Protein 7KMQ (pdb70)

Solvent-accessible surface area: 51168 Å² total; per-residue (Å²): 164,83,80,12,42,72,66,132,32,10,21,0,35,2,134,66,11,10,30,44,33,29,36,0,4,0,0,6,5,0,44,4,0,0,0,8,25,2,11,9,19,40,13,24,1,10,1,2,7,2,17,0,0,0,0,0,34,34,90,5,27,3,115,55,0,73,84,12,2,68,94,0,37,63,30,3,56,68,40,126,30,53,78,1,20,149,51,0,61,46,81,1,5,4,107,32,90,100,1,0,0,0,10,7,2,1,9,0,2,3,2,21,26,102,28,62,62,34,60,108,32,80,6,31,0,12,0,18,34,2,15,4,10,8,26,4,102,21,67,58,5,40,27,100,24,25,5,2,3,1,19,109,20,31,0,0,0,0,53,1,12,19,94,150,123,30,24,5,5,0,21,0,0,4,2,2,44,3,76,24,112,30,73,22,117,70,48,14,6,32,0,22,14,132,10,30,74,35,45,78,30,134,21,133,0,77,3,0,0,53,2,41,12,51,39,65,45,42,163,66,52,62,48,51,30,10,0,50,0,56,49,0,65,49,0,12,0,0,0,0,2,6,8,0,29,99,88,28,82,30,20,115,13,81,6,81,54,80,0,40,36,53,15,152,144,5,38,175,93,92,30,60,16,5,49,153,41,7,45,66,9,7,28,110,3,0,38,72,0,10,12,67,2,19,95,44,135,16,30,126,38,4,1,46,54,6,5,113,95,2,84,94,50,93,6,27,12,0,0,10,1,0,1,2,0,0,3,0,0,1,3,1,0,0,25,67,58,10,22,2,0,3,7,8,0,0,0,2,41,22,50,130,6,21,117,20,0,2,1,19,0,2,0,13,2,10,0,3,0,38,6,0,9,21,0,9,1,61,52,1,3,62,1,1,24,42,0,0,66,23,0,20,94,24,0,60,93,8,0,120,37,4,17,88,3,59,12,10,3,0,0,4,6,0,0,1,2,6,15,3,5,1,1,51,4,0,50,105,0,1,0,9,0,0,3,4,4,1,0,27,18,0,48,36,42,21,24,23,14,119,75,132,74,22,0,56,105,1,21,82,6,0,79,9,1,4,70,2,3,56,54,15,14,51,124,10,101,145,65,39,13,30,1,7,6,2,0,0,0,0,33,1,67,0,34,118,61,0,0,1,4,15,2,0,17,0,2,3,1,0,1,24,21,0,0,43,14,4,39,37,0,13,171,71,48,72,94,73,110,20,140,90,15,52,63,26,76,142,77,10,10,77,39,137,74,12,177,37,34,2,3,8,0,7,37,90,51,36,14,90,103,14,96,78,71,88,4,76,4,0,0,2,0,3,0,2,7,34,15,38,40,0,9,73,106,85,33,74,121,34,1,61,3,0,76,107,5,0,70,47,18,25,38,106,15,15,0,10,0,4,0,0,0,0,0,0,1,0,16,8,52,34,10,67,26,0,32,126,0,0,38,51,0,1,12,63,118,57,7,41,42,0,0,0,0,5,39,78,28,7,4,0,2,0,0,0,0,0,0,7,0,0,6,34,0,0,9,5,13,14,50,65,7,5,26,2,14,30,1,33,3,177,39,1,71,119,8,37,2,93,18,2,67,1,53,15,13,0,20,2,50,2,61,0,95,54,37,149,5,88,30,2,100,2,59,0,63,183,22,37,182,17,44,1,11,31,92,71,61,73,38,104,18,134,13,39,69,40,158,72,44,47,0,0,50,83,146,111,141,7,45,71,116,149,100,91,15,42,60,75,106,27,9,26,0,39,10,132,104,14,11,37,45,30,28,36,0,4,0,0,6,5,0,70,6,0,0,0,6,26,1,11,9,20,44,14,23,1,9,1,3,2,3,13,0,0,0,0,0,38,34,88,4,30,2,116,48,0,74,78,12,4,74,99,0,42,61,32,3,34,68,34,139,24,60,96,0,16,155,49,0,63,53,78,1,4,3,98,32,92,94,0,0,0,0,8,6,1,0,8,0,6,3,3,19,46,105,32,53,55,34,65,94,32,80,9,32,0,14,0,21,33,2,16,3,16,6,24,5,113,18,72,63,11,44,31,96,21,25,5,2,3,1,19,113,16,48,0,1,0,0,51,0,13,21,92,130,116,33,29,4,23,0,22,0,0,3,0,3,40,4,76,29,128,24,70,21,110,64,46,16,7,33,0,36,14,151,9,29,68,33,46,76,24,127,23,98,0,76,1,0,1,50,2,44,13,58,43,64,40,42,148,61,44,64,51,52,30,8,0,49,0,48,54,0,63,48,0,12,0,0,0,2,14,2,12,0,30,105,114,20,78,24,28,116,12,87,2,73,53,77,1,38,24,68,14,142,123,4,33,165,88,87,28,66,22,4,51,155,36,5,44,57,24,6,16,167,13,0,47,65,0,19,12,62,2,12,95,32,134,15,18,128,42,2,1,50,62,6,4,114,111,4,80,90,51,91,6,31,10,0,0,11,1,0,1,2,0,0,2,0,0,1,2,1,0,0,30,68,63,14,23,2,0,2,7,7,0,1,1,1,43,25,46,116,6,33,121,18,0,4,1,19,0,2,0,13,2,9,0,2,0,36,3,0,8,22,0,11,1,63,48,0,0,61,1,0,18,46,0,0,72,27,0,22,110,23,0,47,87,7,0,148,34,4,18,105,6,64,12,10,3,1,0,3,7,0,0,1,2,6,15,2,6,1,1,53,6,0,61,104,0,2,0,9,0,0,3,3,3,0,0,24,18,0,48,37,35,15,24,22,32,106,72,168,76,27,1,64,102,1,7,82,5,0,67,9,2,3,53,2,2,76,57,14,13,58,126,6,90,117,43,41,11,29,2,7,6,3,0,0,0,0,28,2,64,0,33,111,62,0,0,0,4,14,2,0,17,0,2,3,1,0,1,27,22,0,0,42,12,4,52,37,0,8,180,98,50,67,81,44,66,154,62,4,119,137,2,36,55,26,74,146,72,9,8,73,43,106,82,11,148,31,28,2,2,12,1,5,23,75,44,34,14,79,90,15,94,84,73,88,6,75,6,0,0,2,0,2,0,2,8,32,13,35,41,0,9,73,108,83,35,70,120,35,0,61,3,0,75,111,5,0,82,48,18,26,42,99,16,16,0,8,0,0,0,0,0,0,0,0,1,0,17,7,49,36,9,70,26,0,26,115,0,0,55,61,0,3,14,64,122,42,7,41,42,0,0,0,0,5,36,78,51,7,4,0,0,0,0,0,0,0,0,8,0,0,5,25,0,1,8,5,12,12,51,64,6,5,26,2,14,33,1,33,3,179,42,2,66,160,8,22,1,134,18,0,65,1,46,16,11,0,18,2,28,0,48,6,108,67,41,134,4,95,72,2,104,2,49,2,70,212,22,34,196,19,38,3,11,28,93,72,50,71,38,116,20,130,12,41,68,57,141,36,59,68,2,11,45,87,148,102,118,1,54,96

B-factor: mean 37.88, std 6.23, range [22.74, 77.62]

Sequence (1507 aa):
LPPVAAAEALQLWYREPANEWVEALPVGNGRLGAMVWGGIAHERLQLNEDTLYAGGPYDSTSPDALAALPQVRALIFAGRYAEAEKLADAKLLSRPLKQMPYQPLGDLLLDFDRADGISDYRRQLDLDTAVATTTFRSGGAVHRREVFVCAQAQCIVVRLSCDRPGGISLRVGIDSPQTGEVTAEPGGLLFSGRNGSFAGIEGRLRFALRVLPQVSGGKLSQVRDRLRIDAADEVVLLLSAATSYQRFDAVDGDPLALTAARLRKAAKLDFPALLRAHLADHQRLFRRVAIDLGSSEAVQLPTDERVQRFAEGNDPALAALYHQYGRYLLICSSRPGTQPANLQGIWNDLMQPPWESKYTININTEMNYWPSEANALHECVEPLEAMLFDLAQTGTHTARAIYDAPGWVVHNNTDLWRQAGPIDGAQWSLWPMGGVWLLQQLWDRWDYGRDRAYLSKVYPLFKGAAEFFVATLMRDPQTGAMVTNPSMSPENQHPFGAAVCAGPSMDAQLLRDLFAQCIAMSKLLGIDLAQQLAALREQLPPNRIGKAGQLQEWQQDWDMQAPEINHRHVSHLYALHPSSQINLRDTPELAAAARRSLEIRGDNATGWGIGWRLNLWARLADGEHAYRILQLLISPERTYPNLFDAHPPFQIDGNFGGTAGITEMLLQSWGGSVFLLPALPKAWPRGSVRGLRVRGGASVDLEWEGGRLQQARLHSDRGGRYQLSYAGQTLDLELGAGRTQQVGLNNNRLVTQLPPVAAAEALQLWYREPANEWVEALPVGNGRLGAMVWGGIAHERLQLNEDTLYAGGPYDSTSPDALAALPQVRALIFAGRYAEAEKLADAKLLSRPLKQMPYQPLGDLLLDFDRADGISDYRRQLDLDTAVATTTFRSGGAVHRREVFVCAQAQCIVVRLSCDRPGGISLRVGIDSPQTGEVTAEPGGLLFSGRNGSFAGIEGRLRFALRVLPQVSGGKLSQVRDRLRIDAADEVVLLLSAATSYQRFDAVDGDPLALTAARLRKAAKLDFPALLRAHLADHQRLFRRVAIDLGSSEAVQLPTDERVQRFAEGNDPALAALYHQYGRYLLICSSRPGTQPANLQGIWNDLMQPPWESKYTININTEMNYWPSEANALHECVEPLEAMLFDLAQTGTHTARAIYDAPGWVVHNNTDLWRQAGPIDGAQWSLWPMGGVWLLQQLWDRWDYGRDRAYLSKVYPLFKGAAEFFVATLMRDPQTGAMVTNPSMSPENQHPFGAAVCAGPSMDAQLLRDLFAQCIAMSKLLGIDAQLAQQLAALREQLPPNRIGKAGQLQEWQQDWDMQAPEINHRHVSHLYALHPSSQINLRDTPELAAAARRSLEIRGDNATGWGIGWRLNLWARLADGEHAYRILQLLISPERTYPNLFDAHPPFQIDGNFGGTAGITEMLLQSWGGSVFLLPALPKAWPRGSVRGLRVRGGASVDLEWEGGRLQQARLHSDRGGRYQLSYAGQTLDLELGAGRT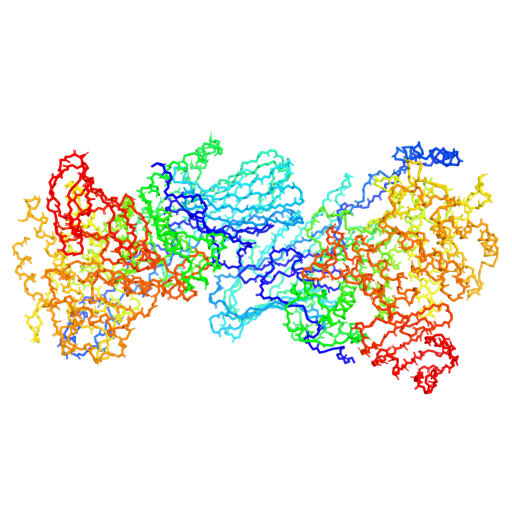QQVGLNNNRLVT

Secondary structure (DSSP, 8-state):
---SS-GGGGEEEESS--SSGGGSEEEESSSEEEEE---SSEEEEEEEETT-BSS-------TTHHHHHHHHHHHHHTT-HHHHHHHIIIIIS-SSSS-PPB---EEEEEEES---SEEEEEEEEETTTTEEEEEEEETTEEEEEEEEEETTTTEEEEEEEESSTT-EEEEEEEE-SS--EEEEETTEEEEEEE---BTTBPP--EEEEEEEEEEEEEEEEEETTEEEEEEEEEEEEEEEEEES--BTTB----HHHHHHHHHHHHHTS-HHHHHHHHHHHHHHHHTT-EEE----GGGGS-HHHHHHHGGGS--THHHHHHHHHHHHHHHHH--TTSPPPBTTBT----SS-GGGG-EETTTHHHHHHGGGTTTT-GGGGHHHHHHHHHHHHHHHHHIIIII--SS----SEE-TT---S--S-HHHH----HHHHHHHHHHHHHHHH--HHHHHHHHHHHHHHHHHHHHH-EE-TTT-SEE-SSEE-TTPPBTTTBSEESS-HHHHHHHHHHHHHHHHHHHHHT---HHHHHHHHHTSPPP-B-TTSPBPSSSSS-GGG-S-TT-S--GGGTTTTT--SS-TTT-HHHHHHHHHHHHHH-S---HHHHHHHHHHHHHTT-HHHHHHHHHHHSSTTTB-TTS-BBSSSB-THHHHHHHHHHHHHHEEEETTEEEESTT--TT--SEEEEEEEETTTEEEEEEEETTEEEEEEEEESS-EEEEEEETTEEEEEEE-TT-EEEEEEETTEEEE-/---SS-SGGGEEEESS--SSGGGSEEEESSSEEEEE---SSEEEEEEEETT-BSS-S-----TTHHHHHHHHHHHHHTT-HHHHHHHIIIIIS-SSSS-PPB---EEEEEEES---SEEEEEEEEETTTTEEEEEEEETTEEEEEEEEEETTTTEEEEEEEESSTT-EEEEEEEE-SS--EEEEETTEEEEEEE---BTTB----EEEEEEEEEEESSEEEEETTEEEEEEESEEEEEEEEEES--BTTB----HHHHHHHHHHHHHTS-HHHHHHHHHHHHHHHHTT-EEE----GGGGS-HHHHHHHGGGS--THHHHHHHHHHHHHHHHH--TTS---BTTBT----SS-GGGGSEETTTHHHHHHTTTTTTT-GGGGHHHHHHHHHHHHHHHHHHHHHS--SS----SEE-TT---S--S-HHHH--TTHHHHHHHHHHHHHHHH--HHHHHHHHHHHHHHHHHHHHH-EE-TTT-SEE-SSEE-TTPPBTTTBSEESS-HHHHHHHHHHHHHHHHHHHHHT--HHHHHHHHHHHHTSPPP-B-TTSPBPSSSSS-GGG-S-TT-S--GGGTTTTT--SS-TTT-HHHHHHHHHHHHHH-S---HHHHHHHHHHHHHTT-HHHHHHHHHHHSSTTTB-TT--BBSSSB-THHHHHHHHHHHHHHEEEETTEEEESTT--TT--SEEEEEEEETTTEEEEEEEETTEEEEEEEEESS-EEEEEEETTEEEEEEE-TTEEEEEEEETTEEE-

Nearest PDB structures (foldseek):
  7kmq-assembly1_A  TM=1.001E+00  e=0.000E+00  Xanthomonas citri pv. citri str. 306
  7kmq-assembly1_B  TM=1.001E+00  e=0.000E+00  Xanthomonas citri pv. citri str. 306
  4ufc-assembly2_B  TM=9.557E-01  e=1.240E-83  Bacteroides ovatus
  7znz-assembly1_A  TM=8.812E-01  e=1.149E-63  Akkermansia muciniphila ATCC BAA-835
  7zo0-assembly1_A  TM=8.814E-01  e=1.915E-63  Akkermansia muciniphila ATCC BAA-835

Structure (mmCIF, N/CA/C/O backbone):
data_7KMQ
#
_entry.id   7KMQ
#
_cell.length_a   103.600
_cell.length_b   103.520
_cell.length_c   173.400
_cell.angle_alpha   90.000
_cell.angle_beta   90.000
_cell.angle_gamma   90.000
#
_symmetry.space_group_name_H-M   'P 21 21 21'
#
loop_
_entity.id
_entity.type
_entity.pdbx_description
1 polymer 'Glyco_hyd_65N_2 domain-containing protein'
2 non-polymer GLYCEROL
3 non-polymer 'CALCIUM ION'
4 water water
#
loop_
_atom_site.group_PDB
_atom_site.id
_atom_site.type_symbol
_atom_site.label_atom_id
_atom_site.label_alt_id
_atom_site.label_comp_id
_atom_site.label_asym_id
_atom_site.label_entity_id
_atom_site.label_seq_id
_atom_site.pdbx_PDB_ins_code
_atom_site.Cartn_x
_atom_site.Cartn_y
_atom_site.Cartn_z
_atom_site.occupancy
_atom_site.B_iso_or_equiv
_atom_site.auth_seq_id
_atom_site.auth_comp_id
_atom_site.auth_asym_id
_atom_site.auth_atom_id
_atom_site.pdbx_PDB_model_num
ATOM 1 N N . LEU A 1 32 ? 51.792 45.413 35.465 1.00 47.09 36 LEU A N 1
ATOM 2 C CA . LEU A 1 32 ? 53.024 45.981 34.919 1.00 45.39 36 LEU A CA 1
ATOM 3 C C . LEU A 1 32 ? 53.083 47.521 34.948 1.00 41.92 36 LEU A C 1
ATOM 4 O O . LEU A 1 32 ? 54.151 48.077 35.203 1.00 42.58 36 LEU A O 1
ATOM 9 N N . PRO A 1 33 ? 51.972 48.222 34.685 1.00 38.93 37 PRO A N 1
ATOM 10 C CA . PRO A 1 33 ? 51.978 49.671 34.877 1.00 39.46 37 PRO A CA 1
ATOM 11 C C . PRO A 1 33 ? 51.990 50.018 36.354 1.00 42.30 37 PRO A C 1
ATOM 12 O O . PRO A 1 33 ? 51.533 49.226 37.197 1.00 39.45 37 PRO A O 1
ATOM 16 N N . PRO A 1 34 ? 52.513 51.190 36.721 1.00 41.77 38 PRO A N 1
ATOM 17 C CA . PRO A 1 34 ? 52.558 51.570 38.138 1.00 35.51 38 PRO A CA 1
ATOM 18 C C . PRO A 1 34 ? 51.164 51.660 38.742 1.00 40.32 38 PRO A C 1
ATOM 19 O O . PRO A 1 34 ? 50.163 51.860 38.051 1.00 38.07 38 PRO A O 1
ATOM 23 N N . VAL A 1 35 ? 51.114 51.509 40.064 1.00 39.20 39 VAL A N 1
ATOM 24 C CA . VAL A 1 35 ? 49.861 51.424 40.801 1.00 38.75 39 VAL A CA 1
ATOM 25 C C . VAL A 1 35 ? 49.592 52.684 41.613 1.00 37.85 39 VAL A C 1
ATOM 26 O O . VAL A 1 35 ? 48.604 52.739 42.354 1.00 38.42 39 VAL A O 1
ATOM 30 N N . ALA A 1 36 ? 50.446 53.698 41.489 1.00 36.82 40 ALA A N 1
ATOM 31 C CA . ALA A 1 36 ? 50.302 54.986 42.161 1.00 31.33 40 ALA A CA 1
ATOM 32 C C . ALA A 1 36 ? 51.457 55.866 41.701 1.00 38.77 40 ALA A C 1
ATOM 33 O O . ALA A 1 36 ? 52.420 55.389 41.092 1.00 38.21 40 ALA A O 1
ATOM 35 N N . ALA A 1 37 ? 51.348 57.159 41.995 1.00 33.54 41 ALA A N 1
ATOM 36 C CA . ALA A 1 37 ? 52.466 58.059 41.762 1.00 40.85 41 ALA A CA 1
ATOM 37 C C . ALA A 1 37 ? 53.644 57.655 42.641 1.00 44.51 41 ALA A C 1
ATOM 38 O O . ALA A 1 37 ? 53.470 57.122 43.741 1.00 40.15 41 ALA A O 1
ATOM 40 N N . ALA A 1 38 ? 54.856 57.911 42.139 1.00 39.37 42 ALA A N 1
ATOM 41 C CA . ALA A 1 38 ? 56.061 57.430 42.811 1.00 38.43 42 ALA A CA 1
ATOM 42 C C . ALA A 1 38 ? 56.138 57.920 44.251 1.00 40.05 42 ALA A C 1
ATOM 43 O O . ALA A 1 38 ? 56.489 57.155 45.157 1.00 41.59 42 ALA A O 1
ATOM 45 N N . GLU A 1 39 ? 55.801 59.188 44.485 1.00 43.09 43 GLU A N 1
ATOM 46 C CA . GLU A 1 39 ? 55.905 59.766 45.818 1.00 45.90 43 GLU A CA 1
ATOM 47 C C . GLU A 1 39 ? 54.808 59.288 46.763 1.00 44.31 43 GLU A C 1
ATOM 48 O O . GLU A 1 39 ? 54.950 59.445 47.981 1.00 39.08 43 GLU A O 1
ATOM 54 N N . ALA A 1 40 ? 53.730 58.704 46.239 1.00 44.30 44 ALA A N 1
ATOM 55 C CA . ALA A 1 40 ? 52.635 58.237 47.082 1.00 42.87 44 ALA A CA 1
ATOM 56 C C . ALA A 1 40 ? 52.909 56.886 47.727 1.00 37.95 44 ALA A C 1
ATOM 57 O O . ALA A 1 40 ? 52.142 56.471 48.602 1.00 34.50 44 ALA A O 1
ATOM 59 N N . LEU A 1 41 ? 53.971 56.190 47.323 1.00 44.90 45 LEU A N 1
ATOM 60 C CA . LEU A 1 41 ? 54.299 54.886 47.886 1.00 40.51 45 LEU A CA 1
ATOM 61 C C . LEU A 1 41 ? 55.727 54.860 48.418 1.00 37.32 45 LEU A C 1
ATOM 62 O O . LEU A 1 41 ? 56.409 53.835 48.337 1.00 33.68 45 LEU A O 1
ATOM 67 N N . GLN A 1 42 ? 56.188 55.981 48.968 1.00 33.90 46 GLN A N 1
ATOM 68 C CA . GLN A 1 42 ? 57.499 56.073 49.589 1.00 37.87 46 GLN A CA 1
ATOM 69 C C . GLN A 1 42 ? 57.358 56.454 51.057 1.00 35.67 46 GLN A C 1
ATOM 70 O O . GLN A 1 42 ? 56.467 57.221 51.438 1.00 39.92 46 GLN A O 1
ATOM 76 N N . LEU A 1 43 ? 58.240 55.893 51.879 1.00 34.88 47 LEU A N 1
ATOM 77 C CA . LEU A 1 43 ? 58.462 56.348 53.245 1.00 29.87 47 LEU A CA 1
ATOM 78 C C . LEU A 1 43 ? 59.713 57.213 53.237 1.00 32.95 47 LEU A C 1
ATOM 79 O O . LEU A 1 43 ? 60.721 56.822 52.645 1.00 32.92 47 LEU A O 1
ATOM 84 N N . TRP A 1 44 ? 59.660 58.379 53.881 1.00 31.83 48 TRP A N 1
ATOM 85 C CA . TRP A 1 44 ? 60.808 59.275 53.819 1.00 30.52 48 TRP A CA 1
ATOM 86 C C . TRP A 1 44 ? 60.888 60.141 55.069 1.00 32.90 48 TRP A C 1
ATOM 87 O O . TRP A 1 44 ? 59.878 60.419 55.721 1.00 31.15 48 TRP A O 1
ATOM 98 N N . TYR A 1 45 ? 62.113 60.557 55.394 1.00 30.82 49 TYR A N 1
ATOM 99 C CA . TYR A 1 45 ? 62.409 61.265 56.632 1.00 31.76 49 TYR A CA 1
ATOM 100 C C . TYR A 1 45 ? 63.534 62.259 56.374 1.00 32.67 49 TYR A C 1
ATOM 101 O O . TYR A 1 45 ? 64.327 62.099 55.442 1.00 32.48 49 TYR A O 1
ATOM 110 N N . ARG A 1 46 ? 63.601 63.290 57.218 1.00 32.17 50 ARG A N 1
ATOM 111 C CA . ARG A 1 46 ? 64.583 64.358 57.064 1.00 35.72 50 ARG A CA 1
ATOM 112 C C . ARG A 1 46 ? 65.905 64.079 57.769 1.00 38.02 50 ARG A C 1
ATOM 113 O O . ARG A 1 46 ? 66.827 64.894 57.660 1.00 35.45 50 ARG A O 1
ATOM 121 N N . GLU A 1 47 ? 66.023 62.972 58.496 1.00 39.74 51 GLU A N 1
ATOM 122 C CA . GLU A 1 47 ? 67.188 62.752 59.340 1.00 34.49 51 GLU A CA 1
ATOM 123 C C . GLU A 1 47 ? 67.468 61.262 59.434 1.00 33.68 51 GLU A C 1
ATOM 124 O O . GLU A 1 47 ? 66.553 60.450 59.252 1.00 29.16 51 GLU A O 1
ATOM 130 N N . PRO A 1 48 ? 68.715 60.872 59.704 1.00 33.92 52 PRO A N 1
ATOM 131 C CA . PRO A 1 48 ? 69.020 59.448 59.881 1.00 34.61 52 PRO A CA 1
ATOM 132 C C . PRO A 1 48 ? 68.285 58.867 61.078 1.00 32.17 52 PRO A C 1
ATOM 133 O O . PRO A 1 48 ? 67.834 59.580 61.977 1.00 36.55 52 PRO A O 1
ATOM 137 N N . ALA A 1 49 ? 68.173 57.543 61.081 1.00 30.70 53 ALA A N 1
ATOM 138 C CA . ALA A 1 49 ? 67.497 56.853 62.169 1.00 33.29 53 ALA A CA 1
ATOM 139 C C . ALA A 1 49 ? 68.335 56.901 63.440 1.00 34.12 53 ALA A C 1
ATOM 140 O O . ALA A 1 49 ? 69.566 56.814 63.397 1.00 30.99 53 ALA A O 1
ATOM 142 N N . ASN A 1 50 ? 67.657 57.061 64.578 1.00 34.22 54 ASN A N 1
ATOM 143 C CA . ASN A 1 50 ? 68.288 56.961 65.887 1.00 35.84 54 ASN A CA 1
ATOM 144 C C . ASN A 1 50 ? 68.053 55.616 66.555 1.00 34.45 54 ASN A C 1
ATOM 145 O O . ASN A 1 50 ? 68.803 55.253 67.467 1.00 30.64 54 ASN A O 1
ATOM 150 N N . GLU A 1 51 ? 67.030 54.879 66.126 1.00 33.78 55 GLU A N 1
ATOM 151 C CA . GLU A 1 51 ? 66.671 53.610 66.734 1.00 35.07 55 GLU A CA 1
ATOM 152 C C . GLU A 1 51 ? 66.347 52.601 65.642 1.00 35.24 55 GLU A C 1
ATOM 153 O O . GLU A 1 51 ? 66.115 52.957 64.484 1.00 29.45 55 GLU A O 1
ATOM 159 N N . TRP A 1 52 ? 66.328 51.327 66.042 1.00 34.71 56 TRP A N 1
ATOM 160 C CA . TRP A 1 52 ? 66.011 50.249 65.112 1.00 32.10 56 TRP A CA 1
ATOM 161 C C . TRP A 1 52 ? 64.623 50.430 64.507 1.00 31.15 56 TRP A C 1
ATOM 162 O O . TRP A 1 52 ? 64.425 50.201 63.308 1.00 31.51 56 TRP A O 1
ATOM 173 N N . VAL A 1 53 ? 63.647 50.853 65.320 1.00 33.22 57 VAL A N 1
ATOM 174 C CA . VAL A 1 53 ? 62.284 51.044 64.830 1.00 32.64 57 VAL A CA 1
ATOM 175 C C . VAL A 1 53 ? 62.137 52.276 63.957 1.00 30.12 57 VAL A C 1
ATOM 176 O O . VAL A 1 53 ? 61.010 52.607 63.569 1.00 29.57 57 VAL A O 1
ATOM 180 N N . GLU A 1 54 ? 63.231 52.981 63.652 1.00 31.46 58 GLU A N 1
ATOM 181 C CA . GLU A 1 54 ? 63.222 54.034 62.647 1.00 28.77 58 GLU A CA 1
ATOM 182 C C . GLU A 1 54 ? 63.947 53.638 61.371 1.00 34.80 58 GLU A C 1
ATOM 183 O O . GLU A 1 54 ? 63.868 54.374 60.383 1.00 32.50 58 GLU A O 1
ATOM 189 N N . ALA A 1 55 ? 64.640 52.504 61.365 1.00 34.01 59 ALA A N 1
ATOM 190 C CA . ALA A 1 55 ? 65.326 52.008 60.185 1.00 32.71 59 ALA A CA 1
ATOM 191 C C . ALA A 1 55 ? 64.331 51.374 59.217 1.00 30.88 59 ALA A C 1
ATOM 192 O O . ALA A 1 55 ? 63.230 50.966 59.593 1.00 29.29 59 ALA A O 1
ATOM 194 N N . LEU A 1 56 ? 64.744 51.279 57.951 1.00 29.10 60 LEU A N 1
ATOM 195 C CA . LEU A 1 56 ? 63.831 50.861 56.900 1.00 32.00 60 LEU A CA 1
ATOM 196 C C . LEU A 1 56 ? 64.161 49.459 56.397 1.00 30.77 60 LEU A C 1
ATOM 197 O O . LEU A 1 56 ? 65.338 49.124 56.215 1.00 30.02 60 LEU A O 1
ATOM 202 N N . PRO A 1 57 ? 63.146 48.628 56.157 1.00 30.12 61 PRO A N 1
ATOM 203 C CA . PRO A 1 57 ? 63.390 47.224 55.807 1.00 29.01 61 PRO A CA 1
ATOM 204 C C . PRO A 1 57 ? 63.425 46.957 54.310 1.00 32.10 61 PRO A C 1
ATOM 205 O O . PRO A 1 57 ? 62.674 47.536 53.522 1.00 36.61 61 PRO A O 1
ATOM 209 N N . VAL A 1 58 ? 64.324 46.052 53.925 1.00 29.79 62 VAL A N 1
ATOM 210 C CA . VAL A 1 58 ? 64.364 45.481 52.586 1.00 30.15 62 VAL A CA 1
ATOM 211 C C . VAL A 1 58 ? 64.589 43.983 52.729 1.00 29.53 62 VAL A C 1
ATOM 212 O O . VAL A 1 58 ? 65.156 43.516 53.722 1.00 26.48 62 VAL A O 1
ATOM 216 N N . GLY A 1 59 ? 64.140 43.229 51.736 1.00 28.87 63 GLY A N 1
ATOM 217 C CA . GLY A 1 59 ? 64.287 41.786 51.786 1.00 31.25 63 GLY A CA 1
ATOM 218 C C . GLY A 1 59 ? 63.766 41.145 50.518 1.00 31.59 63 GLY A C 1
ATOM 219 O O . GLY A 1 59 ? 62.959 41.727 49.785 1.00 32.70 63 GLY A O 1
ATOM 220 N N . ASN A 1 60 ? 64.246 39.924 50.274 1.00 33.91 64 ASN A N 1
ATOM 221 C CA . ASN A 1 60 ? 63.849 39.146 49.106 1.00 33.71 64 ASN A CA 1
ATOM 222 C C . ASN A 1 60 ? 63.091 37.878 49.476 1.00 36.11 64 ASN A C 1
ATOM 223 O O . ASN A 1 60 ? 62.941 36.989 48.630 1.00 37.77 64 ASN A O 1
ATOM 228 N N . GLY A 1 61 ? 62.622 37.766 50.715 1.00 38.81 65 GLY A N 1
ATOM 229 C CA . GLY A 1 61 ? 61.963 36.559 51.167 1.00 38.21 65 GLY A CA 1
ATOM 230 C C . GLY A 1 61 ? 62.730 35.853 52.266 1.00 39.31 65 GLY A C 1
ATOM 231 O O . GLY A 1 61 ? 62.141 35.417 53.259 1.00 38.67 65 GLY A O 1
ATOM 232 N N . ARG A 1 62 ? 64.048 35.735 52.103 1.00 37.03 66 ARG A N 1
ATOM 233 C CA . ARG A 1 62 ? 64.889 35.064 53.086 1.00 35.38 66 ARG A CA 1
ATOM 234 C C . ARG A 1 62 ? 66.089 35.878 53.547 1.00 32.28 66 ARG A C 1
ATOM 235 O O . ARG A 1 62 ? 66.657 35.554 54.597 1.00 33.45 66 ARG A O 1
ATOM 243 N N . LEU A 1 63 ? 66.491 36.914 52.815 1.00 31.90 67 LEU A N 1
ATOM 244 C CA . LEU A 1 63 ? 67.647 37.737 53.151 1.00 33.22 67 LEU A CA 1
ATOM 245 C C . LEU A 1 63 ? 67.167 39.167 53.353 1.00 30.65 67 LEU A C 1
ATOM 246 O O . LEU A 1 63 ? 66.580 39.759 52.442 1.00 32.55 67 LEU A O 1
ATOM 251 N N . GLY A 1 64 ? 67.409 39.720 54.543 1.00 30.79 68 GLY A N 1
ATOM 252 C CA . GLY A 1 64 ? 66.836 40.995 54.908 1.00 28.71 68 GLY A CA 1
ATOM 253 C C . GLY A 1 64 ? 67.878 41.972 55.417 1.00 32.82 68 GLY A C 1
ATOM 254 O O . GLY A 1 64 ? 68.974 41.596 55.835 1.00 34.55 68 GLY A O 1
ATOM 255 N N . ALA A 1 65 ? 67.505 43.251 55.379 1.00 32.68 69 ALA A N 1
ATOM 256 C CA . ALA A 1 65 ? 68.362 44.320 55.867 1.00 33.55 69 ALA A CA 1
ATOM 257 C C . ALA A 1 65 ? 67.503 45.444 56.425 1.00 35.56 69 ALA A C 1
ATOM 258 O O . ALA A 1 65 ? 66.473 45.798 55.845 1.00 33.55 69 ALA A O 1
ATOM 260 N N . MET A 1 66 ? 67.935 45.995 57.557 1.00 29.68 70 MET A N 1
ATOM 261 C CA . MET A 1 66 ? 67.338 47.185 58.148 1.00 31.93 70 MET A CA 1
ATOM 262 C C . MET A 1 66 ? 68.315 48.338 57.963 1.00 32.96 70 MET A C 1
ATOM 263 O O . MET A 1 66 ? 69.454 48.273 58.437 1.00 32.38 70 MET A O 1
ATOM 268 N N . VAL A 1 67 ? 67.866 49.386 57.277 1.00 32.44 71 VAL A N 1
ATOM 269 C CA . VAL A 1 67 ? 68.732 50.458 56.798 1.00 31.67 71 VAL A CA 1
ATOM 270 C C . VAL A 1 67 ? 68.528 51.687 57.676 1.00 35.15 71 VAL A C 1
ATOM 271 O O . VAL A 1 67 ? 67.416 52.224 57.755 1.00 29.21 71 VAL A O 1
ATOM 275 N N . TRP A 1 68 ? 69.609 52.148 58.311 1.00 29.47 72 TRP A N 1
ATOM 276 C CA . TRP A 1 68 ? 69.548 53.276 59.235 1.00 31.58 72 TRP A CA 1
ATOM 277 C C . TRP A 1 68 ? 69.687 54.628 58.550 1.00 33.56 72 TRP A C 1
ATOM 278 O O . TRP A 1 68 ? 69.200 55.634 59.080 1.00 30.14 72 TRP A O 1
ATOM 289 N N . GLY A 1 69 ? 70.351 54.688 57.399 1.00 31.83 73 GLY A N 1
ATOM 290 C CA . GLY A 1 69 ? 70.528 55.955 56.721 1.00 33.59 73 GLY A CA 1
ATOM 291 C C . GLY A 1 69 ? 71.612 56.832 57.305 1.00 32.72 73 GLY A C 1
ATOM 292 O O . GLY A 1 69 ? 71.552 58.057 57.161 1.00 35.48 73 GLY A O 1
ATOM 293 N N . GLY A 1 70 ? 72.602 56.237 57.967 1.00 35.92 74 GLY A N 1
ATOM 294 C CA . GLY A 1 70 ? 73.683 57.025 58.527 1.00 33.47 74 GLY A CA 1
ATOM 295 C C . GLY A 1 70 ? 74.476 57.742 57.452 1.00 32.88 74 GLY A C 1
ATOM 296 O O . GLY A 1 70 ? 74.605 57.272 56.320 1.00 37.92 74 GLY A O 1
ATOM 297 N N . ILE A 1 71 ? 75.017 58.902 57.818 1.00 33.00 75 ILE A N 1
ATOM 298 C CA . ILE A 1 71 ? 75.705 59.764 56.864 1.00 26.90 75 ILE A CA 1
ATOM 299 C C . ILE A 1 71 ? 77.157 59.323 56.722 1.00 28.66 75 ILE A C 1
ATOM 300 O O . ILE A 1 71 ? 77.547 58.760 55.694 1.00 32.06 75 ILE A O 1
ATOM 305 N N . ALA A 1 72 ? 77.968 59.574 57.748 1.00 32.02 76 ALA A N 1
ATOM 306 C CA . ALA A 1 72 ? 79.358 59.138 57.721 1.00 34.16 76 ALA A CA 1
ATOM 307 C C . ALA A 1 72 ? 79.539 57.739 58.288 1.00 33.27 76 ALA A C 1
ATOM 308 O O . ALA A 1 72 ? 80.494 57.045 57.919 1.00 37.92 76 ALA A O 1
ATOM 310 N N . HIS A 1 73 ? 78.639 57.309 59.170 1.00 37.78 77 HIS A N 1
ATOM 311 C CA . HIS A 1 73 ? 78.695 55.989 59.794 1.00 32.37 77 HIS A CA 1
ATOM 312 C C . HIS A 1 73 ? 77.330 55.328 59.619 1.00 38.87 77 HIS A C 1
ATOM 313 O O . HIS A 1 73 ? 76.387 55.630 60.357 1.00 34.55 77 HIS A O 1
ATOM 320 N N . GLU A 1 74 ? 77.228 54.426 58.648 1.00 37.18 78 GLU A N 1
ATOM 321 C CA . GLU A 1 74 ? 75.982 53.740 58.340 1.00 35.37 78 GLU A CA 1
ATOM 322 C C . GLU A 1 74 ? 76.072 52.275 58.746 1.00 33.70 78 GLU A C 1
ATOM 323 O O . GLU A 1 74 ? 77.132 51.651 58.630 1.00 35.01 78 GLU A O 1
ATOM 329 N N . ARG A 1 75 ? 74.955 51.734 59.233 1.00 28.52 79 ARG A N 1
ATOM 330 C CA . ARG A 1 75 ? 74.833 50.323 59.570 1.00 31.76 79 ARG A CA 1
ATOM 331 C C . ARG A 1 75 ? 73.694 49.698 58.778 1.00 32.40 79 ARG A C 1
ATOM 332 O O . ARG A 1 75 ? 72.611 50.281 58.663 1.00 33.91 79 ARG A O 1
ATOM 340 N N . LEU A 1 76 ? 73.944 48.507 58.238 1.00 31.96 80 LEU A N 1
ATOM 341 C CA . LEU A 1 76 ? 72.908 47.661 57.653 1.00 34.28 80 LEU A CA 1
ATOM 342 C C . LEU A 1 76 ? 72.835 46.390 58.490 1.00 28.81 80 LEU A C 1
ATOM 343 O O . LEU A 1 76 ? 73.770 45.583 58.482 1.00 33.19 80 LEU A O 1
ATOM 348 N N . GLN A 1 77 ? 71.735 46.218 59.219 1.00 33.64 81 GLN A N 1
ATOM 349 C CA . GLN A 1 77 ? 71.561 45.074 60.106 1.00 35.90 81 GLN A CA 1
ATOM 350 C C . GLN A 1 77 ? 70.890 43.942 59.335 1.00 33.68 81 GLN A C 1
ATOM 351 O O . GLN A 1 77 ? 69.797 44.119 58.785 1.00 29.64 81 GLN A O 1
ATOM 357 N N . LEU A 1 78 ? 71.541 42.782 59.301 1.00 28.98 82 LEU A N 1
ATOM 358 C CA . LEU A 1 78 ? 71.221 41.730 58.347 1.00 33.71 82 LEU A CA 1
ATOM 359 C C . LEU A 1 78 ? 70.578 40.528 59.028 1.00 30.67 82 LEU A C 1
ATOM 360 O O . LEU A 1 78 ? 70.800 40.264 60.213 1.00 34.93 82 LEU A O 1
ATOM 365 N N . ASN A 1 79 ? 69.789 39.791 58.247 1.00 31.88 83 ASN A N 1
ATOM 366 C CA . ASN A 1 79 ? 69.083 38.608 58.714 1.00 31.43 83 ASN A CA 1
ATOM 367 C C . ASN A 1 79 ? 69.006 37.581 57.595 1.00 34.75 83 ASN A C 1
ATOM 368 O O . ASN A 1 79 ? 68.801 37.934 56.430 1.00 33.84 83 ASN A O 1
ATOM 373 N N . GLU A 1 80 ? 69.167 36.311 57.958 1.00 29.60 84 GLU A N 1
ATOM 374 C CA . GLU A 1 80 ? 68.825 35.186 57.097 1.00 34.98 84 GLU A CA 1
ATOM 375 C C . GLU A 1 80 ? 67.765 34.365 57.818 1.00 32.37 84 GLU A C 1
ATOM 376 O O . GLU A 1 80 ? 67.905 34.083 59.012 1.00 33.37 84 GLU A O 1
ATOM 382 N N . ASP A 1 81 ? 66.708 33.989 57.101 1.00 32.75 85 ASP A N 1
ATOM 383 C CA . ASP A 1 81 ? 65.496 33.501 57.753 1.00 32.96 85 ASP A CA 1
ATOM 384 C C . ASP A 1 81 ? 65.583 32.047 58.214 1.00 32.01 85 ASP A C 1
ATOM 385 O O . ASP A 1 81 ? 64.572 31.505 58.672 1.00 31.26 85 ASP A O 1
ATOM 390 N N . THR A 1 82 ? 66.747 31.405 58.117 1.00 31.25 86 THR A N 1
ATOM 391 C CA . THR A 1 82 ? 66.941 30.072 58.675 1.00 34.86 86 THR A CA 1
ATOM 392 C C . THR A 1 82 ? 67.913 30.071 59.848 1.00 31.11 86 THR A C 1
ATOM 393 O O . THR A 1 82 ? 68.306 28.997 60.314 1.00 32.75 86 THR A O 1
ATOM 397 N N . LEU A 1 83 ? 68.303 31.245 60.342 1.00 30.96 87 LEU A N 1
ATOM 398 C CA . LEU A 1 83 ? 69.279 31.362 61.425 1.00 32.16 87 LEU A CA 1
ATOM 399 C C . LEU A 1 83 ? 68.523 31.488 62.744 1.00 33.28 87 LEU A C 1
ATOM 400 O O . LEU A 1 83 ? 68.127 32.578 63.158 1.00 31.81 87 LEU A O 1
ATOM 405 N N . TYR A 1 84 ? 68.318 30.353 63.404 1.00 35.11 88 TYR A N 1
ATOM 406 C CA . TYR A 1 84 ? 67.752 30.294 64.741 1.00 35.94 88 TYR A CA 1
ATOM 407 C C . TYR A 1 84 ? 68.803 29.739 65.694 1.00 32.33 88 TYR A C 1
ATOM 408 O O . TYR A 1 84 ? 69.864 29.266 65.279 1.00 35.60 88 TYR A O 1
ATOM 417 N N . ALA A 1 85 ? 68.503 29.797 66.985 1.00 35.03 89 ALA A N 1
ATOM 418 C CA . ALA A 1 85 ? 69.371 29.147 67.950 1.00 38.60 89 ALA A CA 1
ATOM 419 C C . ALA A 1 85 ? 69.117 27.641 67.961 1.00 36.43 89 ALA A C 1
ATOM 420 O O . ALA A 1 85 ? 68.102 27.149 67.462 1.00 35.51 89 ALA A O 1
ATOM 422 N N . GLY A 1 86 ? 70.073 26.907 68.525 1.00 37.27 90 GLY A N 1
ATOM 423 C CA . GLY A 1 86 ? 69.868 25.495 68.782 1.00 36.85 90 GLY A CA 1
ATOM 424 C C . GLY A 1 86 ? 70.031 24.614 67.552 1.00 39.82 90 GLY A C 1
ATOM 425 O O . GLY A 1 86 ? 70.751 24.934 66.605 1.00 34.22 90 GLY A O 1
ATOM 426 N N . GLY A 1 87 ? 69.353 23.468 67.595 1.00 41.52 91 GLY A N 1
ATOM 427 C CA . GLY A 1 87 ? 69.397 22.485 66.540 1.00 36.30 91 GLY A CA 1
ATOM 428 C C . GLY A 1 87 ? 68.201 21.559 66.629 1.00 35.04 91 GLY A C 1
ATOM 429 O O . GLY A 1 87 ? 67.261 21.809 67.388 1.00 41.13 91 GLY A O 1
ATOM 430 N N . PRO A 1 88 ? 68.208 20.472 65.857 1.00 39.85 92 PRO A N 1
ATOM 431 C CA . PRO A 1 88 ? 67.084 19.527 65.913 1.00 42.81 92 PRO A CA 1
ATOM 432 C C . PRO A 1 88 ? 66.927 18.936 67.308 1.00 43.32 92 PRO A C 1
ATOM 433 O O . PRO A 1 88 ? 67.907 18.575 67.963 1.00 43.76 92 PRO A O 1
ATOM 437 N N . TYR A 1 89 ? 65.678 18.847 67.763 1.00 36.74 93 TYR A N 1
ATOM 438 C CA . TYR A 1 89 ? 65.401 18.327 69.096 1.00 37.82 93 TYR A CA 1
ATOM 439 C C . TYR A 1 89 ? 63.980 17.782 69.142 1.00 35.88 93 TYR A C 1
ATOM 440 O O . TYR A 1 89 ? 63.195 17.945 68.205 1.00 41.51 93 TYR A O 1
ATOM 449 N N . ASP A 1 90 ? 63.668 17.116 70.254 1.00 37.96 94 ASP A N 1
ATOM 450 C CA . ASP A 1 90 ? 62.352 16.525 70.499 1.00 39.25 94 ASP A CA 1
ATOM 451 C C . ASP A 1 90 ? 61.935 16.904 71.918 1.00 42.52 94 ASP A C 1
ATOM 452 O O . ASP A 1 90 ? 62.405 16.308 72.891 1.00 42.57 94 ASP A O 1
ATOM 457 N N . SER A 1 91 ? 61.049 17.892 72.030 1.00 42.86 95 SER A N 1
ATOM 458 C CA . SER A 1 91 ? 60.645 18.445 73.317 1.00 46.15 95 SER A CA 1
ATOM 459 C C . SER A 1 91 ? 59.548 17.641 74.005 1.00 42.65 95 SER A C 1
ATOM 460 O O . SER A 1 91 ? 59.042 18.085 75.040 1.00 40.74 95 SER A O 1
ATOM 463 N N . THR A 1 92 ? 59.177 16.479 73.469 1.00 47.30 96 THR A N 1
ATOM 464 C CA . THR A 1 92 ? 58.058 15.722 74.018 1.00 46.00 96 THR A CA 1
ATOM 465 C C . THR A 1 92 ? 58.354 15.260 75.440 1.00 46.86 96 THR A C 1
ATOM 466 O O . THR A 1 92 ? 59.430 14.724 75.723 1.00 42.22 96 THR A O 1
ATOM 470 N N . SER A 1 93 ? 57.390 15.466 76.331 1.00 43.37 97 SER A N 1
ATOM 471 C CA . SER A 1 93 ? 57.546 15.071 77.726 1.00 48.99 97 SER A CA 1
ATOM 472 C C . SER A 1 93 ? 57.228 13.589 77.885 1.00 47.68 97 SER A C 1
ATOM 473 O O . SER A 1 93 ? 56.131 13.159 77.512 1.00 43.63 97 SER A O 1
ATOM 476 N N . PRO A 1 94 ? 58.143 12.782 78.431 1.00 47.16 98 PRO A N 1
ATOM 477 C CA . PRO A 1 94 ? 57.865 11.344 78.585 1.00 41.32 98 PRO A CA 1
ATOM 478 C C . PRO A 1 94 ? 56.817 11.023 79.642 1.00 47.97 98 PRO A C 1
ATOM 479 O O . PRO A 1 94 ? 56.326 9.887 79.669 1.00 47.83 98 PRO A O 1
ATOM 483 N N . ASP A 1 95 ? 56.460 11.971 80.505 1.00 46.91 99 ASP A N 1
ATOM 484 C CA . ASP A 1 95 ? 55.449 11.750 81.531 1.00 43.58 99 ASP A CA 1
ATOM 485 C C . ASP A 1 95 ? 54.055 12.181 81.095 1.00 41.12 99 ASP A C 1
ATOM 486 O O . ASP A 1 95 ? 53.124 12.119 81.904 1.00 41.20 99 ASP A O 1
ATOM 491 N N . ALA A 1 96 ? 53.886 12.600 79.840 1.00 43.22 100 ALA A N 1
ATOM 492 C CA . ALA A 1 96 ? 52.653 13.263 79.429 1.00 43.86 100 ALA A CA 1
ATOM 493 C C . ALA A 1 96 ? 51.496 12.281 79.270 1.00 41.00 100 ALA A C 1
ATOM 494 O O . ALA A 1 96 ? 50.399 12.521 79.786 1.00 39.60 100 ALA A O 1
ATOM 496 N N . LEU A 1 97 ? 51.717 11.176 78.553 1.00 40.11 101 LEU A N 1
ATOM 497 C CA . LEU A 1 97 ? 50.620 10.253 78.270 1.00 42.96 101 LEU A CA 1
ATOM 498 C C . LEU A 1 97 ? 50.035 9.672 79.552 1.00 38.52 101 LEU A C 1
ATOM 499 O O . LEU A 1 97 ? 48.816 9.495 79.661 1.00 38.39 101 LEU A O 1
ATOM 504 N N . ALA A 1 98 ? 50.886 9.380 80.538 1.00 43.98 102 ALA A N 1
ATOM 505 C CA . ALA A 1 98 ? 50.406 8.759 81.768 1.00 42.18 102 ALA A CA 1
ATOM 506 C C . ALA A 1 98 ? 49.523 9.700 82.579 1.00 46.76 102 ALA A C 1
ATOM 507 O O . ALA A 1 98 ? 48.603 9.243 83.265 1.00 50.32 102 ALA A O 1
ATOM 509 N N . ALA A 1 99 ? 49.778 11.006 82.514 1.00 44.37 103 ALA A N 1
ATOM 510 C CA . ALA A 1 99 ? 49.021 11.976 83.294 1.00 44.31 103 ALA A CA 1
ATOM 511 C C . ALA A 1 99 ? 47.829 12.555 82.544 1.00 42.88 103 ALA A C 1
ATOM 512 O O . ALA A 1 99 ? 47.000 13.231 83.163 1.00 43.93 103 ALA A O 1
ATOM 514 N N . LEU A 1 100 ? 47.720 12.300 81.241 1.00 40.31 104 LEU A N 1
ATOM 515 C CA . LEU A 1 100 ? 46.656 12.910 80.447 1.00 35.62 104 LEU A CA 1
ATOM 516 C C . LEU A 1 100 ? 45.245 12.540 80.902 1.00 39.70 104 LEU A C 1
ATOM 517 O O . LEU A 1 100 ? 44.395 13.446 80.959 1.00 38.01 104 LEU A O 1
ATOM 522 N N . PRO A 1 101 ? 44.916 11.281 81.222 1.00 40.54 105 PRO A N 1
ATOM 523 C CA . PRO A 1 101 ? 43.533 10.989 81.642 1.00 43.43 105 PRO A CA 1
ATOM 524 C C . PRO A 1 101 ? 43.103 11.732 82.894 1.00 43.66 105 PRO A C 1
ATOM 525 O O . PRO A 1 101 ? 41.922 12.079 83.022 1.00 40.70 105 PRO A O 1
ATOM 529 N N . GLN A 1 102 ? 44.026 11.992 83.821 1.00 40.90 106 GLN A N 1
ATOM 530 C CA . GLN A 1 102 ? 43.670 12.682 85.054 1.00 41.81 106 GLN A CA 1
ATOM 531 C C . GLN A 1 102 ? 43.480 14.173 84.813 1.00 38.27 106 GLN A C 1
ATOM 532 O O . GLN A 1 102 ? 42.621 14.799 85.440 1.00 42.64 106 GLN A O 1
ATOM 538 N N . VAL A 1 103 ? 44.275 14.754 83.912 1.00 42.84 107 VAL A N 1
ATOM 539 C CA . VAL A 1 103 ? 44.037 16.131 83.486 1.00 43.48 107 VAL A CA 1
ATOM 540 C C . VAL A 1 103 ? 42.648 16.258 82.874 1.00 41.16 107 VAL A C 1
ATOM 541 O O . VAL A 1 103 ? 41.921 17.226 83.130 1.00 43.42 107 VAL A O 1
ATOM 545 N N . ARG A 1 104 ? 42.257 15.277 82.057 1.00 44.95 108 ARG A N 1
ATOM 546 C CA . ARG A 1 104 ? 40.947 15.322 81.417 1.00 38.62 108 ARG A CA 1
ATOM 547 C C . ARG A 1 104 ? 39.826 15.190 82.439 1.00 37.96 108 ARG A C 1
ATOM 548 O O . ARG A 1 104 ? 38.839 15.932 82.384 1.00 39.40 108 ARG A O 1
ATOM 556 N N . ALA A 1 105 ? 39.963 14.256 83.384 1.00 38.69 109 ALA A N 1
ATOM 557 C CA . ALA A 1 105 ? 38.923 14.064 84.390 1.00 38.97 109 ALA A CA 1
ATOM 558 C C . ALA A 1 105 ? 38.849 15.235 85.361 1.00 39.34 109 ALA A C 1
ATOM 559 O O . ALA A 1 105 ? 37.766 15.548 85.870 1.00 40.96 109 ALA A O 1
ATOM 561 N N . LEU A 1 106 ? 39.980 15.890 85.634 1.00 40.32 110 LEU A N 1
ATOM 562 C CA . LEU A 1 106 ? 39.961 17.054 86.513 1.00 31.88 110 LEU A CA 1
ATOM 563 C C . LEU A 1 106 ? 39.191 18.207 85.882 1.00 40.89 110 LEU A C 1
ATOM 564 O O . LEU A 1 106 ? 38.486 18.947 86.579 1.00 35.81 110 LEU A O 1
ATOM 569 N N . ILE A 1 107 ? 39.308 18.371 84.563 1.00 44.53 111 ILE A N 1
ATOM 570 C CA . ILE A 1 107 ? 38.583 19.435 83.876 1.00 36.36 111 ILE A CA 1
ATOM 571 C C . ILE A 1 107 ? 37.088 19.141 83.862 1.00 37.23 111 ILE A C 1
ATOM 572 O O . ILE A 1 107 ? 36.263 20.038 84.077 1.00 34.35 111 ILE A O 1
ATOM 577 N N . PHE A 1 108 ? 36.713 17.882 83.620 1.00 33.65 112 PHE A N 1
ATOM 578 C CA . PHE A 1 108 ? 35.299 17.519 83.652 1.00 35.97 112 PHE A CA 1
ATOM 579 C C . PHE A 1 108 ? 34.715 17.665 85.051 1.00 36.26 112 PHE A C 1
ATOM 580 O O . PHE A 1 108 ? 33.502 17.861 85.198 1.00 35.10 112 PHE A O 1
ATOM 588 N N . ALA A 1 109 ? 35.552 17.577 86.084 1.00 35.68 113 ALA A N 1
ATOM 589 C CA . ALA A 1 109 ? 35.111 17.791 87.455 1.00 39.20 113 ALA A CA 1
ATOM 590 C C . ALA A 1 109 ? 35.128 19.259 87.860 1.00 42.20 113 ALA A C 1
ATOM 591 O O . ALA A 1 109 ? 34.818 19.568 89.016 1.00 44.78 113 ALA A O 1
ATOM 593 N N . GLY A 1 110 ? 35.478 20.162 86.947 1.00 40.41 114 GLY A N 1
ATOM 594 C CA . GLY A 1 110 ? 35.510 21.572 87.273 1.00 38.17 114 GLY A CA 1
ATOM 595 C C . GLY A 1 110 ? 36.642 21.981 88.186 1.00 41.65 114 GLY A C 1
ATOM 596 O O . GLY A 1 110 ? 36.541 23.009 88.857 1.00 38.36 114 GLY A O 1
ATOM 597 N N . ARG A 1 111 ? 37.714 21.198 88.237 1.00 42.07 115 ARG A N 1
ATOM 598 C CA . ARG A 1 111 ? 38.893 21.516 89.032 1.00 43.28 115 ARG A CA 1
ATOM 599 C C . ARG A 1 111 ? 39.987 22.033 88.102 1.00 43.32 115 ARG A C 1
ATOM 600 O O . ARG A 1 111 ? 41.036 21.412 87.913 1.00 42.55 115 ARG A O 1
ATOM 608 N N . TYR A 1 112 ? 39.731 23.215 87.533 1.00 43.79 116 TYR A N 1
ATOM 609 C CA . TYR A 1 112 ? 40.534 23.703 86.416 1.00 41.34 116 TYR A CA 1
ATOM 610 C C . TYR A 1 112 ? 41.946 24.076 86.849 1.00 42.62 116 TYR A C 1
ATOM 611 O O . TYR A 1 112 ? 42.911 23.792 86.131 1.00 41.04 116 TYR A O 1
ATOM 620 N N . ALA A 1 113 ? 42.088 24.718 88.013 1.00 40.27 117 ALA A N 1
ATOM 621 C CA . ALA A 1 113 ? 43.408 25.155 88.461 1.00 39.20 117 ALA A CA 1
ATOM 622 C C . ALA A 1 113 ? 44.347 23.972 88.669 1.00 41.57 117 ALA A C 1
ATOM 623 O O . ALA A 1 113 ? 45.537 24.048 88.340 1.00 42.69 117 ALA A O 1
ATOM 625 N N . GLU A 1 114 ? 43.829 22.867 89.210 1.00 40.35 118 GLU A N 1
ATOM 626 C CA . GLU A 1 114 ? 44.671 21.703 89.461 1.00 41.69 118 GLU A CA 1
ATOM 627 C C . GLU A 1 114 ? 45.050 20.990 88.169 1.00 39.16 118 GLU A C 1
ATOM 628 O O . GLU A 1 114 ? 46.146 20.424 88.075 1.00 37.11 118 GLU A O 1
ATOM 634 N N . ALA A 1 115 ? 44.164 20.999 87.170 1.00 38.84 119 ALA A N 1
ATOM 635 C CA . ALA A 1 115 ? 44.507 20.417 85.877 1.00 38.09 119 ALA A CA 1
ATOM 636 C C . ALA A 1 115 ? 45.643 21.187 85.217 1.00 39.51 119 ALA A C 1
ATOM 637 O O . ALA A 1 115 ? 46.556 20.587 84.637 1.00 40.33 119 ALA A O 1
ATOM 639 N N . GLU A 1 116 ? 45.602 22.520 85.297 1.00 39.40 120 GLU A N 1
ATOM 640 C CA . GLU A 1 116 ? 46.681 23.336 84.750 1.00 41.13 120 GLU A CA 1
ATOM 641 C C . GLU A 1 116 ? 48.007 23.028 85.433 1.00 40.15 120 GLU A C 1
ATOM 642 O O . GLU A 1 116 ? 49.045 22.919 84.770 1.00 41.25 120 GLU A O 1
ATOM 648 N N . LYS A 1 117 ? 47.991 22.885 86.761 1.00 43.46 121 LYS A N 1
ATOM 649 C CA . LYS A 1 117 ? 49.225 22.608 87.489 1.00 43.53 121 LYS A CA 1
ATOM 650 C C . LYS A 1 117 ? 49.788 21.241 87.123 1.00 39.15 121 LYS A C 1
ATOM 651 O O . LYS A 1 117 ? 50.999 21.093 86.920 1.00 39.83 121 LYS A O 1
ATOM 657 N N . LEU A 1 118 ? 48.924 20.227 87.037 1.00 39.32 122 LEU A N 1
ATOM 658 C CA . LEU A 1 118 ? 49.385 18.899 86.648 1.00 39.85 122 LEU A CA 1
ATOM 659 C C . LEU A 1 118 ? 49.881 18.889 85.208 1.00 41.55 122 LEU A C 1
ATOM 660 O O . LEU A 1 118 ? 50.851 18.192 84.884 1.00 43.02 122 LEU A O 1
ATOM 665 N N . ALA A 1 119 ? 49.235 19.661 84.331 1.00 39.84 123 ALA A N 1
ATOM 666 C CA . ALA A 1 119 ? 49.678 19.740 82.943 1.00 42.06 123 ALA A CA 1
ATOM 667 C C . ALA A 1 119 ? 51.073 20.346 82.847 1.00 39.88 123 ALA A C 1
ATOM 668 O O . ALA A 1 119 ? 51.943 19.819 82.145 1.00 43.57 123 ALA A O 1
ATOM 670 N N . ASP A 1 120 ? 51.303 21.459 83.550 1.00 42.49 124 ASP A N 1
ATOM 671 C CA . ASP A 1 120 ? 52.637 22.053 83.576 1.00 39.44 124 ASP A CA 1
ATOM 672 C C . ASP A 1 120 ? 53.672 21.055 84.080 1.00 41.47 124 ASP A C 1
ATOM 673 O O . ASP A 1 120 ? 54.800 21.009 83.575 1.00 45.97 124 ASP A O 1
ATOM 678 N N . ALA A 1 121 ? 53.298 20.233 85.062 1.00 42.63 125 ALA A N 1
ATOM 679 C CA . ALA A 1 121 ? 54.272 19.363 85.712 1.00 42.20 125 ALA A CA 1
ATOM 680 C C . ALA A 1 121 ? 54.639 18.169 84.838 1.00 45.76 125 ALA A C 1
ATOM 681 O O . ALA A 1 121 ? 55.789 17.714 84.856 1.00 39.18 125 ALA A O 1
ATOM 683 N N . LYS A 1 122 ? 53.685 17.647 84.067 1.00 43.53 126 LYS A N 1
ATOM 684 C CA . LYS A 1 122 ? 53.908 16.380 83.380 1.00 42.58 126 LYS A CA 1
ATOM 685 C C . LYS A 1 122 ? 53.646 16.456 81.879 1.00 41.65 126 LYS A C 1
ATOM 686 O O . LYS A 1 122 ? 54.231 15.685 81.111 1.00 42.03 126 LYS A O 1
ATOM 692 N N . LEU A 1 123 ? 52.778 17.368 81.445 1.00 43.32 127 LEU A N 1
ATOM 693 C CA . LEU A 1 123 ? 52.347 17.389 80.050 1.00 39.30 127 LEU A CA 1
ATOM 694 C C . LEU A 1 123 ? 53.169 18.321 79.171 1.00 43.00 127 LEU A C 1
ATOM 695 O O . LEU A 1 123 ? 53.376 18.017 77.990 1.00 49.46 127 LEU A O 1
ATOM 700 N N . LEU A 1 124 ? 53.640 19.441 79.713 1.00 47.89 128 LEU A N 1
ATOM 701 C CA . LEU A 1 124 ? 54.277 20.464 78.898 1.00 43.10 128 LEU A CA 1
ATOM 702 C C . LEU A 1 124 ? 55.618 19.984 78.348 1.00 42.57 128 LEU A C 1
ATOM 703 O O . LEU A 1 124 ? 56.232 19.039 78.852 1.00 42.45 128 LEU A O 1
ATOM 708 N N . SER A 1 125 ? 56.075 20.669 77.302 1.00 37.28 129 SER A N 1
ATOM 709 C CA . SER A 1 125 ? 57.300 20.281 76.620 1.00 40.62 129 SER A CA 1
ATOM 710 C C . SER A 1 125 ? 58.521 20.537 77.497 1.00 41.96 129 SER A C 1
ATOM 711 O O . SER A 1 125 ? 58.524 21.418 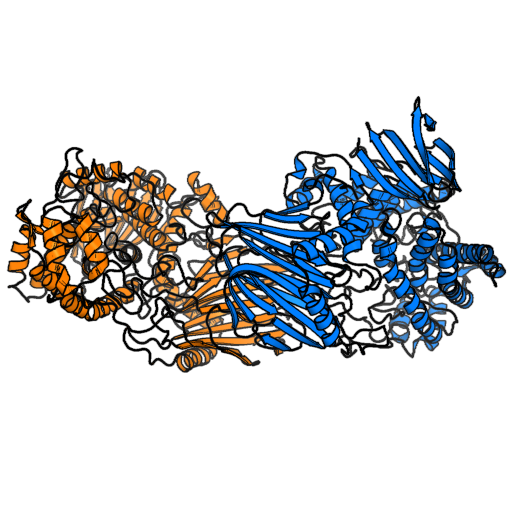78.359 1.00 38.62 129 SER A O 1
ATOM 714 N N . ARG A 1 126 ? 59.562 19.744 77.269 1.00 43.81 130 ARG A N 1
ATOM 715 C CA . ARG A 1 126 ? 60.846 19.902 77.948 1.00 40.85 130 ARG A CA 1
ATOM 716 C C . ARG A 1 126 ? 61.920 20.008 76.874 1.00 39.73 130 ARG A C 1
ATOM 717 O O . ARG A 1 126 ? 62.192 19.008 76.178 1.00 41.98 130 ARG A O 1
ATOM 725 N N . PRO A 1 127 ? 62.558 21.177 76.701 1.00 35.66 131 PRO A N 1
ATOM 726 C CA . PRO A 1 127 ? 62.432 22.380 77.533 1.00 35.47 131 PRO A CA 1
ATOM 727 C C . PRO A 1 127 ? 61.117 23.144 77.369 1.00 36.73 131 PRO A C 1
ATOM 728 O O . PRO A 1 127 ? 60.360 22.900 76.428 1.00 35.84 131 PRO A O 1
ATOM 732 N N . LEU A 1 128 ? 60.864 24.071 78.297 1.00 36.44 132 LEU A N 1
ATOM 733 C CA . LEU A 1 128 ? 59.622 24.835 78.296 1.00 38.93 132 LEU A CA 1
ATOM 734 C C . LEU A 1 128 ? 59.544 25.832 77.149 1.00 37.06 132 LEU A C 1
ATOM 735 O O . LEU A 1 128 ? 58.441 26.262 76.796 1.00 35.87 132 LEU A O 1
ATOM 740 N N . LYS A 1 129 ? 60.676 26.217 76.567 1.00 35.71 133 LYS A N 1
ATOM 741 C CA . LYS A 1 129 ? 60.709 27.232 75.528 1.00 38.68 133 LYS A CA 1
ATOM 742 C C . LYS A 1 129 ? 61.193 26.633 74.215 1.00 34.71 133 LYS A C 1
ATOM 743 O O . LYS A 1 129 ? 61.871 25.602 74.187 1.00 41.51 133 LYS A O 1
ATOM 749 N N . GLN A 1 130 ? 60.836 27.300 73.122 1.00 34.12 134 GLN A N 1
ATOM 750 C CA . GLN A 1 130 ? 61.309 26.943 71.796 1.00 32.40 134 GLN A CA 1
ATOM 751 C C . GLN A 1 130 ? 62.454 27.875 71.399 1.00 32.34 134 GLN A C 1
ATOM 752 O O . GLN A 1 130 ? 62.847 28.774 72.147 1.00 33.37 134 GLN A O 1
ATOM 758 N N . MET A 1 131 ? 62.993 27.659 70.201 1.00 27.88 135 MET A N 1
ATOM 759 C CA . MET A 1 131 ? 64.246 28.323 69.853 1.00 32.29 135 MET A CA 1
ATOM 760 C C . MET A 1 131 ? 63.992 29.696 69.232 1.00 35.88 135 MET A C 1
ATOM 761 O O . MET A 1 131 ? 63.028 29.871 68.480 1.00 35.13 135 MET A O 1
ATOM 766 N N . PRO A 1 132 ? 64.847 30.671 69.534 1.00 33.98 136 PRO A N 1
ATOM 767 C CA . PRO A 1 132 ? 64.661 32.026 69.009 1.00 32.90 136 PRO A CA 1
ATOM 768 C C . PRO A 1 132 ? 65.314 32.264 67.656 1.00 37.21 136 PRO A C 1
ATOM 769 O O . PRO A 1 132 ? 66.355 31.698 67.315 1.00 33.19 136 PRO A O 1
ATOM 773 N N . TYR A 1 133 ? 64.661 33.125 66.879 1.00 35.40 137 TYR A N 1
ATOM 774 C CA . TYR A 1 133 ? 65.212 33.641 65.633 1.00 34.44 137 TYR A CA 1
ATOM 775 C C . TYR A 1 133 ? 66.251 34.712 65.9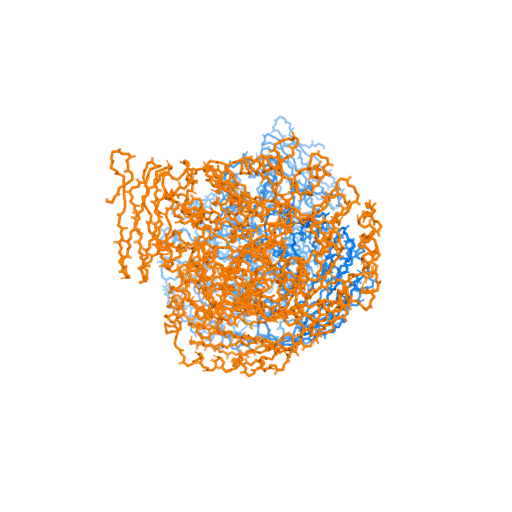46 1.00 34.05 137 TYR A C 1
ATOM 776 O O . TYR A 1 133 ? 66.039 35.557 66.821 1.00 31.31 137 TYR A O 1
ATOM 785 N N . GLN A 1 134 ? 67.382 34.671 65.245 1.00 31.73 138 GLN A N 1
ATOM 786 C CA . GLN A 1 134 ? 68.526 35.464 65.674 1.00 33.95 138 GLN A CA 1
ATOM 787 C C . GLN A 1 134 ? 69.158 36.226 64.518 1.00 34.95 138 GLN A C 1
ATOM 788 O O . GLN A 1 134 ? 69.150 35.756 63.376 1.00 32.31 138 GLN A O 1
ATOM 794 N N . PRO A 1 135 ? 69.725 37.401 64.794 1.00 38.59 139 PRO A N 1
ATOM 795 C CA . PRO A 1 135 ? 70.307 38.213 63.721 1.00 34.01 139 PRO A CA 1
ATOM 796 C C . PRO A 1 135 ? 71.609 37.628 63.198 1.00 34.69 139 PRO A C 1
ATOM 797 O O . PRO A 1 135 ? 72.322 36.903 63.895 1.00 33.33 139 PRO A O 1
ATOM 801 N N . LEU A 1 136 ? 71.918 37.971 61.948 1.00 31.32 140 LEU A N 1
ATOM 802 C CA . LEU A 1 136 ? 73.150 37.503 61.325 1.00 34.56 140 LEU A CA 1
ATOM 803 C C . LEU A 1 136 ? 74.320 38.422 61.659 1.00 31.77 140 LEU A C 1
ATOM 804 O O . LEU A 1 136 ? 75.399 37.955 62.045 1.00 36.53 140 LEU A O 1
ATOM 809 N N . GLY A 1 137 ? 74.125 39.723 61.519 1.00 34.09 141 GLY A N 1
ATOM 810 C CA . GLY A 1 137 ? 75.181 40.674 61.796 1.00 33.13 141 GLY A CA 1
ATOM 811 C C . GLY A 1 137 ? 74.906 41.993 61.110 1.00 33.88 141 GLY A C 1
ATOM 812 O O . GLY A 1 137 ? 73.898 42.172 60.425 1.00 35.50 141 GLY A O 1
ATOM 813 N N . ASP A 1 138 ? 75.839 42.920 61.310 1.00 32.18 142 ASP A N 1
ATOM 814 C CA . ASP A 1 138 ? 75.732 44.275 60.789 1.00 31.50 142 ASP A CA 1
ATOM 815 C C . ASP A 1 138 ? 76.873 44.553 59.822 1.00 32.07 142 ASP A C 1
ATOM 816 O O . ASP A 1 138 ? 78.032 44.243 60.115 1.00 33.95 142 ASP A O 1
ATOM 821 N N . LEU A 1 139 ? 76.538 45.137 58.676 1.00 31.84 143 LEU A N 1
ATOM 822 C CA . LEU A 1 139 ? 77.529 45.705 57.777 1.00 31.47 143 LEU A CA 1
ATOM 823 C C . LEU A 1 139 ? 77.797 47.142 58.200 1.00 30.58 143 LEU A C 1
ATOM 824 O O . LEU A 1 139 ? 76.859 47.924 58.384 1.00 32.34 143 LEU A O 1
ATOM 829 N N . LEU A 1 140 ? 79.070 47.483 58.366 1.00 30.88 144 LEU A N 1
ATOM 830 C CA . LEU A 1 140 ? 79.478 48.808 58.814 1.00 31.70 144 LEU A CA 1
ATOM 831 C C . LEU A 1 140 ? 80.132 49.544 57.654 1.00 37.09 144 LEU A C 1
ATOM 832 O O . LEU A 1 140 ? 81.147 49.087 57.119 1.00 37.20 144 LEU A O 1
ATOM 837 N N . LEU A 1 141 ? 79.549 50.678 57.269 1.00 34.91 145 LEU A N 1
ATOM 838 C CA . LEU A 1 141 ? 80.071 51.525 56.202 1.00 33.98 145 LEU A CA 1
ATOM 839 C C . LEU A 1 141 ? 80.447 52.865 56.818 1.00 34.83 145 LEU A C 1
ATOM 840 O O . LEU A 1 141 ? 79.570 53.666 57.158 1.00 33.25 145 LEU A O 1
ATOM 845 N N . ASP A 1 142 ? 81.747 53.105 56.966 1.00 35.05 146 ASP A N 1
ATOM 846 C CA . ASP A 1 142 ? 82.260 54.279 57.665 1.00 33.69 146 ASP A CA 1
ATOM 847 C C . ASP A 1 142 ? 83.060 55.121 56.681 1.00 37.59 146 ASP A C 1
ATOM 848 O O . ASP A 1 142 ? 84.163 54.738 56.279 1.00 36.40 146 ASP A O 1
ATOM 853 N N . PHE A 1 143 ? 82.507 56.267 56.303 1.00 38.80 147 PHE A N 1
ATOM 854 C CA . PHE A 1 143 ? 83.045 57.086 55.228 1.00 36.58 147 PHE A CA 1
ATOM 855 C C . PHE A 1 143 ? 84.068 58.080 55.765 1.00 43.98 147 PHE A C 1
ATOM 856 O O . PHE A 1 143 ? 84.050 58.451 56.938 1.00 46.29 147 PHE A O 1
ATOM 864 N N . ASP A 1 144 ? 84.944 58.545 54.881 1.00 43.42 148 ASP A N 1
ATOM 865 C CA . ASP A 1 144 ? 86.049 59.392 55.307 1.00 53.03 148 ASP A CA 1
ATOM 866 C C . ASP A 1 144 ? 85.706 60.879 55.372 1.00 54.79 148 ASP A C 1
ATOM 867 O O . ASP A 1 144 ? 86.475 61.647 55.963 1.00 62.50 148 ASP A O 1
ATOM 872 N N . ARG A 1 145 ? 84.579 61.306 54.799 1.00 49.93 149 ARG A N 1
ATOM 873 C CA . ARG A 1 145 ? 84.193 62.718 54.815 1.00 55.82 149 ARG A CA 1
ATOM 874 C C . ARG A 1 145 ? 82.679 62.877 54.757 1.00 53.04 149 ARG A C 1
ATOM 875 O O . ARG A 1 145 ? 81.989 62.101 54.090 1.00 57.64 149 ARG A O 1
ATOM 883 N N . ALA A 1 146 ? 82.172 63.869 55.492 1.00 46.34 150 ALA A N 1
ATOM 884 C CA . ALA A 1 146 ? 80.774 64.293 55.461 1.00 52.31 150 ALA A CA 1
ATOM 885 C C . ALA A 1 146 ? 80.718 65.786 55.757 1.00 48.86 150 ALA A C 1
ATOM 886 O O . ALA A 1 146 ? 80.190 66.208 56.790 1.00 50.94 150 ALA A O 1
ATOM 888 N N . ASP A 1 147 ? 81.238 66.590 54.837 1.00 48.32 151 ASP A N 1
ATOM 889 C CA . ASP A 1 147 ? 81.498 68.003 55.077 1.00 51.04 151 ASP A CA 1
ATOM 890 C C . ASP A 1 147 ? 80.356 68.853 54.536 1.00 45.91 151 ASP A C 1
ATOM 891 O O . ASP A 1 147 ? 79.947 68.689 53.381 1.00 46.79 151 ASP A O 1
ATOM 896 N N . GLY A 1 148 ? 79.858 69.766 55.370 1.00 48.08 152 GLY A N 1
ATOM 897 C CA . GLY A 1 148 ? 78.801 70.681 54.984 1.00 43.61 152 GLY A CA 1
ATOM 898 C C . GLY A 1 148 ? 77.597 69.995 54.372 1.00 43.29 152 GLY A C 1
ATOM 899 O O . GLY A 1 148 ? 77.323 70.153 53.178 1.00 41.43 152 GLY A O 1
ATOM 900 N N . ILE A 1 149 ? 76.873 69.229 55.180 1.00 42.03 153 ILE A N 1
ATOM 901 C CA . ILE A 1 149 ? 75.799 68.374 54.690 1.00 38.28 153 ILE A CA 1
ATOM 902 C C . ILE A 1 149 ? 74.517 69.186 54.577 1.00 37.85 153 ILE A C 1
ATOM 903 O O . ILE A 1 149 ? 74.162 69.940 55.491 1.00 44.11 153 ILE A O 1
ATOM 908 N N . SER A 1 150 ? 73.819 69.026 53.455 1.00 40.06 154 SER A N 1
ATOM 909 C CA . SER A 1 150 ? 72.552 69.703 53.231 1.00 40.90 154 SER A CA 1
ATOM 910 C C . SER A 1 150 ? 71.654 68.802 52.394 1.00 36.06 154 SER A C 1
ATOM 911 O O . SER A 1 150 ? 72.109 67.822 51.798 1.00 33.64 154 SER A O 1
ATOM 914 N N . ASP A 1 151 ? 70.364 69.142 52.373 1.00 32.98 155 ASP A N 1
ATOM 915 C CA . ASP A 1 151 ? 69.398 68.517 51.468 1.00 41.45 155 ASP A CA 1
ATOM 916 C C . ASP A 1 151 ? 69.265 67.018 51.730 1.00 34.37 155 ASP A C 1
ATOM 917 O O . ASP A 1 151 ? 69.135 66.219 50.801 1.00 39.33 155 ASP A O 1
ATOM 922 N N . TYR A 1 152 ? 69.287 66.632 53.003 1.00 34.85 156 TYR A N 1
ATOM 923 C CA . TYR A 1 152 ? 69.253 65.218 53.352 1.00 32.51 156 TYR A CA 1
ATOM 924 C C . TYR A 1 152 ? 67.863 64.632 53.134 1.00 35.21 156 TYR A C 1
ATOM 925 O O . TYR A 1 152 ? 66.846 65.271 53.417 1.00 36.83 156 TYR A O 1
ATOM 934 N N . ARG A 1 153 ? 67.831 63.396 52.638 1.00 32.48 157 ARG A N 1
ATOM 935 C CA . ARG A 1 153 ? 66.590 62.648 52.495 1.00 28.45 157 ARG A CA 1
ATOM 936 C C . ARG A 1 153 ? 66.926 61.165 52.482 1.00 33.16 157 ARG A C 1
ATOM 937 O O . ARG A 1 153 ? 67.788 60.732 51.711 1.00 36.84 157 ARG A O 1
ATOM 945 N N . ARG A 1 154 ? 66.268 60.399 53.345 1.00 28.92 158 ARG A N 1
ATOM 946 C CA . ARG A 1 154 ? 66.330 58.946 53.303 1.00 31.81 158 ARG A CA 1
ATOM 947 C C . ARG A 1 154 ? 64.931 58.411 53.041 1.00 32.18 158 ARG A C 1
ATOM 948 O O . ARG A 1 154 ? 63.946 58.949 53.557 1.00 30.43 158 ARG A O 1
ATOM 956 N N . GLN A 1 155 ? 64.840 57.369 52.219 1.00 30.38 159 GLN A N 1
ATOM 957 C CA . GLN A 1 155 ? 63.537 56.929 51.749 1.00 33.26 159 GLN A CA 1
ATOM 958 C C . GLN A 1 155 ? 63.536 55.430 51.495 1.00 29.89 159 GLN A C 1
ATOM 959 O O . GLN A 1 155 ? 64.585 54.796 51.363 1.00 33.41 159 GLN A O 1
ATOM 965 N N . LEU A 1 156 ? 62.326 54.874 51.438 1.00 31.14 160 LEU A N 1
ATOM 966 C CA . LEU A 1 156 ? 62.090 53.511 50.979 1.00 33.31 160 LEU A CA 1
ATOM 967 C C . LEU A 1 156 ? 60.919 53.540 50.010 1.00 32.66 160 LEU A C 1
ATOM 968 O O . LEU A 1 156 ? 59.823 53.978 50.374 1.00 31.71 160 LEU A O 1
ATOM 973 N N . ASP A 1 157 ? 61.151 53.083 48.783 1.00 32.85 161 ASP A N 1
ATOM 974 C CA . ASP A 1 157 ? 60.126 53.053 47.747 1.00 30.75 161 ASP A CA 1
ATOM 975 C C . ASP A 1 157 ? 59.547 51.645 47.670 1.00 32.05 161 ASP A C 1
ATOM 976 O O . ASP A 1 157 ? 60.267 50.690 47.360 1.00 31.02 161 ASP A O 1
ATOM 981 N N . LEU A 1 158 ? 58.249 51.521 47.957 1.00 30.70 162 LEU A N 1
ATOM 982 C CA . LEU A 1 158 ? 57.610 50.210 47.934 1.00 31.70 162 LEU A CA 1
ATOM 983 C C . LEU A 1 158 ? 57.539 49.640 46.523 1.00 32.23 162 LEU A C 1
ATOM 984 O O . LEU A 1 158 ? 57.576 48.416 46.348 1.00 33.44 162 LEU A O 1
ATOM 989 N N . ASP A 1 159 ? 57.444 50.501 45.507 1.00 34.50 163 ASP A N 1
ATOM 990 C CA . ASP A 1 159 ? 57.369 50.024 44.131 1.00 33.51 163 ASP A CA 1
ATOM 991 C C . ASP A 1 159 ? 58.706 49.497 43.624 1.00 35.75 163 ASP A C 1
ATOM 992 O O . ASP A 1 159 ? 58.727 48.726 42.659 1.00 35.93 163 ASP A O 1
ATOM 997 N N . THR A 1 160 ? 59.821 49.884 44.247 1.00 32.48 164 THR A N 1
ATOM 998 C CA . THR A 1 160 ? 61.134 49.424 43.819 1.00 34.89 164 THR A CA 1
ATOM 999 C C . THR A 1 160 ? 61.856 48.568 44.850 1.00 33.80 164 THR A C 1
ATOM 1000 O O . THR A 1 160 ? 62.831 47.898 44.489 1.00 33.21 164 THR A O 1
ATOM 1004 N N . ALA A 1 161 ? 61.411 48.568 46.109 1.00 35.64 165 ALA A N 1
ATOM 1005 C CA . ALA A 1 161 ? 62.067 47.825 47.188 1.00 33.73 165 ALA A CA 1
ATOM 1006 C C . ALA A 1 161 ? 63.525 48.252 47.348 1.00 35.87 165 ALA A C 1
ATOM 1007 O O . ALA A 1 161 ? 64.406 47.434 47.617 1.00 32.28 165 ALA A O 1
ATOM 1009 N N . VAL A 1 162 ? 63.780 49.547 47.180 1.00 34.31 166 VAL A N 1
ATOM 1010 C CA . VAL A 1 162 ? 65.108 50.123 47.350 1.00 32.11 166 VAL A CA 1
ATOM 1011 C C . VAL A 1 162 ? 65.061 51.121 48.497 1.00 31.17 166 VAL A C 1
ATOM 1012 O O . VAL A 1 162 ? 64.127 51.924 48.596 1.00 33.52 166 VAL A O 1
ATOM 1016 N N . ALA A 1 163 ? 66.064 51.058 49.367 1.00 33.71 167 ALA A N 1
ATOM 1017 C CA . ALA A 1 163 ? 66.266 52.049 50.415 1.00 32.44 167 ALA A CA 1
ATOM 1018 C C . ALA A 1 163 ? 67.349 53.017 49.954 1.00 32.66 167 ALA A C 1
ATOM 1019 O O . ALA A 1 163 ? 68.505 52.620 49.777 1.00 35.60 167 ALA A O 1
ATOM 1021 N N . THR A 1 164 ? 66.974 54.277 49.750 1.00 37.53 168 THR A N 1
ATOM 1022 C CA . THR A 1 164 ? 67.865 55.281 49.185 1.00 32.47 168 THR A CA 1
ATOM 1023 C C . THR A 1 164 ? 68.068 56.413 50.181 1.00 31.89 168 THR A C 1
ATOM 1024 O O . THR A 1 164 ? 67.097 56.959 50.713 1.00 32.15 168 THR A O 1
ATOM 1028 N N . THR A 1 165 ? 69.328 56.760 50.429 1.00 32.28 169 THR A N 1
ATOM 1029 C CA . THR A 1 165 ? 69.689 57.927 51.222 1.00 31.19 169 THR A CA 1
ATOM 1030 C C . THR A 1 165 ? 70.530 58.855 50.362 1.00 32.96 169 THR A C 1
ATOM 1031 O O . THR A 1 165 ? 71.525 58.427 49.768 1.00 36.09 169 THR A O 1
ATOM 1035 N N . THR A 1 166 ? 70.127 60.120 50.298 1.00 31.79 170 THR A N 1
ATOM 1036 C CA . THR A 1 166 ? 70.773 61.110 49.455 1.00 37.66 170 THR A CA 1
ATOM 1037 C C . THR A 1 166 ? 71.021 62.375 50.263 1.00 35.45 170 THR A C 1
ATOM 1038 O O . THR A 1 166 ? 70.244 62.718 51.159 1.00 35.02 170 THR A O 1
ATOM 1042 N N . PHE A 1 167 ? 72.124 63.052 49.953 1.00 32.29 171 PHE A N 1
ATOM 1043 C CA . PHE A 1 167 ? 72.420 64.351 50.543 1.00 37.98 171 PHE A CA 1
ATOM 1044 C C . PHE A 1 167 ? 73.467 65.046 49.685 1.00 36.91 171 PHE A C 1
ATOM 1045 O O . PHE A 1 167 ? 74.112 64.431 48.832 1.00 33.64 171 PHE A O 1
ATOM 1053 N N . ARG A 1 168 ? 73.633 66.342 49.931 1.00 41.13 172 ARG A N 1
ATOM 1054 C CA . ARG A 1 168 ? 74.602 67.162 49.221 1.00 39.47 172 ARG A CA 1
ATOM 1055 C C . ARG A 1 168 ? 75.730 67.550 50.167 1.00 40.31 172 ARG A C 1
ATOM 1056 O O . ARG A 1 168 ? 75.481 68.086 51.252 1.00 41.82 172 ARG A O 1
ATOM 1064 N N . SER A 1 169 ? 76.964 67.260 49.761 1.00 42.18 173 SER A N 1
ATOM 1065 C CA . SER A 1 169 ? 78.159 67.698 50.467 1.00 45.14 173 SER A CA 1
ATOM 1066 C C . SER A 1 169 ? 78.883 68.697 49.579 1.00 50.61 173 SER A C 1
ATOM 1067 O O . SER A 1 169 ? 79.341 68.343 48.487 1.00 48.22 173 SER A O 1
ATOM 1070 N N . GLY A 1 170 ? 78.988 69.937 50.051 1.00 55.32 174 GLY A N 1
ATOM 1071 C CA . GLY A 1 170 ? 79.553 70.990 49.219 1.00 54.16 174 GLY A CA 1
ATOM 1072 C C . GLY A 1 170 ? 78.679 71.164 47.989 1.00 57.33 174 GLY A C 1
ATOM 1073 O O . GLY A 1 170 ? 77.499 71.532 48.073 1.00 61.26 174 GLY A O 1
ATOM 1074 N N . GLY A 1 171 ? 79.255 70.887 46.821 1.00 50.13 175 GLY A N 1
ATOM 1075 C CA . GLY A 1 171 ? 78.526 70.909 45.570 1.00 50.87 175 GLY A CA 1
ATOM 1076 C C . GLY A 1 171 ? 78.296 69.553 44.941 1.00 52.16 175 GLY A C 1
ATOM 1077 O O . GLY A 1 171 ? 77.854 69.490 43.785 1.00 54.34 175 GLY A O 1
ATOM 1078 N N . ALA A 1 172 ? 78.577 68.463 45.648 1.00 52.75 176 ALA A N 1
ATOM 1079 C CA . ALA A 1 172 ? 78.424 67.117 45.121 1.00 46.10 176 ALA A CA 1
ATOM 1080 C C . ALA A 1 172 ? 77.239 66.422 45.777 1.00 46.59 176 ALA A C 1
ATOM 1081 O O . ALA A 1 172 ? 76.915 66.671 46.942 1.00 44.49 176 ALA A O 1
ATOM 1083 N N . VAL A 1 173 ? 76.596 65.542 45.015 1.00 41.75 177 VAL A N 1
ATOM 1084 C CA . VAL A 1 173 ? 75.461 64.761 45.492 1.00 39.24 177 VAL A CA 1
ATOM 1085 C C . VAL A 1 173 ? 75.949 63.355 45.806 1.00 41.99 177 VAL A C 1
ATOM 1086 O O . VAL A 1 173 ? 76.536 62.686 44.946 1.00 42.67 177 VAL A O 1
ATOM 1090 N N . HIS A 1 174 ? 75.713 62.906 47.034 1.00 38.74 178 HIS A N 1
ATOM 1091 C CA . HIS A 1 174 ? 76.037 61.551 47.454 1.00 35.22 178 HIS A CA 1
ATOM 1092 C C . HIS A 1 174 ? 74.753 60.747 47.601 1.00 35.31 178 HIS A C 1
ATOM 1093 O O . HIS A 1 174 ? 73.742 61.258 48.093 1.00 34.64 178 HIS A O 1
ATOM 1100 N N . ARG A 1 175 ? 74.794 59.491 47.164 1.00 33.21 179 ARG A N 1
ATOM 1101 C CA . ARG A 1 175 ? 73.630 58.621 47.218 1.00 34.30 179 ARG A CA 1
ATOM 1102 C C . ARG A 1 175 ? 74.067 57.214 47.593 1.00 34.52 179 ARG A C 1
ATOM 1103 O O . ARG A 1 175 ? 75.116 56.740 47.149 1.00 33.88 179 ARG A O 1
ATOM 1111 N N . ARG A 1 176 ? 73.260 56.557 48.422 1.00 31.66 180 ARG A N 1
ATOM 1112 C CA . ARG A 1 176 ? 73.482 55.172 48.807 1.00 32.23 180 ARG A CA 1
ATOM 1113 C C . ARG A 1 176 ? 72.171 54.416 48.657 1.00 38.22 180 ARG A C 1
ATOM 1114 O O . ARG A 1 176 ? 71.138 54.854 49.172 1.00 38.71 180 ARG A O 1
ATOM 1122 N N . GLU A 1 177 ? 72.212 53.291 47.946 1.00 36.00 181 GLU A N 1
ATOM 1123 C CA . GLU A 1 177 ? 71.024 52.500 47.657 1.00 37.06 181 GLU A CA 1
ATOM 1124 C C . GLU A 1 177 ? 71.243 51.063 48.102 1.00 34.08 181 GLU A C 1
ATOM 1125 O O . GLU A 1 177 ? 72.327 50.505 47.910 1.00 35.32 181 GLU A O 1
ATOM 1131 N N . VAL A 1 178 ? 70.211 50.470 48.702 1.00 33.19 182 VAL A N 1
ATOM 1132 C CA . VAL A 1 178 ? 70.268 49.100 49.202 1.00 31.87 182 VAL A CA 1
ATOM 1133 C C . VAL A 1 178 ? 68.994 48.374 48.792 1.00 30.95 182 VAL A C 1
ATOM 1134 O O . VAL A 1 178 ? 67.888 48.873 49.022 1.00 34.96 182 VAL A O 1
ATOM 1138 N N . PHE A 1 179 ? 69.149 47.196 48.191 1.00 33.21 183 PHE A N 1
ATOM 1139 C CA . PHE A 1 179 ? 68.018 46.325 47.909 1.00 34.12 183 PHE A CA 1
ATOM 1140 C C . PHE A 1 179 ? 68.499 44.882 47.917 1.00 30.46 183 PHE A C 1
ATOM 1141 O O . PHE A 1 179 ? 69.700 44.606 47.851 1.00 33.69 183 PHE A O 1
ATOM 1149 N N . VAL A 1 180 ? 67.543 43.960 48.010 1.00 29.22 184 VAL A N 1
ATOM 1150 C CA . VAL A 1 180 ? 67.822 42.528 48.079 1.00 29.71 184 VAL A CA 1
ATOM 1151 C C . VAL A 1 180 ? 67.093 41.860 46.923 1.00 36.04 184 VAL A C 1
ATOM 1152 O O . VAL A 1 180 ? 65.856 41.853 46.881 1.00 34.63 184 VAL A O 1
ATOM 1156 N N . CYS A 1 181 ? 67.854 41.291 45.992 1.00 33.37 185 CYS A N 1
ATOM 1157 C CA . CYS A 1 181 ? 67.290 40.692 44.791 1.00 38.00 185 CYS A CA 1
ATOM 1158 C C . CYS A 1 181 ? 66.954 39.226 45.028 1.00 36.09 185 CYS A C 1
ATOM 1159 O O . CYS A 1 181 ? 67.746 38.479 45.610 1.00 38.19 185 CYS A O 1
ATOM 1162 N N . ALA A 1 182 ? 65.769 38.821 44.572 1.00 33.89 186 ALA A N 1
ATOM 1163 C CA . ALA A 1 182 ? 65.343 37.433 44.693 1.00 36.67 186 ALA A CA 1
ATOM 1164 C C . ALA A 1 182 ? 65.896 36.549 43.582 1.00 39.03 186 ALA A C 1
ATOM 1165 O O . ALA A 1 182 ? 65.922 35.323 43.739 1.00 35.51 186 ALA A O 1
ATOM 1167 N N . GLN A 1 183 ? 66.339 37.139 42.471 1.00 40.35 187 GLN A N 1
ATOM 1168 C CA . GLN A 1 183 ? 66.882 36.354 41.367 1.00 38.74 187 GLN A CA 1
ATOM 1169 C C . GLN A 1 183 ? 68.355 36.031 41.593 1.00 37.44 187 GLN A C 1
ATOM 1170 O O . GLN A 1 183 ? 68.752 34.860 41.600 1.00 42.13 187 GLN A O 1
ATOM 1176 N N . ALA A 1 184 ? 69.181 37.061 41.774 1.00 37.44 188 ALA A N 1
ATOM 1177 C CA . ALA A 1 184 ? 70.591 36.860 42.085 1.00 39.45 188 ALA A CA 1
ATOM 1178 C C . ALA A 1 184 ? 70.820 36.391 43.515 1.00 37.08 188 ALA A C 1
ATOM 1179 O O . ALA A 1 184 ? 71.920 35.918 43.822 1.00 37.34 188 ALA A O 1
ATOM 1181 N N . GLN A 1 185 ? 69.814 36.509 44.386 1.00 43.75 189 GLN A N 1
ATOM 1182 C CA . GLN A 1 185 ? 69.913 36.090 45.785 1.00 37.36 189 GLN A CA 1
ATOM 1183 C C . GLN A 1 185 ? 71.055 36.815 46.498 1.00 39.51 189 GLN A C 1
ATOM 1184 O O . GLN A 1 185 ? 71.872 36.210 47.196 1.00 35.79 189 GLN A O 1
ATOM 1190 N N . CYS A 1 186 ? 71.094 38.134 46.329 1.00 32.23 190 CYS A N 1
ATOM 1191 C CA . CYS A 1 186 ? 72.153 38.953 46.897 1.00 39.99 190 CYS A CA 1
ATOM 1192 C C . CYS A 1 186 ? 71.575 40.253 47.430 1.00 36.10 190 CYS A C 1
ATOM 1193 O O . CYS A 1 186 ? 70.576 40.765 46.918 1.00 36.34 190 CYS A O 1
ATOM 1196 N N . ILE A 1 187 ? 72.211 40.775 48.473 1.00 33.18 191 ILE A N 1
ATOM 1197 C CA . ILE A 1 187 ? 72.035 42.173 48.846 1.00 32.42 191 ILE A CA 1
ATOM 1198 C C . ILE A 1 187 ? 72.937 43.012 47.955 1.00 36.05 191 ILE A C 1
ATOM 1199 O O . ILE A 1 187 ? 74.132 42.722 47.815 1.00 33.66 191 ILE A O 1
ATOM 1204 N N . VAL A 1 188 ? 72.370 44.042 47.336 1.00 34.79 192 VAL A N 1
ATOM 1205 C CA . VAL A 1 188 ? 73.119 44.959 46.486 1.00 33.63 192 VAL A CA 1
ATOM 1206 C C . VAL A 1 188 ? 73.166 46.316 47.171 1.00 31.79 192 VAL A C 1
ATOM 1207 O O . VAL A 1 188 ? 72.123 46.872 47.536 1.00 34.01 192 VAL A O 1
ATOM 1211 N N . VAL A 1 189 ? 74.374 46.840 47.354 1.00 33.61 193 VAL A N 1
ATOM 1212 C CA . VAL A 1 189 ? 74.597 48.152 47.950 1.00 33.84 193 VAL A CA 1
ATOM 1213 C C . VAL A 1 189 ? 75.367 48.987 46.940 1.00 38.22 193 VAL A C 1
ATOM 1214 O O . VAL A 1 189 ? 76.453 48.588 46.501 1.00 38.23 193 VAL A O 1
ATOM 1218 N N . ARG A 1 190 ? 74.813 50.137 46.566 1.00 36.24 194 ARG A N 1
ATOM 1219 C CA . ARG A 1 190 ? 75.453 51.032 45.611 1.00 39.69 194 ARG A CA 1
ATOM 1220 C C . ARG A 1 190 ? 75.783 52.348 46.296 1.00 39.48 194 ARG A C 1
ATOM 1221 O O . ARG A 1 190 ? 74.890 53.015 46.830 1.00 39.01 194 ARG A O 1
ATOM 1229 N N . LEU A 1 191 ? 77.059 52.719 46.271 1.00 35.42 195 LEU A N 1
ATOM 1230 C CA . LEU A 1 191 ? 77.537 53.994 46.795 1.00 34.33 195 LEU A CA 1
ATOM 1231 C C . LEU A 1 191 ? 77.973 54.844 45.608 1.00 34.94 195 LEU A C 1
ATOM 1232 O O . LEU A 1 191 ? 78.939 54.504 44.917 1.00 34.71 195 LEU A O 1
ATOM 1237 N N . SER A 1 192 ? 77.262 55.943 45.371 1.00 36.32 196 SER A N 1
ATOM 1238 C CA . SER A 1 192 ? 77.475 56.765 44.191 1.00 39.18 196 SER A CA 1
ATOM 1239 C C . SER A 1 192 ? 77.681 58.220 44.590 1.00 36.25 196 SER A C 1
ATOM 1240 O O . SER A 1 192 ? 77.319 58.646 45.689 1.00 36.87 196 SER A O 1
ATOM 1243 N N . CYS A 1 193 ? 78.270 58.980 43.669 1.00 42.36 197 CYS A N 1
ATOM 1244 C CA . CYS A 1 193 ? 78.489 60.407 43.853 1.00 38.35 197 CYS A CA 1
ATOM 1245 C C . CYS A 1 193 ? 78.656 61.047 42.483 1.00 38.98 197 CYS A C 1
ATOM 1246 O O . CYS A 1 193 ? 79.317 60.481 41.609 1.00 41.02 197 CYS A O 1
ATOM 1249 N N . ASP A 1 194 ? 78.064 62.229 42.307 1.00 37.33 198 ASP A N 1
ATOM 1250 C CA . ASP A 1 194 ? 78.018 62.867 40.997 1.00 43.49 198 ASP A CA 1
ATOM 1251 C C . ASP A 1 194 ? 79.312 63.584 40.626 1.00 41.97 198 ASP A C 1
ATOM 1252 O O . ASP A 1 194 ? 79.358 64.235 39.576 1.00 43.33 198 ASP A O 1
ATOM 1257 N N . ARG A 1 195 ? 80.351 63.489 41.455 1.00 47.07 199 ARG A N 1
ATOM 1258 C CA . ARG A 1 195 ? 81.682 63.978 41.137 1.00 45.80 199 ARG A CA 1
ATOM 1259 C C . ARG A 1 195 ? 82.668 62.815 41.135 1.00 45.03 199 ARG A C 1
ATOM 1260 O O . ARG A 1 195 ? 82.475 61.835 41.861 1.00 50.67 199 ARG A O 1
ATOM 1268 N N . PRO A 1 196 ? 83.722 62.883 40.324 1.00 42.43 200 PRO A N 1
ATOM 1269 C CA . PRO A 1 196 ? 84.676 61.769 40.273 1.00 42.25 200 PRO A CA 1
ATOM 1270 C C . PRO A 1 196 ? 85.444 61.616 41.576 1.00 42.33 200 PRO A C 1
ATOM 1271 O O . PRO A 1 196 ? 85.735 62.590 42.275 1.00 46.69 200 PRO A O 1
ATOM 1275 N N . GLY A 1 197 ? 85.767 60.366 41.897 1.00 36.78 201 GLY A N 1
ATOM 1276 C CA . GLY A 1 197 ? 86.623 60.058 43.035 1.00 41.31 201 GLY A CA 1
ATOM 1277 C C . GLY A 1 197 ? 86.095 60.509 44.380 1.00 38.43 201 GLY A C 1
ATOM 1278 O O . GLY A 1 197 ? 86.867 60.997 45.213 1.00 39.42 201 GLY A O 1
ATOM 1279 N N . GLY A 1 198 ? 84.795 60.341 44.621 1.00 41.70 202 GLY A N 1
ATOM 1280 C CA . GLY A 1 198 ? 84.179 60.809 45.846 1.00 37.81 202 GLY A CA 1
ATOM 1281 C C . GLY A 1 198 ? 83.771 59.753 46.847 1.00 34.93 202 GLY A C 1
ATOM 1282 O O . GLY A 1 198 ? 83.094 60.087 47.829 1.00 37.46 202 GLY A O 1
ATOM 1283 N N . ILE A 1 199 ? 84.158 58.496 46.655 1.00 38.76 203 ILE A N 1
ATOM 1284 C CA . ILE A 1 199 ? 83.730 57.396 47.513 1.00 35.52 203 ILE A CA 1
ATOM 1285 C C . ILE A 1 199 ? 84.965 56.872 48.238 1.00 38.53 203 ILE A C 1
ATOM 1286 O O . ILE A 1 199 ? 85.798 56.172 47.650 1.00 37.64 203 ILE A O 1
ATOM 1291 N N . SER A 1 200 ? 85.085 57.206 49.523 1.00 36.72 204 SER A N 1
ATOM 1292 C CA . SER A 1 200 ? 86.184 56.736 50.361 1.00 40.13 204 SER A CA 1
ATOM 1293 C C . SER A 1 200 ? 85.616 56.303 51.703 1.00 38.51 204 SER A C 1
ATOM 1294 O O . SER A 1 200 ? 84.995 57.109 52.401 1.00 45.19 204 SER A O 1
ATOM 1297 N N . LEU A 1 201 ? 85.834 55.042 52.067 1.00 36.37 205 LEU A N 1
ATOM 1298 C CA . LEU A 1 201 ? 85.243 54.483 53.277 1.00 36.79 205 LEU A CA 1
ATOM 1299 C C . LEU A 1 201 ? 85.961 53.186 53.625 1.00 34.86 205 LEU A C 1
ATOM 1300 O O . LEU A 1 201 ? 86.862 52.738 52.911 1.00 36.17 205 LEU A O 1
ATOM 1305 N N . ARG A 1 202 ? 85.551 52.585 54.740 1.00 36.78 206 ARG A N 1
ATOM 1306 C CA . ARG A 1 202 ? 85.949 51.232 55.088 1.00 38.26 206 ARG A CA 1
ATOM 1307 C C . ARG A 1 202 ? 84.705 50.406 55.384 1.00 36.04 206 ARG A C 1
ATOM 1308 O O . ARG A 1 202 ? 83.694 50.925 55.866 1.00 32.51 206 ARG A O 1
ATOM 1316 N N . VAL A 1 203 ? 84.789 49.113 55.081 1.00 34.65 207 VAL A N 1
ATOM 1317 C CA . VAL A 1 203 ? 83.654 48.199 55.146 1.00 35.00 207 VAL A CA 1
ATOM 1318 C C . VAL A 1 203 ? 83.988 47.098 56.142 1.00 35.26 207 VAL A C 1
ATOM 1319 O O . VAL A 1 203 ? 84.963 46.360 55.955 1.00 35.61 207 VAL A O 1
ATOM 1323 N N . GLY A 1 204 ? 83.175 46.980 57.198 1.00 35.91 208 GLY A N 1
ATOM 1324 C CA . GLY A 1 204 ? 83.428 46.021 58.249 1.00 29.35 208 GLY A CA 1
ATOM 1325 C C . GLY A 1 204 ? 82.203 45.173 58.542 1.00 34.69 208 GLY A C 1
ATOM 1326 O O . GLY A 1 204 ? 81.101 45.433 58.051 1.00 31.64 208 GLY A O 1
ATOM 1327 N N . ILE A 1 205 ? 82.422 44.145 59.360 1.00 33.58 209 ILE A N 1
ATOM 1328 C CA . ILE A 1 205 ? 81.376 43.222 59.782 1.00 33.91 209 ILE A CA 1
ATOM 1329 C C . ILE A 1 205 ? 81.424 43.104 61.299 1.00 35.41 209 ILE A C 1
ATOM 1330 O O . ILE A 1 205 ? 82.496 42.890 61.877 1.00 31.70 209 ILE A O 1
ATOM 1335 N N . ASP A 1 206 ? 80.266 43.253 61.938 1.00 28.15 210 ASP A N 1
ATOM 1336 C CA . ASP A 1 206 ? 80.128 43.162 63.385 1.00 27.99 210 ASP A CA 1
ATOM 1337 C C . ASP A 1 206 ? 78.888 42.337 63.689 1.00 31.73 210 ASP A C 1
ATOM 1338 O O . ASP A 1 206 ? 77.840 42.549 63.071 1.00 33.37 210 ASP A O 1
ATOM 1343 N N . SER A 1 207 ? 78.999 41.397 64.624 1.00 35.77 211 SER A N 1
ATOM 1344 C CA . SER A 1 207 ? 77.894 40.483 64.876 1.00 36.00 211 SER A CA 1
ATOM 1345 C C . SER A 1 207 ? 77.931 39.997 66.314 1.00 35.16 211 SER A C 1
ATOM 1346 O O . SER A 1 207 ? 79.016 39.847 66.891 1.00 31.27 211 SER A O 1
ATOM 1349 N N . PRO A 1 208 ? 76.768 39.746 66.921 1.00 36.01 212 PRO A N 1
ATOM 1350 C CA . PRO A 1 208 ? 76.728 39.039 68.205 1.00 36.94 212 PRO A CA 1
ATOM 1351 C C . PRO A 1 208 ? 76.825 37.528 68.071 1.00 38.24 212 PRO A C 1
ATOM 1352 O O . PRO A 1 208 ? 76.829 36.831 69.092 1.00 36.28 212 PRO A O 1
ATOM 1356 N N . GLN A 1 209 ? 76.891 37.010 66.848 1.00 34.91 213 GLN A N 1
ATOM 1357 C CA . GLN A 1 209 ? 77.103 35.588 66.632 1.00 34.06 213 GLN A CA 1
ATOM 1358 C C . GLN A 1 209 ? 78.590 35.262 66.679 1.00 34.24 213 GLN A C 1
ATOM 1359 O O . GLN A 1 209 ? 79.440 36.088 66.336 1.00 37.30 213 GLN A O 1
ATOM 1365 N N . THR A 1 210 ? 78.899 34.042 67.108 1.00 39.61 214 THR A N 1
ATOM 1366 C CA . THR A 1 210 ? 80.282 33.597 67.153 1.00 42.39 214 THR A CA 1
ATOM 1367 C C . THR A 1 210 ? 80.791 33.295 65.745 1.00 39.45 214 THR A C 1
ATOM 1368 O O . THR A 1 210 ? 80.026 33.194 64.782 1.00 42.74 214 THR A O 1
ATOM 1372 N N . GLY A 1 211 ? 82.104 33.147 65.634 1.00 35.82 215 GLY A N 1
ATOM 1373 C CA . GLY A 1 211 ? 82.751 32.839 64.380 1.00 36.98 215 GLY A CA 1
ATOM 1374 C C . GLY A 1 211 ? 83.998 33.676 64.206 1.00 43.82 215 GLY A C 1
ATOM 1375 O O . GLY A 1 211 ? 84.486 34.305 65.143 1.00 44.86 215 GLY A O 1
ATOM 1376 N N . GLU A 1 212 ? 84.524 33.679 62.982 1.00 42.03 216 GLU A N 1
ATOM 1377 C CA . GLU A 1 212 ? 85.707 34.463 62.661 1.00 41.67 216 GLU A CA 1
ATOM 1378 C C . GLU A 1 212 ? 85.540 35.108 61.293 1.00 38.08 216 GLU A C 1
ATOM 1379 O O . GLU A 1 212 ? 84.976 34.508 60.374 1.00 38.12 216 GLU A O 1
ATOM 1385 N N . VAL A 1 213 ? 86.030 36.338 61.174 1.00 40.29 217 VAL A N 1
ATOM 1386 C CA . VAL A 1 213 ? 85.977 37.101 59.933 1.00 38.08 217 VAL A CA 1
ATOM 1387 C C . VAL A 1 213 ? 87.363 37.091 59.308 1.00 34.69 217 VAL A C 1
ATOM 1388 O O . VAL A 1 213 ? 88.358 37.376 59.986 1.00 37.63 217 VAL A O 1
ATOM 1392 N N . THR A 1 214 ? 87.436 36.755 58.025 1.00 34.83 218 THR A N 1
ATOM 1393 C CA . THR A 1 214 ? 88.676 36.836 57.270 1.00 35.77 218 THR A CA 1
ATOM 1394 C C . THR A 1 214 ? 88.546 37.914 56.201 1.00 37.25 218 THR A C 1
ATOM 1395 O O . THR A 1 214 ? 87.461 38.150 55.661 1.00 34.97 218 THR A O 1
ATOM 1399 N N . ALA A 1 215 ? 89.663 38.582 55.910 1.00 35.38 219 ALA A N 1
ATOM 1400 C CA . ALA A 1 215 ? 89.633 39.775 55.074 1.00 37.23 219 ALA A CA 1
ATOM 1401 C C . ALA A 1 215 ? 90.738 39.733 54.030 1.00 37.03 219 ALA A C 1
ATOM 1402 O O . ALA A 1 215 ? 91.894 39.441 54.351 1.00 41.34 219 ALA A O 1
ATOM 1404 N N . GLU A 1 216 ? 90.373 40.031 52.792 1.00 38.29 220 GLU A N 1
ATOM 1405 C CA . GLU A 1 216 ? 91.277 40.166 51.659 1.00 43.11 220 GLU A CA 1
ATOM 1406 C C . GLU A 1 216 ? 90.917 41.436 50.915 1.00 39.21 220 GLU A C 1
ATOM 1407 O O . GLU A 1 216 ? 89.844 42.008 51.127 1.00 39.44 220 GLU A O 1
ATOM 1413 N N . PRO A 1 217 ? 91.792 41.912 50.026 1.00 40.35 221 PRO A N 1
ATOM 1414 C CA . PRO A 1 217 ? 91.340 42.926 49.061 1.00 38.51 221 PRO A CA 1
ATOM 1415 C C . PRO A 1 217 ? 90.178 42.443 48.213 1.00 37.45 221 PRO A C 1
ATOM 1416 O O . PRO A 1 217 ? 89.368 43.259 47.756 1.00 39.05 221 PRO A O 1
ATOM 1420 N N . GLY A 1 218 ? 90.063 41.129 48.008 1.00 35.56 222 GLY A N 1
ATOM 1421 C CA . GLY A 1 218 ? 89.008 40.550 47.200 1.00 36.52 222 GLY A CA 1
ATOM 1422 C C . GLY A 1 218 ? 87.658 40.421 47.872 1.00 35.02 222 GLY A C 1
ATOM 1423 O O . GLY A 1 218 ? 86.669 40.167 47.178 1.00 32.77 222 GLY A O 1
ATOM 1424 N N . GLY A 1 219 ? 87.581 40.575 49.182 1.00 34.67 223 GLY A N 1
ATOM 1425 C CA . GLY A 1 219 ? 86.298 40.539 49.855 1.00 30.37 223 GLY A CA 1
ATOM 1426 C C . GLY A 1 219 ? 86.429 40.063 51.287 1.00 33.83 223 GLY A C 1
ATOM 1427 O O . GLY A 1 219 ? 87.519 39.809 51.793 1.00 32.22 223 GLY A O 1
ATOM 1428 N N . LEU A 1 220 ? 85.270 39.947 51.933 1.00 32.18 224 LEU A N 1
ATOM 1429 C CA . LEU A 1 220 ? 85.163 39.531 53.322 1.00 37.96 224 LEU A CA 1
ATOM 1430 C C . LEU A 1 220 ? 84.372 38.234 53.424 1.00 36.30 224 LEU A C 1
ATOM 1431 O O . LEU A 1 220 ? 83.489 37.960 52.606 1.00 36.03 224 LEU A O 1
ATOM 1436 N N . LEU A 1 221 ? 84.693 37.443 54.445 1.00 36.98 225 LEU A N 1
ATOM 1437 C CA . LEU A 1 221 ? 83.936 36.242 54.770 1.00 33.86 225 LEU A CA 1
ATOM 1438 C C . LEU A 1 221 ? 83.755 36.167 56.278 1.00 36.24 225 LEU A C 1
ATOM 1439 O O . LEU A 1 221 ? 84.720 36.331 57.031 1.00 32.49 225 LEU A O 1
ATOM 1444 N N . PHE A 1 222 ? 82.518 35.927 56.709 1.00 37.82 226 PHE A N 1
ATOM 1445 C CA . PHE A 1 222 ? 82.178 35.720 58.113 1.00 35.58 226 PHE A CA 1
ATOM 1446 C C . PHE A 1 222 ? 81.543 34.341 58.230 1.00 31.91 226 PHE A C 1
ATOM 1447 O O . PHE A 1 222 ? 80.416 34.131 57.768 1.00 32.77 226 PHE A O 1
ATOM 1455 N N . SER A 1 223 ? 82.268 33.404 58.834 1.00 34.06 227 SER A N 1
ATOM 1456 C CA . SER A 1 223 ? 81.813 32.029 58.987 1.00 34.45 227 SER A CA 1
ATOM 1457 C C . SER A 1 223 ? 81.819 31.660 60.462 1.00 37.34 227 SER A C 1
ATOM 1458 O O . SER A 1 223 ? 82.784 31.953 61.177 1.00 41.04 227 SER A O 1
ATOM 1461 N N . GLY A 1 224 ? 80.747 31.022 60.911 1.00 37.26 228 GLY A N 1
ATOM 1462 C CA . GLY A 1 224 ? 80.665 30.623 62.299 1.00 32.40 228 GLY A CA 1
ATOM 1463 C C . GLY A 1 224 ? 79.525 29.658 62.528 1.00 32.62 228 GLY A C 1
ATOM 1464 O O . GLY A 1 224 ? 78.887 29.180 61.588 1.00 35.12 228 GLY A O 1
ATOM 1465 N N . ARG A 1 225 ? 79.284 29.374 63.805 1.00 37.30 229 ARG A N 1
ATOM 1466 C CA . ARG A 1 225 ? 78.209 28.493 64.232 1.00 39.12 229 ARG A CA 1
ATOM 1467 C C . ARG A 1 225 ? 77.259 29.252 65.146 1.00 36.61 229 ARG A C 1
ATOM 1468 O O . ARG A 1 225 ? 77.648 30.220 65.807 1.00 34.10 229 ARG A O 1
ATOM 1476 N N . ASN A 1 226 ? 76.006 28.806 65.180 1.00 31.68 230 ASN A N 1
ATOM 1477 C CA . ASN A 1 226 ? 75.035 29.401 66.084 1.00 36.40 230 ASN A CA 1
ATOM 1478 C C . ASN A 1 226 ? 75.307 28.941 67.516 1.00 34.73 230 ASN A C 1
ATOM 1479 O O . ASN A 1 226 ? 76.216 28.150 67.787 1.00 43.39 230 ASN A O 1
ATOM 1484 N N . GLY A 1 227 ? 74.503 29.448 68.449 1.00 34.93 231 GLY A N 1
ATOM 1485 C CA . GLY A 1 227 ? 74.628 29.120 69.848 1.00 34.51 231 GLY A CA 1
ATOM 1486 C C . GLY A 1 227 ? 73.466 28.280 70.356 1.00 38.71 231 GLY A C 1
ATOM 1487 O O . GLY A 1 227 ? 72.523 27.954 69.639 1.00 35.71 231 GLY A O 1
ATOM 1488 N N . SER A 1 228 ? 73.558 27.937 71.636 1.00 35.70 232 SER A N 1
ATOM 1489 C CA . SER A 1 228 ? 72.563 27.100 72.284 1.00 43.04 232 SER A CA 1
ATOM 1490 C C . SER A 1 228 ? 71.504 27.951 72.978 1.00 38.58 232 SER A C 1
ATOM 1491 O O . SER A 1 228 ? 71.707 29.132 73.268 1.00 43.76 232 SER A O 1
ATOM 1494 N N . PHE A 1 229 ? 70.357 27.327 73.238 1.00 37.53 233 PHE A N 1
ATOM 1495 C CA . PHE A 1 229 ? 69.271 27.974 73.962 1.00 38.58 233 PHE A CA 1
ATOM 1496 C C . PHE A 1 229 ? 68.444 26.910 74.664 1.00 36.38 233 PHE A C 1
ATOM 1497 O O . PHE A 1 229 ? 68.051 25.918 74.041 1.00 43.12 233 PHE A O 1
ATOM 1505 N N . ALA A 1 230 ? 68.188 27.125 75.955 1.00 39.70 234 ALA A N 1
ATOM 1506 C CA . ALA A 1 230 ? 67.350 26.237 76.763 1.00 38.83 234 ALA A CA 1
ATOM 1507 C C . ALA A 1 230 ? 67.843 24.793 76.702 1.00 37.23 234 ALA A C 1
ATOM 1508 O O . ALA A 1 230 ? 67.061 23.849 76.568 1.00 35.87 234 ALA A O 1
ATOM 1510 N N . GLY A 1 231 ? 69.159 24.622 76.798 1.00 42.59 235 GLY A N 1
ATOM 1511 C CA . GLY A 1 231 ? 69.762 23.307 76.826 1.00 40.67 235 GLY A CA 1
ATOM 1512 C C . GLY A 1 231 ? 69.913 22.624 75.485 1.00 40.28 235 GLY A C 1
ATOM 1513 O O . GLY A 1 231 ? 70.476 21.523 75.433 1.00 41.86 235 GLY A O 1
ATOM 1514 N N . ILE A 1 232 ? 69.433 23.228 74.402 1.00 40.40 236 ILE A N 1
ATOM 1515 C CA . ILE A 1 232 ? 69.538 22.653 73.065 1.00 36.16 236 ILE A CA 1
ATOM 1516 C C . ILE A 1 232 ? 70.761 23.248 72.381 1.00 37.66 236 ILE A C 1
ATOM 1517 O O . ILE A 1 232 ? 70.811 24.457 72.128 1.00 38.84 236 ILE A O 1
ATOM 1522 N N . GLU A 1 233 ? 71.737 22.398 72.071 1.00 39.73 237 GLU A N 1
ATOM 1523 C CA . GLU A 1 233 ? 72.992 22.847 71.483 1.00 42.02 237 GLU A CA 1
ATOM 1524 C C . GLU A 1 233 ? 72.776 23.451 70.100 1.00 36.60 237 GLU A C 1
ATOM 1525 O O . GLU A 1 233 ? 71.848 23.085 69.374 1.00 40.88 237 GLU A O 1
ATOM 1531 N N . GLY A 1 234 ? 73.660 24.378 69.734 1.00 37.03 238 GLY A N 1
ATOM 1532 C CA . GLY A 1 234 ? 73.629 24.981 68.416 1.00 36.98 238 GLY A CA 1
ATOM 1533 C C . GLY A 1 234 ? 74.339 24.139 67.376 1.00 41.10 238 GLY A C 1
ATOM 1534 O O . GLY A 1 234 ? 75.554 23.930 67.461 1.00 37.85 238 GLY A O 1
ATOM 1535 N N . ARG A 1 235 ? 73.592 23.652 66.384 1.00 39.23 239 ARG A N 1
ATOM 1536 C CA . ARG A 1 235 ? 74.131 22.747 65.377 1.00 38.15 239 ARG A CA 1
ATOM 1537 C C . ARG A 1 235 ? 74.105 23.337 63.973 1.00 40.95 239 ARG A C 1
ATOM 1538 O O . ARG A 1 235 ? 74.315 22.602 63.000 1.00 35.48 239 ARG A O 1
ATOM 1546 N N . LEU A 1 236 ? 73.854 24.634 63.837 1.00 40.97 240 LEU A N 1
ATOM 1547 C CA . LEU A 1 236 ? 73.852 25.292 62.540 1.00 38.62 240 LEU A CA 1
ATOM 1548 C C . LEU A 1 236 ? 75.186 25.985 62.295 1.00 38.75 240 LEU A C 1
ATOM 1549 O O . LEU A 1 236 ? 75.854 26.443 63.226 1.00 39.99 240 LEU A O 1
ATOM 1554 N N . ARG A 1 237 ? 75.574 26.041 61.025 1.00 38.79 241 ARG A N 1
ATOM 1555 C CA . ARG A 1 237 ? 76.697 26.844 60.568 1.00 37.45 241 ARG A CA 1
ATOM 1556 C C . ARG A 1 237 ? 76.177 27.890 59.593 1.00 36.02 241 ARG A C 1
ATOM 1557 O O . ARG A 1 237 ? 75.232 27.638 58.842 1.00 40.02 241 ARG A O 1
ATOM 1565 N N . PHE A 1 238 ? 76.790 29.072 59.609 1.00 39.50 242 PHE A N 1
ATOM 1566 C CA . PHE A 1 238 ? 76.368 30.160 58.740 1.00 37.94 242 PHE A CA 1
ATOM 1567 C C . PHE A 1 238 ? 77.575 30.779 58.049 1.00 38.40 242 PHE A C 1
ATOM 1568 O O . PHE A 1 238 ? 78.718 30.633 58.489 1.00 38.23 242 PHE A O 1
ATOM 1576 N N . ALA A 1 239 ? 77.299 31.490 56.958 1.00 39.24 243 ALA A N 1
ATOM 1577 C CA . ALA A 1 239 ? 78.329 32.165 56.184 1.00 37.30 243 ALA A CA 1
ATOM 1578 C C . ALA A 1 239 ? 77.784 33.483 55.658 1.00 35.62 243 ALA A C 1
ATOM 1579 O O . ALA A 1 239 ? 76.641 33.552 55.198 1.00 33.09 243 ALA A O 1
ATOM 1581 N N . LEU A 1 240 ? 78.606 34.527 55.735 1.00 34.02 244 LEU A N 1
ATOM 1582 C CA . LEU A 1 240 ? 78.277 35.840 55.193 1.00 36.45 244 LEU A CA 1
ATOM 1583 C C . LEU A 1 240 ? 79.467 36.332 54.385 1.00 39.08 244 LEU A C 1
ATOM 1584 O O . LEU A 1 240 ? 80.568 36.481 54.926 1.00 33.97 244 LEU A O 1
ATOM 1589 N N . ARG A 1 241 ? 79.249 36.574 53.095 1.00 39.83 245 ARG A N 1
ATOM 1590 C CA . ARG A 1 241 ? 80.306 36.978 52.178 1.00 36.11 245 ARG A CA 1
ATOM 1591 C C . ARG A 1 241 ? 80.023 38.372 51.635 1.00 34.28 245 ARG A C 1
ATOM 1592 O O . ARG A 1 241 ? 78.870 38.721 51.364 1.00 36.75 245 ARG A O 1
ATOM 1600 N N . VAL A 1 242 ? 81.081 39.163 51.475 1.00 29.72 246 VAL A N 1
ATOM 1601 C CA . VAL A 1 242 ? 80.986 40.518 50.944 1.00 33.41 246 VAL A CA 1
ATOM 1602 C C . VAL A 1 242 ? 81.965 40.639 49.784 1.00 30.99 246 VAL A C 1
ATOM 1603 O O . VAL A 1 242 ? 83.176 40.472 49.970 1.00 34.89 246 VAL A O 1
ATOM 1607 N N . LEU A 1 243 ? 81.443 40.932 48.595 1.00 31.93 247 LEU A N 1
ATOM 1608 C CA . LEU A 1 243 ? 82.258 41.062 47.392 1.00 31.54 247 LEU A CA 1
ATOM 1609 C C . LEU A 1 243 ? 82.241 42.512 46.927 1.00 35.91 247 LEU A C 1
ATOM 1610 O O . LEU A 1 243 ? 81.172 43.021 46.547 1.00 34.21 247 LEU A O 1
ATOM 1615 N N . PRO A 1 244 ? 83.369 43.218 46.942 1.00 32.40 248 PRO A N 1
ATOM 1616 C CA . PRO A 1 244 ? 83.393 44.598 46.452 1.00 33.45 248 PRO A CA 1
ATOM 1617 C C . PRO A 1 244 ? 83.619 44.689 44.950 1.00 34.99 248 PRO A C 1
ATOM 1618 O O . PRO A 1 244 ? 84.347 43.899 44.345 1.00 34.00 248 PRO A O 1
ATOM 1622 N N . GLN A 1 245 ? 82.967 45.683 44.350 1.00 34.64 249 GLN A N 1
ATOM 1623 C CA . GLN A 1 245 ? 83.125 46.009 42.932 1.00 35.19 249 GLN A CA 1
ATOM 1624 C C . GLN A 1 245 ? 83.393 47.508 42.847 1.00 38.17 249 GLN A C 1
ATOM 1625 O O . GLN A 1 245 ? 82.470 48.318 42.972 1.00 35.84 249 GLN A O 1
ATOM 1631 N N . VAL A 1 246 ? 84.654 47.875 42.633 1.00 35.14 250 VAL A N 1
ATOM 1632 C CA . VAL A 1 246 ? 85.113 49.252 42.774 1.00 35.38 250 VAL A CA 1
ATOM 1633 C C . VAL A 1 246 ? 85.476 49.795 41.399 1.00 43.91 250 VAL A C 1
ATOM 1634 O O . VAL A 1 246 ? 86.325 49.227 40.701 1.00 42.11 250 VAL A O 1
ATOM 1638 N N . SER A 1 247 ? 84.839 50.901 41.016 1.00 38.38 251 SER A N 1
ATOM 1639 C CA . SER A 1 247 ? 85.172 51.626 39.795 1.00 38.77 251 SER A CA 1
ATOM 1640 C C . SER A 1 247 ? 86.069 52.800 40.172 1.00 39.06 251 SER A C 1
ATOM 1641 O O . SER A 1 247 ? 85.630 53.730 40.856 1.00 44.52 251 SER A O 1
ATOM 1644 N N . GLY A 1 248 ? 87.320 52.756 39.727 1.00 40.90 252 GLY A N 1
ATOM 1645 C CA . GLY A 1 248 ? 88.276 53.782 40.079 1.00 39.95 252 GLY A CA 1
ATOM 1646 C C . GLY A 1 248 ? 88.816 53.600 41.486 1.00 43.20 252 GLY A C 1
ATOM 1647 O O . GLY A 1 248 ? 88.589 52.589 42.155 1.00 44.66 252 GLY A O 1
ATOM 1648 N N . GLY A 1 249 ? 89.554 54.613 41.933 1.00 42.03 253 GLY A N 1
ATOM 1649 C CA . GLY A 1 249 ? 90.092 54.609 43.278 1.00 42.14 253 GLY A CA 1
ATOM 1650 C C . GLY A 1 249 ? 91.090 53.485 43.524 1.00 46.68 253 GLY A C 1
ATOM 1651 O O . GLY A 1 249 ? 91.656 52.889 42.605 1.00 46.64 253 GLY A O 1
ATOM 1652 N N . LYS A 1 250 ? 91.301 53.204 44.810 1.00 42.96 254 LYS A N 1
ATOM 1653 C CA . LYS A 1 250 ? 92.208 52.152 45.251 1.00 41.13 254 LYS A CA 1
ATOM 1654 C C . LYS A 1 250 ? 91.487 51.264 46.254 1.00 42.01 254 LYS A C 1
ATOM 1655 O O . LYS A 1 250 ? 90.824 51.764 47.168 1.00 40.49 254 LYS A O 1
ATOM 1661 N N . LEU A 1 251 ? 91.620 49.950 46.081 1.00 40.23 255 LEU A N 1
ATOM 1662 C CA . LEU A 1 251 ? 90.920 48.963 46.894 1.00 38.78 255 LEU A CA 1
ATOM 1663 C C . LEU A 1 251 ? 91.943 48.163 47.689 1.00 41.66 255 LEU A C 1
ATOM 1664 O O . LEU A 1 251 ? 92.788 47.477 47.104 1.00 45.50 255 LEU A O 1
ATOM 1669 N N . SER A 1 252 ? 91.861 48.246 49.017 1.00 35.58 256 SER A N 1
ATOM 1670 C CA . SER A 1 252 ? 92.843 47.632 49.900 1.00 41.73 256 SER A CA 1
ATOM 1671 C C . SER A 1 252 ? 92.123 46.936 51.049 1.00 43.00 256 SER A C 1
ATOM 1672 O O . SER A 1 252 ? 90.893 46.975 51.158 1.00 35.97 256 SER A O 1
ATOM 1675 N N . GLN A 1 253 ? 92.906 46.290 51.914 1.00 38.67 257 GLN A N 1
ATOM 1676 C CA . GLN A 1 253 ? 92.391 45.615 53.098 1.00 41.36 257 GLN A CA 1
ATOM 1677 C C . GLN A 1 253 ? 93.239 45.999 54.300 1.00 36.99 257 GLN A C 1
ATOM 1678 O O . GLN A 1 253 ? 94.465 45.852 54.271 1.00 37.18 257 GLN A O 1
ATOM 1684 N N . VAL A 1 254 ? 92.585 46.487 55.353 1.00 36.49 258 VAL A N 1
ATOM 1685 C CA . VAL A 1 254 ? 93.244 46.831 56.608 1.00 36.60 258 VAL A CA 1
ATOM 1686 C C . VAL A 1 254 ? 92.482 46.151 57.736 1.00 34.63 258 VAL A C 1
ATOM 1687 O O . VAL A 1 254 ? 91.272 46.363 57.884 1.00 41.36 258 VAL A O 1
ATOM 1691 N N . ARG A 1 255 ? 93.185 45.341 58.524 1.00 36.08 259 ARG A N 1
ATOM 1692 C CA . ARG A 1 255 ? 92.609 44.613 59.664 1.00 33.58 259 ARG A CA 1
ATOM 1693 C C . ARG A 1 255 ? 91.476 43.740 59.126 1.00 36.06 259 ARG A C 1
ATOM 1694 O O . ARG A 1 255 ? 91.677 43.037 58.124 1.00 31.89 259 ARG A O 1
ATOM 1702 N N . ASP A 1 256 ? 90.290 43.753 59.734 1.00 34.74 260 ASP A N 1
ATOM 1703 C CA . ASP A 1 256 ? 89.168 42.939 59.289 1.00 37.59 260 ASP A CA 1
ATOM 1704 C C . ASP A 1 256 ? 88.264 43.667 58.301 1.00 37.30 260 ASP A C 1
ATOM 1705 O O . ASP A 1 256 ? 87.125 43.239 58.088 1.00 35.29 260 ASP A O 1
ATOM 1710 N N . ARG A 1 257 ? 88.745 44.745 57.685 1.00 38.61 261 ARG A N 1
ATOM 1711 C CA . ARG A 1 257 ? 87.896 45.618 56.891 1.00 33.74 261 ARG A CA 1
ATOM 1712 C C . ARG A 1 257 ? 88.491 45.855 55.511 1.00 39.01 261 ARG A C 1
ATOM 1713 O O . ARG A 1 257 ? 89.708 45.786 55.315 1.00 32.99 261 ARG A O 1
ATOM 1721 N N . LEU A 1 258 ? 87.609 46.137 54.556 1.00 37.04 262 LEU A N 1
ATOM 1722 C CA . LEU A 1 258 ? 88.021 46.647 53.258 1.00 37.43 262 LEU A CA 1
ATOM 1723 C C . LEU A 1 258 ? 88.229 48.152 53.344 1.00 37.61 262 LEU A C 1
ATOM 1724 O O . LEU A 1 258 ? 87.572 48.841 54.126 1.00 32.68 262 LEU A O 1
ATOM 1729 N N . ARG A 1 259 ? 89.146 48.662 52.526 1.00 33.43 263 ARG A N 1
ATOM 1730 C CA . ARG A 1 259 ? 89.428 50.091 52.463 1.00 35.87 263 ARG A CA 1
ATOM 1731 C C . ARG A 1 259 ? 89.363 50.535 51.011 1.00 38.73 263 ARG A C 1
ATOM 1732 O O . ARG A 1 259 ? 90.058 49.976 50.157 1.00 38.12 263 ARG A O 1
ATOM 1740 N N . ILE A 1 260 ? 88.529 51.532 50.734 1.00 35.76 264 ILE A N 1
ATOM 1741 C CA . ILE A 1 260 ? 88.362 52.088 49.397 1.00 40.25 264 ILE A CA 1
ATOM 1742 C C . ILE A 1 260 ? 88.678 53.573 49.463 1.00 39.96 264 ILE A C 1
ATOM 1743 O O . ILE A 1 260 ? 88.104 54.296 50.284 1.00 42.70 264 ILE A O 1
ATOM 1748 N N . ASP A 1 261 ? 89.590 54.024 48.605 1.00 43.01 265 ASP A N 1
ATOM 1749 C CA . ASP A 1 261 ? 90.064 55.402 48.611 1.00 41.00 265 ASP A CA 1
ATOM 1750 C C . ASP A 1 261 ? 89.788 56.043 47.259 1.00 41.85 265 ASP A C 1
ATOM 1751 O O . ASP A 1 261 ? 90.325 55.600 46.238 1.00 37.53 265 ASP A O 1
ATOM 1756 N N . ALA A 1 262 ? 88.940 57.075 47.258 1.00 40.21 266 ALA A N 1
ATOM 1757 C CA . ALA A 1 262 ? 88.763 57.976 46.116 1.00 37.08 266 ALA A CA 1
ATOM 1758 C C . ALA A 1 262 ? 88.236 57.248 44.879 1.00 36.67 266 ALA A C 1
ATOM 1759 O O . ALA A 1 262 ? 88.730 57.432 43.765 1.00 39.28 266 ALA A O 1
ATOM 1761 N N . ALA A 1 263 ? 87.209 56.431 45.078 1.00 32.11 267 ALA A N 1
ATOM 1762 C CA . ALA A 1 263 ? 86.592 55.710 43.976 1.00 37.06 267 ALA A CA 1
ATOM 1763 C C . ALA A 1 263 ? 85.494 56.548 43.328 1.00 37.41 267 ALA A C 1
ATOM 1764 O O . ALA A 1 263 ? 84.943 57.472 43.930 1.00 42.33 267 ALA A O 1
ATOM 1766 N N . ASP A 1 264 ? 85.187 56.216 42.071 1.00 34.87 268 ASP A N 1
ATOM 1767 C CA . ASP A 1 264 ? 84.062 56.851 41.391 1.00 35.62 268 ASP A CA 1
ATOM 1768 C C . ASP A 1 264 ? 82.735 56.260 41.846 1.00 35.36 268 ASP A C 1
ATOM 1769 O O . ASP A 1 264 ? 81.746 56.986 42.000 1.00 38.80 268 ASP A O 1
ATOM 1774 N N . GLU A 1 265 ? 82.698 54.947 42.064 1.00 37.94 269 GLU A N 1
ATOM 1775 C CA . GLU A 1 265 ? 81.471 54.248 42.414 1.00 39.45 269 GLU A CA 1
ATOM 1776 C C . GLU A 1 265 ? 81.841 52.917 43.052 1.00 40.30 269 GLU A C 1
ATOM 1777 O O . GLU A 1 265 ? 82.848 52.302 42.691 1.00 43.24 269 GLU A O 1
ATOM 1783 N N . VAL A 1 266 ? 81.023 52.485 44.009 1.00 39.28 270 VAL A N 1
ATOM 1784 C CA . VAL A 1 266 ? 81.237 51.233 44.722 1.00 35.50 270 VAL A CA 1
ATOM 1785 C C . VAL A 1 266 ? 79.930 50.455 44.743 1.00 36.48 270 VAL A C 1
ATOM 1786 O O . VAL A 1 266 ? 78.876 51.011 45.068 1.00 37.13 270 VAL A O 1
ATOM 1790 N N . VAL A 1 267 ? 80.000 49.174 44.388 1.00 35.50 271 VAL A N 1
ATOM 1791 C CA . VAL A 1 267 ? 78.889 48.244 44.546 1.00 36.75 271 VAL A CA 1
ATOM 1792 C C . VAL A 1 267 ? 79.369 47.095 45.420 1.00 37.71 271 VAL A C 1
ATOM 1793 O O . VAL A 1 267 ? 80.366 46.436 45.097 1.00 34.33 271 VAL A O 1
ATOM 1797 N N . LEU A 1 268 ? 78.672 46.864 46.529 1.00 32.88 272 LEU A N 1
ATOM 1798 C CA . LEU A 1 268 ? 78.938 45.730 47.402 1.00 32.41 272 LEU A CA 1
ATOM 1799 C C . LEU A 1 268 ? 77.876 44.663 47.175 1.00 37.82 272 LEU A C 1
ATOM 1800 O O . LEU A 1 268 ? 76.677 44.959 47.204 1.00 36.85 272 LEU A O 1
ATOM 1805 N N . LEU A 1 269 ? 78.317 43.430 46.944 1.00 34.07 273 LEU A N 1
ATOM 1806 C CA . LEU A 1 269 ? 77.426 42.284 46.827 1.00 33.38 273 LEU A CA 1
ATOM 1807 C C . LEU A 1 269 ? 77.563 41.426 48.077 1.00 33.34 273 LEU A C 1
ATOM 1808 O O . LEU A 1 269 ? 78.681 41.137 48.517 1.00 32.49 273 LEU A O 1
ATOM 1813 N N . LEU A 1 270 ? 76.428 41.029 48.647 1.00 31.69 274 LEU A N 1
ATOM 1814 C CA . LEU A 1 270 ? 76.402 40.272 49.891 1.00 34.38 274 LEU A CA 1
ATOM 1815 C C . LEU A 1 270 ? 75.513 39.051 49.727 1.00 32.08 274 LEU A C 1
ATOM 1816 O O . LEU A 1 270 ? 74.382 39.160 49.243 1.00 34.87 274 LEU A O 1
ATOM 1821 N N . SER A 1 271 ? 76.025 37.893 50.136 1.00 37.36 275 SER A N 1
ATOM 1822 C CA . SER A 1 271 ? 75.262 36.654 50.154 1.00 35.23 275 SER A CA 1
ATOM 1823 C C . SER A 1 271 ? 75.407 36.000 51.520 1.00 33.22 275 SER A C 1
ATOM 1824 O O . SER A 1 271 ? 76.395 36.217 52.227 1.00 35.17 275 SER A O 1
ATOM 1827 N N . ALA A 1 272 ? 74.409 35.201 51.889 1.00 33.76 276 ALA A N 1
ATOM 1828 C CA . ALA A 1 272 ? 74.396 34.566 53.199 1.00 35.63 276 ALA A CA 1
ATOM 1829 C C . ALA A 1 272 ? 73.514 33.327 53.149 1.00 33.55 276 ALA A C 1
ATOM 1830 O O . ALA A 1 272 ? 72.562 33.260 52.368 1.00 37.95 276 ALA A O 1
ATOM 1832 N N . ALA A 1 273 ? 73.841 32.354 53.997 1.00 30.39 277 ALA A N 1
ATOM 1833 C CA . ALA A 1 273 ? 73.074 31.117 54.095 1.00 33.89 277 ALA A CA 1
ATOM 1834 C C . ALA A 1 273 ? 73.501 30.375 55.354 1.00 31.80 277 ALA A C 1
ATOM 1835 O O . ALA A 1 273 ? 74.475 30.741 56.019 1.00 34.71 277 ALA A O 1
ATOM 1837 N N . THR A 1 274 ? 72.753 29.325 55.673 1.00 34.57 278 THR A N 1
ATOM 1838 C CA . THR A 1 274 ? 73.059 28.414 56.767 1.00 32.97 278 THR A CA 1
ATOM 1839 C C . THR A 1 274 ? 73.161 26.989 56.229 1.00 34.95 278 THR A C 1
ATOM 1840 O O . THR A 1 274 ? 72.924 26.727 55.047 1.00 37.75 278 THR A O 1
ATOM 1844 N N . SER A 1 275 ? 73.519 26.063 57.117 1.00 35.73 279 SER A N 1
ATOM 1845 C CA . SER A 1 275 ? 73.545 24.643 56.791 1.00 39.27 279 SER A CA 1
ATOM 1846 C C . SER A 1 275 ? 72.183 23.980 56.952 1.00 40.73 279 SER A C 1
ATOM 1847 O O . SER A 1 275 ? 72.080 22.761 56.772 1.00 41.71 279 SER A O 1
ATOM 1850 N N . TYR A 1 276 ? 71.149 24.750 57.280 1.00 35.53 280 TYR A N 1
ATOM 1851 C CA . TYR A 1 276 ? 69.822 24.198 57.515 1.00 38.50 280 TYR A CA 1
ATOM 1852 C C . TYR A 1 276 ? 69.245 23.616 56.230 1.00 33.26 280 TYR A C 1
ATOM 1853 O O . TYR A 1 276 ? 69.288 24.251 55.172 1.00 40.96 280 TYR A O 1
ATOM 1862 N N . GLN A 1 277 ? 68.706 22.402 56.324 1.00 38.69 281 GLN A N 1
ATOM 1863 C CA . GLN A 1 277 ? 68.061 21.733 55.201 1.00 37.81 281 GLN A CA 1
ATOM 1864 C C . GLN A 1 277 ? 66.599 21.427 55.481 1.00 34.85 281 GLN A C 1
ATOM 1865 O O . GLN A 1 277 ? 65.742 21.680 54.625 1.00 36.84 281 GLN A O 1
ATOM 1871 N N . ARG A 1 278 ? 66.295 20.878 56.652 1.00 38.30 282 ARG A N 1
ATOM 1872 C CA . ARG A 1 278 ? 64.931 20.752 57.154 1.00 35.66 282 ARG A CA 1
ATOM 1873 C C . ARG A 1 278 ? 65.019 20.577 58.667 1.00 36.59 282 ARG A C 1
ATOM 1874 O O . ARG A 1 278 ? 66.101 20.684 59.256 1.00 37.05 282 ARG A O 1
ATOM 1882 N N . PHE A 1 279 ? 63.877 20.310 59.305 1.00 39.24 283 PHE A N 1
ATOM 1883 C CA . PHE A 1 279 ? 63.845 20.269 60.764 1.00 39.11 283 PHE A CA 1
ATOM 1884 C C . PHE A 1 279 ? 64.734 19.173 61.339 1.00 41.41 283 PHE A C 1
ATOM 1885 O O . PHE A 1 279 ? 65.141 19.271 62.502 1.00 37.31 283 PHE A O 1
ATOM 1893 N N . ASP A 1 280 ? 65.054 18.142 60.555 1.00 40.77 284 ASP A N 1
ATOM 1894 C CA . ASP A 1 280 ? 65.891 17.046 61.028 1.00 43.15 284 ASP A CA 1
ATOM 1895 C C . ASP A 1 280 ? 67.186 16.896 60.238 1.00 44.83 284 ASP A C 1
ATOM 1896 O O . ASP A 1 280 ? 67.840 15.852 60.342 1.00 46.79 284 ASP A O 1
ATOM 1901 N N . ALA A 1 281 ? 67.580 17.903 59.459 1.00 43.32 285 ALA A N 1
ATOM 1902 C CA . ALA A 1 281 ? 68.785 17.820 58.640 1.00 42.11 285 ALA A CA 1
ATOM 1903 C C . ALA A 1 281 ? 69.482 19.172 58.634 1.00 41.89 285 ALA A C 1
ATOM 1904 O O . ALA A 1 281 ? 68.884 20.179 58.242 1.00 43.15 285 ALA A O 1
ATOM 1906 N N . VAL A 1 282 ? 70.747 19.191 59.056 1.00 45.25 286 VAL A N 1
ATOM 1907 C CA . VAL A 1 282 ? 71.516 20.428 59.145 1.00 43.63 286 VAL A CA 1
ATOM 1908 C C . VAL A 1 282 ? 72.876 20.232 58.487 1.00 41.93 286 VAL A C 1
ATOM 1909 O O . VAL A 1 282 ? 73.912 20.605 59.049 1.00 38.55 286 VAL A O 1
ATOM 1913 N N . ASP A 1 283 ? 72.884 19.665 57.280 1.00 39.95 287 ASP A N 1
ATOM 1914 C CA . ASP A 1 283 ? 74.120 19.305 56.595 1.00 45.76 287 ASP A CA 1
ATOM 1915 C C . ASP A 1 283 ? 74.335 20.116 55.319 1.00 38.70 287 ASP A C 1
ATOM 1916 O O . ASP A 1 283 ? 74.981 19.644 54.382 1.00 46.37 287 ASP A O 1
ATOM 1921 N N . GLY A 1 284 ? 73.809 21.336 55.267 1.00 41.22 288 GLY A N 1
ATOM 1922 C CA . GLY A 1 284 ? 74.015 22.184 54.111 1.00 37.36 288 GLY A CA 1
ATOM 1923 C C . GLY A 1 284 ? 75.438 22.707 54.023 1.00 38.43 288 GLY A C 1
ATOM 1924 O O . GLY A 1 284 ? 76.270 22.514 54.911 1.00 33.04 288 GLY A O 1
ATOM 1925 N N . ASP A 1 285 ? 75.715 23.396 52.913 1.00 38.27 289 ASP A N 1
ATOM 1926 C CA . ASP A 1 285 ? 77.033 23.956 52.622 1.00 34.26 289 ASP A CA 1
ATOM 1927 C C . ASP A 1 285 ? 76.884 25.454 52.373 1.00 38.20 289 ASP A C 1
ATOM 1928 O O . ASP A 1 285 ? 76.918 25.909 51.219 1.00 38.54 289 ASP A O 1
ATOM 1933 N N . PRO A 1 286 ? 76.730 26.256 53.432 1.00 38.86 290 PRO A N 1
ATOM 1934 C CA . PRO A 1 286 ? 76.589 27.707 53.227 1.00 39.51 290 PRO A CA 1
ATOM 1935 C C . PRO A 1 286 ? 77.838 28.361 52.663 1.00 34.63 290 PRO A C 1
ATOM 1936 O O . PRO A 1 286 ? 77.725 29.378 51.969 1.00 34.01 290 PRO A O 1
ATOM 1940 N N . LEU A 1 287 ? 79.024 27.816 52.943 1.00 35.05 291 LEU A N 1
ATOM 1941 C CA . LEU A 1 287 ? 80.247 28.384 52.383 1.00 37.92 291 LEU A CA 1
ATOM 1942 C C . LEU A 1 287 ? 80.229 28.333 50.860 1.00 34.21 291 LEU A C 1
ATOM 1943 O O . LEU A 1 287 ? 80.588 29.311 50.193 1.00 38.62 291 LEU A O 1
ATOM 1948 N N . ALA A 1 288 ? 79.806 27.202 50.293 1.00 37.83 292 ALA A N 1
ATOM 1949 C CA . ALA A 1 288 ? 79.762 27.064 48.842 1.00 39.19 292 ALA A CA 1
ATOM 1950 C C . ALA A 1 288 ? 78.562 27.776 48.232 1.00 38.85 292 ALA A C 1
ATOM 1951 O O . ALA A 1 288 ? 78.659 28.291 47.112 1.00 41.51 292 ALA A O 1
ATOM 1953 N N . LEU A 1 289 ? 77.431 27.814 48.942 1.00 38.15 293 LEU A N 1
ATOM 1954 C CA . LEU A 1 289 ? 76.237 28.467 48.411 1.00 36.02 293 LEU A CA 1
ATOM 1955 C C . LEU A 1 289 ? 76.466 29.961 48.225 1.00 35.48 293 LEU A C 1
ATOM 1956 O O . LEU A 1 289 ? 76.109 30.534 47.189 1.00 38.51 293 LEU A O 1
ATOM 1961 N N . THR A 1 290 ? 77.060 30.610 49.228 1.00 37.91 294 THR A N 1
ATOM 1962 C CA . THR A 1 290 ? 77.306 32.046 49.146 1.00 37.05 294 THR A CA 1
ATOM 1963 C C . THR A 1 290 ? 78.347 32.370 48.082 1.00 38.83 294 THR A C 1
ATOM 1964 O O . THR A 1 290 ? 78.252 33.402 47.405 1.00 38.15 294 THR A O 1
ATOM 1968 N N . ALA A 1 291 ? 79.351 31.505 47.923 1.00 36.98 295 ALA A N 1
ATOM 1969 C CA . ALA A 1 291 ? 80.376 31.743 46.912 1.00 40.09 295 ALA A CA 1
ATOM 1970 C C . ALA A 1 291 ? 79.814 31.576 45.506 1.00 37.27 295 ALA A C 1
ATOM 1971 O O . ALA A 1 291 ? 80.156 32.345 44.600 1.00 41.53 295 ALA A O 1
ATOM 1973 N N . ALA A 1 292 ? 78.948 30.580 45.306 1.00 36.47 296 ALA A N 1
ATOM 1974 C CA . ALA A 1 292 ? 78.365 30.362 43.987 1.00 38.61 296 ALA A CA 1
ATOM 1975 C C . ALA A 1 292 ? 77.403 31.483 43.614 1.00 38.43 296 ALA A C 1
ATOM 1976 O O . ALA A 1 292 ? 77.325 31.877 42.444 1.00 38.93 296 ALA A O 1
ATOM 1978 N N . ARG A 1 293 ? 76.662 32.009 44.592 1.00 33.69 297 ARG A N 1
ATOM 1979 C CA . ARG A 1 293 ? 75.760 33.122 44.311 1.00 38.05 297 ARG A CA 1
ATOM 1980 C C . ARG A 1 293 ? 76.535 34.386 43.960 1.00 37.36 297 ARG A C 1
ATOM 1981 O O . ARG A 1 293 ? 76.116 35.156 43.087 1.00 35.86 297 ARG A O 1
ATOM 1989 N N . LEU A 1 294 ? 77.670 34.613 44.624 1.00 33.48 298 LEU A N 1
ATOM 1990 C CA . LEU A 1 294 ? 78.435 35.834 44.391 1.00 39.04 298 LEU A CA 1
ATOM 1991 C C . LEU A 1 294 ? 79.080 35.830 43.010 1.00 38.74 298 LEU A C 1
ATOM 1992 O O . LEU A 1 294 ? 78.972 36.809 42.262 1.00 39.41 298 LEU A O 1
ATOM 1997 N N . ARG A 1 295 ? 79.762 34.737 42.654 1.00 38.14 299 ARG A N 1
ATOM 1998 C CA . ARG A 1 295 ? 80.445 34.691 41.364 1.00 37.70 299 ARG A CA 1
ATOM 1999 C C . ARG A 1 295 ? 79.458 34.698 40.203 1.00 39.34 299 ARG A C 1
ATOM 2000 O O . ARG A 1 295 ? 79.786 35.185 39.115 1.00 44.66 299 ARG A O 1
ATOM 2008 N N . LYS A 1 296 ? 78.250 34.171 40.411 1.00 39.74 300 LYS A N 1
ATOM 2009 C CA . LYS A 1 296 ? 77.222 34.254 39.380 1.00 38.20 300 LYS A CA 1
ATOM 2010 C C . LYS A 1 296 ? 76.749 35.692 39.203 1.00 39.18 300 LYS A C 1
ATOM 2011 O O . LYS A 1 296 ? 76.623 36.182 38.074 1.00 37.81 300 LYS A O 1
ATOM 2017 N N . ALA A 1 297 ? 76.498 36.389 40.314 1.00 34.11 301 ALA A N 1
ATOM 2018 C CA . ALA A 1 297 ? 76.003 37.759 40.235 1.00 35.90 301 ALA A CA 1
ATOM 2019 C C . ALA A 1 297 ? 77.082 38.729 39.772 1.00 37.67 301 ALA A C 1
ATOM 2020 O O . ALA A 1 297 ? 76.767 39.751 39.152 1.00 34.42 301 ALA A O 1
ATOM 2022 N N . ALA A 1 298 ? 78.353 38.431 40.057 1.00 36.94 302 ALA A N 1
ATOM 2023 C CA . ALA A 1 298 ? 79.433 39.336 39.683 1.00 40.02 302 ALA A CA 1
ATOM 2024 C C . ALA A 1 298 ? 79.631 39.421 38.176 1.00 39.00 302 ALA A C 1
ATOM 2025 O O . ALA A 1 298 ? 80.262 40.370 37.700 1.00 41.71 302 ALA A O 1
ATOM 2027 N N . LYS A 1 299 ? 79.108 38.457 37.414 1.00 37.74 303 LYS A N 1
ATOM 2028 C CA . LYS A 1 299 ? 79.238 38.497 35.963 1.00 42.66 303 LYS A CA 1
ATOM 2029 C C . LYS A 1 299 ? 78.346 39.546 35.316 1.00 48.87 303 LYS A C 1
ATOM 2030 O O . LYS A 1 299 ? 78.473 39.779 34.108 1.00 49.86 303 LYS A O 1
ATOM 2036 N N . LEU A 1 300 ? 77.463 40.188 36.075 1.00 48.20 304 LEU A N 1
ATOM 2037 C CA . LEU A 1 300 ? 76.497 41.126 35.524 1.00 47.38 304 LEU A CA 1
ATOM 2038 C C . LEU A 1 300 ? 76.831 42.560 35.921 1.00 49.56 304 LEU A C 1
ATOM 2039 O O . LEU A 1 300 ? 77.619 42.816 36.835 1.00 50.88 304 LEU A O 1
ATOM 2044 N N . ASP A 1 301 ? 76.213 43.492 35.204 1.00 48.30 305 ASP A N 1
ATOM 2045 C CA . ASP A 1 301 ? 76.331 44.921 35.445 1.00 46.27 305 ASP A CA 1
ATOM 2046 C C . ASP A 1 301 ? 75.275 45.370 36.449 1.00 45.43 305 ASP A C 1
ATOM 2047 O O . ASP A 1 301 ? 74.265 44.695 36.662 1.00 44.27 305 ASP A O 1
ATOM 2052 N N . PHE A 1 302 ? 75.513 46.526 37.072 1.00 38.73 306 PHE A N 1
ATOM 2053 C CA . PHE A 1 302 ? 74.519 47.041 38.009 1.00 44.39 306 PHE A CA 1
ATOM 2054 C C . PHE A 1 302 ? 73.187 47.371 37.345 1.00 43.31 306 PHE A C 1
ATOM 2055 O O . PHE A 1 302 ? 72.144 47.050 37.941 1.00 45.81 306 PHE A O 1
ATOM 2063 N N . PRO A 1 303 ? 73.130 48.018 36.174 1.00 43.79 307 PRO A N 1
ATOM 2064 C CA . PRO A 1 303 ? 71.824 48.168 35.511 1.00 40.67 307 PRO A CA 1
ATOM 2065 C C . PRO A 1 303 ? 71.162 46.838 35.209 1.00 39.27 307 PRO A C 1
ATOM 2066 O O . PRO A 1 303 ? 69.932 46.736 35.285 1.00 42.04 307 PRO A O 1
ATOM 2070 N N . ALA A 1 304 ? 71.945 45.808 34.878 1.00 41.50 308 ALA A N 1
ATOM 2071 C CA . ALA A 1 304 ? 71.368 44.489 34.645 1.00 39.87 308 ALA A CA 1
ATOM 2072 C C . ALA A 1 304 ? 70.866 43.871 35.944 1.00 35.69 308 ALA A C 1
ATOM 2073 O O . ALA A 1 304 ? 69.799 43.246 35.966 1.00 35.11 308 ALA A O 1
ATOM 2075 N N . LEU A 1 305 ? 71.622 44.031 37.034 1.00 39.92 309 LEU A N 1
ATOM 2076 C CA . LEU A 1 305 ? 71.149 43.584 38.341 1.00 40.29 309 LEU A CA 1
ATOM 2077 C C . LEU A 1 305 ? 69.853 44.291 38.717 1.00 37.12 309 LEU A C 1
ATOM 2078 O O . LEU A 1 305 ? 68.881 43.654 39.139 1.00 39.12 309 LEU A O 1
ATOM 2083 N N . LEU A 1 306 ? 69.825 45.617 38.562 1.00 36.44 310 LEU A N 1
ATOM 2084 C CA . LEU A 1 306 ? 68.651 46.393 38.947 1.00 37.98 310 LEU A CA 1
ATOM 2085 C C . LEU A 1 306 ? 67.447 46.048 38.079 1.00 37.11 310 LEU A C 1
ATOM 2086 O O . LEU A 1 306 ? 66.327 45.923 38.588 1.00 34.16 310 LEU A O 1
ATOM 2091 N N . ARG A 1 307 ? 67.658 45.894 36.769 1.00 39.67 311 ARG A N 1
ATOM 2092 C CA . ARG A 1 307 ? 66.560 45.543 35.872 1.00 39.47 311 ARG A CA 1
ATOM 2093 C C . ARG A 1 307 ? 65.931 44.214 36.272 1.00 37.21 311 ARG A C 1
ATOM 2094 O O . ARG A 1 307 ? 64.702 44.082 36.314 1.00 39.52 311 ARG A O 1
ATOM 2102 N N . ALA A 1 308 ? 66.765 43.216 36.572 1.00 32.92 312 ALA A N 1
ATOM 2103 C CA . ALA A 1 308 ? 66.247 41.908 36.959 1.00 35.78 312 ALA A CA 1
ATOM 2104 C C . ALA A 1 308 ? 65.495 41.978 38.283 1.00 38.48 312 ALA A C 1
ATOM 2105 O O . ALA A 1 308 ? 64.430 41.366 38.429 1.00 36.97 312 ALA A O 1
ATOM 2107 N N . HIS A 1 309 ? 66.028 42.719 39.257 1.00 35.72 313 HIS A N 1
ATOM 2108 C CA . HIS A 1 309 ? 65.353 42.841 40.545 1.00 32.01 313 HIS A CA 1
ATOM 2109 C C . HIS A 1 309 ? 64.027 43.577 40.402 1.00 34.20 313 HIS A C 1
ATOM 2110 O O . HIS A 1 309 ? 63.006 43.153 40.955 1.00 34.05 313 HIS A O 1
ATOM 2117 N N . LEU A 1 310 ? 64.028 44.690 39.664 1.00 35.19 314 LEU A N 1
ATOM 2118 C CA . LEU A 1 310 ? 62.803 45.464 39.490 1.00 35.32 314 LEU A CA 1
ATOM 2119 C C . LEU A 1 310 ? 61.721 44.640 38.804 1.00 34.70 314 LEU A C 1
ATOM 2120 O O . LEU A 1 310 ? 60.543 44.720 39.170 1.00 34.82 314 LEU A O 1
ATOM 2125 N N . ALA A 1 311 ? 62.104 43.835 37.810 1.00 38.30 315 ALA A N 1
ATOM 2126 C CA . ALA A 1 311 ? 61.129 43.011 37.104 1.00 41.35 315 ALA A CA 1
ATOM 2127 C C . ALA A 1 311 ? 60.488 41.994 38.041 1.00 39.67 315 ALA A C 1
ATOM 2128 O O . ALA A 1 311 ? 59.265 41.813 38.039 1.00 39.42 315 ALA A O 1
ATOM 2130 N N . ASP A 1 312 ? 61.304 41.325 38.859 1.00 33.01 316 ASP A N 1
ATOM 2131 C CA . ASP A 1 312 ? 60.785 40.285 39.742 1.00 34.33 316 ASP A CA 1
ATOM 2132 C C . ASP A 1 312 ? 59.904 40.873 40.839 1.00 38.34 316 ASP A C 1
ATOM 2133 O O . ASP A 1 312 ? 58.831 40.335 41.134 1.00 36.90 316 ASP A O 1
ATOM 2138 N N . HIS A 1 313 ? 60.336 41.976 41.455 1.00 36.09 317 HIS A N 1
ATOM 2139 C CA . HIS A 1 313 ? 59.568 42.549 42.556 1.00 33.58 317 HIS A CA 1
ATOM 2140 C C . HIS A 1 313 ? 58.260 43.156 42.063 1.00 31.97 317 HIS A C 1
ATOM 2141 O O . HIS A 1 313 ? 57.202 42.952 42.670 1.00 31.37 317 HIS A O 1
ATOM 2148 N N . GLN A 1 314 ? 58.313 43.918 40.969 1.00 33.97 318 GLN A N 1
ATOM 2149 C CA . GLN A 1 314 ? 57.111 44.579 40.473 1.00 34.81 318 GLN A CA 1
ATOM 2150 C C . GLN A 1 314 ? 56.146 43.605 39.812 1.00 33.69 318 GLN A C 1
ATOM 2151 O O . GLN A 1 314 ? 54.972 43.943 39.633 1.00 36.28 318 GLN A O 1
ATOM 2157 N N . ARG A 1 315 ? 56.614 42.408 39.449 1.00 34.19 319 ARG A N 1
ATOM 2158 C CA . ARG A 1 315 ? 55.711 41.370 38.965 1.00 33.22 319 ARG A CA 1
ATOM 2159 C C . ARG A 1 315 ? 54.705 40.970 40.038 1.00 35.38 319 ARG A C 1
ATOM 2160 O O . ARG A 1 315 ? 53.575 40.584 39.720 1.00 31.48 319 ARG A O 1
ATOM 2168 N N . LEU A 1 316 ? 55.091 41.070 41.309 1.00 38.05 320 LEU A N 1
ATOM 2169 C CA . LEU A 1 316 ? 54.192 40.767 42.414 1.00 30.42 320 LEU A CA 1
ATOM 2170 C C . LEU A 1 316 ? 53.543 42.020 42.988 1.00 32.86 320 LEU A C 1
ATOM 2171 O O . LEU A 1 316 ? 52.340 42.020 43.275 1.00 35.03 320 LEU A O 1
ATOM 2176 N N . PHE A 1 317 ? 54.317 43.097 43.152 1.00 32.45 321 PHE A N 1
ATOM 2177 C CA . PHE A 1 317 ? 53.819 44.264 43.875 1.00 34.59 321 PHE A CA 1
ATOM 2178 C C . PHE A 1 317 ? 52.771 45.028 43.072 1.00 33.21 321 PHE A C 1
ATOM 2179 O O . PHE A 1 317 ? 51.807 45.549 43.645 1.00 32.31 321 PHE A O 1
ATOM 2187 N N . ARG A 1 318 ? 52.940 45.114 41.753 1.00 34.75 322 ARG A N 1
ATOM 2188 C CA . ARG A 1 318 ? 52.075 45.947 40.924 1.00 36.90 322 ARG A CA 1
ATOM 2189 C C . ARG A 1 318 ? 50.774 45.257 40.523 1.00 38.40 322 ARG A C 1
ATOM 2190 O O . ARG A 1 318 ? 50.044 45.792 39.681 1.00 35.21 322 ARG A O 1
ATOM 2198 N N . ARG A 1 319 ? 50.458 44.098 41.105 1.00 34.56 323 ARG A N 1
ATOM 2199 C CA . ARG A 1 319 ? 49.203 43.429 40.774 1.00 35.32 323 ARG A CA 1
ATOM 2200 C C . ARG A 1 319 ? 47.998 44.168 41.343 1.00 39.48 323 ARG A C 1
ATOM 2201 O O . ARG A 1 319 ? 46.889 44.045 40.809 1.00 36.80 323 ARG A O 1
ATOM 2209 N N . VAL A 1 320 ? 48.189 44.933 42.417 1.00 34.40 324 VAL A N 1
ATOM 2210 C CA . VAL A 1 320 ? 47.098 45.589 43.127 1.00 36.59 324 VAL A CA 1
ATOM 2211 C C . VAL A 1 320 ? 47.386 47.081 43.219 1.00 36.23 324 VAL A C 1
ATOM 2212 O O . VAL A 1 320 ? 48.508 47.490 43.539 1.00 34.40 324 VAL A O 1
ATOM 2216 N N . ALA A 1 321 ? 46.369 47.894 42.935 1.00 35.16 325 ALA A N 1
ATOM 2217 C CA . ALA A 1 321 ? 46.428 49.338 43.106 1.00 36.78 325 ALA A CA 1
ATOM 2218 C C . ALA A 1 321 ? 45.277 49.778 43.995 1.00 34.53 325 ALA A C 1
ATOM 2219 O O . ALA A 1 321 ? 44.154 49.286 43.854 1.00 40.16 325 ALA A O 1
ATOM 2221 N N . ILE A 1 322 ? 45.556 50.704 44.909 1.00 34.54 326 ILE A N 1
ATOM 2222 C CA . ILE A 1 322 ? 44.544 51.222 45.823 1.00 31.23 326 ILE A CA 1
ATOM 2223 C C . ILE A 1 322 ? 44.692 52.735 45.910 1.00 33.43 326 ILE A C 1
ATOM 2224 O O . ILE A 1 322 ? 45.807 53.264 45.974 1.00 35.85 326 ILE A O 1
ATOM 2229 N N . ASP A 1 323 ? 43.557 53.431 45.893 1.00 30.59 327 ASP A N 1
ATOM 2230 C CA . ASP A 1 323 ? 43.515 54.891 45.907 1.00 33.77 327 ASP A CA 1
ATOM 2231 C C . ASP A 1 323 ? 42.386 55.300 46.843 1.00 35.43 327 ASP A C 1
ATOM 2232 O O . ASP A 1 323 ? 41.215 55.044 46.552 1.00 33.11 327 ASP A O 1
ATOM 2237 N N . LEU A 1 324 ? 42.736 55.930 47.963 1.00 34.40 328 LEU A N 1
ATOM 2238 C CA . LEU A 1 324 ? 41.764 56.330 48.973 1.00 36.46 328 LEU A CA 1
ATOM 2239 C C . LEU A 1 324 ? 41.620 57.842 49.083 1.00 39.19 328 LEU A C 1
ATOM 2240 O O . LEU A 1 324 ? 40.921 58.325 49.980 1.00 40.07 328 LEU A O 1
ATOM 2245 N N . GLY A 1 325 ? 42.250 58.594 48.193 1.00 43.70 329 GLY A N 1
ATOM 2246 C CA . GLY A 1 325 ? 42.273 60.041 48.264 1.00 39.43 329 GLY A CA 1
ATOM 2247 C C . GLY A 1 325 ? 43.681 60.572 48.468 1.00 44.66 329 GLY A C 1
ATOM 2248 O O . GLY A 1 325 ? 44.620 59.843 48.781 1.00 43.50 329 GLY A O 1
ATOM 2249 N N . SER A 1 326 ? 43.803 61.885 48.280 1.00 43.31 330 SER A N 1
ATOM 2250 C CA . SER A 1 326 ? 45.086 62.561 48.387 1.00 46.08 330 SER A CA 1
ATOM 2251 C C . SER A 1 326 ? 44.898 63.899 49.089 1.00 41.04 330 SER A C 1
ATOM 2252 O O . SER A 1 326 ? 43.779 64.398 49.244 1.00 37.73 330 SER A O 1
ATOM 2255 N N . SER A 1 327 ? 46.017 64.475 49.514 1.00 38.84 331 SER A N 1
ATOM 2256 C CA . SER A 1 327 ? 46.053 65.777 50.170 1.00 43.94 331 SER A CA 1
ATOM 2257 C C . SER A 1 327 ? 47.503 66.246 50.176 1.00 43.05 331 SER A C 1
ATOM 2258 O O . SER A 1 327 ? 48.411 65.524 49.754 1.00 45.62 331 SER A O 1
ATOM 2261 N N . GLU A 1 328 ? 47.714 67.469 50.670 1.00 47.03 332 GLU A N 1
ATOM 2262 C CA . GLU A 1 328 ? 49.066 68.003 50.796 1.00 47.04 332 GLU A CA 1
ATOM 2263 C C . GLU A 1 328 ? 49.905 67.209 51.791 1.00 48.66 332 GLU A C 1
ATOM 2264 O O . GLU A 1 328 ? 51.138 67.291 51.753 1.00 46.51 332 GLU A O 1
ATOM 2270 N N . ALA A 1 329 ? 49.265 66.425 52.663 1.00 45.65 333 ALA A N 1
ATOM 2271 C CA . ALA A 1 329 ? 49.987 65.692 53.697 1.00 44.78 333 ALA A CA 1
ATOM 2272 C C . ALA A 1 329 ? 50.938 64.648 53.125 1.00 40.10 333 ALA A C 1
ATOM 2273 O O . ALA A 1 329 ? 51.824 64.177 53.847 1.00 42.61 333 ALA A O 1
ATOM 2275 N N . VAL A 1 330 ? 50.779 64.273 51.853 1.00 45.93 334 VAL A N 1
ATOM 2276 C CA . VAL A 1 330 ? 51.717 63.351 51.221 1.00 44.73 334 VAL A CA 1
ATOM 2277 C C . VAL A 1 330 ? 53.114 63.957 51.144 1.00 46.16 334 VAL A C 1
ATOM 2278 O O . VAL A 1 330 ? 54.104 63.225 51.031 1.00 38.63 334 VAL A O 1
ATOM 2282 N N . GLN A 1 331 ? 53.221 65.285 51.223 1.00 43.02 335 GLN A N 1
ATOM 2283 C CA . GLN A 1 331 ? 54.519 65.949 51.215 1.00 46.06 335 GLN A CA 1
ATOM 2284 C C . GLN A 1 331 ? 55.256 65.830 52.543 1.00 46.27 335 GLN A C 1
ATOM 2285 O O . GLN A 1 331 ? 56.463 66.090 52.589 1.00 45.60 335 GLN A O 1
ATOM 2291 N N . LEU A 1 332 ? 54.564 65.448 53.617 1.00 42.12 336 LEU A N 1
ATOM 2292 C CA . LEU A 1 332 ? 55.176 65.397 54.936 1.00 40.95 336 LEU A CA 1
ATOM 2293 C C . LEU A 1 332 ? 56.020 64.135 55.100 1.00 36.37 336 LEU A C 1
ATOM 2294 O O . LEU A 1 332 ? 55.755 63.113 54.461 1.00 38.56 336 LEU A O 1
ATOM 2299 N N . PRO A 1 333 ? 57.048 64.183 55.949 1.00 39.23 337 PRO A N 1
ATOM 2300 C CA . PRO A 1 333 ? 57.783 62.957 56.277 1.00 37.81 337 PRO A CA 1
ATOM 2301 C C . PRO A 1 333 ? 56.875 61.953 56.970 1.00 37.96 337 PRO A C 1
ATOM 2302 O O . PRO A 1 333 ? 55.906 62.317 57.641 1.00 35.98 337 PRO A O 1
ATOM 2306 N N . THR A 1 334 ? 57.205 60.670 56.800 1.00 35.95 338 THR A N 1
ATOM 2307 C CA . THR A 1 334 ? 56.304 59.604 57.231 1.00 32.94 338 THR A CA 1
ATOM 2308 C C . THR A 1 334 ? 56.109 59.606 58.743 1.00 35.70 338 THR A C 1
ATOM 2309 O O . THR A 1 334 ? 55.015 59.301 59.234 1.00 29.90 338 THR A O 1
ATOM 2313 N N . ASP A 1 335 ? 57.155 59.948 59.500 1.00 34.14 339 ASP A N 1
ATOM 2314 C CA . ASP A 1 335 ? 57.025 59.978 60.954 1.00 33.15 339 ASP A CA 1
ATOM 2315 C C . ASP A 1 335 ? 56.004 61.020 61.393 1.00 35.09 339 ASP A C 1
ATOM 2316 O O . ASP A 1 335 ? 55.197 60.767 62.296 1.00 37.71 339 ASP A O 1
ATOM 2321 N N . GLU A 1 336 ? 56.014 62.194 60.757 1.00 39.35 340 GLU A N 1
ATOM 2322 C CA . GLU A 1 336 ? 55.046 63.230 61.103 1.00 33.93 340 GLU A CA 1
ATOM 2323 C C . GLU A 1 336 ? 53.636 62.845 60.676 1.00 35.96 340 GLU A C 1
ATOM 2324 O O . GLU A 1 336 ? 52.666 63.202 61.355 1.00 35.95 340 GLU A O 1
ATOM 2330 N N . ARG A 1 337 ? 53.502 62.123 59.560 1.00 33.81 341 ARG A N 1
ATOM 2331 C CA . ARG A 1 337 ? 52.180 61.707 59.101 1.00 35.16 341 ARG A CA 1
ATOM 2332 C C . ARG A 1 337 ? 51.509 60.787 60.114 1.00 34.63 341 ARG A C 1
ATOM 2333 O O . ARG A 1 337 ? 50.298 60.885 60.346 1.00 35.05 341 ARG A O 1
ATOM 2341 N N . VAL A 1 338 ? 52.282 59.889 60.731 1.00 31.61 342 VAL A N 1
ATOM 2342 C CA . VAL A 1 338 ? 51.727 59.004 61.752 1.00 34.10 342 VAL A CA 1
ATOM 2343 C C . VAL A 1 338 ? 51.233 59.813 62.945 1.00 34.15 342 VAL A C 1
ATOM 2344 O O . VAL A 1 338 ? 50.170 59.529 63.512 1.00 32.87 342 VAL A O 1
ATOM 2348 N N . GLN A 1 339 ? 51.987 60.844 63.333 1.00 32.94 343 GLN A N 1
ATOM 2349 C CA . GLN A 1 339 ? 51.587 61.675 64.463 1.00 34.43 343 GLN A CA 1
ATOM 2350 C C . GLN A 1 339 ? 50.357 62.516 64.145 1.00 33.54 343 GLN A C 1
ATOM 2351 O O . GLN A 1 339 ? 49.594 62.860 65.054 1.00 32.43 343 GLN A O 1
ATOM 2357 N N . ARG A 1 340 ? 50.148 62.857 62.874 1.00 37.08 344 ARG A N 1
ATOM 2358 C CA . ARG A 1 340 ? 49.093 63.781 62.477 1.00 36.41 344 ARG A CA 1
ATOM 2359 C C . ARG A 1 340 ? 47.935 63.096 61.762 1.00 39.86 344 ARG A C 1
ATOM 2360 O O . ARG A 1 340 ? 47.046 63.784 61.249 1.00 36.57 344 ARG A O 1
ATOM 2368 N N . PHE A 1 341 ? 47.918 61.762 61.721 1.00 35.58 345 PHE A N 1
ATOM 2369 C CA . PHE A 1 341 ? 46.866 61.054 60.998 1.00 36.54 345 PHE A CA 1
ATOM 2370 C C . PHE A 1 341 ? 45.498 61.265 61.635 1.00 38.82 345 PHE A C 1
ATOM 2371 O O . PHE A 1 341 ? 44.478 61.218 60.938 1.00 33.99 345 PHE A O 1
ATOM 2379 N N . ALA A 1 342 ? 45.453 61.507 62.948 1.00 35.71 346 ALA A N 1
ATOM 2380 C CA . ALA A 1 342 ? 44.179 61.732 63.621 1.00 41.83 346 ALA A CA 1
ATOM 2381 C C . ALA A 1 342 ? 43.518 63.038 63.200 1.00 42.84 346 ALA A C 1
ATOM 2382 O O . ALA A 1 342 ? 42.326 63.226 63.463 1.00 47.14 346 ALA A O 1
ATOM 2384 N N . GLU A 1 343 ? 44.259 63.940 62.550 1.00 40.72 347 GLU A N 1
ATOM 2385 C CA . GLU A 1 343 ? 43.679 65.199 62.100 1.00 36.81 347 GLU A CA 1
ATOM 2386 C C . GLU A 1 343 ? 42.664 65.005 60.980 1.00 45.39 347 GLU A C 1
ATOM 2387 O O . GLU A 1 343 ? 41.874 65.916 60.714 1.00 46.54 347 GLU A O 1
ATOM 2393 N N . GLY A 1 344 ? 42.672 63.849 60.318 1.00 40.51 348 GLY A N 1
ATOM 2394 C CA . GLY A 1 344 ? 41.699 63.568 59.282 1.00 38.95 348 GLY A CA 1
ATOM 2395 C C . GLY A 1 344 ? 41.975 64.214 57.945 1.00 41.18 348 GLY A C 1
ATOM 2396 O O . GLY A 1 344 ? 41.060 64.320 57.122 1.00 39.84 348 GLY A O 1
ATOM 2397 N N . ASN A 1 345 ? 43.213 64.646 57.694 1.00 37.50 349 ASN A N 1
ATOM 2398 C CA . ASN A 1 345 ? 43.568 65.318 56.450 1.00 41.36 349 ASN A CA 1
ATOM 2399 C C . ASN A 1 345 ? 44.577 64.521 55.631 1.00 37.16 349 ASN A C 1
ATOM 2400 O O . ASN A 1 345 ? 45.204 65.073 54.722 1.00 39.49 349 ASN A O 1
ATOM 2405 N N . ASP A 1 346 ? 44.748 63.235 55.929 1.00 36.00 350 ASP A N 1
ATOM 2406 C CA . ASP A 1 346 ? 45.734 62.391 55.250 1.00 37.44 350 ASP A CA 1
ATOM 2407 C C . ASP A 1 346 ? 45.127 61.022 54.985 1.00 34.72 350 ASP A C 1
ATOM 2408 O O . ASP A 1 346 ? 45.483 60.028 55.630 1.00 34.53 350 ASP A O 1
ATOM 2413 N N . PRO A 1 347 ? 44.202 60.929 54.024 1.00 37.64 351 PRO A N 1
ATOM 2414 C CA . PRO A 1 347 ? 43.609 59.618 53.723 1.00 38.46 351 PRO A CA 1
ATOM 2415 C C . PRO A 1 347 ? 44.564 58.685 53.004 1.00 37.18 351 PRO A C 1
ATOM 2416 O O . PRO A 1 347 ? 44.396 57.462 53.089 1.00 34.65 351 PRO A O 1
ATOM 2420 N N . ALA A 1 348 ? 45.564 59.222 52.303 1.00 34.80 352 ALA A N 1
ATOM 2421 C CA . ALA A 1 348 ? 46.485 58.379 51.550 1.00 32.29 352 ALA A CA 1
ATOM 2422 C C . ALA A 1 348 ? 47.398 57.560 52.453 1.00 33.15 352 ALA A C 1
ATOM 2423 O O . ALA A 1 348 ? 47.987 56.579 51.987 1.00 33.70 352 ALA A O 1
ATOM 2425 N N . LEU A 1 349 ? 47.527 57.936 53.729 1.00 33.23 353 LEU A N 1
ATOM 2426 C CA . LEU A 1 349 ? 48.358 57.158 54.643 1.00 32.48 353 LEU A CA 1
ATOM 2427 C C . LEU A 1 349 ? 47.805 55.750 54.822 1.00 34.12 353 LEU A C 1
ATOM 2428 O O . LEU A 1 349 ? 48.570 54.789 54.962 1.00 31.22 353 LEU A O 1
ATOM 2433 N N . ALA A 1 350 ? 46.477 55.608 54.816 1.00 31.31 354 ALA A N 1
ATOM 2434 C CA . ALA A 1 350 ? 45.878 54.282 54.920 1.00 31.54 354 ALA A CA 1
ATOM 2435 C C . ALA A 1 350 ? 46.240 53.420 53.718 1.00 32.51 354 ALA A C 1
ATOM 2436 O O . ALA A 1 350 ? 46.531 52.227 53.866 1.00 34.05 354 ALA A O 1
ATOM 2438 N N . ALA A 1 351 ? 46.231 54.007 52.519 1.00 31.47 355 ALA A N 1
ATOM 2439 C CA . ALA A 1 351 ? 46.622 53.260 51.327 1.00 33.16 355 ALA A CA 1
ATOM 2440 C C . ALA A 1 351 ? 48.102 52.904 51.360 1.00 33.36 355 ALA A C 1
ATOM 2441 O O . ALA A 1 351 ? 48.493 51.810 50.935 1.00 28.66 355 ALA A O 1
ATOM 2443 N N . LEU A 1 352 ? 48.942 53.817 51.854 1.00 30.74 356 LEU A N 1
ATOM 2444 C CA . LEU A 1 352 ? 50.357 53.503 52.024 1.00 31.39 356 LEU A CA 1
ATOM 2445 C C . LEU A 1 352 ? 50.546 52.377 53.032 1.00 33.83 356 LEU A C 1
ATOM 2446 O O . LEU A 1 352 ? 51.358 51.469 52.817 1.00 36.33 356 LEU A O 1
ATOM 2451 N N . TYR A 1 353 ? 49.801 52.425 54.139 1.00 31.34 357 TYR A N 1
ATOM 2452 C CA . TYR A 1 353 ? 49.861 51.355 55.130 1.00 31.39 357 TYR A CA 1
ATOM 2453 C C . TYR A 1 353 ? 49.419 50.026 54.532 1.00 32.88 357 TYR A C 1
ATOM 2454 O O . TYR A 1 353 ? 50.041 48.986 54.781 1.00 33.96 357 TYR A O 1
ATOM 2463 N N . HIS A 1 354 ? 48.344 50.042 53.739 1.00 32.13 358 HIS A N 1
ATOM 2464 C CA . HIS A 1 354 ? 47.866 48.821 53.098 1.00 35.15 358 HIS A CA 1
ATOM 2465 C C . HIS A 1 354 ? 48.941 48.210 52.208 1.00 30.18 358 HIS A C 1
ATOM 2466 O O . HIS A 1 354 ? 49.218 47.007 52.283 1.00 31.31 358 HIS A O 1
ATOM 2473 N N . GLN A 1 355 ? 49.564 49.029 51.357 1.00 32.19 359 GLN A N 1
ATOM 2474 C CA . GLN A 1 355 ? 50.581 48.511 50.449 1.00 29.95 359 GLN A CA 1
ATOM 2475 C C . GLN A 1 355 ? 51.857 48.131 51.189 1.00 30.30 359 GLN A C 1
ATOM 2476 O O . GLN A 1 355 ? 52.620 47.282 50.710 1.00 31.11 359 GLN A O 1
ATOM 2482 N N . TYR A 1 356 ? 52.110 48.748 52.346 1.00 34.12 360 TYR A N 1
ATOM 2483 C CA . TYR A 1 356 ? 53.243 48.336 53.169 1.00 30.50 360 TYR A CA 1
ATOM 2484 C C . TYR A 1 356 ? 53.108 46.877 53.584 1.00 30.42 360 TYR A C 1
ATOM 2485 O O . TYR A 1 356 ? 54.095 46.133 53.599 1.00 28.26 360 TYR A O 1
ATOM 2494 N N . GLY A 1 357 ? 51.887 46.444 53.904 1.00 30.89 361 GLY A N 1
ATOM 2495 C CA . GLY A 1 357 ? 51.678 45.049 54.254 1.00 29.09 361 GLY A CA 1
ATOM 2496 C C . GLY A 1 357 ? 51.931 44.108 53.092 1.00 29.37 361 GLY A C 1
ATOM 2497 O O . GLY A 1 357 ? 52.512 43.034 53.268 1.00 30.74 361 GLY A O 1
ATOM 2498 N N . ARG A 1 358 ? 51.492 44.491 51.890 1.00 27.69 362 ARG A N 1
ATOM 2499 C CA . ARG A 1 358 ? 51.807 43.694 50.708 1.00 29.48 362 ARG A CA 1
ATOM 2500 C C . ARG A 1 358 ? 53.309 43.665 50.457 1.00 27.88 362 ARG A C 1
ATOM 2501 O O . ARG A 1 358 ? 53.870 42.617 50.115 1.00 26.76 362 ARG A O 1
ATOM 2509 N N . TYR A 1 359 ? 53.976 44.809 50.631 1.00 32.47 363 TYR A N 1
ATOM 2510 C CA . TYR A 1 359 ? 55.429 44.861 50.497 1.00 29.31 363 TYR A CA 1
ATOM 2511 C C . TYR A 1 359 ? 56.112 43.929 51.491 1.00 27.68 363 TYR A C 1
ATOM 2512 O O . TYR A 1 359 ? 57.052 43.211 51.132 1.00 33.69 363 TYR A O 1
ATOM 2521 N N . LEU A 1 360 ? 55.647 43.921 52.743 1.00 29.37 364 LEU A N 1
ATOM 2522 C CA . LEU A 1 360 ? 56.316 43.139 53.778 1.00 30.07 364 LEU A CA 1
ATOM 2523 C C . LEU A 1 360 ? 56.154 41.643 53.542 1.00 33.13 364 LEU A C 1
ATOM 2524 O O . LEU A 1 360 ? 57.067 40.863 53.836 1.00 28.84 364 LEU A O 1
ATOM 2529 N N . LEU A 1 361 ? 54.996 41.220 53.028 1.00 30.34 365 LEU A N 1
ATOM 2530 C CA . LEU A 1 361 ? 54.806 39.807 52.719 1.00 24.73 365 LEU A CA 1
ATOM 2531 C C . LEU A 1 361 ? 55.696 39.375 51.562 1.00 33.65 365 LEU A C 1
ATOM 2532 O O . LEU A 1 361 ? 56.309 38.302 51.607 1.00 31.65 365 LEU A O 1
ATOM 2537 N N . ILE A 1 362 ? 55.776 40.201 50.516 1.00 29.82 366 ILE A N 1
ATOM 2538 C CA . ILE A 1 362 ? 56.652 39.903 49.388 1.00 26.30 366 ILE A CA 1
ATOM 2539 C C . ILE A 1 362 ? 58.097 39.782 49.852 1.00 28.03 366 ILE A C 1
ATOM 2540 O O . ILE A 1 362 ? 58.833 38.886 49.420 1.00 29.33 366 ILE A O 1
ATOM 2545 N N . CYS A 1 363 ? 58.519 40.662 50.755 1.00 32.58 367 CYS A N 1
ATOM 2546 C CA . CYS A 1 363 ? 59.909 40.731 51.182 1.00 35.49 367 CYS A CA 1
ATOM 2547 C C . CYS A 1 363 ? 60.245 39.778 52.322 1.00 33.32 367 CYS A C 1
ATOM 2548 O O . CYS A 1 363 ? 61.409 39.715 52.727 1.00 32.08 367 CYS A O 1
ATOM 2551 N N . SER A 1 364 ? 59.270 39.036 52.850 1.00 33.40 368 SER A N 1
ATOM 2552 C CA . SER A 1 364 ? 59.534 38.113 53.944 1.00 34.04 368 SER A CA 1
ATOM 2553 C C . SER A 1 364 ? 59.025 36.700 53.696 1.00 35.69 368 SER A C 1
ATOM 2554 O O . SER A 1 364 ? 59.233 35.831 54.550 1.00 32.29 368 SER A O 1
ATOM 2557 N N . SER A 1 365 ? 58.374 36.439 52.563 1.00 30.92 369 SER A N 1
ATOM 2558 C CA . SER A 1 365 ? 57.818 35.115 52.315 1.00 34.56 369 SER A CA 1
ATOM 2559 C C . SER A 1 365 ? 57.683 34.831 50.824 1.00 33.90 369 SER A C 1
ATOM 2560 O O . SER A 1 365 ? 56.610 35.023 50.243 1.00 36.87 369 SER A O 1
ATOM 2563 N N . ARG A 1 366 ? 58.761 34.379 50.201 1.00 32.58 370 ARG A N 1
ATOM 2564 C CA . ARG A 1 366 ? 58.760 33.919 48.824 1.00 38.08 370 ARG A CA 1
ATOM 2565 C C . ARG A 1 366 ? 58.820 32.400 48.783 1.00 34.45 370 ARG A C 1
ATOM 2566 O O . ARG A 1 366 ? 59.240 31.762 49.753 1.00 34.55 370 ARG A O 1
ATOM 2574 N N . PRO A 1 367 ? 58.391 31.780 47.682 1.00 32.89 371 PRO A N 1
ATOM 2575 C CA . PRO A 1 367 ? 58.491 30.318 47.576 1.00 35.23 371 PRO A CA 1
ATOM 2576 C C . PRO A 1 367 ? 59.924 29.846 47.779 1.00 34.66 371 PRO A C 1
ATOM 2577 O O . PRO A 1 367 ? 60.868 30.409 47.221 1.00 39.19 371 PRO A O 1
ATOM 2581 N N . GLY A 1 368 ? 60.079 28.806 48.597 1.00 38.62 372 GLY A N 1
ATOM 2582 C CA . GLY A 1 368 ? 61.382 28.281 48.933 1.00 37.75 372 GLY A CA 1
ATOM 2583 C C . GLY A 1 368 ? 62.010 28.869 50.177 1.00 35.77 372 GLY A C 1
ATOM 2584 O O . GLY A 1 368 ? 63.026 28.339 50.646 1.00 39.71 372 GLY A O 1
ATOM 2585 N N . THR A 1 369 ? 61.449 29.943 50.723 1.00 38.35 373 THR A N 1
ATOM 2586 C CA . THR A 1 369 ? 61.954 30.563 51.936 1.00 38.41 373 THR A CA 1
ATOM 2587 C C . THR A 1 369 ? 61.127 30.108 53.136 1.00 37.83 373 THR A C 1
ATOM 2588 O O . THR A 1 369 ? 60.132 29.391 53.007 1.00 36.14 373 THR A O 1
ATOM 2592 N N . GLN A 1 370 ? 61.550 30.535 54.321 1.00 37.16 374 GLN A N 1
ATOM 2593 C CA . GLN A 1 370 ? 60.791 30.237 55.525 1.00 37.00 374 GLN A CA 1
ATOM 2594 C C . GLN A 1 370 ? 59.577 31.160 55.628 1.00 35.49 374 GLN A C 1
ATOM 2595 O O . GLN A 1 370 ? 59.572 32.254 55.059 1.00 35.96 374 GLN A O 1
ATOM 2601 N N . PRO A 1 371 ? 58.528 30.738 56.329 1.00 34.25 375 PRO A N 1
ATOM 2602 C CA . PRO A 1 371 ? 57.364 31.613 56.504 1.00 35.49 375 PRO A CA 1
ATOM 2603 C C . PRO A 1 371 ? 57.708 32.840 57.335 1.00 31.94 375 PRO A C 1
ATOM 2604 O O . PRO A 1 371 ? 58.687 32.871 58.083 1.00 33.46 375 PRO A O 1
ATOM 2608 N N . ALA A 1 372 ? 56.878 33.869 57.189 1.00 34.37 376 ALA A N 1
ATOM 2609 C CA . ALA A 1 372 ? 57.048 35.091 57.966 1.00 33.77 376 ALA A CA 1
ATOM 2610 C C . ALA A 1 372 ? 56.815 34.800 59.444 1.00 31.32 376 ALA A C 1
ATOM 2611 O O . ALA A 1 372 ? 55.717 34.387 59.835 1.00 31.58 376 ALA A O 1
ATOM 2613 N N . ASN A 1 373 ? 57.848 35.000 60.266 1.00 32.76 377 ASN A N 1
ATOM 2614 C CA . ASN A 1 373 ? 57.703 34.780 61.702 1.00 30.65 377 ASN A CA 1
ATOM 2615 C C . ASN A 1 373 ? 57.096 36.001 62.380 1.00 32.68 377 ASN A C 1
ATOM 2616 O O . ASN A 1 373 ? 56.525 36.860 61.705 1.00 34.20 377 ASN A O 1
ATOM 2621 N N . LEU A 1 374 ? 57.204 36.080 63.712 1.00 35.70 378 LEU A N 1
ATOM 2622 C CA . LEU A 1 374 ? 56.598 37.188 64.441 1.00 30.43 378 LEU A CA 1
ATOM 2623 C C . LEU A 1 374 ? 57.107 38.546 63.980 1.00 32.84 378 LEU A C 1
ATOM 2624 O O . LEU A 1 374 ? 56.396 39.542 64.143 1.00 33.99 378 LEU A O 1
ATOM 2629 N N . GLN A 1 375 ? 58.310 38.610 63.408 1.00 29.55 379 GLN A N 1
ATOM 2630 C CA . GLN A 1 375 ? 58.897 39.866 62.958 1.00 34.32 379 GLN A CA 1
ATOM 2631 C C . GLN A 1 375 ? 59.224 39.846 61.469 1.00 31.00 379 GLN A C 1
ATOM 2632 O O . GLN A 1 375 ? 60.087 40.607 61.019 1.00 26.25 379 GLN A O 1
ATOM 2638 N N . GLY A 1 376 ? 58.540 39.006 60.693 1.00 32.05 380 GLY A N 1
ATOM 2639 C CA . GLY A 1 376 ? 58.820 38.876 59.277 1.00 32.16 380 GLY A CA 1
ATOM 2640 C C . GLY A 1 376 ? 60.115 38.133 59.029 1.00 30.89 380 GLY A C 1
ATOM 2641 O O . GLY A 1 376 ? 60.159 36.902 59.114 1.00 31.00 380 GLY A O 1
ATOM 2642 N N . ILE A 1 377 ? 61.178 38.872 58.713 1.00 32.75 381 ILE A N 1
ATOM 2643 C CA . ILE A 1 377 ? 62.522 38.309 58.661 1.00 32.88 381 ILE A CA 1
ATOM 2644 C C . ILE A 1 377 ? 63.481 39.270 59.350 1.00 30.44 381 ILE A C 1
ATOM 2645 O O . ILE A 1 377 ? 64.694 39.048 59.357 1.00 31.09 381 ILE A O 1
ATOM 2650 N N . TRP A 1 378 ? 62.947 40.335 59.941 1.00 33.74 382 TRP A N 1
ATOM 2651 C CA . TRP A 1 378 ? 63.755 41.434 60.458 1.00 34.53 382 TRP A CA 1
ATOM 2652 C C . TRP A 1 378 ? 63.838 41.349 61.978 1.00 33.69 382 TRP A C 1
ATOM 2653 O O . TRP A 1 378 ? 62.822 41.484 62.668 1.00 31.09 382 TRP A O 1
ATOM 2664 N N . ASN A 1 379 ? 65.050 41.139 62.496 1.00 28.90 383 ASN A N 1
ATOM 2665 C CA . ASN A 1 379 ? 65.253 40.999 63.934 1.00 30.83 383 ASN A CA 1
ATOM 2666 C C . ASN A 1 379 ? 66.727 41.196 64.255 1.00 31.75 383 ASN A C 1
ATOM 2667 O O . ASN A 1 379 ? 67.587 40.582 63.617 1.00 35.30 383 ASN A O 1
ATOM 2672 N N . ASP A 1 380 ? 67.011 42.033 65.254 1.00 33.14 384 ASP A N 1
ATOM 2673 C CA . ASP A 1 380 ? 68.377 42.348 65.654 1.00 35.36 384 ASP A CA 1
ATOM 2674 C C . ASP A 1 380 ? 68.721 41.835 67.049 1.00 38.42 384 ASP A C 1
ATOM 2675 O O . ASP A 1 380 ? 69.788 42.169 67.573 1.00 36.13 384 ASP A O 1
ATOM 2680 N N . LEU A 1 381 ? 67.856 41.027 67.658 1.00 34.52 385 LEU A N 1
ATOM 2681 C CA . LEU A 1 381 ? 68.027 40.584 69.035 1.00 35.11 385 LEU A CA 1
ATOM 2682 C C . LEU A 1 381 ? 68.331 39.093 69.078 1.00 31.69 385 LEU A C 1
ATOM 2683 O O . LEU A 1 381 ? 67.672 38.301 68.398 1.00 36.96 385 LEU A O 1
ATOM 2688 N N . MET A 1 382 ? 69.320 38.714 69.894 1.00 30.11 386 MET A N 1
ATOM 2689 C CA . MET A 1 382 ? 69.607 37.297 70.099 1.00 29.59 386 MET A CA 1
ATOM 2690 C C . MET A 1 382 ? 68.482 36.619 70.873 1.00 33.51 386 MET A C 1
ATOM 2691 O O . MET A 1 382 ? 68.174 35.445 70.633 1.00 37.94 386 MET A O 1
ATOM 2696 N N . GLN A 1 383 ? 67.861 37.341 71.811 1.00 30.72 387 GLN A N 1
ATOM 2697 C CA . GLN A 1 383 ? 66.727 36.856 72.596 1.00 34.20 387 GLN A CA 1
ATOM 2698 C C . GLN A 1 383 ? 65.540 37.778 72.338 1.00 30.93 387 GLN A C 1
ATOM 2699 O O . GLN A 1 383 ? 65.215 38.638 73.171 1.00 32.12 387 GLN A O 1
ATOM 2705 N N . PRO A 1 384 ? 64.871 37.630 71.198 1.00 29.50 388 PRO A N 1
ATOM 2706 C CA . PRO A 1 384 ? 63.774 38.537 70.853 1.00 28.17 388 PRO A CA 1
ATOM 2707 C C . PRO A 1 384 ? 62.522 38.203 71.643 1.00 28.11 388 PRO A C 1
ATOM 2708 O O . PRO A 1 384 ? 62.429 37.124 72.248 1.00 33.11 388 PRO A O 1
ATOM 2712 N N . PRO A 1 385 ? 61.548 39.114 71.684 1.00 29.47 389 PRO A N 1
ATOM 2713 C CA . PRO A 1 385 ? 60.289 38.825 72.385 1.00 30.66 389 PRO A CA 1
ATOM 2714 C C . PRO A 1 385 ? 59.614 37.574 71.844 1.00 34.95 389 PRO A C 1
ATOM 2715 O O . PRO A 1 385 ? 59.403 37.433 70.636 1.00 34.49 389 PRO A O 1
ATOM 2719 N N . TRP A 1 386 ? 59.277 36.662 72.761 1.00 30.95 390 TRP A N 1
ATOM 2720 C CA . TRP A 1 386 ? 58.623 35.390 72.438 1.00 32.22 390 TRP A CA 1
ATOM 2721 C C . TRP A 1 386 ? 59.349 34.643 71.324 1.00 34.66 390 TRP A C 1
ATOM 2722 O O . TRP A 1 386 ? 58.727 33.957 70.508 1.00 31.48 390 TRP A O 1
ATOM 2733 N N . GLU A 1 387 ? 60.673 34.788 71.280 1.00 33.47 391 GLU A N 1
ATOM 2734 C CA . GLU A 1 387 ? 61.586 34.057 70.406 1.00 35.00 391 GLU A CA 1
ATOM 2735 C C . GLU A 1 387 ? 61.415 34.403 68.930 1.00 32.17 391 GLU A C 1
ATOM 2736 O O . GLU A 1 387 ? 62.094 33.797 68.090 1.00 32.77 391 GLU A O 1
ATOM 2742 N N . SER A 1 388 ? 60.545 35.356 68.586 1.00 32.39 392 SER A N 1
ATOM 2743 C CA . SER A 1 388 ? 60.304 35.752 67.194 1.00 36.96 392 SER A CA 1
ATOM 2744 C C . SER A 1 388 ? 60.033 34.536 66.313 1.00 34.80 392 SER A C 1
ATOM 2745 O O . SER A 1 388 ? 60.497 34.448 65.175 1.00 35.67 392 SER A O 1
ATOM 2748 N N . LYS A 1 389 ? 59.280 33.580 66.855 1.00 32.71 393 LYS A N 1
ATOM 2749 C CA . LYS A 1 389 ? 58.986 32.342 66.144 1.00 31.95 393 LYS A CA 1
ATOM 2750 C C . LYS A 1 389 ? 57.614 32.408 65.485 1.00 32.80 393 LYS A C 1
ATOM 2751 O O . LYS A 1 389 ? 57.251 33.428 64.891 1.00 36.92 393 LYS A O 1
ATOM 2757 N N . TYR A 1 390 ? 56.845 31.327 65.582 1.00 34.32 394 TYR A N 1
ATOM 2758 C CA . TYR A 1 390 ? 55.537 31.225 64.940 1.00 31.72 394 TYR A CA 1
ATOM 2759 C C . TYR A 1 390 ? 54.499 30.877 66.002 1.00 35.26 394 TYR A C 1
ATOM 2760 O O . TYR A 1 390 ? 54.358 29.711 66.385 1.00 35.67 394 TYR A O 1
ATOM 2769 N N . THR A 1 391 ? 53.774 31.887 66.475 1.00 36.64 395 THR A N 1
ATOM 2770 C CA . THR A 1 391 ? 52.669 31.684 67.403 1.00 36.49 395 THR A CA 1
ATOM 2771 C C . THR A 1 391 ? 51.384 31.528 66.600 1.00 34.19 395 THR A C 1
ATOM 2772 O O . THR A 1 391 ? 50.951 32.466 65.922 1.00 33.12 395 THR A O 1
ATOM 2776 N N . ILE A 1 392 ? 50.775 30.346 66.678 1.00 34.75 396 ILE A N 1
ATOM 2777 C CA . ILE A 1 392 ? 49.703 29.992 65.756 1.00 32.25 396 ILE A CA 1
ATOM 2778 C C . ILE A 1 392 ? 48.355 29.916 66.462 1.00 34.76 396 ILE A C 1
ATOM 2779 O O . ILE A 1 392 ? 47.475 29.152 66.053 1.00 33.72 396 ILE A O 1
ATOM 2784 N N . ASN A 1 393 ? 48.172 30.704 67.519 1.00 30.27 397 ASN A N 1
ATOM 2785 C CA . ASN A 1 393 ? 46.843 30.886 68.084 1.00 36.95 397 ASN A CA 1
ATOM 2786 C C . ASN A 1 393 ? 46.240 32.236 67.709 1.00 34.33 397 ASN A C 1
ATOM 2787 O O . ASN A 1 393 ? 45.238 32.639 68.309 1.00 38.67 397 ASN A O 1
ATOM 2792 N N . ILE A 1 394 ? 46.846 32.937 66.740 1.00 34.97 398 ILE A N 1
ATOM 2793 C CA . ILE A 1 394 ? 46.272 34.077 66.021 1.00 32.08 398 ILE A CA 1
ATOM 2794 C C . ILE A 1 394 ? 47.316 34.659 65.072 1.00 33.92 398 ILE A C 1
ATOM 2795 O O . ILE A 1 394 ? 47.006 35.005 63.926 1.00 31.37 398 ILE A O 1
ATOM 2800 N N . ASN A 1 395 ? 48.566 34.737 65.533 1.00 32.44 399 ASN A N 1
ATOM 2801 C CA . ASN A 1 395 ? 49.529 35.664 64.941 1.00 30.93 399 ASN A CA 1
ATOM 2802 C C . ASN A 1 395 ? 49.967 35.228 63.546 1.00 34.25 399 ASN A C 1
ATOM 2803 O O . ASN A 1 395 ? 49.905 36.017 62.595 1.00 34.08 399 ASN A O 1
ATOM 2808 N N . THR A 1 396 ? 50.430 33.984 63.399 1.00 35.12 400 THR A N 1
ATOM 2809 C CA . THR A 1 396 ? 50.872 33.539 62.081 1.00 35.95 400 THR A CA 1
ATOM 2810 C C . THR A 1 396 ? 49.710 33.478 61.096 1.00 31.47 400 THR A C 1
ATOM 2811 O O . THR A 1 396 ? 49.896 33.740 59.902 1.00 30.38 400 THR A O 1
ATOM 2815 N N . GLU A 1 397 ? 48.507 33.153 61.577 1.00 33.30 401 GLU A N 1
ATOM 2816 C CA . GLU A 1 397 ? 47.324 33.230 60.725 1.00 30.99 401 GLU A CA 1
ATOM 2817 C C . GLU A 1 397 ? 47.125 34.646 60.200 1.00 34.93 401 GLU A C 1
ATOM 2818 O O . GLU A 1 397 ? 46.893 34.850 59.002 1.00 31.66 401 GLU A O 1
ATOM 2824 N N . MET A 1 398 ? 47.222 35.641 61.087 1.00 33.48 402 MET A N 1
ATOM 2825 C CA . MET A 1 398 ? 47.040 37.028 60.673 1.00 31.68 402 MET A CA 1
ATOM 2826 C C . MET A 1 398 ? 48.089 37.450 59.654 1.00 30.09 402 MET A C 1
ATOM 2827 O O . MET A 1 398 ? 47.794 38.247 58.755 1.00 31.04 402 MET A O 1
ATOM 2832 N N . ASN A 1 399 ? 49.311 36.921 59.772 1.00 31.86 403 ASN A N 1
ATOM 2833 C CA . ASN A 1 399 ? 50.359 37.232 58.805 1.00 32.88 403 ASN A CA 1
ATOM 2834 C C . ASN A 1 399 ? 49.909 36.942 57.379 1.00 34.35 403 ASN A C 1
ATOM 2835 O O . ASN A 1 399 ? 50.204 37.710 56.456 1.00 32.46 403 ASN A O 1
ATOM 2840 N N . TYR A 1 400 ? 49.183 35.844 57.180 1.00 28.84 404 TYR A N 1
ATOM 2841 C CA . TYR A 1 400 ? 48.836 35.382 55.845 1.00 34.94 404 TYR A CA 1
ATOM 2842 C C . TYR A 1 400 ? 47.386 35.652 55.465 1.00 35.63 404 TYR A C 1
ATOM 2843 O O . TYR A 1 400 ? 46.980 35.300 54.353 1.00 37.78 404 TYR A O 1
ATOM 2852 N N . TRP A 1 401 ? 46.604 36.267 56.354 1.00 31.62 405 TRP A N 1
ATOM 2853 C CA . TRP A 1 401 ? 45.253 36.710 56.009 1.00 34.05 405 TRP A CA 1
ATOM 2854 C C . TRP A 1 401 ? 45.180 37.486 54.699 1.00 33.04 405 TRP A C 1
ATOM 2855 O O . TRP A 1 401 ? 44.374 37.110 53.833 1.00 35.24 405 TRP A O 1
ATOM 2866 N N . PRO A 1 402 ? 45.968 38.546 54.475 1.00 31.86 406 PRO A N 1
ATOM 2867 C CA . PRO A 1 402 ? 45.762 39.370 53.274 1.00 37.17 406 PRO A CA 1
ATOM 2868 C C . PRO A 1 402 ? 46.213 38.721 51.976 1.00 32.06 406 PRO A C 1
ATOM 2869 O O . PRO A 1 402 ? 46.088 39.356 50.923 1.00 35.41 406 PRO A O 1
ATOM 2873 N N . SER A 1 403 ? 46.705 37.480 52.009 1.00 37.05 407 SER A N 1
ATOM 2874 C CA . SER A 1 403 ? 47.450 36.934 50.876 1.00 33.90 407 SER A CA 1
ATOM 2875 C C . SER A 1 403 ? 46.590 36.829 49.619 1.00 37.07 407 SER A C 1
ATOM 2876 O O . SER A 1 403 ? 46.990 37.290 48.544 1.00 33.51 407 SER A O 1
ATOM 2879 N N . GLU A 1 404 ? 45.409 36.218 49.729 1.00 38.45 408 GLU A N 1
ATOM 2880 C CA . GLU A 1 404 ? 44.662 35.851 48.529 1.00 35.26 408 GLU A CA 1
ATOM 2881 C C . GLU A 1 404 ? 43.982 37.056 47.886 1.00 37.76 408 GLU A C 1
ATOM 2882 O O . GLU A 1 404 ? 44.109 37.270 46.675 1.00 39.53 408 GLU A O 1
ATOM 2888 N N . ALA A 1 405 ? 43.252 37.849 48.674 1.00 34.45 409 ALA A N 1
ATOM 2889 C CA . ALA A 1 405 ? 42.533 38.986 48.106 1.00 36.28 409 ALA A CA 1
ATOM 2890 C C . ALA A 1 405 ? 43.482 39.994 47.470 1.00 36.42 409 ALA A C 1
ATOM 2891 O O . ALA A 1 405 ? 43.126 40.639 46.478 1.00 34.00 409 ALA A O 1
ATOM 2893 N N . ASN A 1 406 ? 44.691 40.134 48.012 1.00 34.63 410 ASN A N 1
ATOM 2894 C CA . ASN A 1 406 ? 45.670 41.078 47.496 1.00 34.36 410 ASN A CA 1
ATOM 2895 C C . ASN A 1 406 ? 46.620 40.450 46.479 1.00 34.30 410 ASN A C 1
ATOM 2896 O O . ASN A 1 406 ? 47.709 40.989 46.249 1.00 34.79 410 ASN A O 1
ATOM 2901 N N . ALA A 1 407 ? 46.235 39.315 45.886 1.00 37.23 411 ALA A N 1
ATOM 2902 C CA . ALA A 1 407 ? 46.905 38.749 44.711 1.00 34.02 411 ALA A CA 1
ATOM 2903 C C . ALA A 1 407 ? 48.351 38.347 45.000 1.00 36.91 411 ALA A C 1
ATOM 2904 O O . ALA A 1 407 ? 49.251 38.580 44.191 1.00 31.19 411 ALA A O 1
ATOM 2906 N N . LEU A 1 408 ? 48.580 37.717 46.150 1.00 29.98 412 LEU A N 1
ATOM 2907 C CA . LEU A 1 408 ? 49.918 37.291 46.548 1.00 35.27 412 LEU A CA 1
ATOM 2908 C C . LEU A 1 408 ? 49.903 35.853 47.047 1.00 34.96 412 LEU A C 1
ATOM 2909 O O . LEU A 1 408 ? 50.573 35.508 48.025 1.00 33.67 412 LEU A O 1
ATOM 2914 N N . HIS A 1 409 ? 49.147 34.986 46.367 1.00 36.88 413 HIS A N 1
ATOM 2915 C CA . HIS A 1 409 ? 49.007 33.605 46.817 1.00 35.91 413 HIS A CA 1
ATOM 2916 C C . HIS A 1 409 ? 50.320 32.836 46.759 1.00 35.35 413 HIS A C 1
ATOM 2917 O O . HIS A 1 409 ? 50.480 31.852 47.491 1.00 37.84 413 HIS A O 1
ATOM 2924 N N . GLU A 1 410 ? 51.262 33.256 45.909 1.00 36.79 414 GLU A N 1
ATOM 2925 C CA . GLU A 1 410 ? 52.557 32.584 45.853 1.00 35.77 414 GLU A CA 1
ATOM 2926 C C . GLU A 1 410 ? 53.292 32.675 47.184 1.00 35.05 414 GLU A C 1
ATOM 2927 O O . GLU A 1 410 ? 54.060 31.771 47.532 1.00 36.13 414 GLU A O 1
ATOM 2933 N N . CYS A 1 411 ? 53.063 33.749 47.943 1.00 40.00 415 CYS A N 1
ATOM 2934 C CA . CYS A 1 411 ? 53.689 33.918 49.249 1.00 37.91 415 CYS A CA 1
ATOM 2935 C C . CYS A 1 411 ? 53.200 32.907 50.278 1.00 37.08 415 CYS A C 1
ATOM 2936 O O . CYS A 1 411 ? 53.793 32.815 51.358 1.00 33.62 415 CYS A O 1
ATOM 2939 N N . VAL A 1 412 ? 52.139 32.156 49.977 1.00 36.96 416 VAL A N 1
ATOM 2940 C CA . VAL A 1 412 ? 51.633 31.159 50.914 1.00 36.80 416 VAL A CA 1
ATOM 2941 C C . VAL A 1 412 ? 52.465 29.881 50.889 1.00 38.25 416 VAL A C 1
ATOM 2942 O O . VAL A 1 412 ? 52.450 29.123 51.868 1.00 39.00 416 VAL A O 1
ATOM 2946 N N . GLU A 1 413 ? 53.210 29.637 49.806 1.00 38.66 417 GLU A N 1
ATOM 2947 C CA . GLU A 1 413 ? 54.031 28.429 49.661 1.00 38.39 417 GLU A CA 1
ATOM 2948 C C . GLU A 1 413 ? 54.849 28.067 50.897 1.00 37.25 417 GLU A C 1
ATOM 2949 O O . GLU A 1 413 ? 54.846 26.887 51.273 1.00 33.25 417 GLU A O 1
ATOM 2955 N N . PRO A 1 414 ? 55.566 28.987 51.558 1.00 37.57 418 PRO A N 1
ATOM 2956 C CA . PRO A 1 414 ? 56.288 28.591 52.780 1.00 34.21 418 PRO A CA 1
ATOM 2957 C C . PRO A 1 414 ? 55.379 28.088 53.886 1.00 37.97 418 PRO A C 1
ATOM 2958 O O . PRO A 1 414 ? 55.776 27.190 54.639 1.00 36.15 418 PRO A O 1
ATOM 2962 N N . LEU A 1 415 ? 54.173 28.646 54.018 1.00 37.06 419 LEU A N 1
ATOM 2963 C CA . LEU A 1 415 ? 53.238 28.135 55.014 1.00 36.91 419 LEU A CA 1
ATOM 2964 C C . LEU A 1 415 ? 52.796 26.719 54.671 1.00 37.85 419 LEU A C 1
ATOM 2965 O O . LEU A 1 415 ? 52.724 25.854 55.552 1.00 36.95 419 LEU A O 1
ATOM 2970 N N . GLU A 1 416 ? 52.496 26.465 53.394 1.00 38.91 420 GLU A N 1
ATOM 2971 C CA . GLU A 1 416 ? 52.158 25.112 52.966 1.00 35.46 420 GLU A CA 1
ATOM 2972 C C . GLU A 1 416 ? 53.309 24.151 53.235 1.00 35.32 420 GLU A C 1
ATOM 2973 O O . GLU A 1 416 ? 53.096 23.034 53.719 1.00 33.65 420 GLU A O 1
ATOM 2979 N N . ALA A 1 417 ? 54.540 24.576 52.936 1.00 33.87 421 ALA A N 1
ATOM 2980 C CA . ALA A 1 417 ? 55.702 23.733 53.202 1.00 27.79 421 ALA A CA 1
ATOM 2981 C C . ALA A 1 417 ? 55.858 23.462 54.693 1.00 34.97 421 ALA A C 1
ATOM 2982 O O . ALA A 1 417 ? 56.161 22.334 55.098 1.00 34.44 421 ALA A O 1
ATOM 2984 N N . MET A 1 418 ? 55.657 24.486 55.526 1.00 32.77 422 MET A N 1
ATOM 2985 C CA . MET A 1 418 ? 55.719 24.284 56.970 1.00 33.86 422 MET A CA 1
ATOM 2986 C C . MET A 1 418 ? 54.628 23.330 57.439 1.00 35.77 422 MET A C 1
ATOM 2987 O O . MET A 1 418 ? 54.852 22.512 58.340 1.00 40.19 422 MET A O 1
ATOM 2992 N N . LEU A 1 419 ? 53.440 23.415 56.835 1.00 38.27 423 LEU A N 1
ATOM 2993 C CA . LEU A 1 419 ? 52.354 22.517 57.212 1.00 39.18 423 LEU A CA 1
ATOM 2994 C C . LEU A 1 419 ? 52.669 21.071 56.849 1.00 37.83 423 LEU A C 1
ATOM 2995 O O . LEU A 1 419 ? 52.206 20.150 57.531 1.00 40.05 423 LEU A O 1
ATOM 3000 N N . PHE A 1 420 ? 53.452 20.850 55.790 1.00 38.52 424 PHE A N 1
ATOM 3001 C CA . PHE A 1 420 ? 53.877 19.493 55.463 1.00 38.05 424 PHE A CA 1
ATOM 3002 C C . PHE A 1 420 ? 54.877 18.970 56.487 1.00 35.08 424 PHE A C 1
ATOM 3003 O O . PHE A 1 420 ? 54.878 17.776 56.806 1.00 42.70 424 PHE A O 1
ATOM 3011 N N . ASP A 1 421 ? 55.741 19.848 57.005 1.00 37.44 425 ASP A N 1
ATOM 3012 C CA . ASP A 1 421 ? 56.619 19.464 58.107 1.00 37.42 425 ASP A CA 1
ATOM 3013 C C . ASP A 1 421 ? 55.811 19.112 59.349 1.00 34.24 425 ASP A C 1
ATOM 3014 O O . ASP A 1 421 ? 56.046 18.080 59.989 1.00 40.44 425 ASP A O 1
ATOM 3019 N N . LEU A 1 422 ? 54.850 19.967 59.703 1.00 37.38 426 LEU A N 1
ATOM 3020 C CA . LEU A 1 422 ? 54.100 19.797 60.941 1.00 37.60 426 LEU A CA 1
ATOM 3021 C C . LEU A 1 422 ? 53.236 18.544 60.936 1.00 40.17 426 LEU A C 1
ATOM 3022 O O . LEU A 1 422 ? 52.910 18.032 62.011 1.00 40.02 426 LEU A O 1
ATOM 3027 N N . ALA A 1 423 ? 52.852 18.043 59.760 1.00 40.92 427 ALA A N 1
ATOM 3028 C CA . ALA A 1 423 ? 52.138 16.772 59.714 1.00 39.64 427 ALA A CA 1
ATOM 3029 C C . ALA A 1 423 ? 53.029 15.621 60.156 1.00 40.99 427 ALA A C 1
ATOM 3030 O O . ALA A 1 423 ? 52.529 14.609 60.660 1.00 44.00 427 ALA A O 1
ATOM 3032 N N . GLN A 1 424 ? 54.345 15.758 59.982 1.00 38.97 428 GLN A N 1
ATOM 3033 C CA . GLN A 1 424 ? 55.275 14.717 60.405 1.00 42.56 428 GLN A CA 1
ATOM 3034 C C . GLN A 1 424 ? 55.553 14.804 61.902 1.00 42.95 428 GLN A C 1
ATOM 3035 O O . GLN A 1 424 ? 55.335 13.839 62.642 1.00 50.19 428 GLN A O 1
ATOM 3041 N N . THR A 1 425 ? 56.036 15.960 62.367 1.00 40.83 429 THR A N 1
ATOM 3042 C CA . THR A 1 425 ? 56.298 16.125 63.793 1.00 42.48 429 THR A CA 1
ATOM 3043 C C . THR A 1 425 ? 55.009 16.107 64.605 1.00 40.65 429 THR A C 1
ATOM 3044 O O . THR A 1 425 ? 55.003 15.622 65.742 1.00 40.32 429 THR A O 1
ATOM 3048 N N . GLY A 1 426 ? 53.915 16.628 64.044 1.00 40.25 430 GLY A N 1
ATOM 3049 C CA . GLY A 1 426 ? 52.639 16.562 64.732 1.00 41.91 430 GLY A CA 1
ATOM 3050 C C . GLY A 1 426 ? 52.114 15.148 64.872 1.00 41.91 430 GLY A C 1
ATOM 3051 O O . GLY A 1 426 ? 51.351 14.855 65.797 1.00 36.52 430 GLY A O 1
ATOM 3052 N N . THR A 1 427 ? 52.504 14.256 63.959 1.00 38.82 431 THR A N 1
ATOM 3053 C CA . THR A 1 427 ? 52.154 12.849 64.114 1.00 39.29 431 THR A CA 1
ATOM 3054 C C . THR A 1 427 ? 52.866 12.239 65.314 1.00 40.60 431 THR A C 1
ATOM 3055 O O . THR A 1 427 ? 52.253 11.509 66.103 1.00 43.17 431 THR A O 1
ATOM 3059 N N . HIS A 1 428 ? 54.160 12.535 65.472 1.00 44.74 432 HIS A N 1
ATOM 3060 C CA . HIS A 1 428 ? 54.894 12.077 66.647 1.00 42.74 432 HIS A CA 1
ATOM 3061 C C . HIS A 1 428 ? 54.283 12.632 67.926 1.00 46.37 432 HIS A C 1
ATOM 3062 O O . HIS A 1 428 ? 54.123 11.905 68.913 1.00 48.25 432 HIS A O 1
ATOM 3069 N N . THR A 1 429 ? 53.931 13.921 67.925 1.00 42.98 433 THR A N 1
ATOM 3070 C CA . THR A 1 429 ? 53.324 14.529 69.104 1.00 35.96 433 THR A CA 1
ATOM 3071 C C . THR A 1 429 ? 51.974 13.894 69.417 1.00 42.30 433 THR A C 1
ATOM 3072 O O . THR A 1 429 ? 51.651 13.649 70.586 1.00 38.15 433 THR A O 1
ATOM 3076 N N . ALA A 1 430 ? 51.176 13.613 68.385 1.00 41.26 434 ALA A N 1
ATOM 3077 C CA . ALA A 1 430 ? 49.878 12.984 68.606 1.00 44.77 434 ALA A CA 1
ATOM 3078 C C . ALA A 1 430 ? 50.034 11.592 69.206 1.00 43.60 434 ALA A C 1
ATOM 3079 O O . ALA A 1 430 ? 49.261 11.197 70.087 1.00 40.61 434 ALA A O 1
ATOM 3081 N N . ARG A 1 431 ? 51.034 10.837 68.747 1.00 44.03 435 ARG A N 1
ATOM 3082 C CA . ARG A 1 431 ? 51.237 9.483 69.247 1.00 43.92 435 ARG A CA 1
ATOM 3083 C C . ARG A 1 431 ? 51.867 9.480 70.634 1.00 42.78 435 ARG A C 1
ATOM 3084 O O . ARG A 1 431 ? 51.508 8.652 71.479 1.00 46.36 435 ARG A O 1
ATOM 3092 N N . ALA A 1 432 ? 52.805 10.394 70.889 1.00 44.26 436 ALA A N 1
ATOM 3093 C CA . ALA A 1 432 ? 53.552 10.358 72.141 1.00 41.46 436 ALA A CA 1
ATOM 3094 C C . ALA A 1 432 ? 52.794 11.004 73.294 1.00 44.25 436 ALA A C 1
ATOM 3095 O O . ALA A 1 432 ? 52.951 10.578 74.444 1.00 44.18 436 ALA A O 1
ATOM 3097 N N . ILE A 1 433 ? 51.980 12.019 73.020 1.00 37.23 437 ILE A N 1
ATOM 3098 C CA . ILE A 1 433 ? 51.225 12.692 74.074 1.00 40.04 437 ILE A CA 1
ATOM 3099 C C . ILE A 1 433 ? 49.858 12.052 74.272 1.00 43.58 437 ILE A C 1
ATOM 3100 O O . ILE A 1 433 ? 49.455 11.757 75.400 1.00 39.19 437 ILE A O 1
ATOM 3105 N N . TYR A 1 434 ? 49.126 11.825 73.182 1.00 41.27 438 TYR A N 1
ATOM 3106 C CA . TYR A 1 434 ? 47.736 11.401 73.256 1.00 41.54 438 TYR A CA 1
ATOM 3107 C C . TYR A 1 434 ? 47.516 9.934 72.921 1.00 37.84 438 TYR A C 1
ATOM 3108 O O . TYR A 1 434 ? 46.408 9.433 73.142 1.00 40.32 438 TYR A O 1
ATOM 3117 N N . ASP A 1 435 ? 48.531 9.236 72.411 1.00 44.25 439 ASP A N 1
ATOM 3118 C CA . ASP A 1 435 ? 48.368 7.888 71.865 1.00 46.43 439 ASP A CA 1
ATOM 3119 C C . ASP A 1 435 ? 47.194 7.848 70.890 1.00 45.45 439 ASP A C 1
ATOM 3120 O O . ASP A 1 435 ? 46.300 7.002 70.977 1.00 50.07 439 ASP A O 1
ATOM 3125 N N . ALA A 1 436 ? 47.201 8.793 69.957 1.00 40.80 440 ALA A N 1
ATOM 3126 C CA . ALA A 1 436 ? 46.156 8.968 68.964 1.00 43.33 440 ALA A CA 1
ATOM 3127 C C . ALA A 1 436 ? 46.772 9.043 67.575 1.00 43.68 440 ALA A C 1
ATOM 3128 O O . ALA A 1 436 ? 47.926 9.459 67.426 1.00 35.77 440 ALA A O 1
ATOM 3130 N N . PRO A 1 437 ? 46.039 8.632 66.548 1.00 40.62 441 PRO A N 1
ATOM 3131 C CA . PRO A 1 437 ? 46.531 8.753 65.173 1.00 41.10 441 PRO A CA 1
ATOM 3132 C C . PRO A 1 437 ? 46.412 10.193 64.684 1.00 41.40 441 PRO A C 1
ATOM 3133 O O . PRO A 1 437 ? 46.009 11.096 65.415 1.00 41.06 441 PRO A O 1
ATOM 3137 N N . GLY A 1 438 ? 46.769 10.396 63.417 1.00 35.68 442 GLY A N 1
ATOM 3138 C CA . GLY A 1 438 ? 46.699 11.740 62.882 1.00 43.48 442 GLY A CA 1
ATOM 3139 C C . GLY A 1 438 ? 47.856 12.601 63.371 1.00 38.79 442 GLY A C 1
ATOM 3140 O O . GLY A 1 438 ? 48.887 12.111 63.840 1.00 36.47 442 GLY A O 1
ATOM 3141 N N . TRP A 1 439 ? 47.668 13.915 63.257 1.00 42.44 443 TRP A N 1
ATOM 3142 C CA . TRP A 1 439 ? 48.690 14.870 63.656 1.00 39.06 443 TRP A CA 1
ATOM 3143 C C . TRP A 1 439 ? 48.046 16.058 64.356 1.00 38.32 443 TRP A C 1
ATOM 3144 O O . TRP A 1 439 ? 46.909 16.435 64.062 1.00 34.10 443 TRP A O 1
ATOM 3155 N N . VAL A 1 440 ? 48.793 16.644 65.289 1.00 40.46 444 VAL A N 1
ATOM 3156 C CA . VAL A 1 440 ? 48.307 17.739 66.120 1.00 35.01 444 VAL A CA 1
ATOM 3157 C C . VAL A 1 440 ? 49.437 18.737 66.333 1.00 35.34 444 VAL A C 1
ATOM 3158 O O . VAL A 1 440 ? 50.608 18.355 66.437 1.00 33.50 444 VAL A O 1
ATOM 3162 N N . VAL A 1 441 ? 49.090 20.022 66.370 1.00 39.98 445 VAL A N 1
ATOM 3163 C CA . VAL A 1 441 ? 50.021 21.073 66.760 1.00 36.64 445 VAL A CA 1
ATOM 3164 C C . VAL A 1 441 ? 49.318 21.987 67.752 1.00 37.10 445 VAL A C 1
ATOM 3165 O O . VAL A 1 441 ? 48.109 22.221 67.660 1.00 37.90 445 VAL A O 1
ATOM 3169 N N . HIS A 1 442 ? 50.085 22.516 68.703 1.00 35.18 446 HIS A N 1
ATOM 3170 C CA . HIS A 1 442 ? 49.492 23.412 69.685 1.00 36.48 446 HIS A CA 1
ATOM 3171 C C . HIS A 1 442 ? 49.696 24.860 69.267 1.00 34.26 446 HIS A C 1
ATOM 3172 O O . HIS A 1 442 ? 49.442 25.195 68.107 1.00 38.00 446 HIS A O 1
ATOM 3179 N N . ASN A 1 443 ? 50.117 25.742 70.171 1.00 37.41 447 ASN A N 1
ATOM 3180 C CA . ASN A 1 443 ? 50.020 27.170 69.879 1.00 33.74 447 ASN A CA 1
ATOM 3181 C C . ASN A 1 443 ? 51.334 27.806 69.423 1.00 37.73 447 ASN A C 1
ATOM 3182 O O . ASN A 1 443 ? 51.377 29.025 69.223 1.00 34.97 447 ASN A O 1
ATOM 3187 N N . ASN A 1 444 ? 52.397 27.025 69.241 1.00 31.11 448 ASN A N 1
ATOM 3188 C CA . ASN A 1 444 ? 53.683 27.616 68.891 1.00 36.40 448 ASN A CA 1
ATOM 3189 C C . ASN A 1 444 ? 54.544 26.595 68.158 1.00 31.35 448 ASN A C 1
ATOM 3190 O O . ASN A 1 444 ? 54.486 25.401 68.456 1.00 34.06 448 ASN A O 1
ATOM 3195 N N . THR A 1 445 ? 55.350 27.075 67.211 1.00 34.92 449 THR A N 1
ATOM 3196 C CA . THR A 1 445 ? 56.344 26.235 66.558 1.00 37.23 449 THR A CA 1
ATOM 3197 C C . THR A 1 445 ? 57.545 27.092 66.185 1.00 36.19 449 THR A C 1
ATOM 3198 O O . THR A 1 445 ? 57.476 28.324 66.183 1.00 34.14 449 THR A O 1
ATOM 3202 N N . ASP A 1 446 ? 58.656 26.424 65.879 1.00 33.34 450 ASP A N 1
ATOM 3203 C CA . ASP A 1 446 ? 59.875 27.133 65.509 1.00 38.31 450 ASP A CA 1
ATOM 3204 C C . ASP A 1 446 ? 60.481 26.567 64.231 1.00 34.63 450 ASP A C 1
ATOM 3205 O O . ASP A 1 446 ? 59.825 25.815 63.502 1.00 34.96 450 ASP A O 1
ATOM 3210 N N . LEU A 1 447 ? 61.737 26.930 63.959 1.00 33.73 451 LEU A N 1
ATOM 3211 C CA . LEU A 1 447 ? 62.435 26.405 62.791 1.00 32.71 451 LEU A CA 1
ATOM 3212 C C . LEU A 1 447 ? 62.531 24.885 62.830 1.00 33.51 451 LEU A C 1
ATOM 3213 O O . LEU A 1 447 ? 62.569 24.236 61.780 1.00 36.88 451 LEU A O 1
ATOM 3218 N N . TRP A 1 448 ? 62.565 24.304 64.025 1.00 40.48 452 TRP A N 1
ATOM 3219 C CA . TRP A 1 448 ? 62.675 22.865 64.205 1.00 36.26 452 TRP A CA 1
ATOM 3220 C C . TRP A 1 448 ? 61.316 22.180 64.268 1.00 35.75 452 TRP A C 1
ATOM 3221 O O . TRP A 1 448 ? 61.251 20.971 64.515 1.00 39.81 452 TRP A O 1
ATOM 3232 N N . ARG A 1 449 ? 60.237 22.938 64.060 1.00 34.76 453 ARG A N 1
ATOM 3233 C CA . ARG A 1 449 ? 58.908 22.394 63.775 1.00 34.65 453 ARG A CA 1
ATOM 3234 C C . ARG A 1 449 ? 58.369 21.549 64.927 1.00 36.02 453 ARG A C 1
ATOM 3235 O O . ARG A 1 449 ? 57.712 20.529 64.716 1.00 35.87 453 ARG A O 1
ATOM 3243 N N . GLN A 1 450 ? 58.642 21.977 66.156 1.00 39.75 454 GLN A N 1
ATOM 3244 C CA . GLN A 1 450 ? 58.029 21.337 67.310 1.00 38.21 454 GLN A CA 1
ATOM 3245 C C . GLN A 1 450 ? 56.530 21.617 67.328 1.00 37.12 454 GLN A C 1
ATOM 3246 O O . GLN A 1 450 ? 56.066 22.667 66.877 1.00 44.13 454 GLN A O 1
ATOM 3252 N N . ALA A 1 451 ? 55.766 20.659 67.858 1.00 36.51 455 ALA A N 1
ATOM 3253 C CA . ALA A 1 451 ? 54.311 20.738 67.824 1.00 34.56 455 ALA A CA 1
ATOM 3254 C C . ALA A 1 451 ? 53.663 20.528 69.188 1.00 30.69 455 ALA A C 1
ATOM 3255 O O . ALA A 1 451 ? 52.450 20.297 69.252 1.00 39.20 455 ALA A O 1
ATOM 3257 N N . GLY A 1 452 ? 54.426 20.603 70.274 1.00 34.62 456 GLY A N 1
ATOM 3258 C CA . GLY A 1 452 ? 53.876 20.417 71.596 1.00 34.01 456 GLY A CA 1
ATOM 3259 C C . GLY A 1 452 ? 53.601 21.731 72.300 1.00 35.27 456 GLY A C 1
ATOM 3260 O O . GLY A 1 452 ? 54.040 22.799 71.863 1.00 36.99 456 GLY A O 1
ATOM 3261 N N . PRO A 1 453 ? 52.861 21.676 73.405 1.00 39.79 457 PRO A N 1
ATOM 3262 C CA . PRO A 1 453 ? 52.597 22.890 74.180 1.00 38.05 457 PRO A CA 1
ATOM 3263 C C . PRO A 1 453 ? 53.806 23.295 75.006 1.00 34.51 457 PRO A C 1
ATOM 3264 O O . PRO A 1 453 ? 54.554 22.457 75.514 1.00 36.82 457 PRO A O 1
ATOM 3268 N N . ILE A 1 454 ? 53.989 24.607 75.136 1.00 38.36 458 ILE A N 1
ATOM 3269 C CA . ILE A 1 454 ? 55.177 25.185 75.749 1.00 35.94 458 ILE A CA 1
ATOM 3270 C C . ILE A 1 454 ? 54.757 26.317 76.683 1.00 38.84 458 ILE A C 1
ATOM 3271 O O . ILE A 1 454 ? 53.573 26.626 76.826 1.00 37.01 458 ILE A O 1
ATOM 3276 N N . ASP A 1 455 ? 55.753 26.923 77.337 1.00 36.79 459 ASP A N 1
ATOM 3277 C CA . ASP A 1 455 ? 55.588 28.111 78.172 1.00 36.68 459 ASP A CA 1
ATOM 3278 C C . ASP A 1 455 ? 54.720 27.859 79.400 1.00 38.21 459 ASP A C 1
ATOM 3279 O O . ASP A 1 455 ? 55.189 28.002 80.534 1.00 37.36 459 ASP A O 1
ATOM 3284 N N . GLY A 1 456 ? 53.455 27.505 79.189 1.00 34.83 460 GLY A N 1
ATOM 3285 C CA . GLY A 1 456 ? 52.525 27.294 80.282 1.00 38.86 460 GLY A CA 1
ATOM 3286 C C . GLY A 1 456 ? 51.174 26.811 79.797 1.00 37.32 460 GLY A C 1
ATOM 3287 O O . GLY A 1 456 ? 50.732 27.194 78.710 1.00 37.00 460 GLY A O 1
ATOM 3288 N N . ALA A 1 457 ? 50.503 25.972 80.591 1.00 38.00 461 ALA A N 1
ATOM 3289 C CA . ALA A 1 457 ? 49.239 25.391 80.149 1.00 32.95 461 ALA A CA 1
ATOM 3290 C C . ALA A 1 457 ? 48.148 26.443 80.001 1.00 38.29 461 ALA A C 1
ATOM 3291 O O . ALA A 1 457 ? 47.249 26.286 79.166 1.00 37.61 461 ALA A O 1
ATOM 3293 N N . GLN A 1 458 ? 48.205 27.518 80.790 1.00 38.76 462 GLN A N 1
ATOM 3294 C CA . GLN A 1 458 ? 47.181 28.553 80.711 1.00 40.41 462 GLN A CA 1
ATOM 3295 C C . GLN A 1 458 ? 47.287 29.394 79.445 1.00 38.20 462 GLN A C 1
ATOM 3296 O O . GLN A 1 458 ? 46.417 30.241 79.213 1.00 35.45 462 GLN A O 1
ATOM 3302 N N . TRP A 1 459 ? 48.320 29.189 78.632 1.00 37.16 463 TRP A N 1
ATOM 3303 C CA . TRP A 1 459 ? 48.438 29.844 77.337 1.00 38.67 463 TRP A CA 1
ATOM 3304 C C . TRP A 1 459 ? 48.490 28.881 76.162 1.00 38.01 463 TRP A C 1
ATOM 3305 O O . TRP A 1 459 ? 48.069 29.253 75.065 1.00 39.09 463 TRP A O 1
ATOM 3316 N N . SER A 1 460 ? 48.985 27.655 76.357 1.00 41.68 464 SER A N 1
ATOM 3317 C CA . SER A 1 460 ? 49.388 26.806 75.246 1.00 40.85 464 SER A CA 1
ATOM 3318 C C . SER A 1 460 ? 48.638 25.486 75.127 1.00 38.94 464 SER A C 1
ATOM 3319 O O . SER A 1 460 ? 48.613 24.920 74.028 1.00 35.77 464 SER A O 1
ATOM 3322 N N . LEU A 1 461 ? 48.047 24.970 76.205 1.00 32.69 465 LEU A N 1
ATOM 3323 C CA . LEU A 1 461 ? 47.337 23.697 76.124 1.00 29.30 465 LEU A CA 1
ATOM 3324 C C . LEU A 1 461 ? 46.108 23.836 75.232 1.00 36.21 465 LEU A C 1
ATOM 3325 O O . LEU A 1 461 ? 44.999 24.080 75.718 1.00 36.14 465 LEU A O 1
ATOM 3330 N N . TRP A 1 462 ? 46.301 23.659 73.926 1.00 34.02 466 TRP A N 1
ATOM 3331 C CA . TRP A 1 462 ? 45.329 24.038 72.908 1.00 35.49 466 TRP A CA 1
ATOM 3332 C C . TRP A 1 462 ? 45.685 23.334 71.603 1.00 36.54 466 TRP A C 1
ATOM 3333 O O . TRP A 1 462 ? 46.679 23.691 70.960 1.00 37.17 466 TRP A O 1
ATOM 3344 N N . PRO A 1 463 ? 44.911 22.327 71.180 1.00 35.93 467 PRO A N 1
ATOM 3345 C CA . PRO A 1 463 ? 45.364 21.460 70.084 1.00 36.99 467 PRO A CA 1
ATOM 3346 C C . PRO A 1 463 ? 44.871 21.867 68.703 1.00 39.22 467 PRO A C 1
ATOM 3347 O O . PRO A 1 463 ? 44.717 21.009 67.829 1.00 42.82 467 PRO A O 1
ATOM 3351 N N . MET A 1 464 ? 44.639 23.159 68.476 1.00 40.63 468 MET A N 1
ATOM 3352 C CA . MET A 1 464 ? 44.005 23.624 67.248 1.00 34.52 468 MET A CA 1
ATOM 3353 C C . MET A 1 464 ? 44.957 24.371 66.320 1.00 36.19 468 MET A C 1
ATOM 3354 O O . MET A 1 464 ? 44.494 25.046 65.394 1.00 39.24 468 MET A O 1
ATOM 3359 N N . GLY A 1 465 ? 46.269 24.263 66.536 1.00 35.23 469 GLY A N 1
ATOM 3360 C CA . GLY A 1 465 ? 47.206 25.055 65.751 1.00 35.65 469 GLY A CA 1
ATOM 3361 C C . GLY A 1 465 ? 47.212 24.683 64.279 1.00 37.66 469 GLY A C 1
ATOM 3362 O O . GLY A 1 465 ? 47.117 25.551 63.406 1.00 34.77 469 GLY A O 1
ATOM 3363 N N . GLY A 1 466 ? 47.338 23.388 63.982 1.00 33.62 470 GLY A N 1
ATOM 3364 C CA . GLY A 1 466 ? 47.326 22.956 62.596 1.00 32.62 470 GLY A CA 1
ATOM 3365 C C . GLY A 1 466 ? 45.985 23.161 61.922 1.00 36.82 470 GLY A C 1
ATOM 3366 O O . GLY A 1 466 ? 45.927 23.453 60.724 1.00 37.59 470 GLY A O 1
ATOM 3367 N N . VAL A 1 467 ? 44.894 23.024 62.680 1.00 35.70 471 VAL A N 1
ATOM 3368 C CA . VAL A 1 467 ? 43.559 23.194 62.114 1.00 36.70 471 VAL A CA 1
ATOM 3369 C C . VAL A 1 467 ? 43.365 24.621 61.618 1.00 34.96 471 VAL A C 1
ATOM 3370 O O . VAL A 1 467 ? 42.829 24.848 60.526 1.00 34.50 471 VAL A O 1
ATOM 3374 N N . TRP A 1 468 ? 43.799 25.604 62.409 1.00 39.22 472 TRP A N 1
ATOM 3375 C CA . TRP A 1 468 ? 43.653 26.999 62.007 1.00 33.78 472 TRP A CA 1
ATOM 3376 C C . TRP A 1 468 ? 44.573 27.338 60.841 1.00 34.45 472 TRP A C 1
ATOM 3377 O O . TRP A 1 468 ? 44.181 28.072 59.927 1.00 31.55 472 TRP A O 1
ATOM 3388 N N . LEU A 1 469 ? 45.801 26.812 60.854 1.00 29.68 473 LEU A N 1
ATOM 3389 C CA . LEU A 1 469 ? 46.723 27.072 59.753 1.00 29.66 473 LEU A CA 1
ATOM 3390 C C . LEU A 1 469 ? 46.226 26.469 58.445 1.00 36.44 473 LEU A C 1
ATOM 3391 O O . LEU A 1 469 ? 46.512 27.005 57.369 1.00 39.78 473 LEU A O 1
ATOM 3396 N N . LEU A 1 470 ? 45.479 25.364 58.515 1.00 33.69 474 LEU A N 1
ATOM 3397 C CA . LEU A 1 470 ? 44.965 24.733 57.304 1.00 39.06 474 LEU A CA 1
ATOM 3398 C C . LEU A 1 470 ? 43.905 25.580 56.612 1.00 34.46 474 LEU A C 1
ATOM 3399 O O . LEU A 1 470 ? 43.666 25.391 55.414 1.00 33.18 474 LEU A O 1
ATOM 3404 N N . GLN A 1 471 ? 43.269 26.507 57.335 1.00 30.71 475 GLN A N 1
ATOM 3405 C CA . GLN A 1 471 ? 42.263 27.368 56.723 1.00 33.03 475 GLN A CA 1
ATOM 3406 C C . GLN A 1 471 ? 42.844 28.181 55.573 1.00 33.99 475 GLN A C 1
ATOM 3407 O O . GLN A 1 471 ? 42.148 28.440 54.584 1.00 34.38 475 GLN A O 1
ATOM 3413 N N . GLN A 1 472 ? 44.112 28.585 55.680 1.00 30.34 476 GLN A N 1
ATOM 3414 C CA . GLN A 1 472 ? 44.748 29.317 54.591 1.00 39.60 476 GLN A CA 1
ATOM 3415 C C . GLN A 1 472 ? 44.857 28.456 53.340 1.00 37.11 476 GLN A C 1
ATOM 3416 O O . GLN A 1 472 ? 44.707 28.955 52.218 1.00 39.70 476 GLN A O 1
ATOM 3422 N N . LEU A 1 473 ? 45.114 27.157 53.513 1.00 38.69 477 LEU A N 1
ATOM 3423 C CA . LEU A 1 473 ? 45.220 26.264 52.364 1.00 39.29 477 LEU A CA 1
ATOM 3424 C C . LEU A 1 473 ? 43.869 26.073 51.687 1.00 35.93 477 LEU A C 1
ATOM 3425 O O . LEU A 1 473 ? 43.798 25.938 50.460 1.00 34.43 477 LEU A O 1
ATOM 3430 N N . TRP A 1 474 ? 42.786 26.052 52.468 1.00 33.18 478 TRP A N 1
ATOM 3431 C CA . TRP A 1 474 ? 41.457 25.978 51.869 1.00 36.00 478 TRP A CA 1
ATOM 3432 C C . TRP A 1 474 ? 41.158 27.227 51.052 1.00 38.49 478 TRP A C 1
ATOM 3433 O O . TRP A 1 474 ? 40.534 27.147 49.987 1.00 43.77 478 TRP A O 1
ATOM 3444 N N . ASP A 1 475 ? 41.590 28.393 51.539 1.00 40.47 479 ASP A N 1
ATOM 3445 C CA . ASP A 1 475 ? 41.420 29.618 50.767 1.00 38.55 479 ASP A CA 1
ATOM 3446 C C . ASP A 1 475 ? 42.218 29.569 49.473 1.00 38.36 479 ASP A C 1
ATOM 3447 O O . ASP A 1 475 ? 41.779 30.110 48.452 1.00 35.02 479 ASP A O 1
ATOM 3452 N N . ARG A 1 476 ? 43.387 28.921 49.492 1.00 37.89 480 ARG A N 1
ATOM 3453 C CA . ARG A 1 476 ? 44.129 28.714 48.253 1.00 39.83 480 ARG A CA 1
ATOM 3454 C C . ARG A 1 476 ? 43.313 27.894 47.264 1.00 40.53 480 ARG A C 1
ATOM 3455 O O . ARG A 1 476 ? 43.288 28.196 46.065 1.00 35.36 480 ARG A O 1
ATOM 3463 N N . TRP A 1 477 ? 42.629 26.856 47.750 1.00 38.53 481 TRP A N 1
ATOM 3464 C CA . TRP A 1 477 ? 41.748 26.089 46.879 1.00 40.90 481 TRP A CA 1
ATOM 3465 C C . TRP A 1 477 ? 40.556 26.927 46.431 1.00 39.33 481 TRP A C 1
ATOM 3466 O O . TRP A 1 477 ? 40.213 26.952 45.244 1.00 43.85 481 TRP A O 1
ATOM 3477 N N . ASP A 1 478 ? 39.910 27.621 47.371 1.00 39.58 482 ASP A N 1
ATOM 3478 C CA . ASP A 1 478 ? 38.688 28.347 47.045 1.00 42.54 482 ASP A CA 1
ATOM 3479 C C . ASP A 1 478 ? 38.951 29.513 46.100 1.00 41.48 482 ASP A C 1
ATOM 3480 O O . ASP A 1 478 ? 38.082 29.861 45.293 1.00 43.55 482 ASP A O 1
ATOM 3485 N N . TYR A 1 479 ? 40.133 30.126 46.183 1.00 37.18 483 TYR A N 1
ATOM 3486 C CA . TYR A 1 479 ? 40.453 31.242 45.300 1.00 34.88 483 TYR A CA 1
ATOM 3487 C C . TYR A 1 479 ? 40.952 30.762 43.942 1.00 41.41 483 TYR A C 1
ATOM 3488 O O . TYR A 1 479 ? 40.621 31.360 42.912 1.00 40.74 483 TYR A O 1
ATOM 3497 N N . GLY A 1 480 ? 41.738 29.688 43.918 1.00 42.69 484 GLY A N 1
ATOM 3498 C CA . GLY A 1 480 ? 42.357 29.231 42.688 1.00 44.93 484 GLY A CA 1
ATOM 3499 C C . GLY A 1 480 ? 41.627 28.108 41.979 1.00 44.66 484 GLY A C 1
ATOM 3500 O O . GLY A 1 480 ? 41.693 28.004 40.750 1.00 42.44 484 GLY A O 1
ATOM 3501 N N . ARG A 1 481 ? 40.941 27.255 42.740 1.00 44.81 485 ARG A N 1
ATOM 3502 C CA . ARG A 1 481 ? 40.198 26.111 42.211 1.00 45.08 485 ARG A CA 1
ATOM 3503 C C . ARG A 1 481 ? 41.092 25.134 41.452 1.00 44.24 485 ARG A C 1
ATOM 3504 O O . ARG A 1 481 ? 40.612 24.396 40.586 1.00 43.83 485 ARG A O 1
ATOM 3512 N N . ASP A 1 482 ? 42.388 25.116 41.756 1.00 41.97 486 ASP A N 1
ATOM 3513 C CA . ASP A 1 482 ? 43.307 24.160 41.146 1.00 42.82 486 ASP A CA 1
ATOM 3514 C C . ASP A 1 482 ? 43.049 22.779 41.737 1.00 43.92 486 ASP A C 1
ATOM 3515 O O . ASP A 1 482 ? 43.325 22.539 42.916 1.00 46.96 486 ASP A O 1
ATOM 3520 N N . ARG A 1 483 ? 42.519 21.869 40.915 1.00 47.53 487 ARG A N 1
ATOM 3521 C CA . ARG A 1 483 ? 42.138 20.551 41.412 1.00 39.58 487 ARG A CA 1
ATOM 3522 C C . ARG A 1 483 ? 43.354 19.742 41.846 1.00 47.14 487 ARG A C 1
ATOM 3523 O O . ARG A 1 483 ? 43.289 18.994 42.829 1.00 50.61 487 ARG A O 1
ATOM 3531 N N . ALA A 1 484 ? 44.470 19.869 41.123 1.00 45.47 488 ALA A N 1
ATOM 3532 C CA . ALA A 1 484 ? 45.685 19.166 41.521 1.00 39.37 488 ALA A CA 1
ATOM 3533 C C . ALA A 1 484 ? 46.209 19.672 42.858 1.00 44.03 488 ALA A C 1
ATOM 3534 O O . ALA A 1 484 ? 46.867 18.922 43.590 1.00 38.77 488 ALA A O 1
ATOM 3536 N N . TYR A 1 485 ? 45.928 20.933 43.194 1.00 42.92 489 TYR A N 1
ATOM 3537 C CA . TYR A 1 485 ? 46.307 21.445 44.505 1.00 43.43 489 TYR A CA 1
ATOM 3538 C C . TYR A 1 485 ? 45.468 20.809 45.606 1.00 44.76 489 TYR A C 1
ATOM 3539 O O . TYR A 1 485 ? 45.985 20.495 46.684 1.00 47.46 489 TYR A O 1
ATOM 3548 N N . LEU A 1 486 ? 44.170 20.616 45.354 1.00 45.05 490 LEU A N 1
ATOM 3549 C CA . LEU A 1 486 ? 43.312 19.980 46.347 1.00 42.94 490 LEU A CA 1
ATOM 3550 C C . LEU A 1 486 ? 43.753 18.548 46.619 1.00 42.13 490 LEU A C 1
ATOM 3551 O O . LEU A 1 486 ? 43.741 18.093 47.769 1.00 40.66 490 LEU A O 1
ATOM 3556 N N . SER A 1 487 ? 44.146 17.821 45.569 1.00 42.89 491 SER A N 1
ATOM 3557 C CA . SER A 1 487 ? 44.661 16.469 45.759 1.00 41.68 491 SER A CA 1
ATOM 3558 C C . SER A 1 487 ? 45.938 16.480 46.589 1.00 36.86 491 SER A C 1
ATOM 3559 O O . SER A 1 487 ? 46.158 15.587 47.415 1.00 40.07 491 SER A O 1
ATOM 3562 N N . LYS A 1 488 ? 46.787 17.490 46.388 1.00 39.59 492 LYS A N 1
ATOM 3563 C CA . LYS A 1 488 ? 48.054 17.552 47.109 1.00 42.53 492 LYS A CA 1
ATOM 3564 C C . LYS A 1 488 ? 47.840 17.821 48.593 1.00 37.13 492 LYS A C 1
ATOM 3565 O O . LYS A 1 488 ? 48.502 17.212 49.442 1.00 42.70 492 LYS A O 1
ATOM 3571 N N . VAL A 1 489 ? 46.914 18.725 48.929 1.00 38.79 493 VAL A N 1
ATOM 3572 C CA . VAL A 1 489 ? 46.730 19.130 50.321 1.00 42.45 493 VAL A CA 1
ATOM 3573 C C . VAL A 1 489 ? 45.718 18.279 51.074 1.00 38.85 493 VAL A C 1
ATOM 3574 O O . VAL A 1 489 ? 45.626 18.400 52.305 1.00 37.61 493 VAL A O 1
ATOM 3578 N N . TYR A 1 490 ? 44.954 17.431 50.386 1.00 43.53 494 TYR A N 1
ATOM 3579 C CA . TYR A 1 490 ? 43.954 16.625 51.083 1.00 44.44 494 TYR A CA 1
ATOM 3580 C C . TYR A 1 490 ? 44.524 15.741 52.185 1.00 41.62 494 TYR A C 1
ATOM 3581 O O . TYR A 1 490 ? 43.899 15.676 53.259 1.00 47.75 494 TYR A O 1
ATOM 3590 N N . PRO A 1 491 ? 45.650 15.038 52.008 1.00 39.24 495 PRO A N 1
ATOM 3591 C CA . PRO A 1 491 ? 46.171 14.223 53.120 1.00 44.10 495 PRO A CA 1
ATOM 3592 C C . PRO A 1 491 ? 46.377 15.007 54.404 1.00 40.28 495 PRO A C 1
ATOM 3593 O O . PRO A 1 491 ? 46.204 14.448 55.495 1.00 41.99 495 PRO A O 1
ATOM 3597 N N . LEU A 1 492 ? 46.736 16.290 54.307 1.00 39.70 496 LEU A N 1
ATOM 3598 C CA . LEU A 1 492 ? 46.893 17.108 55.506 1.00 40.21 496 LEU A CA 1
ATOM 3599 C C . LEU A 1 492 ? 45.563 17.289 56.228 1.00 40.39 496 LEU A C 1
ATOM 3600 O O . LEU A 1 492 ? 45.499 17.195 57.460 1.00 42.75 496 LEU A O 1
ATOM 3605 N N . PHE A 1 493 ? 44.490 17.549 55.478 1.00 43.69 497 PHE A N 1
ATOM 3606 C CA . PHE A 1 493 ? 43.181 17.730 56.097 1.00 43.17 497 PHE A CA 1
ATOM 3607 C C . PHE A 1 493 ? 42.652 16.419 56.662 1.00 46.60 497 PHE A C 1
ATOM 3608 O O . PHE A 1 493 ? 42.033 16.404 57.733 1.00 42.69 497 PHE A O 1
ATOM 3616 N N . LYS A 1 494 ? 42.881 15.309 55.956 1.00 42.42 498 LYS A N 1
ATOM 3617 C CA . LYS A 1 494 ? 42.462 14.009 56.470 1.00 42.86 498 LYS A CA 1
ATOM 3618 C C . LYS A 1 494 ? 43.178 13.674 57.772 1.00 43.05 498 LYS A C 1
ATOM 3619 O O . LYS A 1 494 ? 42.551 13.211 58.731 1.00 38.59 498 LYS A O 1
ATOM 3625 N N . GLY A 1 495 ? 44.490 13.919 57.828 1.00 38.98 499 GLY A N 1
ATOM 3626 C CA . GLY A 1 495 ? 45.243 13.590 59.028 1.00 43.78 499 GLY A CA 1
ATOM 3627 C C . GLY A 1 495 ? 44.794 14.379 60.242 1.00 42.89 499 GLY A C 1
ATOM 3628 O O . GLY A 1 495 ? 44.771 13.857 61.359 1.00 44.86 499 GLY A O 1
ATOM 3629 N N . ALA A 1 496 ? 44.433 15.649 60.043 1.00 40.29 500 ALA A N 1
ATOM 3630 C CA . ALA A 1 496 ? 43.954 16.460 61.158 1.00 45.65 500 ALA A CA 1
ATOM 3631 C C . ALA A 1 496 ? 42.604 15.964 61.660 1.00 40.93 500 ALA A C 1
ATOM 3632 O O . ALA A 1 496 ? 42.375 15.891 62.874 1.00 42.16 500 ALA A O 1
ATOM 3634 N N . ALA A 1 497 ? 41.698 15.619 60.743 1.00 41.03 501 ALA A N 1
ATOM 3635 C CA . ALA A 1 497 ? 40.403 15.084 61.150 1.00 44.48 501 ALA A CA 1
ATOM 3636 C C . ALA A 1 497 ? 40.560 13.753 61.871 1.00 42.10 501 ALA A C 1
ATOM 3637 O O . ALA A 1 497 ? 39.817 13.458 62.815 1.00 43.14 501 ALA A O 1
ATOM 3639 N N . GLU A 1 498 ? 41.530 12.938 61.446 1.00 43.68 502 GLU A N 1
ATOM 3640 C CA . GLU A 1 498 ? 41.738 11.637 62.073 1.00 45.28 502 GLU A CA 1
ATOM 3641 C C . GLU A 1 498 ? 42.136 11.782 63.536 1.00 43.14 502 GLU A C 1
ATOM 3642 O O . GLU A 1 498 ? 41.725 10.977 64.380 1.00 49.19 502 GLU A O 1
ATOM 3648 N N . PHE A 1 499 ? 42.936 12.801 63.858 1.00 44.45 503 PHE A N 1
ATOM 3649 C CA . PHE A 1 499 ? 43.352 12.993 65.243 1.00 41.20 503 PHE A CA 1
ATOM 3650 C C . PHE A 1 499 ? 42.172 13.367 66.131 1.00 40.05 503 PHE A C 1
ATOM 3651 O O . PHE A 1 499 ? 42.093 12.929 67.285 1.00 42.84 503 PHE A O 1
ATOM 3659 N N . PHE A 1 500 ? 41.251 14.180 65.616 1.00 37.23 504 PHE A N 1
ATOM 3660 C CA . PHE A 1 500 ? 40.146 14.641 66.445 1.00 41.62 504 PHE A CA 1
ATOM 3661 C C . PHE A 1 500 ? 39.016 13.623 66.505 1.00 44.79 504 PHE A C 1
ATOM 3662 O O . PHE A 1 500 ? 38.271 13.595 67.490 1.00 40.11 504 PHE A O 1
ATOM 3670 N N . VAL A 1 501 ? 38.880 12.777 65.481 1.00 44.32 505 VAL A N 1
ATOM 3671 C CA . VAL A 1 501 ? 37.998 11.618 65.596 1.00 43.81 505 VAL A CA 1
ATOM 3672 C C . VAL A 1 501 ? 38.394 10.781 66.805 1.00 41.47 505 VAL A C 1
ATOM 3673 O O . VAL A 1 501 ? 37.540 10.257 67.531 1.00 42.91 505 VAL A O 1
ATOM 3677 N N . ALA A 1 502 ? 39.698 10.678 67.062 1.00 45.67 506 ALA A N 1
ATOM 3678 C CA . ALA A 1 502 ? 40.215 9.806 68.106 1.00 41.88 506 ALA A CA 1
ATOM 3679 C C . ALA A 1 502 ? 40.323 10.476 69.470 1.00 40.41 506 ALA A C 1
ATOM 3680 O O . ALA A 1 502 ? 40.470 9.770 70.474 1.00 46.37 506 ALA A O 1
ATOM 3682 N N . THR A 1 503 ? 40.260 11.808 69.542 1.00 39.19 507 THR A N 1
ATOM 3683 C CA . THR A 1 503 ? 40.422 12.503 70.813 1.00 39.77 507 THR A CA 1
ATOM 3684 C C . THR A 1 503 ? 39.156 13.171 71.330 1.00 42.55 507 THR A C 1
ATOM 3685 O O . THR A 1 503 ? 39.090 13.472 72.526 1.00 40.73 507 THR A O 1
ATOM 3689 N N . LEU A 1 504 ? 38.164 13.418 70.478 1.00 39.96 508 LEU A N 1
ATOM 3690 C CA . LEU A 1 504 ? 36.936 14.049 70.944 1.00 44.35 508 LEU A CA 1
ATOM 3691 C C . LEU A 1 504 ? 36.236 13.156 71.961 1.00 36.57 508 LEU A C 1
ATOM 3692 O O . LEU A 1 504 ? 36.212 11.931 71.822 1.00 43.79 508 LEU A O 1
ATOM 3697 N N . MET A 1 505 ? 35.672 13.778 72.996 1.00 45.98 509 MET A N 1
ATOM 3698 C CA . MET A 1 505 ? 35.055 13.057 74.099 1.00 41.89 509 MET A CA 1
ATOM 3699 C C . MET A 1 505 ? 33.649 13.581 74.347 1.00 40.95 509 MET A C 1
ATOM 3700 O O . MET A 1 505 ? 33.336 14.736 74.044 1.00 41.71 509 MET A O 1
ATOM 3705 N N . ARG A 1 506 ? 32.805 12.721 74.910 1.00 42.17 510 ARG A N 1
ATOM 3706 C CA . ARG A 1 506 ? 31.456 13.111 75.295 1.00 42.81 510 ARG A CA 1
ATOM 3707 C C . ARG A 1 506 ? 31.510 13.869 76.616 1.00 42.62 510 ARG A C 1
ATOM 3708 O O . ARG A 1 506 ? 32.018 13.351 77.616 1.00 37.48 510 ARG A O 1
ATOM 3716 N N . ASP A 1 507 ? 30.989 15.091 76.617 1.00 42.35 511 ASP A N 1
ATOM 3717 C CA . ASP A 1 507 ? 30.998 15.921 77.814 1.00 45.16 511 ASP A CA 1
ATOM 3718 C C . ASP A 1 507 ? 29.886 15.472 78.754 1.00 44.33 511 ASP A C 1
ATOM 3719 O O . ASP A 1 507 ? 28.710 15.538 78.378 1.00 46.03 511 ASP A O 1
ATOM 3724 N N . PRO A 1 508 ? 30.203 15.025 79.973 1.00 43.89 512 PRO A N 1
ATOM 3725 C CA . PRO A 1 508 ? 29.152 14.489 80.855 1.00 43.28 512 PRO A CA 1
ATOM 3726 C C . PRO A 1 508 ? 28.187 15.541 81.377 1.00 44.97 512 PRO A C 1
ATOM 3727 O O . PRO A 1 508 ? 27.101 15.177 81.846 1.00 43.61 512 PRO A O 1
ATOM 3731 N N . GLN A 1 509 ? 28.538 16.824 81.315 1.00 45.42 513 GLN A N 1
ATOM 3732 C CA . GLN A 1 509 ? 27.623 17.872 81.750 1.00 44.55 513 GLN A CA 1
ATOM 3733 C C . GLN A 1 509 ? 26.743 18.379 80.614 1.00 40.90 513 GLN A C 1
ATOM 3734 O O . GLN A 1 509 ? 25.550 18.626 80.820 1.00 40.14 513 GLN A O 1
ATOM 3740 N N . THR A 1 510 ? 27.306 18.525 79.411 1.00 44.86 514 THR A N 1
ATOM 3741 C CA . THR A 1 510 ? 26.586 19.109 78.287 1.00 42.66 514 THR A CA 1
ATOM 3742 C C . THR A 1 510 ? 26.151 18.101 77.233 1.00 40.07 514 THR A C 1
ATOM 3743 O O . THR A 1 510 ? 25.197 18.380 76.501 1.00 45.74 514 THR A O 1
ATOM 3747 N N . GLY A 1 511 ? 26.819 16.954 77.128 1.00 42.54 515 GLY A N 1
ATOM 3748 C CA . GLY A 1 511 ? 26.411 15.935 76.183 1.00 42.07 515 GLY A CA 1
ATOM 3749 C C . GLY A 1 511 ? 26.928 16.107 74.773 1.00 47.84 515 GLY A C 1
ATOM 3750 O O . GLY A 1 511 ? 26.520 15.349 73.885 1.00 42.88 515 GLY A O 1
ATOM 3751 N N . ALA A 1 512 ? 27.807 17.073 74.533 1.00 45.89 516 ALA A N 1
ATOM 3752 C CA . ALA A 1 512 ? 28.394 17.263 73.218 1.00 44.15 516 ALA A CA 1
ATOM 3753 C C . ALA A 1 512 ? 29.736 16.541 73.127 1.00 41.01 516 ALA A C 1
ATOM 3754 O O . ALA A 1 512 ? 30.294 16.079 74.124 1.00 43.33 516 ALA A O 1
ATOM 3756 N N . MET A 1 513 ? 30.249 16.436 71.904 1.00 39.36 517 MET A N 1
ATOM 3757 C CA . MET A 1 513 ? 31.585 15.902 71.668 1.00 36.06 517 MET A CA 1
ATOM 3758 C C . MET A 1 513 ? 32.575 17.059 71.697 1.00 39.67 517 MET A C 1
ATOM 3759 O O . MET A 1 513 ? 32.498 17.970 70.865 1.00 40.65 517 MET A O 1
ATOM 3764 N N . VAL A 1 514 ? 33.499 17.031 72.658 1.00 37.78 518 VAL A N 1
ATOM 3765 C CA . VAL A 1 514 ? 34.311 18.198 72.970 1.00 39.73 518 VAL A CA 1
ATOM 3766 C C . VAL A 1 514 ? 35.791 17.844 72.958 1.00 40.88 518 VAL A C 1
ATOM 3767 O O . VAL A 1 514 ? 36.186 16.680 73.056 1.00 42.24 518 VAL A O 1
ATOM 3771 N N . THR A 1 515 ? 36.609 18.887 72.831 1.00 38.84 519 THR A N 1
ATOM 3772 C CA . THR A 1 515 ? 38.042 18.778 73.047 1.00 32.38 519 THR A CA 1
ATOM 3773 C C . THR A 1 515 ? 38.345 18.866 74.537 1.00 35.73 519 THR A C 1
ATOM 3774 O O . THR A 1 515 ? 37.711 19.632 75.270 1.00 38.15 519 THR A O 1
ATOM 3778 N N . ASN A 1 516 ? 39.317 18.075 74.982 1.00 34.01 520 ASN A N 1
ATOM 3779 C CA . ASN A 1 516 ? 39.712 18.021 76.385 1.00 36.42 520 ASN A CA 1
ATOM 3780 C C . ASN A 1 516 ? 41.077 17.349 76.480 1.00 35.35 520 ASN A C 1
ATOM 3781 O O . ASN A 1 516 ? 41.205 16.163 76.148 1.00 41.89 520 ASN A O 1
ATOM 3786 N N . PRO A 1 517 ? 42.120 18.058 76.939 1.00 35.62 521 PRO A N 1
ATOM 3787 C CA . PRO A 1 517 ? 42.098 19.425 77.471 1.00 33.58 521 PRO A CA 1
ATOM 3788 C C . PRO A 1 517 ? 42.261 20.510 76.410 1.00 31.80 521 PRO A C 1
ATOM 3789 O O . PRO A 1 517 ? 42.918 20.288 75.393 1.00 34.08 521 PRO A O 1
ATOM 3793 N N . SER A 1 518 ? 41.678 21.679 76.652 1.00 30.45 522 SER A N 1
ATOM 3794 C CA . SER A 1 518 ? 41.806 22.799 75.729 1.00 38.51 522 SER A CA 1
ATOM 3795 C C . SER A 1 518 ? 41.598 24.096 76.502 1.00 36.47 522 SER A C 1
ATOM 3796 O O . SER A 1 518 ? 41.596 24.111 77.737 1.00 37.02 522 SER A O 1
ATOM 3799 N N . MET A 1 519 ? 41.415 25.188 75.765 1.00 35.38 523 MET A N 1
ATOM 3800 C CA . MET A 1 519 ? 41.298 26.524 76.331 1.00 40.25 523 MET A CA 1
ATOM 3801 C C . MET A 1 519 ? 40.882 27.477 75.222 1.00 37.32 523 MET A C 1
ATOM 3802 O O . MET A 1 519 ? 41.032 27.175 74.034 1.00 36.85 523 MET A O 1
ATOM 3807 N N . SER A 1 520 ? 40.358 28.633 75.624 1.00 35.12 524 SER A N 1
ATOM 3808 C CA . SER A 1 520 ? 40.098 29.709 74.682 1.00 39.73 524 SER A CA 1
ATOM 3809 C C . SER A 1 520 ? 41.280 30.663 74.718 1.00 37.07 524 SER A C 1
ATOM 3810 O O . SER A 1 520 ? 41.450 31.381 75.715 1.00 39.02 524 SER A O 1
ATOM 3813 N N . PRO A 1 521 ? 42.118 30.702 73.684 1.00 35.56 525 PRO A N 1
ATOM 3814 C CA . PRO A 1 521 ? 43.340 31.515 73.749 1.00 32.00 525 PRO A CA 1
ATOM 3815 C C . PRO A 1 521 ? 43.021 32.996 73.875 1.00 36.04 525 PRO A C 1
ATOM 3816 O O . PRO A 1 521 ? 42.207 33.534 73.123 1.00 33.38 525 PRO A O 1
ATOM 3820 N N . GLU A 1 522 ? 43.610 33.637 74.883 1.00 32.95 526 GLU A N 1
ATOM 3821 C CA . GLU A 1 522 ? 44.159 32.938 76.040 1.00 30.75 526 GLU A CA 1
ATOM 3822 C C . GLU A 1 522 ? 43.532 33.587 77.263 1.00 34.78 526 GLU A C 1
ATOM 3823 O O . GLU A 1 522 ? 44.200 34.245 78.060 1.00 37.59 526 GLU A O 1
ATOM 3829 N N . ASN A 1 523 ? 42.225 33.380 77.383 1.00 33.70 527 ASN A N 1
ATOM 3830 C CA . ASN A 1 523 ? 41.373 34.104 78.312 1.00 35.07 527 ASN A CA 1
ATOM 3831 C C . ASN A 1 523 ? 41.080 33.258 79.542 1.00 36.87 527 ASN A C 1
ATOM 3832 O O . ASN A 1 523 ? 40.794 32.062 79.434 1.00 35.32 527 ASN A O 1
ATOM 3837 N N . GLN A 1 524 ? 41.151 33.888 80.710 1.00 36.71 528 GLN A N 1
ATOM 3838 C CA . GLN A 1 524 ? 40.748 33.221 81.939 1.00 36.16 528 GLN A CA 1
ATOM 3839 C C . GLN A 1 524 ? 39.228 33.152 82.012 1.00 31.41 528 GLN A C 1
ATOM 3840 O O . GLN A 1 524 ? 38.540 34.148 81.770 1.00 29.52 528 GLN A O 1
ATOM 3846 N N . HIS A 1 525 ? 38.704 31.976 82.332 1.00 31.55 529 HIS A N 1
ATOM 3847 C CA . HIS A 1 525 ? 37.280 31.829 82.589 1.00 36.25 529 HIS A CA 1
ATOM 3848 C C . HIS A 1 525 ? 37.008 32.187 84.049 1.00 33.81 529 HIS A C 1
ATOM 3849 O O . HIS A 1 525 ? 37.941 32.365 84.836 1.00 34.29 529 HIS A O 1
ATOM 3856 N N . PRO A 1 526 ? 35.738 32.335 84.449 1.00 34.20 530 PRO A N 1
ATOM 3857 C CA . PRO A 1 526 ? 35.450 32.820 85.810 1.00 31.52 530 PRO A CA 1
ATOM 3858 C C . PRO A 1 526 ? 35.892 31.893 86.933 1.00 37.24 530 PRO A C 1
ATOM 3859 O O . PRO A 1 526 ? 35.623 32.206 88.099 1.00 41.40 530 PRO A O 1
ATOM 3863 N N . PHE A 1 527 ? 36.557 30.775 86.647 1.00 41.64 531 PHE A N 1
ATOM 3864 C CA . PHE A 1 527 ? 36.838 29.810 87.703 1.00 43.27 531 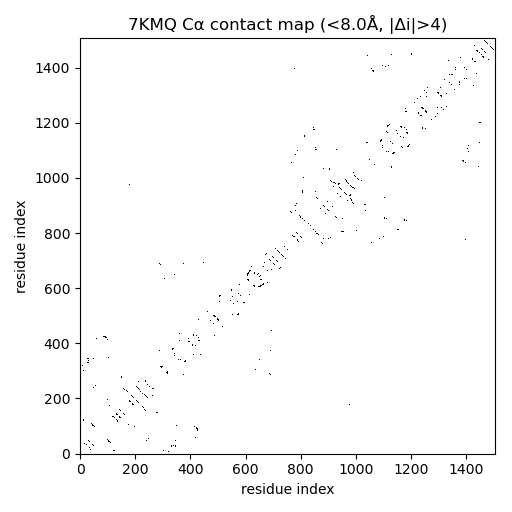PHE A CA 1
ATOM 3865 C C . PHE A 1 527 ? 38.326 29.503 87.833 1.00 38.91 531 PHE A C 1
ATOM 3866 O O . PHE A 1 527 ? 38.730 28.335 87.852 1.00 45.54 531 PHE A O 1
ATOM 3874 N N . GLY A 1 528 ? 39.144 30.550 87.918 1.00 39.41 532 GLY A N 1
ATOM 3875 C CA . GLY A 1 528 ? 40.515 30.416 88.368 1.00 40.15 532 GLY A CA 1
ATOM 3876 C C . GLY A 1 528 ? 41.490 29.780 87.405 1.00 35.02 532 GLY A C 1
ATOM 3877 O O . GLY A 1 528 ? 42.554 29.331 87.839 1.00 36.33 532 GLY A O 1
ATOM 3878 N N . ALA A 1 529 ? 41.178 29.736 86.114 1.00 35.02 533 ALA A N 1
ATOM 3879 C CA . ALA A 1 529 ? 42.088 29.152 85.132 1.00 34.62 533 ALA A CA 1
ATOM 3880 C C . ALA A 1 529 ? 41.605 29.522 83.736 1.00 35.27 533 ALA A C 1
ATOM 3881 O O . ALA A 1 529 ? 40.635 30.268 83.564 1.00 33.37 533 ALA A O 1
ATOM 3883 N N . ALA A 1 530 ? 42.303 28.993 82.736 1.00 34.05 534 ALA A N 1
ATOM 3884 C CA . ALA A 1 530 ? 41.900 29.099 81.344 1.00 35.65 534 ALA A CA 1
ATOM 3885 C C . ALA A 1 530 ? 41.582 27.759 80.705 1.00 33.53 534 ALA A C 1
ATOM 3886 O O . ALA A 1 530 ? 40.796 27.719 79.755 1.00 35.63 534 ALA A O 1
ATOM 3888 N N . VAL A 1 531 ? 42.164 26.663 81.197 1.00 33.12 535 VAL A N 1
ATOM 3889 C CA . VAL A 1 531 ? 41.870 25.354 80.633 1.00 34.82 535 VAL A CA 1
ATOM 3890 C C . VAL A 1 531 ? 40.428 24.976 80.946 1.00 35.58 535 VAL A C 1
ATOM 3891 O O . VAL A 1 531 ? 39.881 25.316 82.005 1.00 34.40 535 VAL A O 1
ATOM 3895 N N . CYS A 1 532 ? 39.808 24.272 80.013 1.00 40.94 536 CYS A N 1
ATOM 3896 C CA . CYS A 1 532 ? 38.397 23.906 80.080 1.00 38.04 536 CYS A CA 1
ATOM 3897 C C . CYS A 1 532 ? 38.155 22.834 79.024 1.00 39.52 536 CYS A C 1
ATOM 3898 O O . CYS A 1 532 ? 39.099 22.319 78.413 1.00 45.69 536 CYS A O 1
ATOM 3901 N N . ALA A 1 533 ? 36.887 22.504 78.800 1.00 39.41 537 ALA A N 1
ATOM 3902 C CA . ALA A 1 533 ? 36.495 21.518 77.806 1.00 40.32 537 ALA A CA 1
ATOM 3903 C C . ALA A 1 533 ? 35.686 22.183 76.701 1.00 38.08 537 ALA A C 1
ATOM 3904 O O . ALA A 1 533 ? 34.809 23.010 76.971 1.00 38.47 537 ALA A O 1
ATOM 3906 N N . GLY A 1 534 ? 35.998 21.814 75.459 1.00 37.16 538 GLY A N 1
ATOM 3907 C CA . GLY A 1 534 ? 35.293 22.278 74.285 1.00 32.77 538 GLY A CA 1
ATOM 3908 C C . GLY A 1 534 ? 35.004 23.767 74.234 1.00 37.63 538 GLY A C 1
ATOM 3909 O O . GLY A 1 534 ? 33.842 24.185 74.200 1.00 38.13 538 GLY A O 1
ATOM 3910 N N . PRO A 1 535 ? 36.046 24.601 74.218 1.00 35.08 539 PRO A N 1
ATOM 3911 C CA . PRO A 1 535 ? 35.820 26.041 74.049 1.00 35.09 539 PRO A CA 1
ATOM 3912 C C . PRO A 1 535 ? 35.220 26.339 72.683 1.00 39.86 539 PRO A C 1
ATOM 3913 O O . PRO A 1 535 ? 35.350 25.562 71.734 1.00 41.71 539 PRO A O 1
ATOM 3917 N N . SER A 1 536 ? 34.550 27.493 72.595 1.00 36.53 540 SER A N 1
ATOM 3918 C CA . SER A 1 536 ? 33.780 27.817 71.395 1.00 38.90 540 SER A CA 1
ATOM 3919 C C . SER A 1 536 ? 34.659 27.847 70.151 1.00 36.43 540 SER A C 1
ATOM 3920 O O . SER A 1 536 ? 34.228 27.427 69.072 1.00 36.55 540 SER A O 1
ATOM 3923 N N . MET A 1 537 ? 35.894 28.341 70.279 1.00 37.08 541 MET A N 1
ATOM 3924 C CA . MET A 1 537 ? 36.785 28.391 69.123 1.00 36.25 541 MET A CA 1
ATOM 3925 C C . MET A 1 537 ? 37.062 26.995 68.579 1.00 37.07 541 MET A C 1
ATOM 3926 O O . MET A 1 537 ? 37.100 26.793 67.359 1.00 39.81 541 MET A O 1
ATOM 3931 N N . ASP A 1 538 ? 37.254 26.017 69.468 1.00 35.21 542 ASP A N 1
ATOM 3932 C CA . ASP A 1 538 ? 37.493 24.649 69.020 1.00 38.41 542 ASP A CA 1
ATOM 3933 C C . ASP A 1 538 ? 36.308 24.114 68.227 1.00 38.78 542 ASP A C 1
ATOM 3934 O O . ASP A 1 538 ? 36.488 23.437 67.208 1.00 40.97 542 ASP A O 1
ATOM 3939 N N . ALA A 1 539 ? 35.086 24.411 68.676 1.00 34.94 543 ALA A N 1
ATOM 3940 C CA . ALA A 1 539 ? 33.905 23.948 67.957 1.00 40.81 543 ALA A CA 1
ATOM 3941 C C . ALA A 1 539 ? 33.794 24.610 66.589 1.00 40.35 543 ALA A C 1
ATOM 3942 O O . ALA A 1 539 ? 33.418 23.959 65.607 1.00 36.93 543 ALA A O 1
ATOM 3944 N N . GLN A 1 540 ? 34.123 25.902 66.504 1.00 39.80 544 GLN A N 1
ATOM 3945 C CA . GLN A 1 540 ? 34.058 26.597 65.222 1.00 37.67 544 GLN A CA 1
ATOM 3946 C C . GLN A 1 540 ? 35.128 26.093 64.263 1.00 37.44 544 GLN A C 1
ATOM 3947 O O . GLN A 1 540 ? 34.857 25.888 63.074 1.00 37.64 544 GLN A O 1
ATOM 3953 N N . LEU A 1 541 ? 36.352 25.894 64.759 1.00 38.84 545 LEU A N 1
ATOM 3954 C CA . LEU A 1 541 ? 37.429 25.411 63.901 1.00 37.90 545 LEU A CA 1
ATOM 3955 C C . LEU A 1 541 ? 37.130 24.013 63.375 1.00 42.53 545 LEU A C 1
ATOM 3956 O O . LEU A 1 541 ? 37.435 23.697 62.218 1.00 38.69 545 LEU A O 1
ATOM 3961 N N . LEU A 1 542 ? 36.529 23.161 64.208 1.00 39.32 546 LEU A N 1
ATOM 3962 C CA . LEU A 1 542 ? 36.233 21.798 63.785 1.00 37.65 546 LEU A CA 1
ATOM 3963 C C . LEU A 1 542 ? 35.007 21.735 62.885 1.00 37.30 546 LEU A C 1
ATOM 3964 O O . LEU A 1 542 ? 34.927 20.856 62.020 1.00 40.56 546 LEU A O 1
ATOM 3969 N N . ARG A 1 543 ? 34.047 22.646 63.070 1.00 38.70 547 ARG A N 1
ATOM 3970 C CA . ARG A 1 543 ? 32.934 22.744 62.131 1.00 43.05 547 ARG A CA 1
ATOM 3971 C C . ARG A 1 543 ? 33.431 23.088 60.734 1.00 40.06 547 ARG A C 1
ATOM 3972 O O . ARG A 1 543 ? 32.962 22.521 59.740 1.00 40.41 547 ARG A O 1
ATOM 3980 N N . ASP A 1 544 ? 34.386 24.017 60.640 1.00 38.43 548 ASP A N 1
ATOM 3981 C CA . ASP A 1 544 ? 34.965 24.355 59.345 1.00 38.98 548 ASP A CA 1
ATOM 3982 C C . ASP A 1 544 ? 35.830 23.219 58.813 1.00 39.32 548 ASP A C 1
ATOM 3983 O O . ASP A 1 544 ? 35.773 22.896 57.620 1.00 41.60 548 ASP A O 1
ATOM 3988 N N . LEU A 1 545 ? 36.632 22.598 59.683 1.00 41.39 549 LEU A N 1
ATOM 3989 C CA . LEU A 1 545 ? 37.515 21.524 59.239 1.00 39.12 549 LEU A CA 1
ATOM 3990 C C . LEU A 1 545 ? 36.721 20.326 58.737 1.00 38.55 549 LEU A C 1
ATOM 3991 O O . LEU A 1 545 ? 37.085 19.708 57.730 1.00 37.83 549 LEU A O 1
ATOM 3996 N N . PHE A 1 546 ? 35.634 19.979 59.428 1.00 40.97 550 PHE A N 1
ATOM 3997 C CA . PHE A 1 546 ? 34.854 18.813 59.026 1.00 42.60 550 PHE A CA 1
ATOM 3998 C C . PHE A 1 546 ? 34.076 19.086 57.745 1.00 42.09 550 PHE A C 1
ATOM 3999 O O . PHE A 1 546 ? 33.943 18.200 56.894 1.00 46.46 550 PHE A O 1
ATOM 4007 N N . ALA A 1 547 ? 33.555 20.306 57.589 1.00 43.91 551 ALA A N 1
ATOM 4008 C CA . ALA A 1 547 ? 32.902 20.667 56.336 1.00 42.52 551 ALA A CA 1
ATOM 4009 C C . ALA A 1 547 ? 33.885 20.653 55.175 1.00 45.43 551 ALA A C 1
ATOM 4010 O O . ALA A 1 547 ? 33.509 20.318 54.045 1.00 44.17 551 ALA A O 1
ATOM 4012 N N . GLN A 1 548 ? 35.146 21.009 55.431 1.00 41.13 552 GLN A N 1
ATOM 4013 C CA . GLN A 1 548 ? 36.147 20.991 54.370 1.00 42.14 552 GLN A CA 1
ATOM 4014 C C . GLN A 1 548 ? 36.534 19.564 54.002 1.00 44.78 552 GLN A C 1
ATOM 4015 O O . GLN A 1 548 ? 36.659 19.238 52.816 1.00 45.55 552 GLN A O 1
ATOM 4021 N N . CYS A 1 549 ? 36.720 18.697 55.001 1.00 42.88 553 CYS A N 1
ATOM 4022 C CA . CYS A 1 549 ? 37.061 17.307 54.714 1.00 46.15 553 CYS A CA 1
ATOM 4023 C C . CYS A 1 549 ? 35.928 16.600 53.980 1.00 43.68 553 CYS A C 1
ATOM 4024 O O . CYS A 1 549 ? 36.173 15.778 53.089 1.00 47.67 553 CYS A O 1
ATOM 4027 N N . ILE A 1 550 ? 34.680 16.906 54.341 1.00 47.45 554 ILE A N 1
ATOM 4028 C CA . ILE A 1 550 ? 33.542 16.295 53.660 1.00 45.90 554 ILE A CA 1
ATOM 4029 C C . ILE A 1 550 ? 33.460 16.778 52.218 1.00 46.18 554 ILE A C 1
ATOM 4030 O O . ILE A 1 550 ? 33.251 15.982 51.294 1.00 44.68 554 ILE A O 1
ATOM 4035 N N . ALA A 1 551 ? 33.631 18.085 51.998 1.00 45.25 555 ALA A N 1
ATOM 4036 C CA . ALA A 1 551 ? 33.547 18.626 50.646 1.00 44.56 555 ALA A CA 1
ATOM 4037 C C . ALA A 1 551 ? 34.689 18.134 49.766 1.00 47.38 555 ALA A C 1
ATOM 4038 O O . ALA A 1 551 ? 34.497 17.934 48.561 1.00 42.17 555 ALA A O 1
ATOM 4040 N N . MET A 1 552 ? 35.879 17.940 50.339 1.00 48.26 556 MET A N 1
ATOM 4041 C CA . MET A 1 552 ? 36.981 17.385 49.561 1.00 48.42 556 MET A CA 1
ATOM 4042 C C . MET A 1 552 ? 36.750 15.915 49.242 1.00 45.77 556 MET A C 1
ATOM 4043 O O . MET A 1 552 ? 37.182 15.435 48.188 1.00 45.78 556 MET A O 1
ATOM 4048 N N . SER A 1 553 ? 36.076 15.190 50.137 1.00 45.41 557 SER A N 1
ATOM 4049 C CA . SER A 1 553 ? 35.705 13.811 49.841 1.00 45.44 557 SER A CA 1
ATOM 4050 C C . SER A 1 553 ? 34.787 13.741 48.628 1.00 46.31 557 SER A C 1
ATOM 4051 O O . SER A 1 553 ? 34.935 12.855 47.777 1.00 49.98 557 SER A O 1
ATOM 4054 N N . LYS A 1 554 ? 33.838 14.674 48.526 1.00 46.80 558 LYS A N 1
ATOM 4055 C CA . LYS A 1 554 ? 32.930 14.686 47.385 1.00 50.89 558 LYS A CA 1
ATOM 4056 C C . LYS A 1 554 ? 33.621 15.174 46.118 1.00 49.47 558 LYS A C 1
ATOM 4057 O O . LYS A 1 554 ? 33.219 14.797 45.011 1.00 47.26 558 LYS A O 1
ATOM 4063 N N . LEU A 1 555 ? 34.654 16.006 46.253 1.00 50.04 559 LEU A N 1
ATOM 4064 C CA . LEU A 1 555 ? 35.350 16.534 45.087 1.00 51.73 559 LEU A CA 1
ATOM 4065 C C . LEU A 1 555 ? 36.418 15.588 44.556 1.00 47.43 559 LEU A C 1
ATOM 4066 O O . LEU A 1 555 ? 36.759 15.665 43.371 1.00 47.02 559 LEU A O 1
ATOM 4071 N N . LEU A 1 556 ? 36.951 14.704 45.396 1.00 47.62 560 LEU A N 1
ATOM 4072 C CA . LEU A 1 556 ? 38.006 13.787 44.991 1.00 49.76 560 LEU A CA 1
ATOM 4073 C C . LEU A 1 556 ? 37.527 12.350 44.840 1.00 49.31 560 LEU A C 1
ATOM 4074 O O . LEU A 1 556 ? 38.314 11.493 44.424 1.00 48.45 560 LEU A O 1
ATOM 4079 N N . GLY A 1 557 ? 36.267 12.066 45.160 1.00 48.39 561 GLY A N 1
ATOM 4080 C CA . GLY A 1 557 ? 35.743 10.714 45.023 1.00 49.69 561 GLY A CA 1
ATOM 4081 C C . GLY A 1 557 ? 36.507 9.678 45.818 1.00 48.17 561 GLY A C 1
ATOM 4082 O O . GLY A 1 557 ? 36.672 8.541 45.359 1.00 48.60 561 GLY A O 1
ATOM 4083 N N . ILE A 1 558 ? 36.980 10.048 47.007 1.00 46.54 562 ILE A N 1
ATOM 4084 C CA . ILE A 1 558 ? 37.805 9.180 47.834 1.00 51.80 562 ILE A CA 1
ATOM 4085 C C . ILE A 1 558 ? 37.249 9.192 49.253 1.00 48.98 562 ILE A C 1
ATOM 4086 O O . ILE A 1 558 ? 36.549 10.120 49.663 1.00 46.00 562 ILE A O 1
ATOM 4091 N N . ASP A 1 559 ? 37.561 8.129 49.995 1.00 58.82 563 ASP A N 1
ATOM 4092 C CA . ASP A 1 559 ? 37.026 7.901 51.339 1.00 56.01 563 ASP A CA 1
ATOM 4093 C C . ASP A 1 559 ? 35.503 7.820 51.313 1.00 58.04 563 ASP A C 1
ATOM 4094 O O . ASP A 1 559 ? 34.933 6.762 51.047 1.00 67.24 563 ASP A O 1
ATOM 4099 N N . LEU A 1 562 ? 36.485 8.174 56.727 1.00 53.68 566 LEU A N 1
ATOM 4100 C CA . LEU A 1 562 ? 35.217 8.194 56.007 1.00 57.66 566 LEU A CA 1
ATOM 4101 C C . LEU A 1 562 ? 34.440 9.471 56.313 1.00 56.78 566 LEU A C 1
ATOM 4102 O O . LEU A 1 562 ? 34.287 9.855 57.473 1.00 52.47 566 LEU A O 1
ATOM 4107 N N . ALA A 1 563 ? 33.949 10.127 55.258 1.00 56.57 567 ALA A N 1
ATOM 4108 C CA . ALA A 1 563 ? 33.214 11.375 55.425 1.00 53.55 567 ALA A CA 1
ATOM 4109 C C . ALA A 1 563 ? 31.843 11.166 56.054 1.00 53.86 567 ALA A C 1
ATOM 4110 O O . ALA A 1 563 ? 31.251 12.132 56.546 1.00 55.01 567 ALA A O 1
ATOM 4112 N N . GLN A 1 564 ? 31.327 9.935 56.044 1.00 54.86 568 GLN A N 1
ATOM 4113 C CA . GLN A 1 564 ? 30.028 9.668 56.654 1.00 54.24 568 GLN A CA 1
ATOM 4114 C C . GLN A 1 564 ? 30.051 9.968 58.147 1.00 45.65 568 GLN A C 1
ATOM 4115 O O . GLN A 1 564 ? 29.141 10.616 58.677 1.00 43.30 568 GLN A O 1
ATOM 4121 N N . GLN A 1 565 ? 31.089 9.503 58.844 1.00 46.35 569 GLN A N 1
ATOM 4122 C CA . GLN A 1 565 ? 31.148 9.677 60.290 1.00 49.39 569 GLN A CA 1
ATOM 4123 C C . GLN A 1 565 ? 31.566 11.087 60.685 1.00 48.60 569 GLN A C 1
ATOM 4124 O O . GLN A 1 565 ? 31.237 11.537 61.789 1.00 46.40 569 GLN A O 1
ATOM 4130 N N . LEU A 1 566 ? 32.287 11.796 59.811 1.00 49.18 570 LEU A N 1
ATOM 4131 C CA . LEU A 1 566 ? 32.598 13.194 60.088 1.00 46.99 570 LEU A CA 1
ATOM 4132 C C . LEU A 1 566 ? 31.338 14.046 60.105 1.00 46.96 570 LEU A C 1
ATOM 4133 O O . LEU A 1 566 ? 31.274 15.045 60.829 1.00 47.36 570 LEU A O 1
ATOM 4138 N N . ALA A 1 567 ? 30.325 13.663 59.323 1.00 49.54 571 ALA A N 1
ATOM 4139 C CA . ALA A 1 567 ? 29.074 14.413 59.305 1.00 48.55 571 ALA A CA 1
ATOM 4140 C C . ALA A 1 567 ? 28.312 14.250 60.615 1.00 47.72 571 ALA A C 1
ATOM 4141 O O . ALA A 1 567 ? 27.791 15.229 61.162 1.00 43.84 571 ALA A O 1
ATOM 4143 N N . ALA A 1 568 ? 28.235 13.021 61.130 1.00 45.52 572 ALA A N 1
ATOM 4144 C CA . ALA A 1 568 ? 27.552 12.797 62.400 1.00 45.49 572 ALA A CA 1
ATOM 4145 C C . ALA A 1 568 ? 28.326 13.415 63.558 1.00 42.77 572 ALA A C 1
ATOM 4146 O O . ALA A 1 568 ? 27.731 14.024 64.455 1.00 43.86 572 ALA A O 1
ATOM 4148 N N . LEU A 1 569 ? 29.654 13.270 63.552 1.00 39.41 573 LEU A N 1
ATOM 4149 C CA . LEU A 1 569 ? 30.472 13.852 64.611 1.00 39.49 573 LEU A CA 1
ATOM 4150 C C . LEU A 1 569 ? 30.378 15.373 64.609 1.00 43.62 573 LEU A C 1
ATOM 4151 O O . LEU A 1 569 ? 30.348 16.001 65.674 1.00 44.57 573 LEU A O 1
ATOM 4156 N N . ARG A 1 570 ? 30.328 15.981 63.420 1.00 45.28 574 ARG A N 1
ATOM 4157 C CA . ARG A 1 570 ? 30.218 17.435 63.325 1.00 45.04 574 ARG A CA 1
ATOM 4158 C C . ARG A 1 570 ? 28.926 17.934 63.961 1.00 40.60 574 ARG A C 1
ATOM 4159 O O . ARG A 1 570 ? 28.913 18.980 64.620 1.00 42.93 574 ARG A O 1
ATOM 4167 N N . GLU A 1 571 ? 27.830 17.194 63.777 1.00 44.54 575 GLU A N 1
ATOM 4168 C CA . GLU A 1 571 ? 26.542 17.587 64.338 1.00 40.76 575 GLU A CA 1
ATOM 4169 C C . GLU A 1 571 ? 26.538 17.555 65.862 1.00 39.78 575 GLU A C 1
ATOM 4170 O O . GLU A 1 571 ? 25.692 18.208 66.483 1.00 41.40 575 GLU A O 1
ATOM 4176 N N . GLN A 1 572 ? 27.470 16.832 66.477 1.00 41.40 576 GLN A N 1
ATOM 4177 C CA . GLN A 1 572 ? 27.538 16.707 67.926 1.00 40.34 576 GLN A CA 1
ATOM 4178 C C . GLN A 1 572 ? 28.367 17.802 68.586 1.00 43.13 576 GLN A C 1
ATOM 4179 O O . GLN A 1 572 ? 28.427 17.852 69.819 1.00 36.94 576 GLN A O 1
ATOM 4185 N N . LEU A 1 573 ? 29.005 18.671 67.806 1.00 40.99 577 LEU A N 1
ATOM 4186 C CA . LEU A 1 573 ? 29.860 19.697 68.378 1.00 42.36 577 LEU A CA 1
ATOM 4187 C C . LEU A 1 573 ? 29.031 20.702 69.178 1.00 38.23 577 LEU A C 1
ATOM 4188 O O . LEU A 1 573 ? 27.843 20.895 68.904 1.00 40.86 577 LEU A O 1
ATOM 4193 N N . PRO A 1 574 ? 29.629 21.335 70.186 1.00 36.95 578 PRO A N 1
ATOM 4194 C CA . PRO A 1 574 ? 28.927 22.386 70.931 1.00 34.86 578 PRO A CA 1
ATOM 4195 C C . PRO A 1 574 ? 28.423 23.469 69.995 1.00 36.36 578 PRO A C 1
ATOM 4196 O O . PRO A 1 574 ? 29.200 24.042 69.215 1.00 37.38 578 PRO A O 1
ATOM 4200 N N . PRO A 1 575 ? 27.130 23.773 70.036 1.00 36.58 579 PRO A N 1
ATOM 4201 C CA . PRO A 1 575 ? 26.561 24.720 69.074 1.00 34.48 579 PRO A CA 1
ATOM 4202 C C . PRO A 1 575 ? 26.995 26.147 69.374 1.00 40.33 579 PRO A C 1
ATOM 4203 O O . PRO A 1 575 ? 27.532 26.463 70.437 1.00 42.87 579 PRO A O 1
ATOM 4207 N N . ASN A 1 576 ? 26.767 27.017 68.393 1.00 42.28 580 ASN A N 1
ATOM 4208 C CA . ASN A 1 576 ? 26.845 28.450 68.636 1.00 42.79 580 ASN A CA 1
ATOM 4209 C C . ASN A 1 576 ? 25.657 28.855 69.499 1.00 42.11 580 ASN A C 1
ATOM 4210 O O . ASN A 1 576 ? 24.504 28.594 69.138 1.00 37.80 580 ASN A O 1
ATOM 4215 N N . ARG A 1 577 ? 25.927 29.475 70.644 1.00 43.22 581 ARG A N 1
ATOM 4216 C CA . ARG A 1 577 ? 24.875 29.810 71.591 1.00 42.27 581 ARG A CA 1
ATOM 4217 C C . ARG A 1 577 ? 24.942 31.285 71.956 1.00 44.43 581 ARG A C 1
ATOM 4218 O O . ARG A 1 577 ? 26.019 31.886 72.008 1.00 36.24 581 ARG A O 1
ATOM 4226 N N . ILE A 1 578 ? 23.768 31.855 72.214 1.00 32.51 582 ILE A N 1
ATOM 4227 C CA . ILE A 1 578 ? 23.618 33.253 72.599 1.00 36.31 582 ILE A CA 1
ATOM 4228 C C . ILE A 1 578 ? 23.282 33.299 74.082 1.00 43.05 582 ILE A C 1
ATOM 4229 O O . ILE A 1 578 ? 22.326 32.654 74.529 1.00 34.13 582 ILE A O 1
ATOM 4234 N N . GLY A 1 579 ? 24.068 34.060 74.843 1.00 40.24 583 GLY A N 1
ATOM 4235 C CA . GLY A 1 579 ? 23.966 34.078 76.287 1.00 37.83 583 GLY A CA 1
ATOM 4236 C C . GLY A 1 579 ? 22.943 35.071 76.808 1.00 42.54 583 GLY A C 1
ATOM 4237 O O . GLY A 1 579 ? 22.150 35.653 76.065 1.00 41.28 583 GLY A O 1
ATOM 4238 N N . LYS A 1 580 ? 22.981 35.267 78.130 1.00 41.77 584 LYS A N 1
ATOM 4239 C CA . LYS A 1 580 ? 21.995 36.107 78.804 1.00 44.33 584 LYS A CA 1
ATOM 4240 C C . LYS A 1 580 ? 22.112 37.570 78.393 1.00 45.13 584 LYS A C 1
ATOM 4241 O O . LYS A 1 580 ? 21.110 38.295 78.400 1.00 44.00 584 LYS A O 1
ATOM 4247 N N . ALA A 1 581 ? 23.309 38.022 78.031 1.00 46.65 585 ALA A N 1
ATOM 4248 C CA . ALA A 1 581 ? 23.523 39.400 77.611 1.00 40.53 585 ALA A CA 1
ATOM 4249 C C . ALA A 1 581 ? 23.324 39.597 76.114 1.00 40.76 585 ALA A C 1
ATOM 4250 O O . ALA A 1 581 ? 23.704 40.646 75.583 1.00 40.50 585 ALA A O 1
ATOM 4252 N N . GLY A 1 582 ? 22.729 38.624 75.426 1.00 39.67 586 GLY A N 1
ATOM 4253 C CA . GLY A 1 582 ? 22.645 38.677 73.981 1.00 41.97 586 GLY A CA 1
ATOM 4254 C C . GLY A 1 582 ? 23.962 38.469 73.273 1.00 39.76 586 GLY A C 1
ATOM 4255 O O . GLY A 1 582 ? 24.056 38.742 72.072 1.00 41.40 586 GLY A O 1
ATOM 4256 N N . GLN A 1 583 ? 24.979 37.987 73.979 1.00 41.03 587 GLN A N 1
ATOM 4257 C CA . GLN A 1 583 ? 26.324 37.845 73.448 1.00 38.60 587 GLN A CA 1
ATOM 4258 C C . GLN A 1 583 ? 26.575 36.414 72.991 1.00 37.38 587 GLN A C 1
ATOM 4259 O O . GLN A 1 583 ? 26.010 35.459 73.532 1.00 39.24 587 GLN A O 1
ATOM 4265 N N . LEU A 1 584 ? 27.419 36.276 71.971 1.00 39.87 588 LEU A N 1
ATOM 4266 C CA . LEU A 1 584 ? 27.934 34.965 71.605 1.00 36.91 588 LEU A CA 1
ATOM 4267 C C . LEU A 1 584 ? 28.851 34.464 72.714 1.00 38.09 588 LEU A C 1
ATOM 4268 O O . LEU A 1 584 ? 29.695 35.211 73.218 1.00 40.08 588 LEU A O 1
ATOM 4273 N N . GLN A 1 585 ? 28.681 33.204 73.103 1.00 33.09 589 GLN A N 1
ATOM 4274 C CA . GLN A 1 585 ? 29.358 32.669 74.276 1.00 37.44 589 GLN A CA 1
ATOM 4275 C C . GLN A 1 585 ? 30.748 32.163 73.909 1.00 37.27 589 GLN A C 1
ATOM 4276 O O . GLN A 1 585 ? 30.912 31.423 72.935 1.00 34.83 589 GLN A O 1
ATOM 4282 N N . GLU A 1 586 ? 31.748 32.567 74.699 1.00 38.45 590 GLU A N 1
ATOM 4283 C CA . GLU A 1 586 ? 33.111 32.102 74.459 1.00 38.13 590 GLU A CA 1
ATOM 4284 C C . GLU A 1 586 ? 33.296 30.662 74.922 1.00 39.39 590 GLU A C 1
ATOM 4285 O O . GLU A 1 586 ? 34.160 29.946 74.400 1.00 38.56 590 GLU A O 1
ATOM 4291 N N . TRP A 1 587 ? 32.500 30.218 75.886 1.00 31.86 591 TRP A N 1
ATOM 4292 C CA . TRP A 1 587 ? 32.580 28.863 76.405 1.00 32.58 591 TRP A CA 1
ATOM 4293 C C . TRP A 1 587 ? 31.234 28.169 76.238 1.00 32.24 591 TRP A C 1
ATOM 4294 O O . TRP A 1 587 ? 30.240 28.778 75.832 1.00 38.81 591 TRP A O 1
ATOM 4305 N N . GLN A 1 588 ? 31.218 26.869 76.544 1.00 33.37 592 GLN A N 1
ATOM 4306 C CA . GLN A 1 588 ? 29.976 26.105 76.468 1.00 37.03 592 GLN A CA 1
ATOM 4307 C C . GLN A 1 588 ? 28.915 26.691 77.388 1.00 38.68 592 GLN A C 1
ATOM 4308 O O . GLN A 1 588 ? 27.740 26.789 77.014 1.00 38.12 592 GLN A O 1
ATOM 4314 N N . GLN A 1 589 ? 29.311 27.087 78.592 1.00 39.17 593 GLN A N 1
ATOM 4315 C CA . GLN A 1 589 ? 28.410 27.691 79.558 1.00 34.67 593 GLN A CA 1
ATOM 4316 C C . GLN A 1 589 ? 28.376 29.206 79.383 1.00 36.50 593 GLN A C 1
ATOM 4317 O O . GLN A 1 589 ? 29.286 29.813 78.812 1.00 37.97 593 GLN A O 1
ATOM 4323 N N . ASP A 1 590 ? 27.305 29.816 79.890 1.00 35.67 594 ASP A N 1
ATOM 4324 C CA . ASP A 1 590 ? 27.126 31.267 79.822 1.00 35.68 594 ASP A CA 1
ATOM 4325 C C . ASP A 1 590 ? 28.012 31.909 80.888 1.00 39.09 594 ASP A C 1
ATOM 4326 O O . ASP A 1 590 ? 27.582 32.229 81.999 1.00 34.66 594 ASP A O 1
ATOM 4331 N N . TRP A 1 591 ? 29.281 32.103 80.528 1.00 39.27 595 TRP A N 1
ATOM 4332 C CA . TRP A 1 591 ? 30.297 32.598 81.447 1.00 36.82 595 TRP A CA 1
ATOM 4333 C C . TRP A 1 591 ? 30.828 33.977 81.082 1.00 42.57 595 TRP A C 1
ATOM 4334 O O . TRP A 1 591 ? 31.643 34.526 81.833 1.00 39.81 595 TRP A O 1
ATOM 4345 N N . ASP A 1 592 ? 30.396 34.550 79.955 1.00 37.98 596 ASP A N 1
ATOM 4346 C CA . ASP A 1 592 ? 31.081 35.714 79.398 1.00 35.36 596 ASP A CA 1
ATOM 4347 C C . ASP A 1 592 ? 31.044 36.907 80.347 1.00 36.46 596 ASP A C 1
ATOM 4348 O O . ASP A 1 592 ? 32.055 37.598 80.522 1.00 40.32 596 ASP A O 1
ATOM 4353 N N . MET A 1 593 ? 29.898 37.163 80.974 1.00 36.04 597 MET A N 1
ATOM 4354 C CA . MET A 1 593 ? 29.747 38.345 81.814 1.00 39.74 597 MET A CA 1
ATOM 4355 C C . MET A 1 593 ? 30.408 38.205 83.180 1.00 37.82 597 MET A C 1
ATOM 4356 O O . MET A 1 593 ? 30.398 39.171 83.950 1.00 36.19 597 MET A O 1
ATOM 4361 N N . GLN A 1 594 ? 30.986 37.046 83.499 1.00 36.65 598 GLN A N 1
ATOM 4362 C CA . GLN A 1 594 ? 31.675 36.846 84.769 1.00 37.33 598 GLN A CA 1
ATOM 4363 C C . GLN A 1 594 ? 33.168 36.597 84.590 1.00 38.40 598 GLN A C 1
ATOM 4364 O O . GLN A 1 594 ? 33.829 36.156 85.538 1.00 37.31 598 GLN A O 1
ATOM 4370 N N . ALA A 1 595 ? 33.716 36.864 83.406 1.00 32.35 599 ALA A N 1
ATOM 4371 C CA . ALA A 1 595 ? 35.135 36.648 83.178 1.00 34.54 599 ALA A CA 1
ATOM 4372 C C . ALA A 1 595 ? 35.960 37.763 83.820 1.00 34.38 599 ALA A C 1
ATOM 4373 O O . ALA A 1 595 ? 35.530 38.919 83.859 1.00 34.47 599 ALA A O 1
ATOM 4375 N N . PRO A 1 596 ? 37.152 37.435 84.333 1.00 34.16 600 PRO A N 1
ATOM 4376 C CA . PRO A 1 596 ? 37.947 38.460 85.039 1.00 37.05 600 PRO A CA 1
ATOM 4377 C C . PRO A 1 596 ? 38.320 39.656 84.177 1.00 39.61 600 PRO A C 1
ATOM 4378 O O . PRO A 1 596 ? 38.206 40.802 84.632 1.00 38.78 600 PRO A O 1
ATOM 4382 N N . GLU A 1 597 ? 38.774 39.425 82.949 1.00 39.96 601 GLU A N 1
ATOM 4383 C CA . GLU A 1 597 ? 39.232 40.486 82.053 1.00 36.09 601 GLU A CA 1
ATOM 4384 C C . GLU A 1 597 ? 38.210 40.629 80.925 1.00 36.43 601 GLU A C 1
ATOM 4385 O O . GLU A 1 597 ? 38.273 39.927 79.914 1.00 37.45 601 GLU A O 1
ATOM 4391 N N . ILE A 1 598 ? 37.268 41.559 81.104 1.00 35.56 602 ILE A N 1
ATOM 4392 C CA . ILE A 1 598 ? 36.199 41.740 80.128 1.00 37.64 602 ILE A CA 1
ATOM 4393 C C . ILE A 1 598 ? 36.717 42.308 78.811 1.00 36.10 602 ILE A C 1
ATOM 4394 O O . ILE A 1 598 ? 36.061 42.150 77.774 1.00 35.11 602 ILE A O 1
ATOM 4399 N N . ASN A 1 599 ? 37.881 42.958 78.818 1.00 32.95 603 ASN A N 1
ATOM 4400 C CA . ASN A 1 599 ? 38.450 43.521 77.599 1.00 34.47 603 ASN A CA 1
ATOM 4401 C C . ASN A 1 599 ? 39.690 42.743 77.177 1.00 35.65 603 ASN A C 1
ATOM 4402 O O . ASN A 1 599 ? 40.730 43.335 76.867 1.00 38.29 603 ASN A O 1
ATOM 4407 N N . HIS A 1 600 ? 39.582 41.416 77.161 1.00 37.17 604 HIS A N 1
ATOM 4408 C CA . HIS A 1 600 ? 40.710 40.566 76.806 1.00 33.54 604 HIS A CA 1
ATOM 4409 C C . HIS A 1 600 ? 41.168 40.847 75.380 1.00 33.36 604 HIS A C 1
ATOM 4410 O O . HIS A 1 600 ? 40.355 41.100 74.487 1.00 32.70 604 HIS A O 1
ATOM 4417 N N . ARG A 1 601 ? 42.488 40.800 75.171 1.00 31.44 605 ARG A N 1
ATOM 4418 C CA . ARG A 1 601 ? 43.046 41.136 73.864 1.00 29.70 605 ARG A CA 1
ATOM 4419 C C . ARG A 1 601 ? 42.594 40.148 72.794 1.00 32.74 605 ARG A C 1
ATOM 4420 O O . ARG A 1 601 ? 42.365 40.531 71.641 1.00 32.76 605 ARG A O 1
ATOM 4428 N N . HIS A 1 602 ? 42.457 38.876 73.156 1.00 30.80 606 HIS A N 1
ATOM 4429 C CA . HIS A 1 602 ? 41.979 37.871 72.220 1.00 31.44 606 HIS A CA 1
ATOM 4430 C C . HIS A 1 602 ? 40.461 37.930 72.103 1.00 33.40 606 HIS A C 1
ATOM 4431 O O . HIS A 1 602 ? 39.755 38.157 73.089 1.00 33.77 606 HIS A O 1
ATOM 4438 N N . VAL A 1 603 ? 39.963 37.724 70.886 1.00 33.52 607 VAL A N 1
ATOM 4439 C CA . VAL A 1 603 ? 38.537 37.525 70.653 1.00 35.97 607 VAL A CA 1
ATOM 4440 C C . VAL A 1 603 ? 38.373 36.193 69.934 1.00 35.01 607 VAL A C 1
ATOM 4441 O O . VAL A 1 603 ? 37.829 36.130 68.826 1.00 37.84 607 VAL A O 1
ATOM 4445 N N . SER A 1 604 ? 38.838 35.117 70.575 1.00 33.97 608 SER A N 1
ATOM 4446 C CA . SER A 1 604 ? 38.986 33.838 69.887 1.00 33.20 608 SER A CA 1
ATOM 4447 C C . SER A 1 604 ? 37.644 33.281 69.424 1.00 38.11 608 SER A C 1
ATOM 4448 O O . SER A 1 604 ? 37.550 32.698 68.338 1.00 36.13 608 SER A O 1
ATOM 4451 N N . HIS A 1 605 ? 36.596 33.450 70.227 1.00 31.90 609 HIS A N 1
ATOM 4452 C CA . HIS A 1 605 ? 35.295 32.885 69.887 1.00 30.63 609 HIS A CA 1
ATOM 4453 C C . HIS A 1 605 ? 34.560 33.669 68.808 1.00 33.76 609 HIS A C 1
ATOM 4454 O O . HIS A 1 605 ? 33.468 33.255 68.402 1.00 34.15 609 HIS A O 1
ATOM 4461 N N . LEU A 1 606 ? 35.115 34.783 68.336 1.00 37.24 610 LEU A N 1
ATOM 4462 C CA . LEU A 1 606 ? 34.569 35.487 67.185 1.00 31.71 610 LEU A CA 1
ATOM 4463 C C . LEU A 1 606 ? 35.168 34.999 65.872 1.00 34.97 610 LEU A C 1
ATOM 4464 O O . LEU A 1 606 ? 34.909 35.602 64.825 1.00 35.94 610 LEU A O 1
ATOM 4469 N N . TYR A 1 607 ? 35.960 33.921 65.911 1.00 32.05 611 TYR A N 1
ATOM 4470 C CA . TYR A 1 607 ? 36.550 33.365 64.698 1.00 35.63 611 TYR A CA 1
ATOM 4471 C C . TYR A 1 607 ? 35.496 33.067 63.641 1.00 35.78 611 TYR A C 1
ATOM 4472 O O . TYR A 1 607 ? 35.762 33.205 62.442 1.00 38.64 611 TYR A O 1
ATOM 4481 N N . ALA A 1 608 ? 34.296 32.660 64.063 1.00 37.04 612 ALA A N 1
ATOM 4482 C CA . ALA A 1 608 ? 33.256 32.294 63.107 1.00 38.47 612 ALA A CA 1
ATOM 4483 C C . ALA A 1 608 ? 32.785 33.491 62.291 1.00 34.56 612 ALA A C 1
ATOM 4484 O O . ALA A 1 608 ? 32.359 33.324 61.142 1.00 37.12 612 ALA A O 1
ATOM 4486 N N . LEU A 1 609 ? 32.846 34.697 62.861 1.00 34.75 613 LEU A N 1
ATOM 4487 C CA . LEU A 1 609 ? 32.464 35.897 62.124 1.00 34.15 613 LEU A CA 1
ATOM 4488 C C . LEU A 1 609 ? 33.611 36.403 61.256 1.00 36.83 613 LEU A C 1
ATOM 4489 O O . LEU A 1 609 ? 33.384 36.900 60.146 1.00 35.00 613 LEU A O 1
ATOM 4494 N N . HIS A 1 610 ? 34.847 36.284 61.750 1.00 33.56 614 HIS A N 1
ATOM 4495 C CA . HIS A 1 610 ? 36.062 36.548 60.989 1.00 34.74 614 HIS A CA 1
ATOM 4496 C C . HIS A 1 610 ? 37.213 35.900 61.739 1.00 33.38 614 HIS A C 1
ATOM 4497 O O . HIS A 1 610 ? 37.268 36.021 62.970 1.00 37.64 614 HIS A O 1
ATOM 4504 N N . PRO A 1 611 ? 38.157 35.233 61.051 1.00 37.29 615 PRO A N 1
ATOM 4505 C CA . PRO A 1 611 ? 38.319 35.136 59.593 1.00 38.27 615 PRO A CA 1
ATOM 4506 C C . PRO A 1 611 ? 37.346 34.196 58.882 1.00 36.75 615 PRO A C 1
ATOM 4507 O O . PRO A 1 611 ? 37.257 34.245 57.657 1.00 34.08 615 PRO A O 1
ATOM 4511 N N . SER A 1 612 ? 36.632 33.357 59.625 1.00 38.04 616 SER A N 1
ATOM 4512 C CA . SER A 1 612 ? 35.651 32.494 58.988 1.00 38.93 616 SER A CA 1
ATOM 4513 C C . SER A 1 612 ? 34.412 33.296 58.598 1.00 38.83 616 SER A C 1
ATOM 4514 O O . SER A 1 612 ? 34.199 34.425 59.048 1.00 37.40 616 SER A O 1
ATOM 4517 N N . SER A 1 613 ? 33.599 32.703 57.726 1.00 36.56 617 SER A N 1
ATOM 4518 C CA . SER A 1 613 ? 32.274 33.223 57.415 1.00 36.42 617 SER A CA 1
ATOM 4519 C C . SER A 1 613 ? 31.176 32.313 57.944 1.00 44.05 617 SER A C 1
ATOM 4520 O O . SER A 1 613 ? 30.015 32.459 57.548 1.00 47.31 617 SER A O 1
ATOM 4523 N N . GLN A 1 614 ? 31.530 31.372 58.827 1.00 40.83 618 GLN A N 1
ATOM 4524 C CA . GLN A 1 614 ? 30.556 30.476 59.442 1.00 42.41 618 GLN A CA 1
ATOM 4525 C C . GLN A 1 614 ? 29.386 31.249 60.038 1.00 43.50 618 GLN A C 1
ATOM 4526 O O . GLN A 1 614 ? 28.240 30.785 60.006 1.00 37.40 618 GLN A O 1
ATOM 4532 N N . ILE A 1 615 ? 29.657 32.433 60.581 1.00 43.47 619 ILE A N 1
ATOM 4533 C CA . ILE A 1 615 ? 28.633 33.369 61.024 1.00 40.31 619 ILE A CA 1
ATOM 4534 C C . ILE A 1 615 ? 28.777 34.636 60.194 1.00 38.17 619 ILE A C 1
ATOM 4535 O O . ILE A 1 615 ? 29.883 35.172 60.061 1.00 42.32 619 ILE A O 1
ATOM 4540 N N . ASN A 1 616 ? 27.669 35.103 59.621 1.00 34.46 620 ASN A N 1
ATOM 4541 C CA . ASN A 1 616 ? 27.683 36.322 58.826 1.00 37.56 620 ASN A CA 1
ATOM 4542 C C . ASN A 1 616 ? 26.312 36.979 58.902 1.00 36.27 620 ASN A C 1
ATOM 4543 O O . ASN A 1 616 ? 25.337 36.383 59.369 1.00 39.50 620 ASN A O 1
ATOM 4548 N N . LEU A 1 617 ? 26.249 38.226 58.426 1.00 36.49 621 LEU A N 1
ATOM 4549 C CA . LEU A 1 617 ? 25.025 39.012 58.548 1.00 37.02 621 LEU A CA 1
ATOM 4550 C C . LEU A 1 617 ? 23.882 38.431 57.725 1.00 40.13 621 LEU A C 1
ATOM 4551 O O . LEU A 1 617 ? 22.715 38.574 58.106 1.00 36.95 621 LEU A O 1
ATOM 4556 N N . ARG A 1 618 ? 24.188 37.778 56.603 1.00 35.00 622 ARG A N 1
ATOM 4557 C CA . ARG A 1 618 ? 23.136 37.322 55.702 1.00 35.16 622 ARG A CA 1
ATOM 4558 C C . ARG A 1 618 ? 22.541 35.992 56.151 1.00 36.28 622 ARG A C 1
ATOM 4559 O O . ARG A 1 618 ? 21.320 35.863 56.278 1.00 37.61 622 ARG A O 1
ATOM 4567 N N . ASP A 1 619 ? 23.388 34.992 56.389 1.00 39.77 623 ASP A N 1
ATOM 4568 C CA . ASP A 1 619 ? 22.880 33.644 56.612 1.00 40.74 623 ASP A CA 1
ATOM 4569 C C . ASP A 1 619 ? 22.478 33.418 58.067 1.00 36.50 623 ASP A C 1
ATOM 4570 O O . ASP A 1 619 ? 21.501 32.710 58.337 1.00 46.22 623 ASP A O 1
ATOM 4575 N N . THR A 1 620 ? 23.214 33.997 59.015 1.00 39.04 624 THR A N 1
ATOM 4576 C CA . THR A 1 620 ? 22.936 33.845 60.445 1.00 34.75 624 THR A CA 1
ATOM 4577 C C . THR A 1 620 ? 22.775 35.225 61.065 1.00 35.50 624 THR A C 1
ATOM 4578 O O . THR A 1 620 ? 23.685 35.725 61.740 1.00 37.74 624 THR A O 1
ATOM 4582 N N . PRO A 1 621 ? 21.622 35.870 60.862 1.00 35.75 625 PRO A N 1
ATOM 4583 C CA . PRO A 1 621 ? 21.450 37.233 61.394 1.00 36.64 625 PRO A CA 1
ATOM 4584 C C . PRO A 1 621 ? 21.499 37.305 62.910 1.00 34.63 625 PRO A C 1
ATOM 4585 O O . PRO A 1 621 ? 22.106 38.232 63.460 1.00 40.80 625 PRO A O 1
ATOM 4589 N N . GLU A 1 622 ? 20.877 36.349 63.603 1.00 39.55 626 GLU A N 1
ATOM 4590 C CA . GLU A 1 622 ? 20.852 36.387 65.063 1.00 39.70 626 GLU A CA 1
ATOM 4591 C C . GLU A 1 622 ? 22.245 36.170 65.642 1.00 39.18 626 GLU A C 1
ATOM 4592 O O . GLU A 1 622 ? 22.679 36.908 66.534 1.00 39.30 626 GLU A O 1
ATOM 4598 N N . LEU A 1 623 ? 22.961 35.159 65.144 1.00 33.86 627 LEU A N 1
ATOM 4599 C CA . LEU A 1 623 ? 24.311 34.901 65.630 1.00 42.58 627 LEU A CA 1
ATOM 4600 C C . LEU A 1 623 ? 25.262 36.036 65.273 1.00 36.47 627 LEU A C 1
ATOM 4601 O O . LEU A 1 623 ? 26.233 36.282 65.997 1.00 39.06 627 LEU A O 1
ATOM 4606 N N . ALA A 1 624 ? 25.000 36.737 64.167 1.00 41.04 628 ALA A N 1
ATOM 4607 C CA . ALA A 1 624 ? 25.849 37.862 63.787 1.00 34.82 628 ALA A CA 1
ATOM 4608 C C . ALA A 1 624 ? 25.612 39.063 64.692 1.00 40.48 628 ALA A C 1
ATOM 4609 O O . ALA A 1 624 ? 26.556 39.784 65.037 1.00 34.91 628 ALA A O 1
ATOM 4611 N N . ALA A 1 625 ? 24.356 39.302 65.080 1.00 32.92 629 ALA A N 1
ATOM 4612 C CA . ALA A 1 625 ? 24.078 40.352 66.053 1.00 36.11 629 ALA A CA 1
ATOM 4613 C C . ALA A 1 625 ? 24.664 40.013 67.416 1.00 35.74 629 ALA A C 1
ATOM 4614 O O . ALA A 1 625 ? 25.074 40.915 68.155 1.00 40.68 629 ALA A O 1
ATOM 4616 N N . ALA A 1 626 ? 24.716 38.724 67.762 1.00 35.62 630 ALA A N 1
ATOM 4617 C CA . ALA A 1 626 ? 25.309 38.318 69.030 1.00 36.65 630 ALA A CA 1
ATOM 4618 C C . ALA A 1 626 ? 26.822 38.480 69.020 1.00 38.21 630 ALA A C 1
ATOM 4619 O O . ALA A 1 626 ? 27.419 38.777 70.061 1.00 38.20 630 ALA A O 1
ATOM 4621 N N . ALA A 1 627 ? 27.459 38.281 67.863 1.00 34.35 631 ALA A N 1
ATOM 4622 C CA . ALA A 1 627 ? 28.893 38.529 67.766 1.00 36.60 631 ALA A CA 1
ATOM 4623 C C . ALA A 1 627 ? 29.205 40.017 67.846 1.00 38.40 631 ALA A C 1
ATOM 4624 O O . ALA A 1 627 ? 30.264 40.400 68.356 1.00 37.44 631 ALA A O 1
ATOM 4626 N N . ARG A 1 628 ? 28.303 40.867 67.347 1.00 37.93 632 ARG A N 1
ATOM 4627 C CA . ARG A 1 628 ? 28.479 42.305 67.512 1.00 37.67 632 ARG A CA 1
ATOM 4628 C C . ARG A 1 628 ? 28.415 42.696 68.982 1.00 37.00 632 ARG A C 1
ATOM 4629 O O . ARG A 1 628 ? 29.217 43.511 69.452 1.00 33.12 632 ARG A O 1
ATOM 4637 N N . ARG A 1 629 ? 27.465 42.121 69.725 1.00 34.79 633 ARG A N 1
ATOM 4638 C CA . ARG A 1 629 ? 27.365 42.397 71.154 1.00 35.77 633 ARG A CA 1
ATOM 4639 C C . ARG A 1 629 ? 28.623 41.946 71.887 1.00 36.67 633 ARG A C 1
ATOM 4640 O O . ARG A 1 629 ? 29.147 42.665 72.746 1.00 40.21 633 ARG A O 1
ATOM 4648 N N . SER A 1 630 ? 29.117 40.748 71.561 1.00 33.49 634 SER A N 1
ATOM 4649 C CA . SER A 1 630 ? 30.365 40.268 72.148 1.00 34.66 634 SER A CA 1
ATOM 4650 C C . SER A 1 630 ? 31.510 41.226 71.846 1.00 35.41 634 SER A C 1
ATOM 4651 O O . SER A 1 630 ? 32.306 41.562 72.731 1.00 38.86 634 SER A O 1
ATOM 4654 N N . LEU A 1 631 ? 31.601 41.682 70.595 1.00 33.92 635 LEU A N 1
ATOM 4655 C CA . LEU A 1 631 ? 32.653 42.617 70.212 1.00 37.27 635 LEU A CA 1
ATOM 4656 C C . LEU A 1 631 ? 32.505 43.955 70.923 1.00 31.99 635 LEU A C 1
ATOM 4657 O O . LEU A 1 631 ? 33.511 44.584 71.269 1.00 33.80 635 LEU A O 1
ATOM 4662 N N . GLU A 1 632 ? 31.268 44.403 71.154 1.00 32.03 636 GLU A N 1
ATOM 4663 C CA . GLU A 1 632 ? 31.058 45.671 71.846 1.00 35.22 636 GLU A CA 1
ATOM 4664 C C . GLU A 1 632 ? 31.407 45.568 73.324 1.00 36.87 636 GLU A C 1
ATOM 4665 O O . GLU A 1 632 ? 31.841 46.556 73.928 1.00 40.75 636 GLU A O 1
ATOM 4671 N N . ILE A 1 633 ? 31.228 44.388 73.922 1.00 37.08 637 ILE A N 1
ATOM 4672 C CA . ILE A 1 633 ? 31.570 44.208 75.329 1.00 33.73 637 ILE A CA 1
ATOM 4673 C C . ILE A 1 633 ? 33.083 44.134 75.505 1.00 34.88 637 ILE A C 1
ATOM 4674 O O . ILE A 1 633 ? 33.634 44.630 76.496 1.00 34.56 637 ILE A O 1
ATOM 4679 N N . ARG A 1 634 ? 33.781 43.527 74.541 1.00 30.80 638 ARG A N 1
ATOM 4680 C CA . ARG A 1 634 ? 35.237 43.441 74.617 1.00 34.76 638 ARG A CA 1
ATOM 4681 C C . ARG A 1 634 ? 35.883 44.818 74.518 1.00 35.30 638 ARG A C 1
ATOM 4682 O O . ARG A 1 634 ? 36.867 45.101 75.210 1.00 38.49 638 ARG A O 1
ATOM 4690 N N . GLY A 1 635 ? 35.349 45.684 73.664 1.00 33.98 639 GLY A N 1
ATOM 4691 C CA . GLY A 1 635 ? 35.931 46.990 73.433 1.00 37.10 639 GLY A CA 1
ATOM 4692 C C . GLY A 1 635 ? 36.847 47.002 72.223 1.00 33.53 639 GLY A C 1
ATOM 4693 O O . GLY A 1 635 ? 37.104 45.983 71.574 1.00 29.04 639 GLY A O 1
ATOM 4694 N N . ASP A 1 636 ? 37.361 48.198 71.932 1.00 31.65 640 ASP A N 1
ATOM 4695 C CA . ASP A 1 636 ? 38.130 48.441 70.717 1.00 31.86 640 ASP A CA 1
ATOM 4696 C C . ASP A 1 636 ? 39.639 48.409 70.923 1.00 31.89 640 ASP A C 1
ATOM 4697 O O . ASP A 1 636 ? 40.372 48.096 69.978 1.00 33.36 640 ASP A O 1
ATOM 4702 N N . ASN A 1 637 ? 40.126 48.724 72.120 1.00 33.02 641 ASN A N 1
ATOM 4703 C CA . ASN A 1 637 ? 41.557 48.850 72.360 1.00 35.31 641 ASN A CA 1
ATOM 4704 C C . ASN A 1 637 ? 42.173 47.503 72.714 1.00 32.50 641 ASN A C 1
ATOM 4705 O O . ASN A 1 637 ? 41.572 46.703 73.438 1.00 34.95 641 ASN A O 1
ATOM 4710 N N . ALA A 1 638 ? 43.379 47.268 72.210 1.00 32.62 642 ALA A N 1
ATOM 4711 C CA . ALA A 1 638 ? 44.138 46.047 72.475 1.00 30.13 642 ALA A CA 1
ATOM 4712 C C . ALA A 1 638 ? 45.534 46.219 71.886 1.00 31.18 642 ALA A C 1
ATOM 4713 O O . ALA A 1 638 ? 45.951 47.333 71.545 1.00 29.55 642 ALA A O 1
ATOM 4715 N N . THR A 1 639 ? 46.254 45.102 71.761 1.00 31.60 643 THR A N 1
ATOM 4716 C CA . THR A 1 639 ? 47.533 45.071 71.071 1.00 33.98 643 THR A CA 1
ATOM 4717 C C . THR A 1 639 ? 47.358 45.491 69.612 1.00 31.29 643 THR A C 1
ATOM 4718 O O . THR A 1 639 ? 46.245 45.675 69.117 1.00 35.77 643 THR A O 1
ATOM 4722 N N . GLY A 1 640 ? 48.490 45.645 68.923 1.00 32.59 644 GLY A N 1
ATOM 4723 C CA . GLY A 1 640 ? 48.437 45.941 67.500 1.00 31.06 644 GLY A CA 1
ATOM 4724 C C . GLY A 1 640 ? 47.696 44.878 66.710 1.00 32.59 644 GLY A C 1
ATOM 4725 O O . GLY A 1 640 ? 46.864 45.194 65.856 1.00 35.43 644 GLY A O 1
ATOM 4726 N N . TRP A 1 641 ? 47.979 43.603 66.989 1.00 28.64 645 TRP A N 1
ATOM 4727 C CA . TRP A 1 641 ? 47.273 42.531 66.294 1.00 33.34 645 TRP A CA 1
ATOM 4728 C C . TRP A 1 641 ? 45.828 42.417 66.761 1.00 31.94 645 TRP A C 1
ATOM 4729 O O . TRP A 1 641 ? 44.946 42.075 65.964 1.00 33.64 645 TRP A O 1
ATOM 4740 N N . GLY A 1 642 ? 45.565 42.696 68.038 1.00 27.20 646 GLY A N 1
ATOM 4741 C CA . GLY A 1 642 ? 44.193 42.672 68.519 1.00 29.64 646 GLY A CA 1
ATOM 4742 C C . GLY A 1 642 ? 43.337 43.745 67.876 1.00 35.85 646 GLY A C 1
ATOM 4743 O O . GLY A 1 642 ? 42.164 43.515 67.568 1.00 36.34 646 GLY A O 1
ATOM 4744 N N . ILE A 1 643 ? 43.911 44.930 67.663 1.00 30.00 647 ILE A N 1
ATOM 4745 C CA . ILE A 1 643 ? 43.195 45.988 66.959 1.00 35.69 647 ILE A CA 1
ATOM 4746 C C . ILE A 1 643 ? 42.964 45.595 65.505 1.00 35.88 647 ILE A C 1
ATOM 4747 O O . ILE A 1 643 ? 41.900 45.867 64.935 1.00 36.94 647 ILE A O 1
ATOM 4752 N N . GLY A 1 644 ? 43.946 44.935 64.888 1.00 33.78 648 GLY A N 1
ATOM 4753 C CA . GLY A 1 644 ? 43.784 44.511 63.506 1.00 30.51 648 GLY A CA 1
ATOM 4754 C C . GLY A 1 644 ? 42.684 43.482 63.333 1.00 35.38 648 GLY A C 1
ATOM 4755 O O . GLY A 1 644 ? 41.969 43.487 62.327 1.00 30.92 648 GLY A O 1
ATOM 4756 N N . TRP A 1 645 ? 42.533 42.584 64.309 1.00 38.94 649 TRP A N 1
ATOM 4757 C CA . TRP A 1 645 ? 41.450 41.608 64.248 1.00 36.19 649 TRP A CA 1
ATOM 4758 C C . TRP A 1 645 ? 40.094 42.284 64.402 1.00 38.25 649 TRP A C 1
ATOM 4759 O O . TRP A 1 645 ? 39.148 41.965 63.672 1.00 32.95 649 TRP A O 1
ATOM 4770 N N . ARG A 1 646 ? 39.981 43.222 65.347 1.00 34.50 650 ARG A N 1
ATOM 4771 C CA . ARG A 1 646 ? 38.734 43.961 65.511 1.00 36.49 650 ARG A CA 1
ATOM 4772 C C . ARG A 1 646 ? 38.406 44.784 64.273 1.00 36.70 650 ARG A C 1
ATOM 4773 O O . ARG A 1 646 ? 37.228 45.004 63.969 1.00 37.20 650 ARG A O 1
ATOM 4781 N N . LEU A 1 647 ? 39.428 45.242 63.547 1.00 34.83 651 LEU A N 1
ATOM 4782 C CA . LEU A 1 647 ? 39.192 45.975 62.307 1.00 36.24 651 LEU A CA 1
ATOM 4783 C C . LEU A 1 647 ? 38.504 45.092 61.274 1.00 33.44 651 LEU A C 1
ATOM 4784 O O . LEU A 1 647 ? 37.523 45.500 60.642 1.00 36.46 651 LEU A O 1
ATOM 4789 N N . ASN A 1 648 ? 39.011 43.872 61.090 1.00 33.87 652 ASN A N 1
ATOM 4790 C CA . ASN A 1 648 ? 38.399 42.950 60.141 1.00 33.32 652 ASN A CA 1
ATOM 4791 C C . ASN A 1 648 ? 37.000 42.546 60.585 1.00 38.42 652 ASN A C 1
ATOM 4792 O O . ASN A 1 648 ? 36.101 42.379 59.753 1.00 37.26 652 ASN A O 1
ATOM 4797 N N . LEU A 1 649 ? 36.799 42.382 61.894 1.00 32.76 653 LEU A N 1
ATOM 4798 C CA . LEU A 1 649 ? 35.497 41.961 62.398 1.00 34.73 653 LEU A CA 1
ATOM 4799 C C . LEU A 1 649 ? 34.437 43.029 62.159 1.00 36.63 653 LEU A C 1
ATOM 4800 O O . LEU A 1 649 ? 33.319 42.718 61.732 1.00 36.81 653 LEU A O 1
ATOM 4805 N N . TRP A 1 650 ? 34.768 44.296 62.423 1.00 31.51 654 TRP A N 1
ATOM 4806 C CA . TRP A 1 650 ? 33.805 45.363 62.179 1.00 34.48 654 TRP A CA 1
ATOM 4807 C C . TRP A 1 650 ? 33.585 45.588 60.690 1.00 37.21 654 TRP A C 1
ATOM 4808 O O . TRP A 1 650 ? 32.490 45.995 60.283 1.00 33.84 654 TRP A O 1
ATOM 4819 N N . ALA A 1 651 ? 34.605 45.335 59.866 1.00 35.60 655 ALA A N 1
ATOM 4820 C CA . ALA A 1 651 ? 34.411 45.377 58.421 1.00 33.73 655 ALA A CA 1
ATOM 4821 C C . ALA A 1 651 ? 33.389 44.339 57.976 1.00 32.62 655 ALA A C 1
ATOM 4822 O O . ALA A 1 651 ? 32.506 44.634 57.163 1.00 33.63 655 ALA A O 1
ATOM 4824 N N . ARG A 1 652 ? 33.482 43.123 58.518 1.00 36.65 656 ARG A N 1
ATOM 4825 C CA . ARG A 1 652 ? 32.536 42.070 58.177 1.00 37.46 656 ARG A CA 1
ATOM 4826 C C . ARG A 1 652 ? 31.126 42.375 58.657 1.00 36.01 656 ARG A C 1
ATOM 4827 O O . ARG A 1 652 ? 30.167 41.857 58.077 1.00 34.04 656 ARG A O 1
ATOM 4835 N N . LEU A 1 653 ? 30.976 43.206 59.689 1.00 36.15 657 LEU A N 1
ATOM 4836 C CA . LEU A 1 653 ? 29.666 43.643 60.153 1.00 38.62 657 LEU A CA 1
ATOM 4837 C C . LEU A 1 653 ? 29.133 44.834 59.366 1.00 37.35 657 LEU A C 1
ATOM 4838 O O . LEU A 1 653 ? 28.127 45.425 59.773 1.00 31.47 657 LEU A O 1
ATOM 4843 N N . ALA A 1 654 ? 29.791 45.192 58.260 1.00 35.76 658 ALA A N 1
ATOM 4844 C CA . ALA A 1 654 ? 29.343 46.252 57.354 1.00 34.81 658 ALA A CA 1
ATOM 4845 C C . ALA A 1 654 ? 29.175 47.592 58.066 1.00 33.25 658 ALA A C 1
ATOM 4846 O O . ALA A 1 654 ? 28.295 48.384 57.720 1.00 32.93 658 ALA A O 1
ATOM 4848 N N . ASP A 1 655 ? 30.022 47.863 59.054 1.00 35.68 659 ASP A N 1
ATOM 4849 C CA . ASP A 1 655 ? 29.981 49.105 59.825 1.00 36.43 659 ASP A CA 1
ATOM 4850 C C . ASP A 1 655 ? 31.244 49.895 59.491 1.00 39.10 659 ASP A C 1
ATOM 4851 O O . ASP A 1 655 ? 32.294 49.709 60.107 1.00 39.98 659 ASP A O 1
ATOM 4856 N N . GLY A 1 656 ? 31.131 50.789 58.507 1.00 43.36 660 GLY A N 1
ATOM 4857 C CA . GLY A 1 656 ? 32.303 51.510 58.037 1.00 39.45 660 GLY A CA 1
ATOM 4858 C C . GLY A 1 656 ? 32.872 52.465 59.069 1.00 40.04 660 GLY A C 1
ATOM 4859 O O . GLY A 1 656 ? 34.092 52.569 59.223 1.00 31.56 660 GLY A O 1
ATOM 4860 N N . GLU A 1 657 ? 32.001 53.175 59.792 1.00 34.31 661 GLU A N 1
ATOM 4861 C CA . GLU A 1 657 ? 32.483 54.171 60.743 1.00 38.91 661 GLU A CA 1
ATOM 4862 C C . GLU A 1 657 ? 33.164 53.513 61.938 1.00 34.79 661 GLU A C 1
ATOM 4863 O O . GLU A 1 657 ? 34.155 54.038 62.460 1.00 32.93 661 GLU A O 1
ATOM 4869 N N . HIS A 1 658 ? 32.649 52.369 62.395 1.00 36.37 662 HIS A N 1
ATOM 4870 C CA . HIS A 1 658 ? 33.331 51.660 63.473 1.00 39.32 662 HIS A CA 1
ATOM 4871 C C . HIS A 1 658 ? 34.644 51.061 62.987 1.00 35.54 662 HIS A C 1
ATOM 4872 O O . HIS A 1 658 ? 35.648 51.089 63.706 1.00 41.03 662 HIS A O 1
ATOM 4879 N N . ALA A 1 659 ? 34.657 50.525 61.764 1.00 34.16 663 ALA A N 1
ATOM 4880 C CA . ALA A 1 659 ? 35.904 50.028 61.192 1.00 32.42 663 ALA A CA 1
ATOM 4881 C C . ALA A 1 659 ? 36.937 51.141 61.078 1.00 39.05 663 ALA A C 1
ATOM 4882 O O . ALA A 1 659 ? 38.122 50.930 61.363 1.00 34.90 663 ALA A O 1
ATOM 4884 N N . TYR A 1 660 ? 36.507 52.340 60.676 1.00 33.74 664 TYR A N 1
ATOM 4885 C CA . TYR A 1 660 ? 37.447 53.448 60.569 1.00 36.73 664 TYR A CA 1
ATOM 4886 C C . TYR A 1 660 ? 37.935 53.909 61.936 1.00 37.96 664 TYR A C 1
ATOM 4887 O O . TYR A 1 660 ? 39.083 54.349 62.063 1.00 31.39 664 TYR A O 1
ATOM 4896 N N . ARG A 1 661 ? 37.084 53.826 62.963 1.00 35.84 665 ARG A N 1
ATOM 4897 C CA . ARG A 1 661 ? 37.530 54.158 64.312 1.00 33.84 665 ARG A CA 1
ATOM 4898 C C . ARG A 1 661 ? 38.606 53.188 64.784 1.00 35.57 665 ARG A C 1
ATOM 4899 O O . ARG A 1 661 ? 39.553 53.586 65.473 1.00 37.68 665 ARG A O 1
ATOM 4907 N N . ILE A 1 662 ? 38.479 51.910 64.419 1.00 37.43 666 ILE A N 1
ATOM 4908 C CA . ILE A 1 662 ? 39.514 50.934 64.752 1.00 35.61 666 ILE A CA 1
ATOM 4909 C C . ILE A 1 662 ? 40.806 51.260 64.015 1.00 32.96 666 ILE A C 1
ATOM 4910 O O . ILE A 1 662 ? 41.902 51.170 64.583 1.00 35.03 666 ILE A O 1
ATOM 4915 N N . LEU A 1 663 ? 40.700 51.644 62.740 1.00 35.21 667 LEU A N 1
ATOM 4916 C CA . LEU A 1 663 ? 41.894 51.946 61.956 1.00 35.21 667 LEU A CA 1
ATOM 4917 C C . LEU A 1 663 ? 42.652 53.132 62.538 1.00 37.82 667 LEU A C 1
ATOM 4918 O O . LEU A 1 663 ? 43.888 53.165 62.505 1.00 35.52 667 LEU A O 1
ATOM 4923 N N . GLN A 1 664 ? 41.930 54.117 63.076 1.00 34.81 668 GLN A N 1
ATOM 4924 C CA . GLN A 1 664 ? 42.600 55.229 63.741 1.00 39.77 668 GLN A CA 1
ATOM 4925 C C . GLN A 1 664 ? 43.328 54.766 64.997 1.00 38.22 668 GLN A C 1
ATOM 4926 O O . GLN A 1 664 ? 44.339 55.365 65.380 1.00 39.07 668 GLN A O 1
ATOM 4932 N N . LEU A 1 665 ? 42.836 53.705 65.645 1.00 38.12 669 LEU A N 1
ATOM 4933 C CA . LEU A 1 665 ? 43.573 53.116 66.759 1.00 35.61 669 LEU A CA 1
ATOM 4934 C C . LEU A 1 665 ? 44.845 52.432 66.273 1.00 35.39 669 LEU A C 1
ATOM 4935 O O . LEU A 1 665 ? 45.879 52.478 66.950 1.00 32.30 669 LEU A O 1
ATOM 4940 N N . LEU A 1 666 ? 44.786 51.790 65.104 1.00 37.60 670 LEU A N 1
ATOM 4941 C CA . LEU A 1 666 ? 45.932 51.042 64.599 1.00 34.52 670 LEU A CA 1
ATOM 4942 C C . LEU A 1 666 ? 47.009 51.971 64.051 1.00 34.35 670 LEU A C 1
ATOM 4943 O O . LEU A 1 666 ? 48.183 51.857 64.420 1.00 35.18 670 LEU A O 1
ATOM 4948 N N . ILE A 1 667 ? 46.629 52.891 63.166 1.00 37.44 671 ILE A N 1
ATOM 4949 C CA . ILE A 1 667 ? 47.569 53.851 62.583 1.00 34.01 671 ILE A CA 1
ATOM 4950 C C . ILE A 1 667 ? 47.582 55.055 63.520 1.00 35.28 671 ILE A C 1
ATOM 4951 O O . ILE A 1 667 ? 46.815 56.006 63.364 1.00 33.12 671 ILE A O 1
ATOM 4956 N N . SER A 1 668 ? 48.474 55.013 64.505 1.00 35.16 672 SER A N 1
ATOM 4957 C CA . SER A 1 668 ? 48.502 56.002 65.572 1.00 32.43 672 SER A CA 1
ATOM 4958 C C . SER A 1 668 ? 49.875 55.962 66.228 1.00 34.27 672 SER A C 1
ATOM 4959 O O . SER A 1 668 ? 50.597 54.966 66.098 1.00 32.72 672 SER A O 1
ATOM 4962 N N . PRO A 1 669 ? 50.267 57.026 66.939 1.00 33.67 673 PRO A N 1
ATOM 4963 C CA . PRO A 1 669 ? 51.555 56.997 67.653 1.00 34.05 673 PRO A CA 1
ATOM 4964 C C . PRO A 1 669 ? 51.617 55.946 68.747 1.00 35.73 673 PRO A C 1
ATOM 4965 O O . PRO A 1 669 ? 52.715 55.647 69.231 1.00 39.67 673 PRO A O 1
ATOM 4969 N N . GLU A 1 670 ? 50.481 55.380 69.147 1.00 30.14 674 GLU A N 1
ATOM 4970 C CA . GLU A 1 670 ? 50.450 54.366 70.188 1.00 34.38 674 GLU A CA 1
ATOM 4971 C C . GLU A 1 670 ? 50.696 52.961 69.660 1.00 30.45 674 GLU A C 1
ATOM 4972 O O . GLU A 1 670 ? 51.141 52.098 70.426 1.00 34.51 674 GLU A O 1
ATOM 4978 N N . ARG A 1 671 ? 50.434 52.712 68.373 1.00 34.67 675 ARG A N 1
ATOM 4979 C CA . ARG A 1 671 ? 50.485 51.363 67.825 1.00 33.11 675 ARG A CA 1
ATOM 4980 C C . ARG A 1 671 ? 51.271 51.263 66.521 1.00 33.90 675 ARG A C 1
ATOM 4981 O O . ARG A 1 671 ? 51.285 50.189 65.907 1.00 33.73 675 ARG A O 1
ATOM 4989 N N . THR A 1 672 ? 51.924 52.336 66.079 1.00 35.17 676 THR A N 1
ATOM 4990 C CA . THR A 1 672 ? 52.689 52.311 64.838 1.00 30.75 676 THR A CA 1
ATOM 4991 C C . THR A 1 672 ? 53.990 53.076 65.026 1.00 32.28 676 THR A C 1
ATOM 4992 O O . THR A 1 672 ? 53.979 54.219 65.493 1.00 30.90 676 THR A O 1
ATOM 4996 N N . TYR A 1 673 ? 55.100 52.445 64.658 1.00 30.28 677 TYR A N 1
ATOM 4997 C CA . TYR A 1 673 ? 56.424 53.039 64.774 1.00 29.17 677 TYR A CA 1
ATOM 4998 C C . TYR A 1 673 ? 56.672 54.011 63.623 1.00 30.21 677 TYR A C 1
ATOM 4999 O O . TYR A 1 673 ? 55.918 54.042 62.648 1.00 29.70 677 TYR A O 1
ATOM 5008 N N . PRO A 1 674 ? 57.721 54.840 63.715 1.00 31.72 678 PRO A N 1
ATOM 5009 C CA . PRO A 1 674 ? 57.984 55.800 62.627 1.00 31.75 678 PRO A CA 1
ATOM 5010 C C . PRO A 1 674 ? 58.238 55.157 61.273 1.00 32.12 678 PRO A C 1
ATOM 5011 O O . PRO A 1 674 ? 58.000 55.803 60.245 1.00 33.91 678 PRO A O 1
ATOM 5015 N N . ASN A 1 675 ? 58.722 53.914 61.231 1.00 33.55 679 ASN A N 1
ATOM 5016 C CA . ASN A 1 675 ? 58.908 53.204 59.972 1.00 40.56 679 ASN A CA 1
ATOM 5017 C C . ASN A 1 675 ? 57.675 52.405 59.564 1.00 31.99 679 ASN A C 1
ATOM 5018 O O . ASN A 1 675 ? 57.788 51.482 58.749 1.00 33.24 679 ASN A O 1
ATOM 5023 N N . LEU A 1 676 ? 56.510 52.738 60.124 1.00 32.88 680 LEU A N 1
ATOM 5024 C CA . LEU A 1 676 ? 55.214 52.116 59.860 1.00 34.47 680 LEU A CA 1
ATOM 5025 C C . LEU A 1 676 ? 55.107 50.694 60.397 1.00 33.02 680 LEU A C 1
ATOM 5026 O O . LEU A 1 676 ? 54.107 50.017 60.129 1.00 28.94 680 LEU A O 1
ATOM 5031 N N . PHE A 1 677 ? 56.096 50.223 61.154 1.00 30.01 681 PHE A N 1
ATOM 5032 C CA . PHE A 1 677 ? 56.001 48.911 61.782 1.00 33.57 681 PHE A CA 1
ATOM 5033 C C . PHE A 1 677 ? 54.883 48.900 62.818 1.00 32.91 681 PHE A C 1
ATOM 5034 O O . PHE A 1 677 ? 54.672 49.881 63.537 1.00 30.52 681 PHE A O 1
ATOM 5042 N N . ASP A 1 678 ? 54.165 47.783 62.895 1.00 25.23 682 ASP A N 1
ATOM 5043 C CA . ASP A 1 678 ? 53.112 47.629 63.888 1.00 31.28 682 ASP A CA 1
ATOM 5044 C C . ASP A 1 678 ? 53.712 47.376 65.266 1.00 33.76 682 ASP A C 1
ATOM 5045 O O . ASP A 1 678 ? 54.751 46.725 65.406 1.00 28.68 682 ASP A O 1
ATOM 5050 N N . ALA A 1 679 ? 53.041 47.897 66.289 1.00 30.94 683 ALA A N 1
ATOM 5051 C CA . ALA A 1 679 ? 53.499 47.791 67.667 1.00 33.58 683 ALA A CA 1
ATOM 5052 C C . ALA A 1 679 ? 52.558 46.899 68.464 1.00 29.91 683 ALA A C 1
ATOM 5053 O O . ALA A 1 679 ? 51.343 47.125 68.480 1.00 29.78 683 ALA A O 1
ATOM 5055 N N . HIS A 1 680 ? 53.126 45.881 69.119 1.00 28.51 684 HIS A N 1
ATOM 5056 C CA . HIS A 1 680 ? 52.356 45.123 70.104 1.00 28.65 684 HIS A CA 1
ATOM 5057 C C . HIS A 1 680 ? 52.025 45.971 71.327 1.00 32.57 684 HIS A C 1
ATOM 5058 O O . HIS A 1 680 ? 50.848 46.000 71.729 1.00 31.18 684 HIS A O 1
ATOM 5065 N N . PRO A 1 681 ? 52.978 46.689 71.961 1.00 32.00 685 PRO A N 1
ATOM 5066 C CA . PRO A 1 681 ? 54.428 46.806 71.739 1.00 34.20 685 PRO A CA 1
ATOM 5067 C C . PRO A 1 681 ? 55.203 45.647 72.371 1.00 29.61 685 PRO A C 1
ATOM 5068 O O . PRO A 1 681 ? 54.676 45.006 73.279 1.00 35.93 685 PRO A O 1
ATOM 5072 N N . PRO A 1 682 ? 56.434 45.372 71.900 1.00 29.06 686 PRO A N 1
ATOM 5073 C CA . PRO A 1 682 ? 57.198 46.056 70.849 1.00 28.42 686 PRO A CA 1
ATOM 5074 C C . PRO A 1 682 ? 56.806 45.640 69.430 1.00 30.45 686 PRO A C 1
ATOM 5075 O O . PRO A 1 682 ? 55.650 45.287 69.198 1.00 31.49 686 PRO A O 1
ATOM 5079 N N . PHE A 1 683 ? 57.760 45.684 68.497 1.00 27.89 687 PHE A N 1
ATOM 5080 C CA . PHE A 1 683 ? 57.462 45.385 67.101 1.00 29.60 687 PHE A CA 1
ATOM 5081 C C . PHE A 1 683 ? 56.933 43.966 66.952 1.00 27.93 687 PHE A C 1
ATOM 5082 O O . PHE A 1 683 ? 57.571 43.002 67.385 1.00 28.75 687 PHE A O 1
ATOM 5090 N N . GLN A 1 684 ? 55.758 43.851 66.337 1.00 29.03 688 GLN A N 1
ATOM 5091 C CA . GLN A 1 684 ? 55.196 42.581 65.905 1.00 29.72 688 GLN A CA 1
ATOM 5092 C C . GLN A 1 684 ? 54.551 42.816 64.549 1.00 27.74 688 GLN A C 1
ATOM 5093 O O . GLN A 1 684 ? 53.756 43.746 64.393 1.00 31.67 688 GLN A O 1
ATOM 5099 N N . ILE A 1 685 ? 54.906 41.987 63.565 1.00 31.76 689 ILE A N 1
ATOM 5100 C CA . ILE A 1 685 ? 54.473 42.248 62.193 1.00 32.83 689 ILE A CA 1
ATOM 5101 C C . ILE A 1 685 ? 53.024 41.864 61.940 1.00 31.35 689 ILE A C 1
ATOM 5102 O O . ILE A 1 685 ? 52.464 42.261 60.911 1.00 31.92 689 ILE A O 1
ATOM 5107 N N . ASP A 1 686 ? 52.395 41.124 62.858 1.00 32.44 690 ASP A N 1
ATOM 5108 C CA . ASP A 1 686 ? 51.033 40.650 62.630 1.00 30.93 690 ASP A CA 1
ATOM 5109 C C . ASP A 1 686 ? 50.076 41.803 62.351 1.00 33.09 690 ASP A C 1
ATOM 5110 O O . ASP A 1 686 ? 49.233 41.714 61.450 1.00 30.39 690 ASP A O 1
ATOM 5115 N N . GLY A 1 687 ? 50.202 42.900 63.102 1.00 33.49 691 GLY A N 1
ATOM 5116 C CA . GLY A 1 687 ? 49.274 44.008 62.941 1.00 33.00 691 GLY A CA 1
ATOM 5117 C C . GLY A 1 687 ? 49.342 44.650 61.569 1.00 34.28 691 GLY A C 1
ATOM 5118 O O . GLY A 1 687 ? 48.319 45.070 61.021 1.00 28.73 691 GLY A O 1
ATOM 5119 N N . ASN A 1 688 ? 50.548 44.752 61.002 1.00 30.21 692 ASN A N 1
ATOM 5120 C CA . ASN A 1 688 ? 50.687 45.249 59.635 1.00 29.59 692 ASN A CA 1
ATOM 5121 C C . ASN A 1 688 ? 49.851 44.420 58.670 1.00 28.29 692 ASN A C 1
ATOM 5122 O O . ASN A 1 688 ? 49.097 44.962 57.854 1.00 32.29 692 ASN A O 1
ATOM 5127 N N . PHE A 1 689 ? 49.965 43.094 58.763 1.00 27.40 693 PHE A N 1
ATOM 5128 C CA . PHE A 1 689 ? 49.244 42.216 57.849 1.00 29.90 693 PHE A CA 1
ATOM 5129 C C . PHE A 1 689 ? 47.749 42.222 58.140 1.00 28.79 693 PHE A C 1
ATOM 5130 O O . PHE A 1 689 ? 46.931 42.148 57.216 1.00 33.48 693 PHE A O 1
ATOM 5138 N N . GLY A 1 690 ? 47.373 42.309 59.417 1.00 27.19 694 GLY A N 1
ATOM 5139 C CA . GLY A 1 690 ? 45.968 42.449 59.754 1.00 32.53 694 GLY A CA 1
ATOM 5140 C C . GLY A 1 690 ? 45.383 43.767 59.294 1.00 32.81 694 GLY A C 1
ATOM 5141 O O . GLY A 1 690 ? 44.206 43.833 58.926 1.00 34.84 694 GLY A O 1
ATOM 5142 N N . GLY A 1 691 ? 46.191 44.830 59.304 1.00 32.92 695 GLY A N 1
ATOM 5143 C CA . GLY A 1 691 ? 45.717 46.111 58.806 1.00 29.94 695 GLY A CA 1
ATOM 5144 C C . GLY A 1 691 ? 45.491 46.097 57.306 1.00 30.16 695 GLY A C 1
ATOM 5145 O O . GLY A 1 691 ? 44.472 46.591 56.815 1.00 34.24 695 GLY A O 1
ATOM 5146 N N . THR A 1 692 ? 46.443 45.536 56.556 1.00 31.02 696 THR A N 1
ATOM 5147 C CA . THR A 1 692 ? 46.250 45.369 55.119 1.00 30.01 696 THR A CA 1
ATOM 5148 C C . THR A 1 692 ? 45.012 44.532 54.827 1.00 30.23 696 THR A C 1
ATOM 5149 O O . THR A 1 692 ? 44.251 44.833 53.899 1.00 34.92 696 THR A O 1
ATOM 5153 N N . ALA A 1 693 ? 44.784 43.483 55.620 1.00 34.99 697 ALA A N 1
ATOM 5154 C CA . ALA A 1 693 ? 43.624 42.627 55.401 1.00 34.41 697 ALA A CA 1
ATOM 5155 C C . ALA A 1 693 ? 42.328 43.346 55.751 1.00 33.69 697 ALA A C 1
ATOM 5156 O O . ALA A 1 693 ? 41.314 43.179 55.063 1.00 36.74 697 ALA A O 1
ATOM 5158 N N . GLY A 1 694 ? 42.340 44.151 56.816 1.00 34.18 698 GLY A N 1
ATOM 5159 C CA . GLY A 1 694 ? 41.125 44.834 57.232 1.00 32.67 698 GLY A CA 1
ATOM 5160 C C . GLY A 1 694 ? 40.713 45.940 56.281 1.00 37.74 698 GLY A C 1
ATOM 5161 O O . GLY A 1 694 ? 39.527 46.096 55.974 1.00 34.54 698 GLY A O 1
ATOM 5162 N N . ILE A 1 695 ? 41.680 46.732 55.813 1.00 35.19 699 ILE A N 1
ATOM 5163 C CA . ILE A 1 695 ? 41.388 47.743 54.801 1.00 30.98 699 ILE A CA 1
ATOM 5164 C C . ILE A 1 695 ? 40.796 47.088 53.560 1.00 35.60 699 ILE A C 1
ATOM 5165 O O . ILE A 1 695 ? 39.844 47.602 52.959 1.00 31.60 699 ILE A O 1
ATOM 5170 N N . THR A 1 696 ? 41.338 45.931 53.170 1.00 33.56 700 THR A N 1
ATOM 5171 C CA . THR A 1 696 ? 40.784 45.187 52.043 1.00 31.52 700 THR A CA 1
ATOM 5172 C C . THR A 1 696 ? 39.349 44.758 52.321 1.00 36.95 700 THR A C 1
ATOM 5173 O O . THR A 1 696 ? 38.468 44.908 51.466 1.00 31.93 700 THR A O 1
ATOM 5177 N N . GLU A 1 697 ? 39.095 44.222 53.519 1.00 34.95 701 GLU A N 1
ATOM 5178 C CA . GLU A 1 697 ? 37.758 43.740 53.850 1.00 36.15 701 GLU A CA 1
ATOM 5179 C C . GLU A 1 697 ? 36.740 44.872 53.877 1.00 32.75 701 GLU A C 1
ATOM 5180 O O . GLU A 1 697 ? 35.559 44.648 53.589 1.00 34.27 701 GLU A O 1
ATOM 5186 N N . MET A 1 698 ? 37.171 46.089 54.219 1.00 34.78 702 MET A N 1
ATOM 5187 C CA . MET A 1 698 ? 36.258 47.226 54.193 1.00 30.77 702 MET A CA 1
ATOM 5188 C C . MET A 1 698 ? 35.797 47.543 52.777 1.00 37.40 702 MET A C 1
ATOM 5189 O O . MET A 1 698 ? 34.662 47.991 52.579 1.00 33.15 702 MET A O 1
ATOM 5194 N N . LEU A 1 699 ? 36.655 47.312 51.783 1.00 29.86 703 LEU A N 1
ATOM 5195 C CA . LEU A 1 699 ? 36.354 47.696 50.410 1.00 36.92 703 LEU A CA 1
ATOM 5196 C C . LEU A 1 699 ? 35.739 46.569 49.592 1.00 36.07 703 LEU A C 1
ATOM 5197 O O . LEU A 1 699 ? 34.923 46.837 48.703 1.00 36.93 703 LEU A O 1
ATOM 5202 N N . LEU A 1 700 ? 36.105 45.318 49.867 1.00 37.75 704 LEU A N 1
ATOM 5203 C CA . LEU A 1 700 ? 35.620 44.191 49.080 1.00 35.82 704 LEU A CA 1
ATOM 5204 C C . LEU A 1 700 ? 35.625 42.940 49.945 1.00 33.72 704 LEU A C 1
ATOM 5205 O O . LEU A 1 700 ? 36.610 42.670 50.637 1.00 34.94 704 LEU A O 1
ATOM 5210 N N . GLN A 1 701 ? 34.529 42.183 49.901 1.00 29.03 705 GLN A N 1
ATOM 5211 C CA . GLN A 1 701 ? 34.402 40.948 50.660 1.00 34.90 705 GLN A CA 1
ATOM 5212 C C . GLN A 1 701 ? 33.970 39.819 49.736 1.00 38.36 705 GLN A C 1
ATOM 5213 O O . GLN A 1 701 ? 33.222 40.029 48.776 1.00 36.44 705 GLN A O 1
ATOM 5219 N N . SER A 1 702 ? 34.453 38.613 50.035 1.00 37.81 706 SER A N 1
ATOM 5220 C CA . SER A 1 702 ? 34.194 37.438 49.201 1.00 41.07 706 SER A CA 1
ATOM 5221 C C . SER A 1 702 ? 33.944 36.245 50.119 1.00 42.05 706 SER A C 1
ATOM 5222 O O . SER A 1 702 ? 34.889 35.647 50.643 1.00 41.29 706 SER A O 1
ATOM 5225 N N . TRP A 1 703 ? 32.672 35.907 50.307 1.00 35.27 707 TRP A N 1
ATOM 5226 C CA . TRP A 1 703 ? 32.280 34.745 51.093 1.00 37.76 707 TRP A CA 1
ATOM 5227 C C . TRP A 1 703 ? 30.845 34.395 50.729 1.00 38.74 707 TRP A C 1
ATOM 5228 O O . TRP A 1 703 ? 30.172 35.131 50.003 1.00 40.97 707 TRP A O 1
ATOM 5239 N N . GLY A 1 704 ? 30.379 33.269 51.260 1.00 41.72 708 GLY A N 1
ATOM 5240 C CA . GLY A 1 704 ? 29.151 32.738 50.716 1.00 42.48 708 GLY A CA 1
ATOM 5241 C C . GLY A 1 704 ? 29.356 32.409 49.250 1.00 44.11 708 GLY A C 1
ATOM 5242 O O . GLY A 1 704 ? 30.438 31.994 48.821 1.00 53.71 708 GLY A O 1
ATOM 5243 N N . GLY A 1 705 ? 28.308 32.612 48.461 1.00 42.81 709 GLY A N 1
ATOM 5244 C CA . GLY A 1 705 ? 28.448 32.478 47.026 1.00 39.87 709 GLY A CA 1
ATOM 5245 C C . GLY A 1 705 ? 28.536 33.826 46.342 1.00 37.65 709 GLY A C 1
ATOM 5246 O O . GLY A 1 705 ? 28.349 33.925 45.126 1.00 35.68 709 GLY A O 1
ATOM 5247 N N . SER A 1 706 ? 28.843 34.871 47.108 1.00 36.18 710 SER A N 1
ATOM 5248 C CA . SER A 1 706 ? 28.649 36.239 46.653 1.00 36.19 710 SER A CA 1
ATOM 5249 C C . SER A 1 706 ? 29.927 37.055 46.799 1.00 37.27 710 SER A C 1
ATOM 5250 O O . SER A 1 706 ? 30.902 36.637 47.432 1.00 37.02 710 SER A O 1
ATOM 5253 N N . VAL A 1 707 ? 29.896 38.242 46.196 1.00 39.12 711 VAL A N 1
ATOM 5254 C CA . VAL A 1 707 ? 30.968 39.227 46.272 1.00 34.25 711 VAL A CA 1
ATOM 5255 C C . VAL A 1 707 ? 30.332 40.554 46.660 1.00 35.60 711 VAL A C 1
ATOM 5256 O O . VAL A 1 707 ? 29.475 41.070 45.933 1.00 33.22 711 VAL A O 1
ATOM 5260 N N . PHE A 1 708 ? 30.743 41.101 47.798 1.00 32.42 712 PHE A N 1
ATOM 5261 C CA . PHE A 1 708 ? 30.124 42.291 48.363 1.00 35.07 712 PHE A CA 1
ATOM 5262 C C . PHE A 1 708 ? 31.004 43.508 48.105 1.00 36.36 712 PHE A C 1
ATOM 5263 O O . PHE A 1 708 ? 32.195 43.502 48.435 1.00 32.05 712 PHE A O 1
ATOM 5271 N N . LEU A 1 709 ? 30.412 44.544 47.515 1.00 37.63 713 LEU A N 1
ATOM 5272 C CA . LEU A 1 709 ? 31.137 45.728 47.076 1.00 36.49 713 LEU A CA 1
ATOM 5273 C C . LEU A 1 709 ? 30.970 46.851 48.092 1.00 35.53 713 LEU A C 1
ATOM 5274 O O . LEU A 1 709 ? 29.845 47.169 48.493 1.00 34.49 713 LEU A O 1
ATOM 5279 N N . LEU A 1 710 ? 32.092 47.453 48.489 1.00 32.52 714 LEU A N 1
ATOM 5280 C CA . LEU A 1 710 ? 32.127 48.552 49.448 1.00 35.60 714 LEU A CA 1
ATOM 5281 C C . LEU A 1 710 ? 31.251 48.316 50.685 1.00 34.15 714 LEU A C 1
ATOM 5282 O O . LEU A 1 710 ? 30.462 49.181 51.064 1.00 36.72 714 LEU A O 1
ATOM 5287 N N . PRO A 1 711 ? 31.374 47.155 51.342 1.00 34.61 715 PRO A N 1
ATOM 5288 C CA . PRO A 1 711 ? 30.449 46.857 52.447 1.00 30.49 715 PRO A CA 1
ATOM 5289 C C . PRO A 1 711 ? 30.725 47.654 53.713 1.00 34.09 715 PRO A C 1
ATOM 5290 O O . PRO A 1 711 ? 29.802 47.846 54.513 1.00 28.09 715 PRO A O 1
ATOM 5294 N N . ALA A 1 712 ? 31.950 48.131 53.919 1.00 35.52 716 ALA A N 1
ATOM 5295 C CA . ALA A 1 712 ? 32.308 48.893 55.111 1.00 32.64 716 ALA A CA 1
ATOM 5296 C C . ALA A 1 712 ? 33.065 50.157 54.727 1.00 38.93 716 ALA A C 1
ATOM 5297 O O . ALA A 1 712 ? 34.136 50.462 55.257 1.00 33.72 716 ALA A O 1
ATOM 5299 N N . LEU A 1 713 ? 32.504 50.916 53.794 1.00 35.12 717 LEU A N 1
ATOM 5300 C CA . LEU A 1 713 ? 33.149 52.138 53.328 1.00 37.40 717 LEU A CA 1
ATOM 5301 C C . LEU A 1 713 ? 32.929 53.262 54.335 1.00 38.76 717 LEU A C 1
ATOM 5302 O O . LEU A 1 713 ? 31.783 53.542 54.700 1.00 32.97 717 LEU A O 1
ATOM 5307 N N . PRO A 1 714 ? 33.986 53.914 54.807 1.00 36.31 718 PRO A N 1
ATOM 5308 C CA . PRO A 1 714 ? 33.823 55.037 55.732 1.00 33.86 718 PRO A CA 1
ATOM 5309 C C . PRO A 1 714 ? 33.643 56.360 55.001 1.00 37.41 718 PRO A C 1
ATOM 5310 O O . PRO A 1 714 ? 34.002 56.517 53.832 1.00 37.58 718 PRO A O 1
ATOM 5314 N N . LYS A 1 715 ? 33.077 57.326 55.729 1.00 37.04 719 LYS A N 1
ATOM 5315 C CA . LYS A 1 715 ? 32.925 58.672 55.187 1.00 36.93 719 LYS A CA 1
ATOM 5316 C C . LYS A 1 715 ? 34.268 59.333 54.914 1.00 35.38 719 LYS A C 1
ATOM 5317 O O . LYS A 1 715 ? 34.324 60.315 54.165 1.00 38.98 719 LYS A O 1
ATOM 5323 N N . ALA A 1 716 ? 35.350 58.822 55.505 1.00 37.88 720 ALA A N 1
ATOM 5324 C CA . ALA A 1 716 ? 36.664 59.420 55.311 1.00 37.21 720 ALA A CA 1
ATOM 5325 C C . ALA A 1 716 ? 37.241 59.127 53.933 1.00 35.40 720 ALA A C 1
ATOM 5326 O O . ALA A 1 716 ? 38.211 59.778 53.531 1.00 33.46 720 ALA A O 1
ATOM 5328 N N . TRP A 1 717 ? 36.675 58.163 53.204 1.00 34.97 721 TRP A N 1
ATOM 5329 C CA . TRP A 1 717 ? 37.111 57.815 51.852 1.00 33.71 721 TRP A CA 1
ATOM 5330 C C . TRP A 1 717 ? 35.946 58.025 50.889 1.00 35.55 721 TRP A C 1
ATOM 5331 O O . TRP A 1 717 ? 35.355 57.057 50.390 1.00 33.99 721 TRP A O 1
ATOM 5342 N N . PRO A 1 718 ? 35.591 59.282 50.600 1.00 33.21 722 PRO A N 1
ATOM 5343 C CA . PRO A 1 718 ? 34.409 59.531 49.759 1.00 37.43 722 PRO A CA 1
ATOM 5344 C C . PRO A 1 718 ? 34.611 59.165 48.300 1.00 37.77 722 PRO A C 1
ATOM 5345 O O . PRO A 1 718 ? 33.623 58.895 47.605 1.00 33.28 722 PRO A O 1
ATOM 5349 N N . ARG A 1 719 ? 35.848 59.148 47.813 1.00 33.84 723 ARG A N 1
ATOM 5350 C CA . ARG A 1 719 ? 36.128 58.788 46.433 1.00 40.49 723 ARG A CA 1
ATOM 5351 C C . ARG A 1 719 ? 37.442 58.025 46.375 1.00 35.45 723 ARG A C 1
ATOM 5352 O O . ARG A 1 719 ? 38.304 58.175 47.245 1.00 37.97 723 ARG A O 1
ATOM 5360 N N . GLY A 1 720 ? 37.582 57.199 45.350 1.00 37.20 724 GLY A N 1
ATOM 5361 C CA . GLY A 1 720 ? 38.793 56.426 45.182 1.00 36.13 724 GLY A CA 1
ATOM 5362 C C . GLY A 1 720 ? 38.557 55.234 44.277 1.00 37.84 724 GLY A C 1
ATOM 5363 O O . GLY A 1 720 ? 37.534 55.132 43.601 1.00 35.33 724 GLY A O 1
ATOM 5364 N N . SER A 1 721 ? 39.535 54.331 44.288 1.00 34.91 725 SER A N 1
ATOM 5365 C CA . SER A 1 721 ? 39.504 53.179 43.401 1.00 37.68 725 SER A CA 1
ATOM 5366 C C . SER A 1 721 ? 40.391 52.082 43.966 1.00 40.06 725 SER A C 1
ATOM 5367 O O . SER A 1 721 ? 41.254 52.325 44.814 1.00 40.63 725 SER A O 1
ATOM 5370 N N . VAL A 1 722 ? 40.158 50.867 43.481 1.00 40.13 726 VAL A N 1
ATOM 5371 C CA . VAL A 1 722 ? 41.011 49.722 43.773 1.00 39.58 726 VAL A CA 1
ATOM 5372 C C . VAL A 1 722 ? 40.876 48.743 42.616 1.00 37.57 726 VAL A C 1
ATOM 5373 O O . VAL A 1 722 ? 39.778 48.523 42.096 1.00 40.97 726 VAL A O 1
ATOM 5377 N N . ARG A 1 723 ? 42.004 48.184 42.182 1.00 36.82 727 ARG A N 1
ATOM 5378 C CA . ARG A 1 723 ? 42.014 47.299 41.029 1.00 41.58 727 ARG A CA 1
ATOM 5379 C C . ARG A 1 723 ? 42.973 46.144 41.273 1.00 37.98 727 ARG A C 1
ATOM 5380 O O . ARG A 1 723 ? 44.007 46.297 41.929 1.00 34.44 727 ARG A O 1
ATOM 5388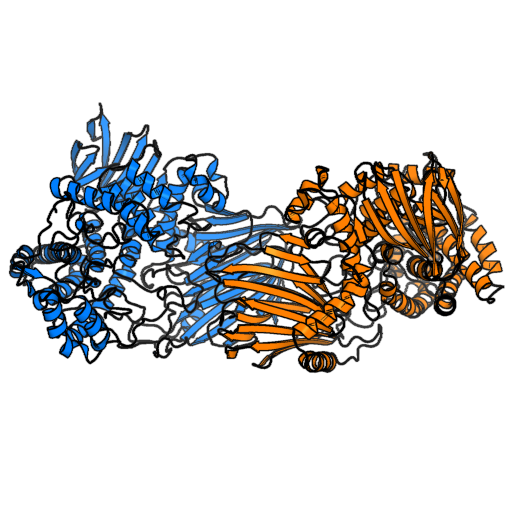 N N . GLY A 1 724 ? 42.612 44.980 40.737 1.00 38.35 728 GLY A N 1
ATOM 5389 C CA . GLY A 1 724 ? 43.446 43.801 40.818 1.00 30.24 728 GLY A CA 1
ATOM 5390 C C . GLY A 1 724 ? 43.172 42.887 41.992 1.00 31.12 728 GLY A C 1
ATOM 5391 O O . GLY A 1 724 ? 43.882 41.884 42.150 1.00 33.32 728 GLY A O 1
ATOM 5392 N N . LEU A 1 725 ? 42.178 43.194 42.821 1.00 37.94 729 LEU A N 1
ATOM 5393 C CA . LEU A 1 725 ? 41.866 42.335 43.953 1.00 33.65 729 LEU A CA 1
ATOM 5394 C C . LEU A 1 725 ? 41.274 41.015 43.474 1.00 36.47 729 LEU A C 1
ATOM 5395 O O . LEU A 1 725 ? 40.534 40.962 42.489 1.00 35.14 729 LEU A O 1
ATOM 5400 N N . ARG A 1 726 ? 41.603 39.943 44.186 1.00 34.13 730 ARG A N 1
ATOM 5401 C CA . ARG A 1 726 ? 41.142 38.607 43.840 1.00 37.72 730 ARG A CA 1
ATOM 5402 C C . ARG A 1 726 ? 39.933 38.226 44.682 1.00 38.12 730 ARG A C 1
ATOM 5403 O O . ARG A 1 726 ? 39.839 38.590 45.858 1.00 41.72 730 ARG A O 1
ATOM 5411 N N . VAL A 1 727 ? 39.005 37.495 44.069 1.00 38.55 731 VAL A N 1
ATOM 5412 C CA . VAL A 1 727 ? 37.857 36.940 44.769 1.00 36.63 731 VAL A CA 1
ATOM 5413 C C . VAL A 1 727 ? 37.843 35.435 44.546 1.00 38.73 731 VAL A C 1
ATOM 5414 O O . VAL A 1 727 ? 38.471 34.909 43.623 1.00 39.18 731 VAL A O 1
ATOM 5418 N N . ARG A 1 728 ? 37.116 34.741 45.417 1.00 36.10 732 ARG A N 1
ATOM 5419 C CA . ARG A 1 728 ? 36.961 33.302 45.279 1.00 39.01 732 ARG A CA 1
ATOM 5420 C C . ARG A 1 728 ? 36.263 32.971 43.964 1.00 41.20 732 ARG A C 1
ATOM 5421 O O . ARG A 1 728 ? 35.444 33.742 43.456 1.00 37.50 732 ARG A O 1
ATOM 5429 N N . GLY A 1 729 ? 36.611 31.819 43.400 1.00 42.98 733 GLY A N 1
ATOM 5430 C CA . GLY A 1 729 ? 36.067 31.417 42.120 1.00 44.33 733 GLY A CA 1
ATOM 5431 C C . GLY A 1 729 ? 36.895 31.804 40.917 1.00 40.29 733 GLY A C 1
ATOM 5432 O O . GLY A 1 729 ? 36.378 31.773 39.794 1.00 38.78 733 GLY A O 1
ATOM 5433 N N . GLY A 1 730 ? 38.159 32.177 41.112 1.00 40.89 734 GLY A N 1
ATOM 5434 C CA . GLY A 1 730 ? 39.054 32.472 40.008 1.00 38.31 734 GLY A CA 1
ATOM 5435 C C . GLY A 1 730 ? 38.729 33.748 39.261 1.00 41.34 734 GLY A C 1
ATOM 5436 O O . GLY A 1 730 ? 38.696 33.759 38.026 1.00 37.43 734 GLY A O 1
ATOM 5437 N N . ALA A 1 731 ? 38.502 34.838 39.990 1.00 35.82 735 ALA A N 1
ATOM 5438 C CA . ALA A 1 731 ? 38.118 36.096 39.371 1.00 39.96 735 ALA A CA 1
ATOM 5439 C C . ALA A 1 731 ? 38.807 37.255 40.077 1.00 37.48 735 ALA A C 1
ATOM 5440 O O . ALA A 1 731 ? 39.267 37.135 41.215 1.00 38.39 735 ALA A O 1
ATOM 5442 N N . SER A 1 732 ? 38.872 38.384 39.377 1.00 39.89 736 SER A N 1
ATOM 5443 C CA . SER A 1 732 ? 39.412 39.621 39.916 1.00 38.36 736 SER A CA 1
ATOM 5444 C C . SER A 1 732 ? 38.382 40.732 39.763 1.00 37.60 736 SER A C 1
ATOM 5445 O O . SER A 1 732 ? 37.472 40.654 38.932 1.00 41.26 736 SER A O 1
ATOM 5448 N N . VAL A 1 733 ? 38.530 41.772 40.580 1.00 40.00 737 VAL A N 1
ATOM 5449 C CA . VAL A 1 733 ? 37.559 42.857 40.656 1.00 36.54 737 VAL A CA 1
ATOM 5450 C C . VAL A 1 733 ? 38.289 44.192 40.611 1.00 40.32 737 VAL A C 1
ATOM 5451 O O . VAL A 1 733 ? 39.334 44.363 41.250 1.00 40.69 737 VAL A O 1
ATOM 5455 N N . ASP A 1 734 ? 37.743 45.133 39.843 1.00 38.96 738 ASP A N 1
ATOM 5456 C CA . ASP A 1 734 ? 38.159 46.528 39.864 1.00 39.75 738 ASP A CA 1
ATOM 5457 C C . ASP A 1 734 ? 36.990 47.374 40.347 1.00 41.94 738 ASP A C 1
ATOM 5458 O O . ASP A 1 734 ? 35.838 47.116 39.986 1.00 41.26 738 ASP A O 1
ATOM 5463 N N . LEU A 1 735 ? 37.284 48.382 41.167 1.00 39.13 739 LEU A N 1
ATOM 5464 C CA . LEU A 1 735 ? 36.251 49.131 41.869 1.00 40.37 739 LEU A CA 1
ATOM 5465 C C . LEU A 1 735 ? 36.549 50.622 41.804 1.00 37.54 739 LEU A C 1
ATOM 5466 O O . LEU A 1 735 ? 37.710 51.032 41.858 1.00 35.73 739 LEU A O 1
ATOM 5471 N N . GLU A 1 736 ? 35.492 51.426 41.686 1.00 34.79 740 GLU A N 1
ATOM 5472 C CA . GLU A 1 736 ? 35.598 52.880 41.667 1.00 38.71 740 GLU A CA 1
ATOM 5473 C C . GLU A 1 736 ? 34.382 53.470 42.362 1.00 38.07 740 GLU A C 1
ATOM 5474 O O . GLU A 1 736 ? 33.252 53.051 42.093 1.00 38.27 740 GLU A O 1
ATOM 5480 N N . TRP A 1 737 ? 34.608 54.442 43.244 1.00 36.75 741 TRP A N 1
ATOM 5481 C CA . TRP A 1 737 ? 33.514 55.085 43.957 1.00 39.62 741 TRP A CA 1
ATOM 5482 C C . TRP A 1 737 ? 33.749 56.587 44.022 1.00 38.08 741 TRP A C 1
ATOM 5483 O O . TRP A 1 737 ? 34.890 57.057 44.011 1.00 40.58 741 TRP A O 1
ATOM 5494 N N . GLU A 1 738 ? 32.647 57.334 44.076 1.00 41.64 742 GLU A N 1
ATOM 5495 C CA . GLU A 1 738 ? 32.678 58.788 44.159 1.00 39.55 742 GLU A CA 1
ATOM 5496 C C . GLU A 1 738 ? 31.447 59.253 44.924 1.00 39.45 742 GLU A C 1
ATOM 5497 O O . GLU A 1 738 ? 30.358 58.699 44.749 1.00 40.62 742 GLU A O 1
ATOM 5503 N N . GLY A 1 739 ? 31.625 60.270 45.765 1.00 43.85 743 GLY A N 1
ATOM 5504 C CA . GLY A 1 739 ? 30.525 60.752 46.582 1.00 36.95 743 GLY A CA 1
ATOM 5505 C C . GLY A 1 739 ? 30.030 59.734 47.581 1.00 45.28 743 GLY A C 1
ATOM 5506 O O . GLY A 1 739 ? 28.847 59.744 47.940 1.00 39.59 743 GLY A O 1
ATOM 5507 N N . GLY A 1 740 ? 30.910 58.844 48.037 1.00 40.65 744 GLY A N 1
ATOM 5508 C CA . GLY A 1 740 ? 30.529 57.785 48.946 1.00 34.77 744 GLY A CA 1
ATOM 5509 C C . GLY A 1 740 ? 29.723 56.667 48.329 1.00 41.88 744 GLY A C 1
ATOM 5510 O O . GLY A 1 740 ? 29.271 55.777 49.055 1.00 36.24 744 GLY A O 1
ATOM 5511 N N . ARG A 1 741 ? 29.532 56.673 47.011 1.00 40.08 745 ARG A N 1
ATOM 5512 C CA . ARG A 1 741 ? 28.657 55.717 46.350 1.00 39.31 745 ARG A CA 1
ATOM 5513 C C . ARG A 1 741 ? 29.394 55.031 45.209 1.00 44.27 745 ARG A C 1
ATOM 5514 O O . ARG A 1 741 ? 30.275 55.617 44.574 1.00 44.43 745 ARG A O 1
ATOM 5522 N N . LEU A 1 742 ? 29.017 53.778 44.961 1.00 38.98 746 LEU A N 1
ATOM 5523 C CA . LEU A 1 742 ? 29.659 52.982 43.923 1.00 39.88 746 LEU A CA 1
ATOM 5524 C C . LEU A 1 742 ? 29.479 53.631 42.557 1.00 41.12 746 LEU A C 1
ATOM 5525 O O . LEU A 1 742 ? 28.364 53.982 42.159 1.00 38.69 746 LEU A O 1
ATOM 5530 N N . GLN A 1 743 ? 30.589 53.792 41.840 1.00 38.30 747 GLN A N 1
ATOM 5531 C CA . GLN A 1 743 ? 30.601 54.390 40.513 1.00 40.40 747 GLN A CA 1
ATOM 5532 C C . GLN A 1 743 ? 30.693 53.353 39.402 1.00 43.49 747 GLN A C 1
ATOM 5533 O O . GLN A 1 743 ? 29.987 53.466 38.396 1.00 38.32 747 GLN A O 1
ATOM 5539 N N . GLN A 1 744 ? 31.534 52.335 39.572 1.00 42.07 748 GLN A N 1
ATOM 5540 C CA . GLN A 1 744 ? 31.737 51.306 38.562 1.00 42.61 748 GLN A CA 1
ATOM 5541 C C . GLN A 1 744 ? 32.480 50.140 39.197 1.00 42.60 748 GLN A C 1
ATOM 5542 O O . GLN A 1 744 ? 33.292 50.331 40.108 1.00 43.46 748 GLN A O 1
ATOM 5548 N N . ALA A 1 745 ? 32.181 48.934 38.719 1.00 42.19 749 ALA A N 1
ATOM 5549 C CA . ALA A 1 745 ? 32.914 47.737 39.104 1.00 38.61 749 ALA A CA 1
ATOM 5550 C C . ALA A 1 745 ? 33.091 46.850 37.882 1.00 42.30 749 ALA A C 1
ATOM 5551 O O . ALA A 1 745 ? 32.201 46.771 37.031 1.00 43.01 749 ALA A O 1
ATOM 5553 N N . ARG A 1 746 ? 34.246 46.193 37.792 1.00 40.24 750 ARG A N 1
ATOM 5554 C CA . ARG A 1 746 ? 34.555 45.298 36.683 1.00 39.96 750 ARG A CA 1
ATOM 5555 C C . ARG A 1 746 ? 34.959 43.944 37.243 1.00 41.59 750 ARG A C 1
ATOM 5556 O O . ARG A 1 746 ? 35.936 43.846 37.994 1.00 40.36 750 ARG A O 1
ATOM 5564 N N . LEU A 1 747 ? 34.214 42.907 36.875 1.00 41.01 751 LEU A N 1
ATOM 5565 C CA . LEU A 1 747 ? 34.488 41.539 37.297 1.00 36.77 751 LEU A CA 1
ATOM 5566 C C . LEU A 1 747 ? 35.030 40.761 36.106 1.00 38.60 751 LEU A C 1
ATOM 5567 O O . LEU A 1 747 ? 34.332 40.598 35.100 1.00 41.85 751 LEU A O 1
ATOM 5572 N N . HIS A 1 748 ? 36.270 40.295 36.215 1.00 41.83 752 HIS A N 1
ATOM 5573 C CA . HIS A 1 748 ? 36.898 39.478 35.183 1.00 41.67 752 HIS A CA 1
ATOM 5574 C C . HIS A 1 748 ? 37.038 38.055 35.705 1.00 42.12 752 HIS A C 1
ATOM 5575 O O . HIS A 1 748 ? 37.677 37.832 36.738 1.00 43.75 752 HIS A O 1
ATOM 5582 N N . SER A 1 749 ? 36.447 37.101 34.993 1.00 38.26 753 SER A N 1
ATOM 5583 C CA . SER A 1 749 ? 36.542 35.690 35.338 1.00 43.42 753 SER A CA 1
ATOM 5584 C C . SER A 1 749 ? 37.637 35.043 34.502 1.00 41.89 753 SER A C 1
ATOM 5585 O O . SER A 1 749 ? 37.693 35.242 33.285 1.00 42.05 753 SER A O 1
ATOM 5588 N N . ASP A 1 750 ? 38.501 34.266 35.157 1.00 42.74 754 ASP A N 1
ATOM 5589 C CA . ASP A 1 750 ? 39.665 33.712 34.474 1.00 44.67 754 ASP A CA 1
ATOM 5590 C C . ASP A 1 750 ? 39.294 32.521 33.598 1.00 44.61 754 ASP A C 1
ATOM 5591 O O . ASP A 1 750 ? 39.800 32.392 32.477 1.00 47.58 754 ASP A O 1
ATOM 5596 N N . ARG A 1 751 ? 38.424 31.631 34.090 1.00 46.44 755 ARG A N 1
ATOM 5597 C CA . ARG A 1 751 ? 37.994 30.474 33.308 1.00 47.69 755 ARG A CA 1
ATOM 5598 C C . ARG A 1 751 ? 36.481 30.277 33.342 1.00 47.03 755 ARG A C 1
ATOM 5599 O O . ARG A 1 751 ? 36.000 29.177 33.057 1.00 47.67 755 ARG A O 1
ATOM 5607 N N . GLY A 1 752 ? 35.723 31.325 33.649 1.00 45.76 756 GLY A N 1
ATOM 5608 C CA . GLY A 1 752 ? 34.280 31.254 33.625 1.00 45.67 756 GLY A CA 1
ATOM 5609 C C . GLY A 1 752 ? 33.679 30.766 34.930 1.00 44.33 756 GLY A C 1
ATOM 5610 O O . GLY A 1 752 ? 34.362 30.303 35.847 1.00 46.45 756 GLY A O 1
ATOM 5611 N N . GLY A 1 753 ? 32.354 30.868 34.996 1.00 48.59 757 GLY A N 1
ATOM 5612 C CA . GLY A 1 753 ? 31.612 30.478 36.177 1.00 45.67 757 GLY A CA 1
ATOM 5613 C C . GLY A 1 753 ? 30.530 31.473 36.538 1.00 45.64 757 GLY A C 1
ATOM 5614 O O . GLY A 1 753 ? 30.463 32.558 35.953 1.00 45.70 757 GLY A O 1
ATOM 5615 N N . ARG A 1 754 ? 29.673 31.122 37.491 1.00 49.88 758 ARG A N 1
ATOM 5616 C CA . ARG A 1 754 ? 28.612 32.009 37.946 1.00 45.54 758 ARG A CA 1
ATOM 5617 C C . ARG A 1 754 ? 29.052 32.740 39.207 1.00 40.90 758 ARG A C 1
ATOM 5618 O O . ARG A 1 754 ? 29.728 32.170 40.067 1.00 40.66 758 ARG A O 1
ATOM 5626 N N . TYR A 1 755 ? 28.671 34.012 39.301 1.00 40.86 759 TYR A N 1
ATOM 5627 C CA . TYR A 1 755 ? 29.005 34.851 40.440 1.00 40.39 759 TYR A CA 1
ATOM 5628 C C . TYR A 1 755 ? 27.791 35.694 40.796 1.00 38.78 759 TYR A C 1
ATOM 5629 O O . TYR A 1 755 ? 26.874 35.868 39.988 1.00 33.64 759 TYR A O 1
ATOM 5638 N N . GLN A 1 756 ? 27.788 36.220 42.018 1.00 38.12 760 GLN A N 1
ATOM 5639 C CA . GLN A 1 756 ? 26.759 37.157 42.453 1.00 34.26 760 GLN A CA 1
ATOM 5640 C C . GLN A 1 756 ? 27.425 38.360 43.097 1.00 38.63 760 GLN A C 1
ATOM 5641 O O . GLN A 1 756 ? 28.181 38.212 44.063 1.00 36.46 760 GLN A O 1
ATOM 5647 N N . LEU A 1 757 ? 27.144 39.543 42.564 1.00 41.34 761 LEU A N 1
ATOM 5648 C CA . LEU A 1 757 ? 27.594 40.788 43.164 1.00 39.87 761 LEU A CA 1
ATOM 5649 C C . LEU A 1 757 ? 26.501 41.340 44.068 1.00 40.82 761 LEU A C 1
ATOM 5650 O O . LEU A 1 757 ? 25.310 41.225 43.764 1.00 38.85 761 LEU A O 1
ATOM 5655 N N . SER A 1 758 ? 26.913 41.930 45.187 1.00 39.17 762 SER A N 1
ATOM 5656 C CA . SER A 1 758 ? 25.976 42.511 46.139 1.00 37.80 762 SER A CA 1
ATOM 5657 C C . SER A 1 758 ? 26.495 43.869 46.582 1.00 37.60 762 SER A C 1
ATOM 5658 O O . SER A 1 758 ? 27.631 43.980 47.050 1.00 39.72 762 SER A O 1
ATOM 5661 N N . TYR A 1 759 ? 25.662 44.896 46.431 1.00 39.15 763 TYR A N 1
ATOM 5662 C CA . TYR A 1 759 ? 26.002 46.251 46.845 1.00 40.68 763 TYR A CA 1
ATOM 5663 C C . TYR A 1 759 ? 24.838 46.825 47.636 1.00 40.97 763 TYR A C 1
ATOM 5664 O O . TYR A 1 759 ? 23.740 46.985 47.094 1.00 40.70 763 TYR A O 1
ATOM 5673 N N . ALA A 1 760 ? 25.081 47.121 48.914 1.00 37.29 764 ALA A N 1
ATOM 5674 C CA . ALA A 1 760 ? 24.090 47.759 49.783 1.00 41.05 764 ALA A CA 1
ATOM 5675 C C . ALA A 1 760 ? 22.772 46.989 49.793 1.00 42.24 764 ALA A C 1
ATOM 5676 O O . ALA A 1 760 ? 21.685 47.570 49.754 1.00 42.83 764 ALA A O 1
ATOM 5678 N N . GLY A 1 761 ? 22.867 45.661 49.840 1.00 37.56 765 GLY A N 1
ATOM 5679 C CA . GLY A 1 761 ? 21.698 44.813 49.924 1.00 44.38 765 GLY A CA 1
ATOM 5680 C C . GLY A 1 761 ? 21.055 44.455 48.601 1.00 42.90 765 GLY A C 1
ATOM 5681 O O . GLY A 1 761 ? 20.138 43.624 48.583 1.00 46.79 765 GLY A O 1
ATOM 5682 N N . GLN A 1 762 ? 21.492 45.056 47.498 1.00 43.42 766 GLN A N 1
ATOM 5683 C CA . GLN A 1 762 ? 20.991 44.724 46.171 1.00 42.21 766 GLN A CA 1
ATOM 5684 C C . GLN A 1 762 ? 21.933 43.734 45.502 1.00 42.81 766 GLN A C 1
ATOM 5685 O O . GLN A 1 762 ? 23.156 43.877 45.582 1.00 44.47 766 GLN A O 1
ATOM 5691 N N . THR A 1 763 ? 21.361 42.736 44.835 1.00 35.49 767 THR A N 1
ATOM 5692 C CA . THR A 1 763 ? 22.136 41.660 44.240 1.00 37.51 767 THR A CA 1
ATOM 5693 C C . THR A 1 763 ? 21.977 41.652 42.725 1.00 41.74 767 THR A C 1
ATOM 5694 O O . THR A 1 763 ? 21.026 42.209 42.170 1.00 44.83 767 THR A O 1
ATOM 5698 N N . LEU A 1 764 ? 22.933 41.003 42.063 1.00 43.11 768 LEU A N 1
ATOM 5699 C CA . LEU A 1 764 ? 22.950 40.912 40.605 1.00 42.07 768 LEU A CA 1
ATOM 5700 C C . LEU A 1 764 ? 23.655 39.617 40.229 1.00 37.96 768 LEU A C 1
ATOM 5701 O O . LEU A 1 764 ? 24.862 39.481 40.453 1.00 40.39 768 LEU A O 1
ATOM 5706 N N . ASP A 1 765 ? 22.908 38.672 39.664 1.00 36.63 769 ASP A N 1
ATOM 5707 C CA . ASP A 1 765 ? 23.452 37.376 39.281 1.00 35.84 769 ASP A CA 1
ATOM 5708 C C . ASP A 1 765 ? 24.040 37.456 37.877 1.00 35.81 769 ASP A C 1
ATOM 5709 O O . ASP A 1 765 ? 23.352 37.852 36.930 1.00 33.67 769 ASP A O 1
ATOM 5714 N N . LEU A 1 766 ? 25.310 37.075 37.748 1.00 37.10 770 LEU A N 1
ATOM 5715 C CA . LEU A 1 766 ? 26.022 37.122 36.480 1.00 42.79 770 LEU A CA 1
ATOM 5716 C C . LEU A 1 766 ? 26.596 35.751 36.155 1.00 39.79 770 LEU A C 1
ATOM 5717 O O . LEU A 1 766 ? 26.880 34.951 37.051 1.00 39.46 770 LEU A O 1
ATOM 5722 N N . GLU A 1 767 ? 26.772 35.491 34.860 1.00 34.89 771 GLU A N 1
ATOM 5723 C CA . GLU A 1 767 ? 27.421 34.278 34.371 1.00 35.14 771 GLU A CA 1
ATOM 5724 C C . GLU A 1 767 ? 28.421 34.679 33.296 1.00 41.18 771 GLU A C 1
ATOM 5725 O O . GLU A 1 767 ? 28.028 35.097 32.202 1.00 38.98 771 GLU A O 1
ATOM 5731 N N . LEU A 1 768 ? 29.707 34.545 33.604 1.00 43.24 772 LEU A N 1
ATOM 5732 C CA . LEU A 1 768 ? 30.782 34.981 32.727 1.00 45.22 772 LEU A CA 1
ATOM 5733 C C . LEU A 1 768 ? 31.460 33.781 32.081 1.00 44.32 772 LEU A C 1
ATOM 5734 O O . LEU A 1 768 ? 31.605 32.726 32.706 1.00 44.62 772 LEU A O 1
ATOM 5739 N N . GLY A 1 769 ? 31.874 33.950 30.827 1.00 42.63 773 GLY A N 1
ATOM 5740 C CA . GLY A 1 769 ? 32.698 32.956 30.178 1.00 41.74 773 GLY A CA 1
ATOM 5741 C C . GLY A 1 769 ? 34.163 33.118 30.536 1.00 41.74 773 GLY A C 1
ATOM 5742 O O . GLY A 1 769 ? 34.574 34.090 31.170 1.00 40.70 773 GLY A O 1
ATOM 5743 N N . ALA A 1 770 ? 34.957 32.137 30.114 1.00 39.10 774 ALA A N 1
ATOM 5744 C CA . ALA A 1 770 ? 36.385 32.150 30.399 1.00 40.23 774 ALA A CA 1
ATOM 5745 C C . ALA A 1 770 ? 37.048 33.384 29.796 1.00 46.34 774 ALA A C 1
ATOM 5746 O O . ALA A 1 770 ? 36.892 33.670 28.606 1.00 41.70 774 ALA A O 1
ATOM 5748 N N . GLY A 1 771 ? 37.780 34.119 30.631 1.00 46.60 775 GLY A N 1
ATOM 5749 C CA . GLY A 1 771 ? 38.530 35.272 30.172 1.00 41.08 775 GLY A CA 1
ATOM 5750 C C . GLY A 1 771 ? 37.712 36.492 29.820 1.00 46.50 775 GLY A C 1
ATOM 5751 O O . GLY A 1 771 ? 38.221 37.381 29.129 1.00 48.69 775 GLY A O 1
ATOM 5752 N N . ARG A 1 772 ? 36.466 36.576 30.278 1.00 47.61 776 ARG A N 1
ATOM 5753 C CA . ARG A 1 772 ? 35.584 37.681 29.936 1.00 45.55 776 ARG A CA 1
ATOM 5754 C C . ARG A 1 772 ? 35.354 38.583 31.144 1.00 44.50 776 ARG A C 1
ATOM 5755 O O . ARG A 1 772 ? 35.507 38.173 32.298 1.00 45.09 776 ARG A O 1
ATOM 5763 N N . THR A 1 773 ? 34.974 39.827 30.855 1.00 40.84 777 THR A N 1
ATOM 5764 C CA . THR A 1 773 ? 34.836 40.878 31.855 1.00 44.75 777 THR A CA 1
ATOM 5765 C C . THR A 1 773 ? 33.429 41.459 31.806 1.00 45.30 777 THR A C 1
ATOM 5766 O O . THR A 1 773 ? 32.870 41.663 30.724 1.00 42.65 777 THR A O 1
ATOM 5770 N N . GLN A 1 774 ? 32.858 41.726 32.980 1.00 41.42 778 GLN A N 1
ATOM 5771 C CA . GLN A 1 774 ? 31.533 42.324 33.094 1.00 44.12 778 GLN A CA 1
ATOM 5772 C C . GLN A 1 774 ? 31.621 43.590 33.933 1.00 36.36 778 GLN A C 1
ATOM 5773 O O . GLN A 1 774 ? 32.039 43.541 35.095 1.00 41.90 778 GLN A O 1
ATOM 5779 N N . GLN A 1 775 ? 31.227 44.715 33.347 1.00 41.57 779 GLN A N 1
ATOM 5780 C CA . GLN A 1 775 ? 31.158 45.979 34.065 1.00 43.76 779 GLN A CA 1
ATOM 5781 C C . GLN A 1 775 ? 29.755 46.184 34.621 1.00 44.64 779 GLN A C 1
ATOM 5782 O O . GLN A 1 775 ? 28.759 45.942 33.933 1.00 43.75 779 GLN A O 1
ATOM 5788 N N . VAL A 1 776 ? 29.682 46.621 35.879 1.00 45.30 780 VAL A N 1
ATOM 5789 C CA . VAL A 1 776 ? 28.414 46.925 36.527 1.00 41.12 780 VAL A CA 1
ATOM 5790 C C . VAL A 1 776 ? 28.473 48.347 37.068 1.00 42.11 780 VAL A C 1
ATOM 5791 O O . VAL A 1 776 ? 29.544 48.938 37.218 1.00 46.02 780 VAL A O 1
ATOM 5795 N N . GLY A 1 777 ? 27.301 48.893 37.358 1.00 41.76 781 GLY A N 1
ATOM 5796 C CA . GLY A 1 777 ? 27.207 50.249 37.843 1.00 39.90 781 GLY A CA 1
ATOM 5797 C C . GLY A 1 777 ? 25.885 50.522 38.522 1.00 45.69 781 GLY A C 1
ATOM 5798 O O . GLY A 1 777 ? 25.143 49.604 38.874 1.00 42.53 781 GLY A O 1
ATOM 5799 N N . LEU A 1 778 ? 25.594 51.809 38.699 1.00 44.58 782 LEU A N 1
ATOM 5800 C CA . LEU A 1 778 ? 24.391 52.265 39.380 1.00 40.25 782 LEU A CA 1
ATOM 5801 C C . LEU A 1 778 ? 23.487 53.014 38.411 1.00 43.34 782 LEU A C 1
ATOM 5802 O O . LEU A 1 778 ? 23.953 53.846 37.627 1.00 39.07 782 LEU A O 1
ATOM 5807 N N . ASN A 1 779 ? 22.190 52.714 38.475 1.00 37.06 783 ASN A N 1
ATOM 5808 C CA . ASN A 1 779 ? 21.176 53.416 37.693 1.00 43.21 783 ASN A CA 1
ATOM 5809 C C . ASN A 1 779 ? 19.979 53.648 38.603 1.00 46.06 783 ASN A C 1
ATOM 5810 O O . ASN A 1 779 ? 19.300 52.691 38.983 1.00 45.44 783 ASN A O 1
ATOM 5815 N N . ASN A 1 780 ? 19.715 54.911 38.935 1.00 44.87 784 ASN A N 1
ATOM 5816 C CA . ASN A 1 780 ? 18.654 55.272 39.873 1.00 48.09 784 ASN A CA 1
ATOM 5817 C C . ASN A 1 780 ? 18.775 54.456 41.158 1.00 48.29 784 ASN A C 1
ATOM 5818 O O . ASN A 1 780 ? 17.806 53.879 41.658 1.00 48.78 784 ASN A O 1
ATOM 5823 N N . ASN A 1 781 ? 20.006 54.396 41.676 1.00 47.76 785 ASN A N 1
ATOM 5824 C CA . ASN A 1 781 ? 20.342 53.665 42.900 1.00 46.95 785 ASN A CA 1
ATOM 5825 C C . ASN A 1 781 ? 20.109 52.163 42.756 1.00 44.97 785 ASN A C 1
ATOM 5826 O O . ASN A 1 781 ? 19.855 51.468 43.743 1.00 46.78 785 ASN A O 1
ATOM 5831 N N . ARG A 1 782 ? 20.207 51.645 41.535 1.00 46.29 786 ARG A N 1
ATOM 5832 C CA . ARG A 1 782 ? 20.026 50.225 41.265 1.00 40.03 786 ARG A CA 1
ATOM 5833 C C . ARG A 1 782 ? 21.305 49.652 40.675 1.00 39.92 786 ARG A C 1
ATOM 5834 O O . ARG A 1 782 ? 21.900 50.250 39.772 1.00 44.02 786 ARG A O 1
ATOM 5842 N N . LEU A 1 783 ? 21.722 48.496 41.184 1.00 42.20 787 LEU A N 1
ATOM 5843 C CA . LEU A 1 783 ? 22.893 47.798 40.665 1.00 42.41 787 LEU A CA 1
ATOM 5844 C C . LEU A 1 783 ? 22.509 47.105 39.363 1.00 43.88 787 LEU A C 1
ATOM 5845 O O . LEU A 1 783 ? 21.710 46.163 39.366 1.00 42.10 787 LEU A O 1
ATOM 5850 N N . VAL A 1 784 ? 23.073 47.570 38.249 1.00 38.97 788 VAL A N 1
ATOM 5851 C CA . VAL A 1 784 ? 22.760 47.042 36.929 1.00 41.54 788 VAL A CA 1
ATOM 5852 C C . VAL A 1 784 ? 24.059 46.656 36.233 1.00 41.70 788 VAL A C 1
ATOM 5853 O O . VAL A 1 784 ? 25.156 47.007 36.668 1.00 41.91 788 VAL A O 1
ATOM 5857 N N . THR A 1 785 ? 23.917 45.922 35.136 1.00 41.40 789 THR A N 1
ATOM 5858 C CA . THR A 1 785 ? 25.051 45.549 34.308 1.00 42.83 789 THR A CA 1
ATOM 5859 C C . THR A 1 785 ? 25.319 46.628 33.263 1.00 45.12 789 THR A C 1
ATOM 5860 O O . THR A 1 785 ? 24.459 47.456 32.952 1.00 48.14 789 THR A O 1
ATOM 5864 N N . GLN A 1 786 ? 26.535 46.614 32.728 1.00 45.38 790 GLN A N 1
ATOM 5865 C CA . GLN A 1 786 ? 26.947 47.604 31.738 1.00 48.75 790 GLN A CA 1
ATOM 5866 C C . GLN A 1 786 ? 27.864 46.987 30.688 1.00 49.33 790 GLN A C 1
ATOM 5867 O O . GLN A 1 786 ? 28.009 45.768 30.607 1.00 50.75 790 GLN A O 1
ATOM 5874 N N . LEU B 1 32 ? 86.706 77.548 96.104 1.00 53.87 36 LEU B N 1
ATOM 5875 C CA . LEU B 1 32 ? 86.402 77.134 94.739 1.00 51.19 36 LEU B CA 1
ATOM 5876 C C . LEU B 1 32 ? 84.893 77.009 94.504 1.00 46.06 36 LEU B C 1
ATOM 5877 O O . LEU B 1 32 ? 84.405 75.949 94.113 1.00 48.58 36 LEU B O 1
ATOM 5882 N N . PRO B 1 33 ? 84.147 78.096 94.720 1.00 41.80 37 PRO B N 1
ATOM 5883 C CA . PRO B 1 33 ? 82.693 78.003 94.629 1.00 42.41 37 PRO B CA 1
ATOM 5884 C C . PRO B 1 33 ? 82.249 77.916 93.181 1.00 43.11 37 PRO B C 1
ATOM 5885 O O . PRO B 1 33 ? 82.974 78.347 92.267 1.00 43.48 37 PRO B O 1
ATOM 5889 N N . PRO B 1 34 ? 81.070 77.348 92.918 1.00 42.21 38 PRO B N 1
ATOM 5890 C CA . PRO B 1 34 ? 80.573 77.283 91.539 1.00 36.91 38 PRO B CA 1
ATOM 5891 C C . PRO B 1 34 ? 80.437 78.671 90.932 1.00 40.44 38 PRO B C 1
ATOM 5892 O O . PRO B 1 34 ? 80.273 79.669 91.638 1.00 38.81 38 PRO B O 1
ATOM 5896 N N . VAL B 1 35 ? 80.510 78.733 89.602 1.00 38.29 39 VAL B N 1
ATOM 5897 C CA . VAL B 1 35 ? 80.520 80.003 88.886 1.00 38.91 39 VAL B CA 1
ATOM 5898 C C . VAL B 1 35 ? 79.193 80.309 88.214 1.00 37.17 39 VAL B C 1
ATOM 5899 O O . VAL B 1 35 ? 79.078 81.348 87.546 1.00 36.61 39 VAL B O 1
ATOM 5903 N N . ALA B 1 36 ? 78.189 79.446 88.365 1.00 44.34 40 ALA B N 1
ATOM 5904 C CA . ALA B 1 36 ? 76.843 79.665 87.843 1.00 35.86 40 ALA B CA 1
ATOM 5905 C C . ALA B 1 36 ? 75.985 78.484 88.276 1.00 36.69 40 ALA B C 1
ATOM 5906 O O . ALA B 1 36 ? 76.490 77.472 88.773 1.00 40.48 40 ALA B O 1
ATOM 5908 N N . ALA B 1 37 ? 74.676 78.628 88.076 1.00 37.77 41 ALA B N 1
ATOM 5909 C CA . ALA B 1 37 ? 73.758 77.527 88.319 1.00 42.36 41 ALA B CA 1
ATOM 5910 C C . ALA B 1 37 ? 74.127 76.334 87.446 1.00 41.42 41 ALA B C 1
ATOM 5911 O O . ALA B 1 37 ? 74.703 76.483 86.364 1.00 43.23 41 ALA B O 1
ATOM 5913 N N . ALA B 1 38 ? 73.798 75.135 87.935 1.00 40.12 42 ALA B N 1
ATOM 5914 C CA . ALA B 1 38 ? 74.135 73.919 87.202 1.00 40.45 42 ALA B CA 1
ATOM 5915 C C . ALA B 1 38 ? 73.523 73.925 85.807 1.00 42.32 42 ALA B C 1
ATOM 5916 O O . ALA B 1 38 ? 74.155 73.486 84.840 1.00 42.07 42 ALA B O 1
ATOM 5918 N N . GLU B 1 39 ? 72.297 74.439 85.683 1.00 40.83 43 GLU B N 1
ATOM 5919 C CA . GLU B 1 39 ? 71.614 74.447 84.394 1.00 44.58 43 GLU B CA 1
ATOM 5920 C C . GLU B 1 39 ? 72.264 75.407 83.405 1.00 42.72 43 GLU B C 1
ATOM 5921 O O . GLU B 1 39 ? 72.237 75.157 82.194 1.00 43.15 43 GLU B O 1
ATOM 5927 N N . ALA B 1 40 ? 72.854 76.498 83.891 1.00 40.18 44 ALA B N 1
ATOM 5928 C CA . ALA B 1 40 ? 73.318 77.576 83.027 1.00 37.83 44 ALA B CA 1
ATOM 5929 C C . ALA B 1 40 ? 74.643 77.280 82.336 1.00 41.81 44 ALA B C 1
ATOM 5930 O O . ALA B 1 40 ? 75.095 78.105 81.534 1.00 36.44 44 ALA B O 1
ATOM 5932 N N . LEU B 1 41 ? 75.277 76.141 82.614 1.00 40.87 45 LEU B N 1
ATOM 5933 C CA . LEU B 1 41 ? 76.575 75.828 82.028 1.00 42.89 45 LEU B CA 1
ATOM 5934 C C . LEU B 1 41 ? 76.584 74.440 81.399 1.00 38.43 45 LEU B C 1
ATOM 5935 O O . LEU B 1 41 ? 77.639 73.808 81.293 1.00 33.01 45 LEU B O 1
ATOM 5940 N N . GLN B 1 42 ? 75.422 73.957 80.970 1.00 33.02 46 GLN B N 1
ATOM 5941 C CA . GLN B 1 42 ? 75.299 72.657 80.330 1.00 32.47 46 GLN B CA 1
ATOM 5942 C C . GLN B 1 42 ? 74.786 72.821 78.907 1.00 35.88 46 GLN B C 1
ATOM 5943 O O . GLN B 1 42 ? 73.857 73.596 78.653 1.00 37.74 46 GLN B O 1
ATOM 5949 N N . LEU B 1 43 ? 75.407 72.097 77.982 1.00 28.20 47 LEU B N 1
ATOM 5950 C CA . LEU B 1 43 ? 74.885 71.917 76.636 1.00 33.88 47 LEU B CA 1
ATOM 5951 C C . LEU B 1 43 ? 74.109 70.609 76.619 1.00 33.08 47 LEU B C 1
ATOM 5952 O O . LEU B 1 43 ? 74.614 69.590 77.092 1.00 38.14 47 LEU B O 1
ATOM 5957 N N . TRP B 1 44 ? 72.885 70.634 76.096 1.00 34.89 48 TRP B N 1
ATOM 5958 C CA . TRP B 1 44 ? 72.067 69.430 76.140 1.00 32.15 48 TRP B CA 1
ATOM 5959 C C . TRP B 1 44 ? 71.147 69.368 74.930 1.00 33.97 48 TRP B C 1
ATOM 5960 O O . TRP B 1 44 ? 70.820 70.385 74.314 1.00 36.54 48 TRP B O 1
ATOM 5971 N N . TYR B 1 45 ? 70.743 68.142 74.593 1.00 35.39 49 TYR B N 1
ATOM 5972 C CA . TYR B 1 45 ? 69.987 67.864 73.380 1.00 35.48 49 TYR B CA 1
ATOM 5973 C C . TYR B 1 45 ? 69.031 66.708 73.641 1.00 32.54 49 TYR B C 1
ATOM 5974 O O . TYR B 1 45 ? 69.274 65.867 74.511 1.00 28.53 49 TYR B O 1
ATOM 5983 N N . ARG B 1 46 ? 67.939 66.673 72.878 1.00 31.81 50 ARG B N 1
ATOM 5984 C CA . ARG B 1 46 ? 66.904 65.661 73.052 1.00 32.94 50 ARG B CA 1
ATOM 5985 C C . ARG B 1 46 ? 67.124 64.418 72.200 1.00 33.88 50 ARG B C 1
ATOM 5986 O O . ARG B 1 46 ? 66.338 63.471 72.306 1.00 29.10 50 ARG B O 1
ATOM 5994 N N . GLU B 1 47 ? 68.150 64.394 71.361 1.00 31.27 51 GLU B N 1
ATOM 5995 C CA . GLU B 1 47 ? 68.377 63.302 70.428 1.00 30.18 51 GLU B CA 1
ATOM 5996 C C . GLU B 1 47 ? 69.869 63.042 70.313 1.00 33.96 51 GLU B C 1
ATOM 5997 O O . GLU B 1 47 ? 70.683 63.938 70.560 1.00 28.42 51 GLU B O 1
ATOM 6003 N N . PRO B 1 48 ? 70.260 61.822 69.940 1.00 34.42 52 PRO B N 1
ATOM 6004 C CA . PRO B 1 48 ? 71.677 61.552 69.677 1.00 33.14 52 PRO B CA 1
ATOM 6005 C C . PRO B 1 48 ? 72.185 62.361 68.493 1.00 34.98 52 PRO B C 1
ATOM 6006 O O . PRO B 1 48 ? 71.417 62.876 67.676 1.00 31.14 52 PRO B O 1
ATOM 6010 N N . ALA B 1 49 ? 73.508 62.463 68.406 1.00 26.72 53 ALA B N 1
ATOM 6011 C CA . ALA B 1 49 ? 74.128 63.199 67.315 1.00 31.59 53 ALA B CA 1
ATOM 6012 C C . ALA B 1 49 ? 74.035 62.412 66.014 1.00 27.44 53 ALA B C 1
ATOM 6013 O O . ALA B 1 49 ? 74.162 61.185 65.998 1.00 30.35 53 ALA B O 1
ATOM 6015 N N . ASN B 1 50 ? 73.801 63.133 64.916 1.00 31.53 54 ASN B N 1
ATOM 6016 C CA . ASN B 1 50 ? 73.838 62.556 63.579 1.00 34.22 54 ASN B CA 1
ATOM 6017 C C . ASN B 1 50 ? 75.088 62.942 62.802 1.00 32.55 54 ASN B C 1
ATOM 6018 O O . ASN B 1 50 ? 75.389 62.305 61.786 1.00 30.01 54 ASN B O 1
ATOM 6023 N N . GLU B 1 51 ? 75.811 63.967 63.249 1.00 33.33 55 GLU B N 1
ATOM 6024 C CA . GLU B 1 51 ? 77.032 64.410 62.598 1.00 34.32 55 GLU B CA 1
ATOM 6025 C C . GLU B 1 51 ? 78.087 64.702 63.653 1.00 29.95 55 GLU B C 1
ATOM 6026 O O . GLU B 1 51 ? 77.782 64.886 64.835 1.00 29.06 55 GLU B O 1
ATOM 6032 N N . TRP B 1 52 ? 79.341 64.754 63.198 1.00 27.46 56 TRP B N 1
ATOM 6033 C CA . TRP B 1 52 ? 80.454 65.062 64.091 1.00 28.33 56 TRP B CA 1
ATOM 6034 C C . TRP B 1 52 ? 80.270 66.422 64.757 1.00 29.44 56 TRP B C 1
ATOM 6035 O O . TRP B 1 52 ? 80.635 66.608 65.925 1.00 31.32 56 TRP B O 1
ATOM 6046 N N . VAL B 1 53 ? 79.684 67.381 64.038 1.00 29.80 57 VAL B N 1
ATOM 6047 C CA . VAL B 1 53 ? 79.534 68.744 64.542 1.00 29.54 57 VAL B CA 1
ATOM 6048 C C . VAL B 1 53 ? 78.356 68.827 65.506 1.00 34.88 57 VAL B C 1
ATOM 6049 O O . VAL B 1 53 ? 77.989 69.916 65.963 1.00 34.22 57 VAL B O 1
ATOM 6053 N N . GLU B 1 54 ? 77.748 67.681 65.812 1.00 32.10 58 GLU B N 1
ATOM 6054 C CA . GLU B 1 54 ? 76.763 67.587 66.878 1.00 30.29 58 GLU B CA 1
ATOM 6055 C C . GLU B 1 54 ? 77.283 66.834 68.095 1.00 31.73 58 GLU B C 1
ATOM 6056 O O . GLU B 1 54 ? 76.669 66.918 69.165 1.00 30.68 58 GLU B O 1
ATOM 6062 N N . ALA B 1 55 ? 78.388 66.104 67.961 1.00 29.38 59 ALA B N 1
ATOM 6063 C CA . ALA B 1 55 ? 78.977 65.400 69.087 1.00 33.83 59 ALA B CA 1
ATOM 6064 C C . ALA B 1 55 ? 79.621 66.388 70.056 1.00 34.46 59 ALA B C 1
ATOM 6065 O O . ALA B 1 55 ? 79.917 67.536 69.714 1.00 33.97 59 ALA B O 1
ATOM 6067 N N . LEU B 1 56 ? 79.847 65.921 71.282 1.00 33.67 60 LEU B N 1
ATOM 6068 C CA . LEU B 1 56 ? 80.312 66.832 72.314 1.00 33.43 60 LEU B CA 1
ATOM 6069 C C . LEU B 1 56 ? 81.748 66.521 72.722 1.00 32.55 60 LEU B C 1
ATOM 6070 O O . LEU B 1 56 ? 82.123 65.348 72.831 1.00 34.44 60 LEU B O 1
ATOM 6075 N N . PRO B 1 57 ? 82.567 67.547 72.956 1.00 30.98 61 PRO B N 1
ATOM 6076 C CA . PRO B 1 57 ? 83.994 67.323 73.209 1.00 31.06 61 PRO B CA 1
ATOM 6077 C C . PRO B 1 57 ? 84.354 67.225 74.684 1.00 31.53 61 PRO B C 1
ATOM 6078 O O . PRO B 1 57 ? 83.833 67.949 75.535 1.00 31.31 61 PRO B O 1
ATOM 6082 N N . VAL B 1 58 ? 85.271 66.304 74.975 1.00 33.11 62 VAL B N 1
ATOM 6083 C CA . VAL B 1 58 ? 85.935 66.210 76.268 1.00 31.85 62 VAL B CA 1
ATOM 6084 C C . VAL B 1 58 ? 87.427 66.055 76.012 1.00 35.20 62 VAL B C 1
ATOM 6085 O O . VAL B 1 58 ? 87.846 65.569 74.957 1.00 27.34 62 VAL B O 1
ATOM 6089 N N . GLY B 1 59 ? 88.232 66.477 76.979 1.00 32.80 63 GLY B N 1
ATOM 6090 C CA . GLY B 1 59 ? 89.672 66.397 76.823 1.00 34.60 63 GLY B CA 1
ATOM 6091 C C . GLY B 1 59 ? 90.379 66.864 78.077 1.00 33.86 63 GLY B C 1
ATOM 6092 O O . GLY B 1 59 ? 89.802 67.549 78.928 1.00 35.00 63 GLY B O 1
ATOM 6093 N N . ASN B 1 60 ? 91.653 66.474 78.175 1.00 35.07 64 ASN B N 1
ATOM 6094 C CA . ASN B 1 60 ? 92.502 66.857 79.298 1.00 37.72 64 ASN B CA 1
ATOM 6095 C C . ASN B 1 60 ? 93.695 67.697 78.854 1.00 35.41 64 ASN B C 1
ATOM 6096 O O . ASN B 1 60 ? 94.673 67.824 79.598 1.00 29.80 64 ASN B O 1
ATOM 6101 N N . GLY B 1 61 ? 93.636 68.269 77.651 1.00 35.00 65 GLY B N 1
ATOM 6102 C CA . GLY B 1 61 ? 94.725 69.019 77.081 1.00 34.63 65 GLY B CA 1
ATOM 6103 C C . GLY B 1 61 ? 95.499 68.271 76.014 1.00 33.79 65 GLY B C 1
ATOM 6104 O O . GLY B 1 61 ? 95.988 68.895 75.068 1.00 35.39 65 GLY B O 1
ATOM 6105 N N . ARG B 1 62 ? 95.617 66.949 76.140 1.00 35.94 66 ARG B N 1
ATOM 6106 C CA . ARG B 1 62 ? 96.348 66.139 75.173 1.00 38.03 66 ARG B CA 1
ATOM 6107 C C . ARG B 1 62 ? 95.592 64.907 74.698 1.00 36.69 66 ARG B C 1
ATOM 6108 O O . ARG B 1 62 ? 95.953 64.354 73.651 1.00 37.66 66 ARG B O 1
ATOM 6116 N N . LEU B 1 63 ? 94.570 64.460 75.421 1.00 35.71 67 LEU B N 1
ATOM 6117 C CA . LEU B 1 63 ? 93.772 63.295 75.066 1.00 35.40 67 LEU B CA 1
ATOM 6118 C C . LEU B 1 63 ? 92.318 63.732 74.960 1.00 34.96 67 LEU B C 1
ATOM 6119 O O . LEU B 1 63 ? 91.774 64.310 75.905 1.00 37.58 67 LEU B O 1
ATOM 6124 N N . GLY B 1 64 ? 91.690 63.466 73.813 1.00 36.41 68 GLY B N 1
ATOM 6125 C CA . GLY B 1 64 ? 90.390 64.028 73.521 1.00 33.22 68 GLY B CA 1
ATOM 6126 C C . GLY B 1 64 ? 89.416 62.997 72.986 1.00 34.32 68 GLY B C 1
ATOM 6127 O O . GLY B 1 64 ? 89.801 61.964 72.437 1.00 35.92 68 GLY B O 1
ATOM 6128 N N . ALA B 1 65 ? 88.131 63.308 73.148 1.00 30.13 69 ALA B N 1
ATOM 6129 C CA . ALA B 1 65 ? 87.058 62.442 72.686 1.00 31.23 69 ALA B CA 1
ATOM 6130 C C . ALA B 1 65 ? 85.863 63.283 72.262 1.00 33.31 69 ALA B C 1
ATOM 6131 O O . ALA B 1 65 ? 85.536 64.283 72.907 1.00 31.14 69 ALA B O 1
ATOM 6133 N N . MET B 1 66 ? 85.223 62.872 71.170 1.00 29.23 70 MET B N 1
ATOM 6134 C CA . MET B 1 66 ? 83.951 63.432 70.730 1.00 32.19 70 MET B CA 1
ATOM 6135 C C . MET B 1 66 ? 82.869 62.390 70.980 1.00 33.23 70 MET B C 1
ATOM 6136 O O . MET B 1 66 ? 82.969 61.259 70.492 1.00 32.25 70 MET B O 1
ATOM 6141 N N . VAL B 1 67 ? 81.842 62.770 71.736 1.00 35.15 71 VAL B N 1
ATOM 6142 C CA . VAL B 1 67 ? 80.826 61.845 72.229 1.00 29.91 71 VAL B CA 1
ATOM 6143 C C . VAL B 1 67 ? 79.537 62.082 71.455 1.00 32.35 71 VAL B C 1
ATOM 6144 O O . VAL B 1 67 ? 78.993 63.193 71.467 1.00 29.32 71 VAL B O 1
ATOM 6148 N N . TRP B 1 68 ? 79.036 61.032 70.800 1.00 31.61 72 TRP B N 1
ATOM 6149 C CA . TRP B 1 68 ? 77.841 61.139 69.971 1.00 31.86 72 TRP B CA 1
ATOM 6150 C C . TRP B 1 68 ? 76.547 60.900 70.737 1.00 33.19 72 TRP B C 1
ATOM 6151 O O . TRP B 1 68 ? 75.491 61.375 70.302 1.00 33.11 72 TRP B O 1
ATOM 6162 N N . GLY B 1 69 ? 76.595 60.173 71.850 1.00 34.27 73 GLY B N 1
ATOM 6163 C CA . GLY B 1 69 ? 75.392 59.921 72.620 1.00 32.43 73 GLY B CA 1
ATOM 6164 C C . GLY B 1 69 ? 74.463 58.893 72.015 1.00 34.63 73 GLY B C 1
ATOM 6165 O O . GLY B 1 69 ? 73.251 58.952 72.245 1.00 35.06 73 GLY B O 1
ATOM 6166 N N . GLY B 1 70 ? 75.001 57.950 71.242 1.00 31.99 74 GLY B N 1
ATOM 6167 C CA . GLY B 1 70 ? 74.164 56.916 70.663 1.00 30.01 74 GLY B CA 1
ATOM 6168 C C . GLY B 1 70 ? 73.540 56.032 71.726 1.00 35.74 74 GLY B C 1
ATOM 6169 O O . GLY B 1 70 ? 74.086 55.846 72.815 1.00 33.32 74 GLY B O 1
ATOM 6170 N N . ILE B 1 71 ? 72.377 55.474 71.395 1.00 36.86 75 ILE B N 1
ATOM 6171 C CA . ILE B 1 71 ? 71.592 54.703 72.354 1.00 31.20 75 ILE B CA 1
ATOM 6172 C C . ILE B 1 71 ? 72.050 53.250 72.353 1.00 35.28 75 ILE B C 1
ATOM 6173 O O . ILE B 1 71 ? 72.605 52.764 73.345 1.00 36.17 75 ILE B O 1
ATOM 6178 N N . ALA B 1 72 ? 71.823 52.545 71.245 1.00 31.26 76 ALA B N 1
ATOM 6179 C CA . ALA B 1 72 ? 72.276 51.166 71.131 1.00 36.90 76 ALA B CA 1
ATOM 6180 C C . ALA B 1 72 ? 73.684 51.059 70.565 1.00 35.41 76 ALA B C 1
ATOM 6181 O O . ALA B 1 72 ? 74.418 50.128 70.917 1.00 33.91 76 ALA B O 1
ATOM 6183 N N . HIS B 1 73 ? 74.079 51.995 69.706 1.00 31.83 77 HIS B N 1
ATOM 6184 C CA . HIS B 1 73 ? 75.395 51.991 69.070 1.00 37.36 77 HIS B CA 1
ATOM 6185 C C . HIS B 1 73 ? 76.028 53.361 69.293 1.00 35.43 77 HIS B C 1
ATOM 6186 O O . HIS B 1 73 ? 75.672 54.335 68.623 1.00 38.25 77 HIS B O 1
ATOM 6193 N N . GLU B 1 74 ? 76.963 53.433 70.234 1.00 32.78 78 GLU B N 1
ATOM 6194 C CA . GLU B 1 74 ? 77.644 54.672 70.577 1.00 33.86 78 GLU B CA 1
ATOM 6195 C C . GLU B 1 74 ? 79.064 54.653 70.028 1.00 32.44 78 GLU B C 1
ATOM 6196 O O . GLU B 1 74 ? 79.723 53.609 70.018 1.00 34.10 78 GLU B O 1
ATOM 6202 N N . ARG B 1 75 ? 79.529 55.815 69.573 1.00 35.51 79 ARG B N 1
ATOM 6203 C CA . ARG B 1 75 ? 80.876 55.976 69.042 1.00 32.19 79 ARG B CA 1
ATOM 6204 C C . ARG B 1 75 ? 81.570 57.111 69.779 1.00 33.34 79 ARG B C 1
ATOM 6205 O O . ARG B 1 75 ? 81.003 58.200 69.925 1.00 29.17 79 ARG B O 1
ATOM 6213 N N . LEU B 1 76 ? 82.787 56.850 70.251 1.00 31.75 80 LEU B N 1
ATOM 6214 C CA . LEU B 1 76 ? 83.638 57.855 70.878 1.00 33.18 80 LEU B CA 1
ATOM 6215 C C . LEU B 1 76 ? 84.863 58.042 69.990 1.00 32.69 80 LEU B C 1
ATOM 6216 O O . LEU B 1 76 ? 85.708 57.147 69.898 1.00 35.81 80 LEU B O 1
ATOM 6221 N N . GLN B 1 77 ? 84.957 59.201 69.343 1.00 33.09 81 GLN B N 1
ATOM 6222 C CA . GLN B 1 77 ? 86.026 59.482 68.392 1.00 37.51 81 GLN B CA 1
ATOM 6223 C C . GLN B 1 77 ? 87.187 60.150 69.121 1.00 29.11 81 GLN B C 1
ATOM 6224 O O . GLN B 1 77 ? 87.013 61.208 69.735 1.00 36.30 81 GLN B O 1
ATOM 6230 N N . LEU B 1 78 ? 88.367 59.541 69.041 1.00 31.93 82 LEU B N 1
ATOM 6231 C CA . LEU B 1 78 ? 89.470 59.842 69.942 1.00 30.79 82 LEU B CA 1
ATOM 6232 C C . LEU B 1 78 ? 90.622 60.529 69.221 1.00 34.59 82 LEU B C 1
ATOM 6233 O O . LEU B 1 78 ? 90.806 60.376 68.010 1.00 30.21 82 LEU B O 1
ATOM 6238 N N . ASN B 1 79 ? 91.411 61.273 69.997 1.00 38.93 83 ASN B N 1
ATOM 6239 C CA . ASN B 1 79 ? 92.579 61.982 69.496 1.00 33.84 83 ASN B CA 1
ATOM 6240 C C . ASN B 1 79 ? 93.656 62.003 70.572 1.00 36.21 83 ASN B C 1
ATOM 6241 O O . ASN B 1 79 ? 93.358 62.087 71.767 1.00 34.48 83 ASN B O 1
ATOM 6246 N N . GLU B 1 80 ? 94.911 61.925 70.133 1.00 35.95 84 GLU B N 1
ATOM 6247 C CA . GLU B 1 80 ? 96.068 62.263 70.952 1.00 37.08 84 GLU B CA 1
ATOM 6248 C C . GLU B 1 80 ? 96.832 63.362 70.228 1.00 34.51 84 GLU B C 1
ATOM 6249 O O . GLU B 1 80 ? 97.090 63.251 69.025 1.00 35.81 84 GLU B O 1
ATOM 6255 N N . ASP B 1 81 ? 97.190 64.420 70.955 1.00 32.05 85 ASP B N 1
ATOM 6256 C CA . ASP B 1 81 ? 97.557 65.681 70.320 1.00 34.09 85 ASP B CA 1
ATOM 6257 C C . ASP B 1 81 ? 98.970 65.700 69.737 1.00 31.80 85 ASP B C 1
ATOM 6258 O O . ASP B 1 81 ? 99.432 66.771 69.331 1.00 31.77 85 ASP B O 1
ATOM 6263 N N . THR B 1 82 ? 99.664 64.562 69.670 1.00 32.84 86 THR B N 1
ATOM 6264 C CA . THR B 1 82 ? 100.925 64.476 68.942 1.00 35.03 86 THR B CA 1
ATOM 6265 C C . THR B 1 82 ? 100.836 63.536 67.746 1.00 34.14 86 THR B C 1
ATOM 6266 O O . THR B 1 82 ? 101.866 63.227 67.136 1.00 36.79 86 THR B O 1
ATOM 6270 N N . LEU B 1 83 ? 99.637 63.076 67.393 1.00 36.94 87 LEU B N 1
ATOM 6271 C CA . LEU B 1 83 ? 99.460 62.150 66.276 1.00 30.85 87 LEU B CA 1
ATOM 6272 C C . LEU B 1 83 ? 99.299 62.960 64.996 1.00 34.29 87 LEU B C 1
ATOM 6273 O O . LEU B 1 83 ? 98.194 63.348 64.610 1.00 34.52 87 LEU B O 1
ATOM 6278 N N . TYR B 1 84 ? 100.422 63.223 64.336 1.00 33.64 88 TYR B N 1
ATOM 6279 C CA . TYR B 1 84 ? 100.455 63.830 63.017 1.00 31.22 88 TYR B CA 1
ATOM 6280 C C . TYR B 1 84 ? 101.072 62.842 62.037 1.00 32.75 88 TYR B C 1
ATOM 6281 O O . TYR B 1 84 ? 101.735 61.878 62.431 1.00 36.87 88 TYR B O 1
ATOM 6290 N N . ALA B 1 85 ? 100.855 63.090 60.750 1.00 35.34 89 ALA B N 1
ATOM 6291 C CA . ALA B 1 85 ? 101.486 62.277 59.724 1.00 37.40 89 ALA B CA 1
ATOM 6292 C C . ALA B 1 85 ? 102.949 62.679 59.548 1.00 30.24 89 ALA B C 1
ATOM 6293 O O . ALA B 1 85 ? 103.379 63.758 59.963 1.00 28.93 89 ALA B O 1
ATOM 6295 N N . GLY B 1 86 ? 103.719 61.783 58.933 1.00 31.48 90 GLY B N 1
ATOM 6296 C CA . GLY B 1 86 ? 105.088 62.094 58.567 1.00 28.13 90 GLY B CA 1
ATOM 6297 C C . GLY B 1 86 ? 106.084 61.911 59.700 1.00 31.62 90 GLY B C 1
ATOM 6298 O O . GLY B 1 86 ? 105.879 61.148 60.651 1.00 30.10 90 GLY B O 1
ATOM 6299 N N . GLY B 1 87 ? 107.199 62.631 59.574 1.00 36.04 91 GLY B N 1
ATOM 6300 C CA . GLY B 1 87 ? 108.258 62.608 60.555 1.00 33.78 91 GLY B CA 1
ATOM 6301 C C . GLY B 1 87 ? 109.116 63.855 60.466 1.00 35.91 91 GLY B C 1
ATOM 6302 O O . GLY B 1 87 ? 108.776 64.814 59.769 1.00 33.95 91 GLY B O 1
ATOM 6303 N N . PRO B 1 88 ? 110.243 63.871 61.178 1.00 34.96 92 PRO B N 1
ATOM 6304 C CA . PRO B 1 88 ? 111.152 65.023 61.090 1.00 42.42 92 PRO B CA 1
ATOM 6305 C C . PRO B 1 88 ? 111.639 65.225 59.662 1.00 34.41 92 PRO B C 1
ATOM 6306 O O . PRO B 1 88 ? 112.034 64.274 58.983 1.00 42.29 92 PRO B O 1
ATOM 6310 N N . TYR B 1 89 ? 111.606 66.475 59.205 1.00 36.40 93 TYR B N 1
ATOM 6311 C CA . TYR B 1 89 ? 112.007 66.781 57.838 1.00 34.98 93 TYR B CA 1
ATOM 6312 C C . TYR B 1 89 ? 112.470 68.229 57.755 1.00 37.86 93 TYR B C 1
ATOM 6313 O O . TYR B 1 89 ? 112.344 69.005 58.706 1.00 34.67 93 TYR B O 1
ATOM 6322 N N . ASP B 1 90 ? 113.025 68.576 56.594 1.00 44.58 94 ASP B N 1
ATOM 6323 C CA . ASP B 1 90 ? 113.546 69.914 56.313 1.00 42.67 94 ASP B CA 1
ATOM 6324 C C . ASP B 1 90 ? 113.015 70.333 54.945 1.00 44.64 94 ASP B C 1
ATOM 6325 O O . ASP B 1 90 ? 113.512 69.871 53.913 1.00 41.79 94 ASP B O 1
ATOM 6330 N N . SER B 1 91 ? 112.009 71.204 54.938 1.00 38.01 95 SER B N 1
ATOM 6331 C CA . SER B 1 91 ? 111.355 71.629 53.708 1.00 41.48 95 SER B CA 1
ATOM 6332 C C . SER B 1 91 ? 112.040 72.819 53.049 1.00 40.60 95 SER B C 1
ATOM 6333 O O . SER B 1 91 ? 111.499 73.370 52.085 1.00 43.96 95 SER B O 1
ATOM 6336 N N . THR B 1 92 ? 113.209 73.224 53.542 1.00 43.50 96 THR B N 1
ATOM 6337 C CA . THR B 1 92 ? 113.918 74.357 52.961 1.00 39.68 96 THR B CA 1
ATOM 6338 C C . THR B 1 92 ? 114.249 74.094 51.498 1.00 42.75 96 THR B C 1
ATOM 6339 O O . THR B 1 92 ? 114.749 73.022 51.144 1.00 43.32 96 THR B O 1
ATOM 6343 N N . SER B 1 93 ? 113.963 75.073 50.649 1.00 40.54 97 SER B N 1
ATOM 6344 C CA . SER B 1 93 ? 114.316 74.970 49.240 1.00 41.68 97 SER B CA 1
ATOM 6345 C C . SER B 1 93 ? 115.786 75.322 49.056 1.00 42.16 97 SER B C 1
ATOM 6346 O O . SER B 1 93 ? 116.209 76.406 49.473 1.00 39.41 97 SER B O 1
ATOM 6349 N N . PRO B 1 94 ? 116.595 74.447 48.450 1.00 43.76 98 PRO B N 1
ATOM 6350 C CA . PRO B 1 94 ? 118.004 74.794 48.209 1.00 42.67 98 PRO B CA 1
ATOM 6351 C C . PRO B 1 94 ? 118.194 75.914 47.199 1.00 37.56 98 PRO B C 1
ATOM 6352 O O . PRO B 1 94 ? 119.319 76.411 47.060 1.00 41.24 98 PRO B O 1
ATOM 6356 N N . ASP B 1 95 ? 117.139 76.330 46.502 1.00 39.27 99 ASP B N 1
ATOM 6357 C CA . ASP B 1 95 ? 117.215 77.388 45.503 1.00 40.21 99 ASP B CA 1
ATOM 6358 C C . ASP B 1 95 ? 116.830 78.757 46.050 1.00 40.53 99 ASP B C 1
ATOM 6359 O O . ASP B 1 95 ? 116.921 79.747 45.315 1.00 33.97 99 ASP B O 1
ATOM 6364 N N . ALA B 1 96 ? 116.416 78.838 47.317 1.00 43.43 100 ALA B N 1
ATOM 6365 C CA . ALA B 1 96 ? 115.768 80.045 47.822 1.00 39.77 100 ALA B CA 1
ATOM 6366 C C . ALA B 1 96 ? 116.747 81.209 47.943 1.00 35.72 100 ALA B C 1
ATOM 6367 O O . ALA B 1 96 ? 116.475 82.312 47.455 1.00 36.69 100 ALA B O 1
ATOM 6369 N N . LEU B 1 97 ? 117.886 80.988 48.608 1.00 32.70 101 LEU B N 1
ATOM 6370 C CA . LEU B 1 97 ? 118.834 82.075 48.835 1.00 38.28 101 LEU B CA 1
ATOM 6371 C C . LEU B 1 97 ? 119.370 82.641 47.526 1.00 38.21 101 LEU B C 1
ATOM 6372 O O . LEU B 1 97 ? 119.695 83.832 47.452 1.00 42.52 101 LEU B O 1
ATOM 6377 N N . ALA B 1 98 ? 119.459 81.813 46.483 1.00 36.54 102 ALA B N 1
ATOM 6378 C CA . ALA B 1 98 ? 119.985 82.288 45.208 1.00 38.25 102 ALA B CA 1
ATOM 6379 C C . ALA B 1 98 ? 119.020 83.253 44.528 1.00 36.00 102 ALA B C 1
ATOM 6380 O O . ALA B 1 98 ? 119.445 84.269 43.967 1.00 40.60 102 ALA B O 1
ATOM 6382 N N . ALA B 1 99 ? 117.723 82.958 44.569 1.00 36.81 103 ALA B N 1
ATOM 6383 C CA . ALA B 1 99 ? 116.723 83.761 43.877 1.00 35.89 103 ALA B CA 1
ATOM 6384 C C . ALA B 1 99 ? 116.160 84.891 44.729 1.00 38.83 103 ALA B C 1
ATOM 6385 O O . ALA B 1 99 ? 115.341 85.670 44.231 1.00 39.59 103 ALA B O 1
ATOM 6387 N N . LEU B 1 100 ? 116.578 85.002 45.990 1.00 37.27 104 LEU B N 1
ATOM 6388 C CA . LEU B 1 100 ? 116.034 86.040 46.865 1.00 36.94 104 LEU B CA 1
ATOM 6389 C C . LEU B 1 100 ? 116.350 87.456 46.395 1.00 39.96 104 LEU B C 1
ATOM 6390 O O . LEU B 1 100 ? 115.433 88.296 46.401 1.00 34.39 104 LEU B O 1
ATOM 6395 N N . PRO B 1 101 ? 117.584 87.803 45.998 1.00 37.03 105 PRO B N 1
ATOM 6396 C CA . PRO B 1 101 ? 117.833 89.193 45.575 1.00 29.27 105 PRO B CA 1
ATOM 6397 C C . PRO B 1 101 ? 117.007 89.627 44.378 1.00 35.00 105 PRO B C 1
ATOM 6398 O O . PRO B 1 101 ? 116.679 90.815 44.264 1.00 41.43 105 PRO B O 1
ATOM 6402 N N . GLN B 1 102 ? 116.659 88.704 43.480 1.00 38.53 106 GLN B N 1
ATOM 6403 C CA . GLN B 1 102 ? 115.876 89.073 42.306 1.00 39.21 106 GLN B CA 1
ATOM 6404 C C . GLN B 1 102 ? 114.413 89.306 42.661 1.00 37.00 106 GLN B C 1
ATOM 6405 O O . GLN B 1 102 ? 113.770 90.197 42.096 1.00 34.29 106 GLN B O 1
ATOM 6411 N N . VAL B 1 103 ? 113.870 88.510 43.586 1.00 40.78 107 VAL B N 1
ATOM 6412 C CA . VAL B 1 103 ? 112.512 88.750 44.069 1.00 37.12 107 VAL B CA 1
ATOM 6413 C C . VAL B 1 103 ? 112.421 90.118 44.730 1.00 35.79 107 VAL B C 1
ATOM 6414 O O . VAL B 1 103 ? 111.465 90.872 44.507 1.00 37.20 107 VAL B O 1
ATOM 6418 N N . ARG B 1 104 ? 113.420 90.463 45.547 1.00 39.59 108 ARG B N 1
ATOM 6419 C CA . ARG B 1 104 ? 113.415 91.753 46.228 1.00 35.90 108 ARG B CA 1
ATOM 6420 C C . ARG B 1 104 ? 113.494 92.904 45.233 1.00 38.79 108 ARG B C 1
ATOM 6421 O O . ARG B 1 104 ? 112.784 93.906 45.374 1.00 39.32 108 ARG B O 1
ATOM 6429 N N . ALA B 1 105 ? 114.351 92.776 44.216 1.00 38.32 109 ALA B N 1
ATOM 6430 C CA . ALA B 1 105 ? 114.496 93.843 43.232 1.00 35.33 109 ALA B CA 1
ATOM 6431 C C . ALA B 1 105 ? 113.256 93.980 42.357 1.00 35.60 109 ALA B C 1
ATOM 6432 O O . ALA B 1 105 ? 112.914 95.094 41.943 1.00 38.14 109 ALA B O 1
ATOM 6434 N N . LEU B 1 106 ? 112.574 92.871 42.062 1.00 35.60 110 LEU B N 1
ATOM 6435 C CA . LEU B 1 106 ? 111.346 92.951 41.276 1.00 35.17 110 LEU B CA 1
ATOM 6436 C C . LEU B 1 106 ? 110.239 93.651 42.055 1.00 34.60 110 LEU B C 1
ATOM 6437 O O . LEU B 1 106 ? 109.456 94.417 41.481 1.00 34.45 110 LEU B O 1
ATOM 6442 N N . ILE B 1 107 ? 110.159 93.399 43.363 1.00 35.78 111 ILE B N 1
ATOM 6443 C CA . ILE B 1 107 ? 109.144 94.049 44.185 1.00 35.63 111 ILE B CA 1
ATOM 6444 C C . ILE B 1 107 ? 109.406 95.548 44.271 1.00 38.11 111 ILE B C 1
ATOM 6445 O O . ILE B 1 107 ? 108.487 96.363 44.119 1.00 34.14 111 ILE B O 1
ATOM 6450 N N . PHE B 1 108 ? 110.663 95.937 44.501 1.00 36.94 112 PHE B N 1
ATOM 6451 C CA . PHE B 1 108 ? 111.007 97.354 44.534 1.00 40.34 112 PHE B CA 1
ATOM 6452 C C . PHE B 1 108 ? 110.809 98.025 43.181 1.00 41.08 112 PHE B C 1
ATOM 6453 O O . PHE B 1 108 ? 110.650 99.249 43.126 1.00 36.26 112 PHE B O 1
ATOM 6461 N N . ALA B 1 109 ? 110.816 97.257 42.094 1.00 35.07 113 ALA B N 1
ATOM 6462 C CA . ALA B 1 109 ? 110.511 97.778 40.769 1.00 38.69 113 ALA B CA 1
ATOM 6463 C C . ALA B 1 109 ? 109.020 97.756 40.457 1.00 39.62 113 ALA B C 1
ATOM 6464 O O . ALA B 1 109 ? 108.621 98.188 39.370 1.00 39.13 113 ALA B O 1
ATOM 6466 N N . GLY B 1 110 ? 108.192 97.266 41.377 1.00 40.73 114 GLY B N 1
ATOM 6467 C CA . GLY B 1 110 ? 106.759 97.244 41.165 1.00 42.31 114 GLY B CA 1
ATOM 6468 C C . GLY B 1 110 ? 106.258 96.141 40.265 1.00 40.22 114 GLY B C 1
ATOM 6469 O O . GLY B 1 110 ? 105.161 96.261 39.711 1.00 36.43 114 GLY B O 1
ATOM 6470 N N . ARG B 1 111 ? 107.025 95.068 40.098 1.00 38.39 115 ARG B N 1
ATOM 6471 C CA . ARG B 1 111 ? 106.631 93.938 39.264 1.00 38.29 115 ARG B CA 1
ATOM 6472 C C . ARG B 1 111 ? 106.293 92.755 40.167 1.00 39.25 115 ARG B C 1
ATOM 6473 O O . ARG B 1 111 ? 106.984 91.734 40.197 1.00 40.80 115 ARG B O 1
ATOM 6481 N N . TYR B 1 112 ? 105.191 92.908 40.906 1.00 38.91 116 TYR B N 1
ATOM 6482 C CA . TYR B 1 112 ? 104.851 91.959 41.961 1.00 36.71 116 TYR B CA 1
ATOM 6483 C C . TYR B 1 112 ? 104.424 90.606 41.405 1.00 37.87 116 TYR B C 1
ATOM 6484 O O . TYR B 1 112 ? 104.686 89.574 42.033 1.00 36.65 116 TYR B O 1
ATOM 6493 N N . ALA B 1 113 ? 103.761 90.585 40.246 1.00 36.37 117 ALA B N 1
ATOM 6494 C CA . ALA B 1 113 ? 103.326 89.315 39.673 1.00 38.35 117 ALA B CA 1
ATOM 6495 C C . ALA B 1 113 ? 104.517 88.446 39.290 1.00 36.19 117 ALA B C 1
ATOM 6496 O O . ALA B 1 113 ? 104.495 87.227 39.497 1.00 38.54 117 ALA B O 1
ATOM 6498 N N . GLU B 1 114 ? 105.567 89.052 38.735 1.00 40.98 118 GLU B N 1
ATOM 6499 C CA . GLU B 1 114 ? 106.767 88.291 38.405 1.00 38.26 118 GLU B CA 1
ATOM 6500 C C . GLU B 1 114 ? 107.495 87.818 39.657 1.00 36.96 118 GLU B C 1
ATOM 6501 O O . GLU B 1 114 ? 108.077 86.727 39.659 1.00 39.23 118 GLU B O 1
ATOM 6507 N N . ALA B 1 115 ? 107.475 88.619 40.725 1.00 38.67 119 ALA B N 1
ATOM 6508 C CA . ALA B 1 115 ? 108.152 88.224 41.955 1.00 35.34 119 ALA B CA 1
ATOM 6509 C C . ALA B 1 115 ? 107.440 87.059 42.630 1.00 32.93 119 ALA B C 1
ATOM 6510 O O . ALA B 1 115 ? 108.091 86.156 43.167 1.00 37.03 119 ALA B O 1
ATOM 6512 N N . GLU B 1 116 ? 106.104 87.063 42.618 1.00 30.05 120 GLU B N 1
ATOM 6513 C CA . GLU B 1 116 ? 105.353 85.945 43.183 1.00 37.15 120 GLU B CA 1
ATOM 6514 C C . GLU B 1 116 ? 105.605 84.666 42.394 1.00 37.22 120 GLU B C 1
ATOM 6515 O O . GLU B 1 116 ? 105.837 83.598 42.972 1.00 41.38 120 GLU B O 1
ATOM 6521 N N . LYS B 1 117 ? 105.555 84.762 41.063 1.00 33.01 121 LYS B N 1
ATOM 6522 C CA . LYS B 1 117 ? 105.850 83.617 40.208 1.00 37.01 121 LYS B CA 1
ATOM 6523 C C . LYS B 1 117 ? 107.240 83.062 40.499 1.00 37.03 121 LYS B C 1
ATOM 6524 O O . LYS B 1 117 ? 107.421 81.847 40.637 1.00 36.35 121 LYS B O 1
ATOM 6530 N N . LEU B 1 118 ? 108.234 83.946 40.605 1.00 37.79 122 LEU B N 1
ATOM 6531 C CA . LEU B 1 118 ? 109.592 83.502 40.904 1.00 39.46 122 LEU B CA 1
ATOM 6532 C C . LEU B 1 118 ? 109.688 82.924 42.310 1.00 39.62 122 LEU B C 1
ATOM 6533 O O . LEU B 1 118 ? 110.415 81.949 42.537 1.00 38.88 122 LEU B O 1
ATOM 6538 N N . ALA B 1 119 ? 108.961 83.508 43.266 1.00 38.43 123 ALA B N 1
ATOM 6539 C CA . ALA B 1 119 ? 108.993 83.005 44.637 1.00 37.20 123 ALA B CA 1
ATOM 6540 C C . ALA B 1 119 ? 108.431 81.591 44.716 1.00 40.04 123 ALA B C 1
ATOM 6541 O O . ALA B 1 119 ? 109.026 80.710 45.347 1.00 40.95 123 ALA B O 1
ATOM 6543 N N . ASP B 1 120 ? 107.277 81.358 44.083 1.00 39.74 124 ASP B N 1
ATOM 6544 C CA . ASP B 1 120 ? 106.714 80.011 44.047 1.00 42.08 124 ASP B CA 1
ATOM 6545 C C . ASP B 1 120 ? 107.690 79.029 43.415 1.00 41.13 124 ASP B C 1
ATOM 6546 O O . ASP B 1 120 ? 107.802 77.879 43.856 1.00 40.79 124 ASP B O 1
ATOM 6551 N N . ALA B 1 121 ? 108.421 79.472 42.392 1.00 40.17 125 ALA B N 1
ATOM 6552 C CA . ALA B 1 121 ? 109.338 78.578 41.697 1.00 37.95 125 ALA B CA 1
ATOM 6553 C C . ALA B 1 121 ? 110.556 78.247 42.552 1.00 42.20 125 ALA B C 1
ATOM 6554 O O . ALA B 1 121 ? 111.046 77.113 42.527 1.00 44.02 125 ALA B O 1
ATOM 6556 N N . LYS B 1 122 ? 111.057 79.213 43.324 1.00 38.89 126 LYS B N 1
ATOM 6557 C CA . LYS B 1 122 ? 112.371 79.041 43.936 1.00 40.51 126 LYS B CA 1
ATOM 6558 C C . LYS B 1 122 ? 112.374 79.234 45.448 1.00 36.88 126 LYS B C 1
ATOM 6559 O O . LYS B 1 122 ? 113.176 78.605 46.150 1.00 36.47 126 LYS B O 1
ATOM 6565 N N . LEU B 1 123 ? 111.500 80.097 45.964 1.00 38.87 127 LEU B N 1
ATOM 6566 C CA . LEU B 1 123 ? 111.539 80.438 47.383 1.00 42.14 127 LEU B CA 1
ATOM 6567 C C . LEU B 1 123 ? 110.762 79.456 48.254 1.00 40.18 127 LEU B C 1
ATOM 6568 O O . LEU B 1 123 ? 111.200 79.133 49.365 1.00 39.69 127 LEU B O 1
ATOM 6573 N N . LEU B 1 124 ? 109.623 78.971 47.769 1.00 44.90 128 LEU B N 1
ATOM 6574 C CA . LEU B 1 124 ? 108.696 78.230 48.612 1.00 42.03 128 LEU B CA 1
ATOM 6575 C C . LEU B 1 124 ? 109.279 76.887 49.042 1.00 42.99 128 LEU B C 1
ATOM 6576 O O . LEU B 1 124 ? 110.187 76.335 48.414 1.00 43.88 128 LEU B O 1
ATOM 6581 N N . SER B 1 125 ? 108.726 76.358 50.130 1.00 37.11 129 SER B N 1
ATOM 6582 C CA . SER B 1 125 ? 109.235 75.134 50.728 1.00 36.54 129 SER B CA 1
ATOM 6583 C C . SER B 1 125 ? 108.960 73.927 49.834 1.00 36.91 129 SER B C 1
ATOM 6584 O O . SER B 1 125 ? 108.036 73.917 49.016 1.00 39.50 129 SER B O 1
ATOM 6587 N N . ARG B 1 126 ? 109.784 72.899 50.007 1.00 40.54 130 ARG B N 1
ATOM 6588 C CA . ARG B 1 126 ? 109.660 71.641 49.271 1.00 40.51 130 ARG B CA 1
ATOM 6589 C C . ARG B 1 126 ? 109.696 70.499 50.278 1.00 37.09 130 ARG B C 1
ATOM 6590 O O . ARG B 1 126 ? 110.766 70.231 50.863 1.00 37.47 130 ARG B O 1
ATOM 6598 N N . PRO B 1 127 ? 108.577 69.790 50.511 1.00 35.83 131 PRO B N 1
ATOM 6599 C CA . PRO B 1 127 ? 107.284 69.885 49.818 1.00 36.90 131 PRO B CA 1
ATOM 6600 C C . PRO B 1 127 ? 106.505 71.167 50.104 1.00 37.34 131 PRO B C 1
ATOM 6601 O O . PRO B 1 127 ? 106.833 71.903 51.037 1.00 35.83 131 PRO B O 1
ATOM 6605 N N . LEU B 1 128 ? 105.474 71.418 49.292 1.00 39.59 132 LEU B N 1
ATOM 6606 C CA . LEU B 1 128 ? 104.696 72.645 49.408 1.00 36.78 132 LEU B CA 1
ATOM 6607 C C . LEU B 1 128 ? 103.797 72.661 50.638 1.00 36.60 132 LEU B C 1
ATOM 6608 O O . LEU B 1 128 ? 103.347 73.737 51.040 1.00 35.47 132 LEU B O 1
ATOM 6613 N N . LYS B 1 129 ? 103.521 71.506 51.237 1.00 39.05 133 LYS B N 1
ATOM 6614 C CA . LYS B 1 129 ? 102.581 71.410 52.343 1.00 44.49 133 LYS B CA 1
ATOM 6615 C C . LYS B 1 129 ? 103.274 70.893 53.596 1.00 41.36 133 LYS B C 1
ATOM 6616 O O . LYS B 1 129 ? 104.300 70.210 53.531 1.00 38.92 133 LYS B O 1
ATOM 6622 N N . GLN B 1 130 ? 102.695 71.234 54.744 1.00 40.42 134 GLN B N 1
ATOM 6623 C CA . GLN B 1 130 ? 103.125 70.719 56.033 1.00 35.48 134 GLN B CA 1
ATOM 6624 C C . GLN B 1 130 ? 102.222 69.554 56.440 1.00 34.39 134 GLN B C 1
ATOM 6625 O O . GLN B 1 130 ? 101.279 69.188 55.734 1.00 38.60 134 GLN B O 1
ATOM 6631 N N . MET B 1 131 ? 102.520 68.954 57.622 1.00 33.99 135 MET B N 1
ATOM 6632 C CA . MET B 1 131 ? 101.898 67.678 57.955 1.00 35.35 135 MET B CA 1
ATOM 6633 C C . MET B 1 131 ? 100.575 67.868 58.695 1.00 34.62 135 MET B C 1
ATOM 6634 O O . MET B 1 131 ? 100.416 68.816 59.470 1.00 29.00 135 MET B O 1
ATOM 6639 N N . PRO B 1 132 ? 99.618 66.969 58.469 1.00 33.48 136 PRO B N 1
ATOM 6640 C CA . PRO B 1 132 ? 98.296 67.109 59.086 1.00 31.59 136 PRO B CA 1
ATOM 6641 C C . PRO B 1 132 ? 98.157 66.405 60.427 1.00 31.89 136 PRO B C 1
ATOM 6642 O O . PRO B 1 132 ? 98.753 65.358 60.690 1.00 30.85 136 PRO B O 1
ATOM 6646 N N . TYR B 1 133 ? 97.348 67.025 61.28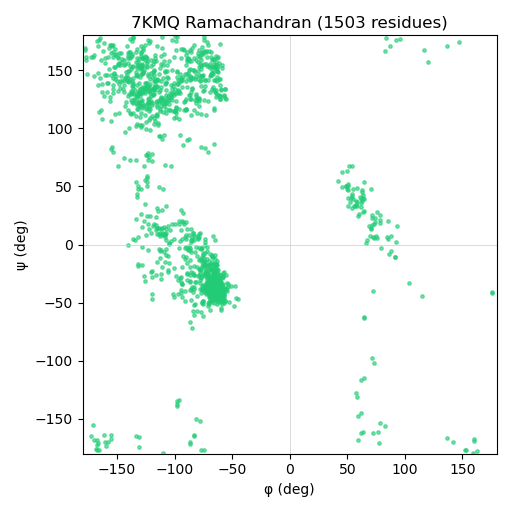3 1.00 30.17 137 TYR B N 1
ATOM 6647 C CA . TYR B 1 133 ? 96.875 66.392 62.507 1.00 32.81 137 TYR B CA 1
ATOM 6648 C C . TYR B 1 133 ? 95.825 65.342 62.160 1.00 33.31 137 TYR B C 1
ATOM 6649 O O . TYR B 1 133 ? 94.949 65.575 61.322 1.00 32.54 137 TYR B O 1
ATOM 6658 N N . GLN B 1 134 ? 95.919 64.176 62.794 1.00 31.05 138 GLN B N 1
ATOM 6659 C CA . GLN B 1 134 ? 95.125 63.032 62.373 1.00 29.84 138 GLN B CA 1
ATOM 6660 C C . GLN B 1 134 ? 94.435 62.371 63.557 1.00 33.56 138 GLN B C 1
ATOM 6661 O O . GLN B 1 134 ? 94.910 62.468 64.693 1.00 36.38 138 GLN B O 1
ATOM 6667 N N . PRO B 1 135 ? 93.314 61.691 63.319 1.00 31.45 139 PRO B N 1
ATOM 6668 C CA . PRO B 1 135 ? 92.601 61.027 64.415 1.00 32.02 139 PRO B CA 1
ATOM 6669 C C . PRO B 1 135 ? 93.276 59.738 64.852 1.00 33.75 139 PRO B C 1
ATOM 6670 O O . PRO B 1 135 ? 93.988 59.081 64.089 1.00 36.50 139 PRO B O 1
ATOM 6674 N N . LEU B 1 136 ? 93.030 59.380 66.113 1.00 30.52 140 LEU B N 1
ATOM 6675 C CA . LEU B 1 136 ? 93.554 58.135 66.663 1.00 31.14 140 LEU B CA 1
ATOM 6676 C C . LEU B 1 136 ? 92.666 56.952 66.294 1.00 30.85 140 LEU B C 1
ATOM 6677 O O . LEU B 1 136 ? 93.150 55.936 65.783 1.00 29.24 140 LEU B O 1
ATOM 6682 N N . GLY B 1 137 ? 91.372 57.071 66.542 1.00 31.88 141 GLY B N 1
ATOM 6683 C CA . GLY B 1 137 ? 90.443 55.991 66.284 1.00 31.35 141 GLY B CA 1
ATOM 6684 C C . GLY B 1 137 ? 89.148 56.230 67.027 1.00 29.61 141 GLY B C 1
ATOM 6685 O O . GLY B 1 137 ? 88.963 57.247 67.696 1.00 32.15 141 GLY B O 1
ATOM 6686 N N . ASP B 1 138 ? 88.247 55.259 66.897 1.00 30.97 142 ASP B N 1
ATOM 6687 C CA . ASP B 1 138 ? 86.927 55.329 67.509 1.00 34.13 142 ASP B CA 1
ATOM 6688 C C . ASP B 1 138 ? 86.694 54.124 68.408 1.00 34.12 142 ASP B C 1
ATOM 6689 O O . ASP B 1 138 ? 86.989 52.986 68.029 1.00 32.12 142 ASP B O 1
ATOM 6694 N N . LEU B 1 139 ? 86.157 54.380 69.599 1.00 34.27 143 LEU B N 1
ATOM 6695 C CA . LEU B 1 139 ? 85.696 53.323 70.487 1.00 30.41 143 LEU B CA 1
ATOM 6696 C C . LEU B 1 139 ? 84.229 53.034 70.194 1.00 29.67 143 LEU B C 1
ATOM 6697 O O . LEU B 1 139 ? 83.394 53.943 70.223 1.00 32.91 143 LEU B O 1
ATOM 6702 N N . LEU B 1 140 ? 83.922 51.771 69.906 1.00 31.48 144 LEU B N 1
ATOM 6703 C CA . LEU B 1 140 ? 82.582 51.351 69.511 1.00 33.31 144 LEU B CA 1
ATOM 6704 C C . LEU B 1 140 ? 81.913 50.635 70.676 1.00 31.14 144 LEU B C 1
ATOM 6705 O O . LEU B 1 140 ? 82.454 49.657 71.202 1.00 32.62 144 LEU B O 1
ATOM 6710 N N . LEU B 1 141 ? 80.735 51.117 71.067 1.00 35.65 145 LEU B N 1
ATOM 6711 C CA . LEU B 1 141 ? 79.955 50.537 72.156 1.00 29.41 145 LEU B CA 1
ATOM 6712 C C . LEU B 1 141 ? 78.593 50.141 71.601 1.00 31.90 145 LEU B C 1
ATOM 6713 O O . LEU B 1 141 ? 77.757 51.007 71.320 1.00 32.98 145 LEU B O 1
ATOM 6718 N N . ASP B 1 142 ? 78.371 48.838 71.447 1.00 33.08 146 ASP B N 1
ATOM 6719 C CA . ASP B 1 142 ? 77.165 48.307 70.816 1.00 34.76 146 ASP B CA 1
ATOM 6720 C C . ASP B 1 142 ? 76.406 47.461 71.834 1.00 30.19 146 ASP B C 1
ATOM 6721 O O . ASP B 1 142 ? 76.792 46.323 72.118 1.00 36.06 146 ASP B O 1
ATOM 6726 N N . PHE B 1 143 ? 75.327 48.022 72.373 1.00 35.32 147 PHE B N 1
ATOM 6727 C CA . PHE B 1 143 ? 74.467 47.308 73.307 1.00 37.91 147 PHE B CA 1
ATOM 6728 C C . PHE B 1 143 ? 73.465 46.458 72.535 1.00 38.54 147 PHE B C 1
ATOM 6729 O O . PHE B 1 143 ? 72.971 46.861 71.478 1.00 40.41 147 PHE B O 1
ATOM 6737 N N . ASP B 1 144 ? 73.162 45.275 73.065 1.00 43.72 148 ASP B N 1
ATOM 6738 C CA . ASP B 1 144 ? 72.366 44.302 72.328 1.00 48.53 148 ASP B CA 1
ATOM 6739 C C . ASP B 1 144 ? 70.861 44.496 72.481 1.00 43.21 148 ASP B C 1
ATOM 6740 O O . ASP B 1 144 ? 70.097 43.683 71.950 1.00 45.20 148 ASP B O 1
ATOM 6745 N N . ARG B 1 145 ? 70.412 45.543 73.175 1.00 48.66 149 ARG B N 1
ATOM 6746 C CA . ARG B 1 145 ? 68.982 45.802 73.296 1.00 54.37 149 ARG B CA 1
ATOM 6747 C C . ARG B 1 145 ? 68.755 47.220 73.805 1.00 51.89 149 ARG B C 1
ATOM 6748 O O . ARG B 1 145 ? 69.516 47.728 74.632 1.00 54.26 149 ARG B O 1
ATOM 6756 N N . ALA B 1 146 ? 67.695 47.848 73.292 1.00 48.68 150 ALA B N 1
ATOM 6757 C CA . ALA B 1 146 ? 67.238 49.148 73.769 1.00 46.35 150 ALA B CA 1
ATOM 6758 C C . ALA B 1 146 ? 65.745 49.308 73.504 1.00 41.02 150 ALA B C 1
ATOM 6759 O O . ALA B 1 146 ? 65.349 49.976 72.545 1.00 44.02 150 ALA B O 1
ATOM 6761 N N . ASP B 1 147 ? 64.912 48.710 74.351 1.00 40.70 151 ASP B N 1
ATOM 6762 C CA . ASP B 1 147 ? 63.479 48.619 74.103 1.00 50.99 151 ASP B CA 1
ATOM 6763 C C . ASP B 1 147 ? 62.715 49.708 74.845 1.00 48.85 151 ASP B C 1
ATOM 6764 O O . ASP B 1 147 ? 63.002 50.002 76.009 1.00 50.94 151 ASP B O 1
ATOM 6769 N N . GLY B 1 148 ? 61.731 50.294 74.160 1.00 50.82 152 GLY B N 1
ATOM 6770 C CA . GLY B 1 148 ? 60.859 51.299 74.741 1.00 52.19 152 GLY B CA 1
ATOM 6771 C C . GLY B 1 148 ? 61.599 52.468 75.355 1.00 49.72 152 GLY B C 1
ATOM 6772 O O . GLY B 1 148 ? 61.576 52.650 76.576 1.00 47.14 152 GLY B O 1
ATOM 6773 N N . ILE B 1 149 ? 62.255 53.267 74.521 1.00 46.75 153 ILE B N 1
ATOM 6774 C CA . ILE B 1 149 ? 63.102 54.352 75.003 1.00 45.10 153 ILE B CA 1
ATOM 6775 C C . ILE B 1 149 ? 62.249 55.584 75.270 1.00 45.43 153 ILE B C 1
ATOM 6776 O O . ILE B 1 149 ? 61.403 55.963 74.451 1.00 45.40 153 ILE B O 1
ATOM 6781 N N . SER B 1 150 ? 62.475 56.216 76.420 1.00 40.28 154 SER B N 1
ATOM 6782 C CA . SER B 1 150 ? 61.788 57.444 76.784 1.00 41.60 154 SER B CA 1
ATOM 6783 C C . SER B 1 150 ? 62.740 58.328 77.576 1.00 35.45 154 SER B C 1
ATOM 6784 O O . SER B 1 150 ? 63.741 57.860 78.126 1.00 39.26 154 SER B O 1
ATOM 6787 N N . ASP B 1 151 ? 62.423 59.625 77.608 1.00 36.27 155 ASP B N 1
ATOM 6788 C CA . ASP B 1 151 ? 63.083 60.577 78.505 1.00 35.64 155 ASP B CA 1
ATOM 6789 C C . ASP B 1 151 ? 64.576 60.708 78.201 1.00 32.24 155 ASP B C 1
ATOM 6790 O O . ASP B 1 151 ? 65.413 60.721 79.107 1.00 33.70 155 ASP B O 1
ATOM 6795 N N . TYR B 1 152 ? 64.915 60.822 76.918 1.00 32.76 156 TYR B N 1
ATOM 6796 C CA . TYR B 1 152 ? 66.311 60.878 76.502 1.00 35.21 156 TYR B CA 1
ATOM 6797 C C . TYR B 1 152 ? 66.909 62.255 76.765 1.00 31.97 156 TYR B C 1
ATOM 6798 O O . TYR B 1 152 ? 66.253 63.282 76.568 1.00 32.26 156 TYR B O 1
ATOM 6807 N N . ARG B 1 153 ? 68.169 62.269 77.199 1.00 31.94 157 ARG B N 1
ATOM 6808 C CA . ARG B 1 153 ? 68.911 63.516 77.371 1.00 28.24 157 ARG B CA 1
ATOM 6809 C C . ARG B 1 153 ? 70.399 63.215 77.293 1.00 32.31 157 ARG B C 1
ATOM 6810 O O . ARG B 1 153 ? 70.902 62.380 78.052 1.00 32.86 157 ARG B O 1
ATOM 6818 N N . ARG B 1 154 ? 71.097 63.880 76.377 1.00 38.48 158 ARG B N 1
ATOM 6819 C CA . ARG B 1 154 ? 72.553 63.882 76.338 1.00 35.20 158 ARG B CA 1
ATOM 6820 C C . ARG B 1 154 ? 73.044 65.293 76.632 1.00 31.74 158 ARG B C 1
ATOM 6821 O O . ARG B 1 154 ? 72.429 66.274 76.203 1.00 37.76 158 ARG B O 1
ATOM 6829 N N . GLN B 1 155 ? 74.140 65.397 77.379 1.00 34.98 159 GLN B N 1
ATOM 6830 C CA . GLN B 1 155 ? 74.561 66.697 77.875 1.00 34.05 159 GLN B CA 1
ATOM 6831 C C . GLN B 1 155 ? 76.074 66.755 78.012 1.00 31.81 159 GLN B C 1
ATOM 6832 O O . GLN B 1 155 ? 76.758 65.729 78.073 1.00 32.09 159 GLN B O 1
ATOM 6838 N N . LEU B 1 156 ? 76.586 67.984 78.054 1.00 31.72 160 LEU B N 1
ATOM 6839 C CA . LEU B 1 156 ? 77.963 68.267 78.438 1.00 33.60 160 LEU B CA 1
ATOM 6840 C C . LEU B 1 156 ? 77.942 69.383 79.468 1.00 31.49 160 LEU B C 1
ATOM 6841 O O . LEU B 1 156 ? 77.436 70.476 79.192 1.00 32.10 160 LEU B O 1
ATOM 6846 N N . ASP B 1 157 ? 78.481 69.107 80.651 1.00 33.31 161 ASP B N 1
ATOM 6847 C CA . ASP B 1 157 ? 78.537 70.075 81.741 1.00 29.29 161 ASP B CA 1
ATOM 6848 C C . ASP B 1 157 ? 79.928 70.698 81.778 1.00 30.35 161 ASP B C 1
ATOM 6849 O O . ASP B 1 157 ? 80.916 70.004 82.039 1.00 30.51 161 ASP B O 1
ATOM 6854 N N . LEU B 1 158 ? 80.000 72.006 81.514 1.00 31.23 162 LEU B N 1
ATOM 6855 C CA . LEU B 1 158 ? 81.293 72.680 81.486 1.00 32.28 162 LEU B CA 1
ATOM 6856 C C . LEU B 1 158 ? 81.951 72.702 82.861 1.00 36.03 162 LEU B C 1
ATOM 6857 O O . LEU B 1 158 ? 83.184 72.736 82.954 1.00 30.72 162 LEU B O 1
ATOM 6862 N N . ASP B 1 159 ? 81.154 72.676 83.931 1.00 34.47 163 ASP B N 1
ATOM 6863 C CA . ASP B 1 159 ? 81.713 72.720 85.278 1.00 39.38 163 ASP B CA 1
ATOM 6864 C C . ASP B 1 159 ? 82.397 71.411 85.654 1.00 39.66 163 ASP B C 1
ATOM 6865 O O . ASP B 1 159 ? 83.319 71.411 86.477 1.00 38.78 163 ASP B O 1
ATOM 6870 N N . THR B 1 160 ? 81.968 70.292 85.068 1.00 36.66 164 THR B N 1
ATOM 6871 C CA . THR B 1 160 ? 82.512 68.985 85.410 1.00 34.78 164 THR B CA 1
ATOM 6872 C C . THR B 1 160 ? 83.304 68.336 84.285 1.00 38.20 164 THR B C 1
ATOM 6873 O O . THR B 1 160 ? 83.979 67.329 84.533 1.00 32.90 164 THR B O 1
ATOM 6877 N N . ALA B 1 161 ? 83.240 68.876 83.066 1.00 35.39 165 ALA B N 1
ATOM 6878 C CA . ALA B 1 161 ? 83.897 68.291 81.895 1.00 36.60 165 ALA B CA 1
ATOM 6879 C C . ALA B 1 161 ? 83.462 66.846 81.665 1.00 36.79 165 ALA B C 1
ATOM 6880 O O . ALA B 1 161 ? 84.242 66.019 81.189 1.00 42.90 165 ALA B O 1
ATOM 6882 N N . VAL B 1 162 ? 82.213 66.533 82.001 1.00 35.47 166 VAL B N 1
ATOM 6883 C CA . VAL B 1 162 ? 81.651 65.200 81.825 1.00 35.84 166 VAL B CA 1
ATOM 6884 C C . VAL B 1 162 ? 80.568 65.269 80.758 1.00 35.37 166 VAL B C 1
ATOM 6885 O O . VAL B 1 162 ? 79.711 66.161 80.790 1.00 34.04 166 VAL B O 1
ATOM 6889 N N . ALA B 1 163 ? 80.614 64.334 79.814 1.00 34.58 167 ALA B N 1
ATOM 6890 C CA . ALA B 1 163 ? 79.546 64.136 78.844 1.00 35.14 167 ALA B CA 1
ATOM 6891 C C . ALA B 1 163 ? 78.675 62.982 79.324 1.00 32.53 167 ALA B C 1
ATOM 6892 O O . ALA B 1 163 ? 79.158 61.853 79.464 1.00 33.62 167 ALA B O 1
ATOM 6894 N N . THR B 1 164 ? 77.400 63.265 79.580 1.00 36.29 168 THR B N 1
ATOM 6895 C CA . THR B 1 164 ? 76.476 62.290 80.146 1.00 33.74 168 THR B CA 1
ATOM 6896 C C . THR B 1 164 ? 75.305 62.076 79.197 1.00 36.74 168 THR B C 1
ATOM 6897 O O . THR B 1 164 ? 74.729 63.042 78.686 1.00 32.91 168 THR B O 1
ATOM 6901 N N . THR B 1 165 ? 74.965 60.810 78.961 1.00 34.62 169 THR B N 1
ATOM 6902 C CA . THR B 1 165 ? 73.792 60.421 78.189 1.00 35.81 169 THR B CA 1
ATOM 6903 C C . THR B 1 165 ? 72.903 59.551 79.066 1.00 35.45 169 THR B C 1
ATOM 6904 O O . THR B 1 165 ? 73.382 58.594 79.682 1.00 34.69 169 THR B O 1
ATOM 6908 N N . THR B 1 166 ? 71.612 59.880 79.118 1.00 34.66 170 THR B N 1
ATOM 6909 C CA . THR B 1 166 ? 70.678 59.224 80.023 1.00 35.00 170 THR B CA 1
ATOM 6910 C C . THR B 1 166 ? 69.345 59.010 79.321 1.00 37.44 170 THR B C 1
ATOM 6911 O O . THR B 1 166 ? 68.889 59.875 78.568 1.00 31.19 170 THR B O 1
ATOM 6915 N N . PHE B 1 167 ? 68.724 57.855 79.565 1.00 33.93 171 PHE B N 1
ATOM 6916 C CA . PHE B 1 167 ? 67.394 57.585 79.035 1.00 35.24 171 PHE B CA 1
ATOM 6917 C C . PHE B 1 167 ? 66.720 56.517 79.887 1.00 37.75 171 PHE B C 1
ATOM 6918 O O . PHE B 1 167 ? 67.350 55.864 80.723 1.00 37.96 171 PHE B O 1
ATOM 6926 N N . ARG B 1 168 ? 65.422 56.348 79.652 1.00 35.85 172 ARG B N 1
ATOM 6927 C CA . ARG B 1 168 ? 64.605 55.343 80.318 1.00 42.58 172 ARG B CA 1
ATOM 6928 C C . ARG B 1 168 ? 64.317 54.208 79.346 1.00 39.49 172 ARG B C 1
ATOM 6929 O O . ARG B 1 168 ? 63.851 54.448 78.228 1.00 37.32 172 ARG B O 1
ATOM 6937 N N . SER B 1 169 ? 64.592 52.977 79.771 1.00 42.52 173 SER B N 1
ATOM 6938 C CA . SER B 1 169 ? 64.300 51.788 78.977 1.00 47.81 173 SER B CA 1
ATOM 6939 C C . SER B 1 169 ? 63.598 50.778 79.869 1.00 47.80 173 SER B C 1
ATOM 6940 O O . SER B 1 169 ? 64.185 50.296 80.843 1.00 53.15 173 SER B O 1
ATOM 6943 N N . GLY B 1 170 ? 62.352 50.456 79.532 1.00 50.19 174 GLY B N 1
ATOM 6944 C CA . GLY B 1 170 ? 61.541 49.613 80.385 1.00 50.58 174 GLY B CA 1
ATOM 6945 C C . GLY B 1 170 ? 61.262 50.294 81.707 1.00 53.92 174 GLY B C 1
ATOM 6946 O O . GLY B 1 170 ? 60.592 51.330 81.749 1.00 61.48 174 GLY B O 1
ATOM 6947 N N . GLY B 1 171 ? 61.773 49.726 82.796 1.00 47.91 175 GLY B N 1
ATOM 6948 C CA . GLY B 1 171 ? 61.701 50.358 84.096 1.00 46.52 175 GLY B CA 1
ATOM 6949 C C . GLY B 1 171 ? 63.022 50.885 84.602 1.00 47.67 175 GLY B C 1
ATOM 6950 O O . GLY B 1 171 ? 63.090 51.340 85.752 1.00 45.52 175 GLY B O 1
ATOM 6951 N N . ALA B 1 172 ? 64.072 50.857 83.789 1.00 47.02 176 ALA B N 1
ATOM 6952 C CA . ALA B 1 172 ? 65.422 51.168 84.225 1.00 42.81 176 ALA B CA 1
ATOM 6953 C C . ALA B 1 172 ? 65.881 52.507 83.665 1.00 45.69 176 ALA B C 1
ATOM 6954 O O . ALA B 1 172 ? 65.481 52.917 82.571 1.00 35.01 176 ALA B O 1
ATOM 6956 N N . VAL B 1 173 ? 66.729 53.180 84.434 1.00 47.50 177 VAL B N 1
ATOM 6957 C CA . VAL B 1 173 ? 67.443 54.366 83.981 1.00 40.28 177 VAL B CA 1
ATOM 6958 C C . VAL B 1 173 ? 68.843 53.930 83.575 1.00 40.40 177 VAL B C 1
ATOM 6959 O O . VAL B 1 173 ? 69.572 53.331 84.375 1.00 34.78 177 VAL B O 1
ATOM 6963 N N . HIS B 1 174 ? 69.216 54.213 82.332 1.00 38.77 178 HIS B N 1
ATOM 6964 C CA . HIS B 1 174 ? 70.541 53.902 81.820 1.00 35.28 178 HIS B CA 1
ATOM 6965 C C . HIS B 1 174 ? 71.342 55.187 81.672 1.00 35.18 178 HIS B C 1
ATOM 6966 O O . HIS B 1 174 ? 70.811 56.215 81.240 1.00 33.49 178 HIS B O 1
ATOM 6973 N N . ARG B 1 175 ? 72.619 55.126 82.042 1.00 32.17 179 ARG B N 1
ATOM 6974 C CA . ARG B 1 175 ? 73.480 56.298 82.045 1.00 32.68 179 ARG B CA 1
ATOM 6975 C C . ARG B 1 175 ? 74.859 55.920 81.527 1.00 36.93 179 ARG B C 1
ATOM 6976 O O . ARG B 1 175 ? 75.378 54.845 81.842 1.00 34.52 179 ARG B O 1
ATOM 6984 N N . ARG B 1 176 ? 75.437 56.805 80.717 1.00 34.41 180 ARG B N 1
ATOM 6985 C CA . ARG B 1 176 ? 76.798 56.659 80.220 1.00 33.00 180 ARG B CA 1
ATOM 6986 C C . ARG B 1 176 ? 77.520 57.983 80.413 1.00 33.71 180 ARG B C 1
ATOM 6987 O O . ARG B 1 176 ? 77.018 59.033 79.998 1.00 34.67 180 ARG B O 1
ATOM 6995 N N . GLU B 1 177 ? 78.690 57.936 81.045 1.00 32.75 181 GLU B N 1
ATOM 6996 C CA . GLU B 1 177 ? 79.456 59.133 81.359 1.00 37.22 181 GLU B CA 1
ATOM 6997 C C . GLU B 1 177 ? 80.868 59.002 80.811 1.00 36.65 181 GLU B C 1
ATOM 6998 O O . GLU B 1 177 ? 81.501 57.951 80.947 1.00 36.42 181 GLU B O 1
ATOM 7004 N N . VAL B 1 178 ? 81.353 60.072 80.182 1.00 37.91 182 VAL B N 1
ATOM 7005 C CA . VAL B 1 178 ? 82.685 60.112 79.589 1.00 29.24 182 VAL B CA 1
ATOM 7006 C C . VAL B 1 178 ? 83.386 61.379 80.058 1.00 35.82 182 VAL B C 1
ATOM 7007 O O . VAL B 1 178 ? 82.816 62.473 79.983 1.00 33.27 182 VAL B O 1
ATOM 7011 N N . PHE B 1 179 ? 84.616 61.230 80.543 1.00 34.66 183 PHE B N 1
ATOM 7012 C CA . PHE B 1 179 ? 85.466 62.378 80.821 1.00 33.23 183 PHE B CA 1
ATOM 7013 C C . PHE B 1 179 ? 86.921 61.960 80.674 1.00 34.39 183 PHE B C 1
ATOM 7014 O O . PHE B 1 179 ? 87.247 60.770 80.645 1.00 35.57 183 PHE B O 1
ATOM 7022 N N . VAL B 1 180 ? 87.792 62.959 80.557 1.00 31.93 184 VAL B N 1
ATOM 7023 C CA . VAL B 1 180 ? 89.224 62.754 80.367 1.00 33.16 184 VAL B CA 1
ATOM 7024 C C . VAL B 1 180 ? 89.948 63.460 81.503 1.00 30.73 184 VAL B C 1
ATOM 7025 O O . VAL B 1 180 ? 89.840 64.684 81.649 1.00 33.96 184 VAL B O 1
ATOM 7029 N N . CYS B 1 181 ? 90.684 62.696 82.304 1.00 35.37 185 CYS B N 1
ATOM 7030 C CA . CYS B 1 181 ? 91.335 63.217 83.497 1.00 36.09 185 CYS B CA 1
ATOM 7031 C C . CYS B 1 181 ? 92.784 63.576 83.196 1.00 38.49 185 CYS B C 1
ATOM 7032 O O . CYS B 1 181 ? 93.514 62.784 82.591 1.00 37.03 185 CYS B O 1
ATOM 7035 N N . ALA B 1 182 ? 93.193 64.772 83.622 1.00 36.07 186 ALA B N 1
ATOM 7036 C CA . ALA B 1 182 ? 94.584 65.185 83.493 1.00 37.87 186 ALA B CA 1
ATOM 7037 C C . ALA B 1 182 ? 95.474 64.563 84.560 1.00 38.77 186 ALA B C 1
ATOM 7038 O O . ALA B 1 182 ? 96.690 64.480 84.362 1.00 39.73 186 ALA B O 1
ATOM 7040 N N . GLN B 1 183 ? 94.897 64.127 85.681 1.00 41.13 187 GLN B N 1
ATOM 7041 C CA . GLN B 1 183 ? 95.677 63.459 86.716 1.00 43.28 187 GLN B CA 1
ATOM 7042 C C . GLN B 1 183 ? 95.984 62.018 86.325 1.00 41.69 187 GLN B C 1
ATOM 7043 O O . GLN B 1 183 ? 97.151 61.617 86.246 1.00 39.79 187 GLN B O 1
ATOM 7049 N N . ALA B 1 184 ? 94.942 61.223 86.074 1.00 41.15 188 ALA B N 1
ATOM 7050 C CA . ALA B 1 184 ? 95.140 59.833 85.686 1.00 38.35 188 ALA B CA 1
ATOM 7051 C C . ALA B 1 184 ? 95.629 59.693 84.251 1.00 38.14 188 ALA B C 1
ATOM 7052 O O . ALA B 1 184 ? 96.148 58.631 83.891 1.00 43.87 188 ALA B O 1
ATOM 7054 N N . GLN B 1 185 ? 95.484 60.739 83.436 1.00 42.14 189 GLN B N 1
ATOM 7055 C CA . GLN B 1 185 ? 95.837 60.703 82.016 1.00 42.42 189 GLN B CA 1
ATOM 7056 C C . GLN B 1 185 ? 95.121 59.555 81.307 1.00 39.09 189 GLN B C 1
ATOM 7057 O O . GLN B 1 185 ? 95.717 58.775 80.562 1.00 40.52 189 GLN B O 1
ATOM 7063 N N . CYS B 1 186 ? 93.814 59.460 81.551 1.00 38.84 190 CYS B N 1
ATOM 7064 C CA . CYS B 1 186 ? 92.980 58.429 80.953 1.00 37.94 190 CYS B CA 1
ATOM 7065 C C . CYS B 1 186 ? 91.616 59.006 80.605 1.00 34.80 190 CYS B C 1
ATOM 7066 O O . CYS B 1 186 ? 91.117 59.911 81.279 1.00 34.47 190 CYS B O 1
ATOM 7069 N N . ILE B 1 187 ? 91.021 58.473 79.542 1.00 36.46 191 ILE B N 1
ATOM 7070 C CA . ILE B 1 187 ? 89.595 58.659 79.297 1.00 34.05 191 ILE B CA 1
ATOM 7071 C C . ILE B 1 187 ? 88.834 57.659 80.155 1.00 35.18 191 ILE B C 1
ATOM 7072 O O . ILE B 1 187 ? 89.121 56.457 80.127 1.00 37.54 191 ILE B O 1
ATOM 7077 N N . VAL B 1 188 ? 87.869 58.149 80.926 1.00 34.27 192 VAL B N 1
ATOM 7078 C CA . VAL B 1 188 ? 87.072 57.311 81.816 1.00 37.29 192 VAL B CA 1
ATOM 7079 C C . VAL B 1 188 ? 85.663 57.222 81.248 1.00 36.17 192 VAL B C 1
ATOM 7080 O O . VAL B 1 188 ? 85.010 58.248 81.021 1.00 36.94 192 VAL B O 1
ATOM 7084 N N . VAL B 1 189 ? 85.198 55.997 81.017 1.00 35.57 193 VAL B N 1
ATOM 7085 C CA . VAL B 1 189 ? 83.856 55.734 80.507 1.00 32.81 193 VAL B CA 1
ATOM 7086 C C . VAL B 1 189 ? 83.151 54.825 81.502 1.00 34.17 193 VAL B C 1
ATOM 7087 O O . VAL B 1 189 ? 83.640 53.729 81.800 1.00 37.69 193 VAL B O 1
ATOM 7091 N N . ARG B 1 190 ? 82.005 55.273 82.012 1.00 38.86 194 ARG B N 1
ATOM 7092 C CA . ARG B 1 190 ? 81.232 54.519 82.992 1.00 31.09 194 ARG B CA 1
ATOM 7093 C C . ARG B 1 190 ? 79.846 54.238 82.432 1.00 33.31 194 ARG B C 1
ATOM 7094 O O . ARG B 1 190 ? 79.125 55.168 82.055 1.00 34.30 194 ARG B O 1
ATOM 7102 N N . LEU B 1 191 ? 79.479 52.959 82.381 1.00 34.55 195 LEU B N 1
ATOM 7103 C CA . LEU B 1 191 ? 78.153 52.518 81.960 1.00 38.94 195 LEU B CA 1
ATOM 7104 C C . LEU B 1 191 ? 77.407 52.035 83.197 1.00 35.02 195 LEU B C 1
ATOM 7105 O O . LEU B 1 191 ? 77.781 51.019 83.793 1.00 36.66 195 LEU B O 1
ATOM 7110 N N . SER B 1 192 ? 76.355 52.753 83.577 1.00 36.33 196 SER B N 1
ATOM 7111 C CA . SER B 1 192 ? 75.604 52.448 84.783 1.00 41.12 196 SER B CA 1
ATOM 7112 C C . SER B 1 192 ? 74.128 52.252 84.461 1.00 38.11 196 SER B C 1
ATOM 7113 O O . SER B 1 192 ? 73.633 52.674 83.412 1.00 41.32 196 SER B O 1
ATOM 7116 N N . CYS B 1 193 ? 73.431 51.600 85.389 1.00 40.81 197 CYS B N 1
ATOM 7117 C CA . CYS B 1 193 ? 72.000 51.362 85.278 1.00 38.84 197 CYS B CA 1
ATOM 7118 C C . CYS B 1 193 ? 71.455 51.091 86.672 1.00 38.89 197 CYS B C 1
ATOM 7119 O O . CYS B 1 193 ? 72.091 50.389 87.462 1.00 43.53 197 CYS B O 1
ATOM 7122 N N . ASP B 1 194 ? 70.281 51.646 86.968 1.00 37.03 198 ASP B N 1
ATOM 7123 C CA . ASP B 1 194 ? 69.717 51.552 88.310 1.00 43.83 198 ASP B CA 1
ATOM 7124 C C . ASP B 1 194 ? 69.017 50.221 88.578 1.00 44.55 198 ASP B C 1
ATOM 7125 O O . ASP B 1 194 ? 68.379 50.076 89.626 1.00 47.64 198 ASP B O 1
ATOM 7130 N N . ARG B 1 195 ? 69.119 49.255 87.665 1.00 47.00 199 ARG B N 1
ATOM 7131 C CA . ARG B 1 195 ? 68.663 47.894 87.895 1.00 49.19 199 ARG B CA 1
ATOM 7132 C C . ARG B 1 195 ? 69.819 46.924 87.682 1.00 44.27 199 ARG B C 1
ATOM 7133 O O . ARG B 1 195 ? 70.673 47.153 86.819 1.00 41.83 199 ARG B O 1
ATOM 7141 N N . PRO B 1 196 ? 69.878 45.838 88.450 1.00 48.42 200 PRO B N 1
ATOM 7142 C CA . PRO B 1 196 ? 71.011 44.913 88.328 1.00 45.20 200 PRO B CA 1
ATOM 7143 C C . PRO B 1 196 ? 71.020 44.188 86.991 1.00 41.42 200 PRO B C 1
ATOM 7144 O O . PRO B 1 196 ? 69.981 43.987 86.356 1.00 40.25 200 PRO B O 1
ATOM 7148 N N . GLY B 1 197 ? 72.222 43.802 86.566 1.00 44.81 201 GLY B N 1
ATOM 7149 C CA . GLY B 1 197 ? 72.388 42.985 85.374 1.00 42.65 201 GLY B CA 1
ATOM 7150 C C . GLY B 1 197 ? 71.907 43.623 84.091 1.00 41.89 201 GLY B C 1
ATOM 7151 O O . GLY B 1 197 ? 71.451 42.913 83.188 1.00 41.26 201 GLY B O 1
ATOM 7152 N N . GLY B 1 198 ? 72.008 44.946 83.975 1.00 40.26 202 GLY B N 1
ATOM 7153 C CA . GLY B 1 198 ? 71.504 45.654 82.816 1.00 35.50 202 GLY B CA 1
ATOM 7154 C C . GLY B 1 198 ? 72.535 46.203 81.856 1.00 40.37 202 GLY B C 1
ATOM 7155 O O . GLY B 1 198 ? 72.178 47.016 80.993 1.00 32.83 202 GLY B O 1
ATOM 7156 N N . ILE B 1 199 ? 73.796 45.793 81.958 1.00 33.96 203 ILE B N 1
ATOM 7157 C CA . ILE B 1 199 ? 74.865 46.301 81.104 1.00 38.01 203 ILE B CA 1
ATOM 7158 C C . ILE B 1 199 ? 75.350 45.141 80.242 1.00 37.38 203 ILE B C 1
ATOM 7159 O O . ILE B 1 199 ? 76.091 44.269 80.710 1.00 37.99 203 ILE B O 1
ATOM 7164 N N . SER B 1 200 ? 74.941 45.130 78.974 1.00 30.09 204 SER B N 1
ATOM 7165 C CA . SER B 1 200 ? 75.342 44.091 78.031 1.00 42.39 204 SER B CA 1
ATOM 7166 C C . SER B 1 200 ? 75.686 44.746 76.705 1.00 34.20 204 SER B C 1
ATOM 7167 O O . SER B 1 200 ? 74.847 45.436 76.118 1.00 38.88 204 SER B O 1
ATOM 7170 N N . LEU B 1 201 ? 76.906 44.523 76.230 1.00 32.60 205 LEU B N 1
ATOM 7171 C CA . LEU B 1 201 ? 77.403 45.177 75.024 1.00 36.43 205 LEU B CA 1
ATOM 7172 C C . LEU B 1 201 ? 78.689 44.483 74.598 1.00 37.33 205 LEU B C 1
ATOM 7173 O O . LEU B 1 201 ? 79.195 43.590 75.283 1.00 39.27 205 LEU B O 1
ATOM 7178 N N . ARG B 1 202 ? 79.215 44.906 73.452 1.00 39.87 206 ARG B N 1
ATOM 7179 C CA . ARG B 1 202 ? 80.574 44.581 73.056 1.00 37.11 206 ARG B CA 1
ATOM 7180 C C . ARG B 1 202 ? 81.341 45.868 72.781 1.00 35.48 206 ARG B C 1
ATOM 7181 O O . ARG B 1 202 ? 80.758 46.916 72.487 1.00 36.61 206 ARG B O 1
ATOM 7189 N N . VAL B 1 203 ? 82.665 45.776 72.893 1.00 30.50 207 VAL B N 1
ATOM 7190 C CA . VAL B 1 203 ? 83.553 46.932 72.861 1.00 29.61 207 VAL B CA 1
ATOM 7191 C C . VAL B 1 203 ? 84.636 46.672 71.822 1.00 32.75 207 VAL B C 1
ATOM 7192 O O . VAL B 1 203 ? 85.374 45.686 71.928 1.00 38.34 207 VAL B O 1
ATOM 7196 N N . GLY B 1 204 ? 84.743 47.559 70.831 1.00 33.54 208 GLY B N 1
ATOM 7197 C CA . GLY B 1 204 ? 85.710 47.407 69.764 1.00 36.28 208 GLY B CA 1
ATOM 7198 C C . GLY B 1 204 ? 86.390 48.720 69.433 1.00 32.45 208 GLY B C 1
ATOM 7199 O O . GLY B 1 204 ? 86.044 49.772 69.971 1.00 28.99 208 GLY B O 1
ATOM 7200 N N . ILE B 1 205 ? 87.367 48.634 68.530 1.00 37.17 209 ILE B N 1
ATOM 7201 C CA . ILE B 1 205 ? 88.155 49.781 68.092 1.00 35.10 209 ILE B CA 1
ATOM 7202 C C . ILE B 1 205 ? 88.129 49.833 66.571 1.00 34.04 209 ILE B C 1
ATOM 7203 O O . ILE B 1 205 ? 88.380 48.821 65.907 1.00 37.46 209 ILE B O 1
ATOM 7208 N N . ASP B 1 206 ? 87.825 51.009 66.023 1.00 36.12 210 ASP B N 1
ATOM 7209 C CA . ASP B 1 206 ? 87.809 51.253 64.587 1.00 33.65 210 ASP B CA 1
ATOM 7210 C C . ASP B 1 206 ? 88.656 52.483 64.297 1.00 33.80 210 ASP B C 1
ATOM 7211 O O . ASP B 1 206 ? 88.556 53.489 65.005 1.00 33.28 210 ASP B O 1
ATOM 7216 N N . SER B 1 207 ? 89.493 52.410 63.263 1.00 33.79 211 SER B N 1
ATOM 7217 C CA . SER B 1 207 ? 90.436 53.493 63.025 1.00 33.35 211 SER B CA 1
ATOM 7218 C C . SER B 1 207 ? 90.787 53.589 61.550 1.00 33.95 211 SER B C 1
ATOM 7219 O O . SER B 1 207 ? 90.824 52.569 60.852 1.00 31.02 211 SER B O 1
ATOM 7222 N N . PRO B 1 208 ? 91.048 54.800 61.048 1.00 33.98 212 PRO B N 1
ATOM 7223 C CA . PRO B 1 208 ? 91.635 54.939 59.709 1.00 35.84 212 PRO B CA 1
ATOM 7224 C C . PRO B 1 208 ? 93.144 54.771 59.692 1.00 34.21 212 PRO B C 1
ATOM 7225 O O . PRO B 1 208 ? 93.736 54.757 58.604 1.00 33.40 212 PRO B O 1
ATOM 7229 N N . GLN B 1 209 ? 93.781 54.654 60.854 1.00 35.61 213 GLN B N 1
ATOM 7230 C CA . GLN B 1 209 ? 95.216 54.431 60.920 1.00 37.06 213 GLN B CA 1
ATOM 7231 C C . GLN B 1 209 ? 95.536 52.954 60.727 1.00 36.47 213 GLN B C 1
ATOM 7232 O O . GLN B 1 209 ? 94.754 52.073 61.097 1.00 39.71 213 GLN B O 1
ATOM 7238 N N . THR B 1 210 ? 96.700 52.690 60.140 1.00 34.89 214 THR B N 1
ATOM 7239 C CA . THR B 1 210 ? 97.195 51.327 60.055 1.00 34.06 214 THR B CA 1
ATOM 7240 C C . THR B 1 210 ? 97.575 50.825 61.446 1.00 34.60 214 THR B C 1
ATOM 7241 O O . THR B 1 210 ? 97.703 51.593 62.403 1.00 30.22 214 THR B O 1
ATOM 7245 N N . GLY B 1 211 ? 97.758 49.517 61.554 1.00 32.16 215 GLY B N 1
ATOM 7246 C CA . GLY B 1 211 ? 98.180 48.908 62.793 1.00 31.24 215 GLY B CA 1
ATOM 7247 C C . GLY B 1 211 ? 97.483 47.585 63.005 1.00 38.93 215 GLY B C 1
ATOM 7248 O O . GLY B 1 211 ? 96.819 47.057 62.115 1.00 41.09 215 GLY B O 1
ATOM 7249 N N . GLU B 1 212 ? 97.644 47.042 64.209 1.00 39.80 216 GLU B N 1
ATOM 7250 C CA . GLU B 1 212 ? 97.030 45.778 64.582 1.00 40.62 216 GLU B CA 1
ATOM 7251 C C . GLU B 1 212 ? 96.324 45.921 65.920 1.00 41.30 216 GLU B C 1
ATOM 7252 O O . GLU B 1 212 ? 96.837 46.564 66.841 1.00 39.13 216 GLU B O 1
ATOM 7258 N N . VAL B 1 213 ? 95.143 45.319 66.016 1.00 39.48 217 VAL B N 1
ATOM 7259 C CA . VAL B 1 213 ? 94.388 45.242 67.260 1.00 40.53 217 VAL B CA 1
ATOM 7260 C C . VAL B 1 213 ? 94.559 43.844 67.832 1.00 36.99 217 VAL B C 1
ATOM 7261 O O . VAL B 1 213 ? 94.383 42.848 67.119 1.00 40.77 217 VAL B O 1
ATOM 7265 N N . THR B 1 214 ? 94.915 43.763 69.110 1.00 34.56 218 THR B N 1
ATOM 7266 C CA . THR B 1 214 ? 94.954 42.499 69.828 1.0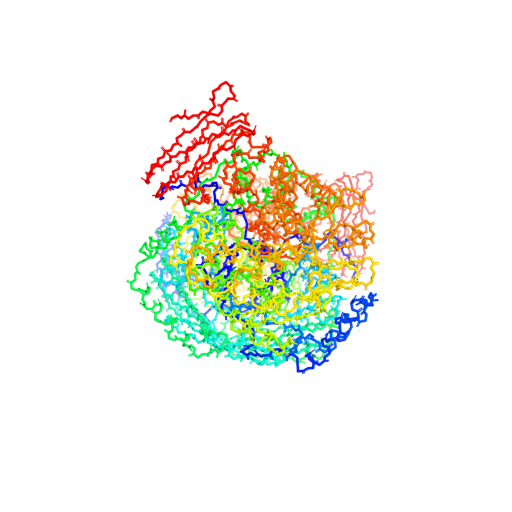0 40.21 218 THR B CA 1
ATOM 7267 C C . THR B 1 214 ? 93.935 42.551 70.957 1.00 35.64 218 THR B C 1
ATOM 7268 O O . THR B 1 214 ? 93.790 43.576 71.633 1.00 39.32 218 THR B O 1
ATOM 7272 N N . ALA B 1 215 ? 93.199 41.456 71.134 1.00 43.89 219 ALA B N 1
ATOM 7273 C CA . ALA B 1 215 ? 92.039 41.436 72.014 1.00 42.13 219 ALA B CA 1
ATOM 7274 C C . ALA B 1 215 ? 92.103 40.237 72.946 1.00 42.34 219 ALA B C 1
ATOM 7275 O O . ALA B 1 215 ? 92.319 39.106 72.500 1.00 40.15 219 ALA B O 1
ATOM 7277 N N . GLU B 1 216 ? 91.911 40.494 74.232 1.00 40.53 220 GLU B N 1
ATOM 7278 C CA . GLU B 1 216 ? 91.813 39.487 75.279 1.00 40.36 220 GLU B CA 1
ATOM 7279 C C . GLU B 1 216 ? 90.605 39.813 76.135 1.00 44.61 220 GLU B C 1
ATOM 7280 O O . GLU B 1 216 ? 90.027 40.898 76.022 1.00 41.57 220 GLU B O 1
ATOM 7286 N N . PRO B 1 217 ? 90.187 38.893 77.009 1.00 44.45 221 PRO B N 1
ATOM 7287 C CA . PRO B 1 217 ? 89.240 39.294 78.060 1.00 43.52 221 PRO B CA 1
ATOM 7288 C C . PRO B 1 217 ? 89.776 40.416 78.930 1.00 43.33 221 PRO B C 1
ATOM 7289 O O . PRO B 1 217 ? 88.991 41.213 79.460 1.00 43.54 221 PRO B O 1
ATOM 7293 N N . GLY B 1 218 ? 91.100 40.514 79.071 1.00 43.79 222 GLY B N 1
ATOM 7294 C CA . GLY B 1 218 ? 91.702 41.526 79.921 1.00 38.02 222 GLY B CA 1
ATOM 7295 C C . GLY B 1 218 ? 91.713 42.921 79.331 1.00 38.56 222 GLY B C 1
ATOM 7296 O O . GLY B 1 218 ? 91.887 43.892 80.075 1.00 37.58 222 GLY B O 1
ATOM 7297 N N . GLY B 1 219 ? 91.548 43.048 78.025 1.00 37.12 223 GLY B N 1
ATOM 7298 C CA . GLY B 1 219 ? 91.452 44.358 77.412 1.00 39.33 223 GLY B CA 1
ATOM 7299 C C . GLY B 1 219 ? 91.909 44.331 75.967 1.00 37.24 223 GLY B C 1
ATOM 7300 O O . GLY B 1 219 ? 92.246 43.290 75.410 1.00 40.14 223 GLY B O 1
ATOM 7301 N N . LEU B 1 220 ? 91.913 45.522 75.372 1.00 40.30 224 LEU B N 1
ATOM 7302 C CA . LEU B 1 220 ? 92.283 45.731 73.981 1.00 39.83 224 LEU B CA 1
ATOM 7303 C C . LEU B 1 220 ? 93.578 46.526 73.887 1.00 34.08 224 LEU B C 1
ATOM 7304 O O . LEU B 1 220 ? 93.896 47.337 74.762 1.00 36.60 224 LEU B O 1
ATOM 7309 N N . LEU B 1 221 ? 94.313 46.295 72.802 1.00 37.88 225 LEU B N 1
ATOM 7310 C CA . LEU B 1 221 ? 95.468 47.109 72.451 1.00 41.10 225 LEU B CA 1
ATOM 7311 C C . LEU B 1 221 ? 95.446 47.365 70.953 1.00 41.16 225 LEU B C 1
ATOM 7312 O O . LEU B 1 221 ? 95.253 46.433 70.165 1.00 35.81 225 LEU B O 1
ATOM 7317 N N . PHE B 1 222 ? 95.630 48.626 70.568 1.00 37.37 226 PHE B N 1
ATOM 7318 C CA . PHE B 1 222 ? 95.746 49.028 69.170 1.00 34.29 226 PHE B CA 1
ATOM 7319 C C . PHE B 1 222 ? 97.110 49.683 68.992 1.00 34.08 226 PHE B C 1
ATOM 7320 O O . PHE B 1 222 ? 97.350 50.778 69.513 1.00 34.79 226 PHE B O 1
ATOM 7328 N N . SER B 1 223 ? 98.000 49.013 68.263 1.00 34.64 227 SER B N 1
ATOM 7329 C CA . SER B 1 223 ? 99.368 49.474 68.074 1.00 39.28 227 SER B CA 1
ATOM 7330 C C . SER B 1 223 ? 99.662 49.577 66.586 1.00 34.40 227 SER B C 1
ATOM 7331 O O . SER B 1 223 ? 99.336 48.663 65.822 1.00 40.40 227 SER B O 1
ATOM 7334 N N . GLY B 1 224 ? 100.278 50.680 66.179 1.00 35.69 228 GLY B N 1
ATOM 7335 C CA . GLY B 1 224 ? 100.598 50.857 64.778 1.00 37.63 228 GLY B CA 1
ATOM 7336 C C . GLY B 1 224 ? 101.508 52.044 64.558 1.00 35.14 228 GLY B C 1
ATOM 7337 O O . GLY B 1 224 ? 102.074 52.605 65.497 1.00 35.60 228 GLY B O 1
ATOM 7338 N N . ARG B 1 225 ? 101.641 52.416 63.287 1.00 38.94 229 ARG B N 1
ATOM 7339 C CA . ARG B 1 225 ? 102.454 53.545 62.865 1.00 36.77 229 ARG B CA 1
ATOM 7340 C C . ARG B 1 225 ? 101.603 54.521 62.065 1.00 41.33 229 ARG B C 1
ATOM 7341 O O . ARG B 1 225 ? 100.616 54.133 61.432 1.00 40.58 229 ARG B O 1
ATOM 7349 N N . ASN B 1 226 ? 101.995 55.793 62.092 1.00 40.18 230 ASN B N 1
ATOM 7350 C CA . ASN B 1 226 ? 101.330 56.792 61.271 1.00 37.74 230 ASN B CA 1
ATOM 7351 C C . ASN B 1 226 ? 101.742 56.617 59.809 1.00 39.81 230 ASN B C 1
ATOM 7352 O O . ASN B 1 226 ? 102.587 55.787 59.463 1.00 45.15 230 ASN B O 1
ATOM 7357 N N . GLY B 1 227 ? 101.132 57.417 58.934 1.00 40.79 231 GLY B N 1
ATOM 7358 C CA . GLY B 1 227 ? 101.365 57.334 57.513 1.00 42.58 231 GLY B CA 1
ATOM 7359 C C . GLY B 1 227 ? 102.136 58.525 56.962 1.00 39.64 231 GLY B C 1
ATOM 7360 O O . GLY B 1 227 ? 102.519 59.452 57.671 1.00 43.29 231 GLY B O 1
ATOM 7361 N N . SER B 1 228 ? 102.355 58.472 55.653 1.00 39.37 232 SER B N 1
ATOM 7362 C CA . SER B 1 228 ? 103.078 59.514 54.944 1.00 36.04 232 SER B CA 1
ATOM 7363 C C . SER B 1 228 ? 102.120 60.586 54.438 1.00 40.20 232 SER B C 1
ATOM 7364 O O . SER B 1 228 ? 100.906 60.385 54.354 1.00 39.43 232 SER B O 1
ATOM 7367 N N . PHE B 1 229 ? 102.689 61.742 54.099 1.00 40.68 233 PHE B N 1
ATOM 7368 C CA . PHE B 1 229 ? 101.919 62.843 53.536 1.00 37.64 233 PHE B CA 1
ATOM 7369 C C . PHE B 1 229 ? 102.870 63.758 52.782 1.00 33.08 233 PHE B C 1
ATOM 7370 O O . PHE B 1 229 ? 103.917 64.136 53.315 1.00 36.29 233 PHE B O 1
ATOM 7378 N N . ALA B 1 230 ? 102.498 64.107 51.549 1.00 38.97 234 ALA B N 1
ATOM 7379 C CA . ALA B 1 230 ? 103.305 64.976 50.692 1.00 36.04 234 ALA B CA 1
ATOM 7380 C C . ALA B 1 230 ? 104.734 64.454 50.560 1.00 35.99 234 ALA B C 1
ATOM 7381 O O . ALA B 1 230 ? 105.702 65.217 50.572 1.00 36.09 234 ALA B O 1
ATOM 7383 N N . GLY B 1 231 ? 104.866 63.135 50.442 1.00 40.93 235 GLY B N 1
ATOM 7384 C CA . GLY B 1 231 ? 106.162 62.515 50.260 1.00 43.35 235 GLY B CA 1
ATOM 7385 C C . GLY B 1 231 ? 107.031 62.433 51.494 1.00 40.89 235 GLY B C 1
ATOM 7386 O O . GLY B 1 231 ? 108.188 62.014 51.387 1.00 44.24 235 GLY B O 1
ATOM 7387 N N . ILE B 1 232 ? 106.520 62.823 52.659 1.00 41.16 236 ILE B N 1
ATOM 7388 C CA . ILE B 1 232 ? 107.258 62.742 53.914 1.00 39.82 236 ILE B CA 1
ATOM 7389 C C . ILE B 1 232 ? 106.764 61.503 54.650 1.00 36.27 236 ILE B C 1
ATOM 7390 O O . ILE B 1 232 ? 105.639 61.478 55.158 1.00 42.82 236 ILE B O 1
ATOM 7395 N N . GLU B 1 233 ? 107.606 60.474 54.715 1.00 39.06 237 GLU B N 1
ATOM 7396 C CA . GLU B 1 233 ? 107.166 59.174 55.201 1.00 42.66 237 GLU B CA 1
ATOM 7397 C C . GLU B 1 233 ? 106.884 59.203 56.700 1.00 40.82 237 GLU B C 1
ATOM 7398 O O . GLU B 1 233 ? 107.441 60.009 57.449 1.00 37.05 237 GLU B O 1
ATOM 7404 N N . GLY B 1 234 ? 106.002 58.304 57.130 1.00 36.77 238 GLY B N 1
ATOM 7405 C CA . GLY B 1 234 ? 105.591 58.242 58.517 1.00 39.36 238 GLY B CA 1
ATOM 7406 C C . GLY B 1 234 ? 106.601 57.547 59.404 1.00 39.62 238 GLY B C 1
ATOM 7407 O O . GLY B 1 234 ? 106.986 56.403 59.143 1.00 43.22 238 GLY B O 1
ATOM 7408 N N . ARG B 1 235 ? 107.036 58.232 60.464 1.00 35.92 239 ARG B N 1
ATOM 7409 C CA . ARG B 1 235 ? 108.045 57.700 61.371 1.00 36.59 239 ARG B CA 1
ATOM 7410 C C . ARG B 1 235 ? 107.580 57.730 62.823 1.00 40.56 239 ARG B C 1
ATOM 7411 O O . ARG B 1 235 ? 108.410 57.673 63.736 1.00 37.02 239 ARG B O 1
ATOM 7419 N N . LEU B 1 236 ? 106.274 57.820 63.055 1.00 33.35 240 LEU B N 1
ATOM 7420 C CA . LEU B 1 236 ? 105.712 57.774 64.395 1.00 37.91 240 LEU B CA 1
ATOM 7421 C C . LEU B 1 236 ? 105.119 56.398 64.672 1.00 34.56 240 LEU B C 1
ATOM 7422 O O . LEU B 1 236 ? 104.662 55.701 63.764 1.00 37.42 240 LEU B O 1
ATOM 7427 N N . ARG B 1 237 ? 105.141 56.013 65.943 1.00 37.99 241 ARG B N 1
ATOM 7428 C CA . ARG B 1 237 ? 104.423 54.849 66.436 1.00 36.03 241 ARG B CA 1
ATOM 7429 C C . ARG B 1 237 ? 103.422 55.315 67.482 1.00 32.69 241 ARG B C 1
ATOM 7430 O O . ARG B 1 237 ? 103.659 56.302 68.183 1.00 35.43 241 ARG B O 1
ATOM 7438 N N . PHE B 1 238 ? 102.292 54.615 67.578 1.00 34.44 242 PHE B N 1
ATOM 7439 C CA . PHE B 1 238 ? 101.242 55.002 68.511 1.00 38.38 242 PHE B CA 1
ATOM 7440 C C . PHE B 1 238 ? 100.667 53.764 69.185 1.00 35.50 242 PHE B C 1
ATOM 7441 O O . PHE B 1 238 ? 100.794 52.643 68.689 1.00 34.46 242 PHE B O 1
ATOM 7449 N N . ALA B 1 239 ? 100.016 53.989 70.325 1.00 33.67 243 ALA B N 1
ATOM 7450 C CA . ALA B 1 239 ? 99.414 52.907 71.094 1.00 36.23 243 ALA B CA 1
ATOM 7451 C C . ALA B 1 239 ? 98.162 53.417 71.790 1.00 34.66 243 ALA B C 1
ATOM 7452 O O . ALA B 1 239 ? 98.176 54.501 72.380 1.00 34.91 243 ALA B O 1
ATOM 7454 N N . LEU B 1 240 ? 97.088 52.635 71.713 1.00 38.39 244 LEU B N 1
ATOM 7455 C CA . LEU B 1 240 ? 95.837 52.922 72.404 1.00 40.59 244 LEU B CA 1
ATOM 7456 C C . LEU B 1 240 ? 95.406 51.671 73.154 1.00 28.77 244 LEU B C 1
ATOM 7457 O O . LEU B 1 240 ? 95.324 50.589 72.564 1.00 33.70 244 LEU B O 1
ATOM 7462 N N . ARG B 1 241 ? 95.132 51.818 74.448 1.00 35.96 245 ARG B N 1
ATOM 7463 C CA . ARG B 1 241 ? 94.798 50.698 75.317 1.00 32.62 245 ARG B CA 1
ATOM 7464 C C . ARG B 1 241 ? 93.427 50.908 75.944 1.00 34.18 245 ARG B C 1
ATOM 7465 O O . ARG B 1 241 ? 93.066 52.030 76.311 1.00 35.35 245 ARG B O 1
ATOM 7473 N N . VAL B 1 242 ? 92.672 49.817 76.072 1.00 34.50 246 VAL B N 1
ATOM 7474 C CA . VAL B 1 242 ? 91.322 49.834 76.628 1.00 33.16 246 VAL B CA 1
ATOM 7475 C C . VAL B 1 242 ? 91.250 48.773 77.718 1.00 34.95 246 VAL B C 1
ATOM 7476 O O . VAL B 1 242 ? 91.407 47.579 77.434 1.00 39.38 246 VAL B O 1
ATOM 7480 N N . LEU B 1 243 ? 91.006 49.202 78.957 1.00 34.86 247 LEU B N 1
ATOM 7481 C CA . LEU B 1 243 ? 90.985 48.297 80.102 1.00 34.89 247 LEU B CA 1
ATOM 7482 C C . LEU B 1 243 ? 89.588 48.237 80.700 1.00 36.45 247 LEU B C 1
ATOM 7483 O O . LEU B 1 243 ? 89.063 49.273 81.134 1.00 41.56 247 LEU B O 1
ATOM 7488 N N . PRO B 1 244 ? 88.953 47.066 80.747 1.00 41.35 248 PRO B N 1
ATOM 7489 C CA . PRO B 1 244 ? 87.631 46.959 81.375 1.00 37.78 248 PRO B CA 1
ATOM 7490 C C . PRO B 1 244 ? 87.700 46.626 82.859 1.00 40.87 248 PRO B C 1
ATOM 7491 O O . PRO B 1 244 ? 88.526 45.833 83.314 1.00 39.38 248 PRO B O 1
ATOM 7495 N N . GLN B 1 245 ? 86.811 47.264 83.621 1.00 34.12 249 GLN B N 1
ATOM 7496 C CA . GLN B 1 245 ? 86.601 46.976 85.037 1.00 39.82 249 GLN B CA 1
ATOM 7497 C C . GLN B 1 245 ? 85.122 46.664 85.218 1.00 38.39 249 GLN B C 1
ATOM 7498 O O . GLN B 1 245 ? 84.285 47.573 85.195 1.00 37.18 249 GLN B O 1
ATOM 7504 N N . VAL B 1 246 ? 84.799 45.386 85.400 1.00 38.74 250 VAL B N 1
ATOM 7505 C CA . VAL B 1 246 ? 83.425 44.900 85.338 1.00 41.18 250 VAL B CA 1
ATOM 7506 C C . VAL B 1 246 ? 82.982 44.448 86.722 1.00 38.64 250 VAL B C 1
ATOM 7507 O O . VAL B 1 246 ? 83.650 43.624 87.359 1.00 46.07 250 VAL B O 1
ATOM 7511 N N . SER B 1 247 ? 81.852 44.981 87.178 1.00 41.44 251 SER B N 1
ATOM 7512 C CA . SER B 1 247 ? 81.170 44.496 88.370 1.00 41.22 251 SER B CA 1
ATOM 7513 C C . SER B 1 247 ? 79.991 43.638 87.927 1.00 40.90 251 SER B C 1
ATOM 7514 O O . SER B 1 247 ? 79.053 44.144 87.301 1.00 40.70 251 SER B O 1
ATOM 7517 N N . GLY B 1 248 ? 80.048 42.345 88.239 1.00 42.95 252 GLY B N 1
ATOM 7518 C CA . GLY B 1 248 ? 78.995 41.427 87.856 1.00 41.30 252 GLY B CA 1
ATOM 7519 C C . GLY B 1 248 ? 79.150 40.920 86.435 1.00 37.66 252 GLY B C 1
ATOM 7520 O O . GLY B 1 248 ? 80.063 41.287 85.694 1.00 46.73 252 GLY B O 1
ATOM 7521 N N . GLY B 1 249 ? 78.223 40.042 86.057 1.00 40.10 253 GLY B N 1
ATOM 7522 C CA . GLY B 1 249 ? 78.176 39.491 84.720 1.00 35.46 253 GLY B CA 1
ATOM 7523 C C . GLY B 1 249 ? 79.417 38.684 84.361 1.00 44.18 253 GLY B C 1
ATOM 7524 O O . GLY B 1 249 ? 80.202 38.261 85.215 1.00 40.37 253 GLY B O 1
ATOM 7525 N N . LYS B 1 250 ? 79.582 38.474 83.058 1.00 41.81 254 LYS B N 1
ATOM 7526 C CA . LYS B 1 250 ? 80.712 37.739 82.510 1.00 43.62 254 LYS B CA 1
ATOM 7527 C C . LYS B 1 250 ? 81.482 38.628 81.544 1.00 39.77 254 LYS B C 1
ATOM 7528 O O . LYS B 1 250 ? 80.885 39.358 80.746 1.00 39.24 254 LYS B O 1
ATOM 7534 N N . LEU B 1 251 ? 82.808 38.562 81.619 1.00 42.17 255 LEU B N 1
ATOM 7535 C CA . LEU B 1 251 ? 83.692 39.325 80.744 1.00 36.27 255 LEU B CA 1
ATOM 7536 C C . LEU B 1 251 ? 84.465 38.344 79.873 1.00 36.00 255 LEU B C 1
ATOM 7537 O O . LEU B 1 251 ? 85.301 37.584 80.374 1.00 41.71 255 LEU B O 1
ATOM 7542 N N . SER B 1 252 ? 84.185 38.363 78.571 1.00 33.97 256 SER B N 1
ATOM 7543 C CA . SER B 1 252 ? 84.881 37.499 77.627 1.00 36.10 256 SER B CA 1
ATOM 7544 C C . SER B 1 252 ? 85.367 38.301 76.428 1.00 37.57 256 SER B C 1
ATOM 7545 O O . SER B 1 252 ? 85.243 39.530 76.403 1.00 34.35 256 SER B O 1
ATOM 7548 N N . GLN B 1 253 ? 85.917 37.614 75.429 1.00 36.35 257 GLN B N 1
ATOM 7549 C CA . GLN B 1 253 ? 86.452 38.259 74.239 1.00 40.65 257 GLN B CA 1
ATOM 7550 C C . GLN B 1 253 ? 86.031 37.463 73.014 1.00 38.89 257 GLN B C 1
ATOM 7551 O O . GLN B 1 253 ? 86.192 36.239 72.982 1.00 42.06 257 GLN B O 1
ATOM 7557 N N . VAL B 1 254 ? 85.488 38.155 72.015 1.00 36.46 258 VAL B N 1
ATOM 7558 C CA . VAL B 1 254 ? 85.055 37.539 70.766 1.00 37.10 258 VAL B CA 1
ATOM 7559 C C . VAL B 1 254 ? 85.642 38.346 69.617 1.00 32.98 258 VAL B C 1
ATOM 7560 O O . VAL B 1 254 ? 85.355 39.542 69.485 1.00 38.25 258 VAL B O 1
ATOM 7564 N N . ARG B 1 255 ? 86.455 37.692 68.790 1.00 35.24 259 ARG B N 1
ATOM 7565 C CA . ARG B 1 255 ? 87.130 38.317 67.640 1.00 32.72 259 ARG B CA 1
ATOM 7566 C C . ARG B 1 255 ? 87.956 39.487 68.179 1.00 35.07 259 ARG B C 1
ATOM 7567 O O . ARG B 1 255 ? 88.739 39.291 69.121 1.00 36.60 259 ARG B O 1
ATOM 7575 N N . ASP B 1 256 ? 87.820 40.696 67.636 1.00 36.09 260 ASP B N 1
ATOM 7576 C CA . ASP B 1 256 ? 88.621 41.834 68.065 1.00 35.48 260 ASP B CA 1
ATOM 7577 C C . ASP B 1 256 ? 87.940 42.670 69.145 1.00 35.31 260 ASP B C 1
ATOM 7578 O O . ASP B 1 256 ? 88.318 43.830 69.344 1.00 38.02 260 ASP B O 1
ATOM 7583 N N . ARG B 1 257 ? 86.964 42.111 69.857 1.00 32.81 261 ARG B N 1
ATOM 7584 C CA . ARG B 1 257 ? 86.124 42.899 70.743 1.00 35.68 261 ARG B CA 1
ATOM 7585 C C . ARG B 1 257 ? 85.990 42.245 72.110 1.00 36.27 261 ARG B C 1
ATOM 7586 O O . ARG B 1 257 ? 86.078 41.022 72.248 1.00 39.45 261 ARG B O 1
ATOM 7594 N N . LEU B 1 258 ? 85.781 43.085 73.122 1.00 35.97 262 LEU B N 1
ATOM 7595 C CA . LEU B 1 258 ? 85.361 42.623 74.436 1.00 35.48 262 LEU B CA 1
ATOM 7596 C C . LEU B 1 258 ? 83.863 42.352 74.429 1.00 37.48 262 LEU B C 1
ATOM 7597 O O . LEU B 1 258 ? 83.101 43.006 73.715 1.00 34.06 262 LEU B O 1
ATOM 7602 N N . ARG B 1 259 ? 83.442 41.384 75.239 1.00 38.48 263 ARG B N 1
ATOM 7603 C CA . ARG B 1 259 ? 82.030 41.069 75.404 1.00 34.37 263 ARG B CA 1
ATOM 7604 C C . ARG B 1 259 ? 81.686 41.076 76.885 1.00 34.90 263 ARG B C 1
ATOM 7605 O O . ARG B 1 259 ? 82.428 40.529 77.706 1.00 40.25 263 ARG B O 1
ATOM 7613 N N . ILE B 1 260 ? 80.567 41.713 77.222 1.00 33.20 264 ILE B N 1
ATOM 7614 C CA . ILE B 1 260 ? 80.090 41.808 78.597 1.00 37.59 264 ILE B CA 1
ATOM 7615 C C . ILE B 1 260 ? 78.615 41.429 78.607 1.00 42.90 264 ILE B C 1
ATOM 7616 O O . ILE B 1 260 ? 77.810 42.047 77.901 1.00 36.92 264 ILE B O 1
ATOM 7621 N N . ASP B 1 261 ? 78.263 40.418 79.399 1.00 42.52 265 ASP B N 1
ATOM 7622 C CA . ASP B 1 261 ? 76.898 39.911 79.480 1.00 41.87 265 ASP B CA 1
ATOM 7623 C C . ASP B 1 261 ? 76.314 40.234 80.849 1.00 39.13 265 ASP B C 1
ATOM 7624 O O . ASP B 1 261 ? 76.841 39.781 81.870 1.00 41.71 265 ASP B O 1
ATOM 7629 N N . ALA B 1 262 ? 75.229 41.010 80.859 1.00 40.08 266 ALA B N 1
ATOM 7630 C CA . ALA B 1 262 ? 74.404 41.235 82.049 1.00 40.18 266 ALA B CA 1
ATOM 7631 C C . ALA B 1 262 ? 75.239 41.643 83.262 1.00 42.91 266 ALA B C 1
ATOM 7632 O O . ALA B 1 262 ? 75.140 41.060 84.344 1.00 39.85 266 ALA B O 1
ATOM 7634 N N . ALA B 1 263 ? 76.072 42.662 83.076 1.00 39.51 267 ALA B N 1
ATOM 7635 C CA . ALA B 1 263 ? 76.853 43.176 84.188 1.00 39.10 267 ALA B CA 1
ATOM 7636 C C . ALA B 1 263 ? 76.048 44.210 84.971 1.00 37.49 267 ALA B C 1
ATOM 7637 O O . ALA B 1 263 ? 75.016 44.712 84.518 1.00 40.37 267 ALA B O 1
ATOM 7639 N N . ASP B 1 264 ? 76.535 44.524 86.170 1.00 36.80 268 ASP B N 1
ATOM 7640 C CA . ASP B 1 264 ? 75.906 45.537 87.009 1.00 35.95 268 ASP B CA 1
ATOM 7641 C C . ASP B 1 264 ? 76.421 46.937 86.698 1.00 34.87 268 ASP B C 1
ATOM 7642 O O . ASP B 1 264 ? 75.641 47.896 86.688 1.00 38.20 268 ASP B O 1
ATOM 7647 N N . GLU B 1 265 ? 77.720 47.069 86.444 1.00 35.96 269 GLU B N 1
ATOM 7648 C CA . GLU B 1 265 ? 78.326 48.345 86.091 1.00 35.28 269 GLU B CA 1
ATOM 7649 C C . GLU B 1 265 ? 79.641 48.066 85.380 1.00 35.87 269 GLU B C 1
ATOM 7650 O O . GLU B 1 265 ? 80.330 47.090 85.689 1.00 38.71 269 GLU B O 1
ATOM 7656 N N . VAL B 1 266 ? 79.975 48.922 84.417 1.00 37.32 270 VAL B N 1
ATOM 7657 C CA . VAL B 1 266 ? 81.203 48.797 83.642 1.00 40.95 270 VAL B CA 1
ATOM 7658 C C . VAL B 1 266 ? 81.919 50.140 83.644 1.00 37.25 270 VAL B C 1
ATOM 7659 O O . VAL B 1 266 ? 81.291 51.185 83.436 1.00 34.64 270 VAL B O 1
ATOM 7663 N N . VAL B 1 267 ? 83.227 50.112 83.886 1.00 34.76 271 VAL B N 1
ATOM 7664 C CA . VAL B 1 267 ? 84.081 51.287 83.764 1.00 35.64 271 VAL B CA 1
ATOM 7665 C C . VAL B 1 267 ? 85.217 50.940 82.813 1.00 40.01 271 VAL B C 1
ATOM 7666 O O . VAL B 1 267 ? 86.022 50.045 83.099 1.00 41.49 271 VAL B O 1
ATOM 7670 N N . LEU B 1 268 ? 85.274 51.637 81.682 1.00 34.54 272 LEU B N 1
ATOM 7671 C CA . LEU B 1 268 ? 86.351 51.481 80.715 1.00 33.87 272 LEU B CA 1
ATOM 7672 C C . LEU B 1 268 ? 87.372 52.591 80.918 1.00 34.05 272 LEU B C 1
ATOM 7673 O O . LEU B 1 268 ? 87.005 53.767 81.007 1.00 38.76 272 LEU B O 1
ATOM 7678 N N . LEU B 1 269 ? 88.644 52.215 81.001 1.00 35.58 273 LEU B N 1
ATOM 7679 C CA . LEU B 1 269 ? 89.737 53.172 81.093 1.00 39.25 273 LEU B CA 1
ATOM 7680 C C . LEU B 1 269 ? 90.584 53.078 79.831 1.00 37.24 273 LEU B C 1
ATOM 7681 O O . LEU B 1 269 ? 90.955 51.978 79.405 1.00 36.85 273 LEU B O 1
ATOM 7686 N N . LEU B 1 270 ? 90.875 54.230 79.233 1.00 37.08 274 LEU B N 1
ATOM 7687 C CA . LEU B 1 270 ? 91.582 54.298 77.962 1.00 39.05 274 LEU B CA 1
ATOM 7688 C C . LEU B 1 270 ? 92.758 55.252 78.088 1.00 36.37 274 LEU B C 1
ATOM 7689 O O . LEU B 1 270 ? 92.606 56.364 78.600 1.00 32.60 274 LEU B O 1
ATOM 7694 N N . SER B 1 271 ? 93.925 54.816 77.617 1.00 37.65 275 SER B N 1
ATOM 7695 C CA . SER B 1 271 ? 95.118 55.649 77.569 1.00 36.63 275 SER B CA 1
ATOM 7696 C C . SER B 1 271 ? 95.716 55.589 76.170 1.00 36.47 275 SER B C 1
ATOM 7697 O O . SER B 1 271 ? 95.535 54.608 75.443 1.00 37.33 275 SER B O 1
ATOM 7700 N N . ALA B 1 272 ? 96.430 56.649 75.797 1.00 32.64 276 ALA B N 1
ATOM 7701 C CA . ALA B 1 272 ? 96.993 56.752 74.459 1.00 34.43 276 ALA B CA 1
ATOM 7702 C C . ALA B 1 272 ? 98.287 57.549 74.510 1.00 34.65 276 ALA B C 1
ATOM 7703 O O . ALA B 1 272 ? 98.504 58.364 75.411 1.00 35.99 276 ALA B O 1
ATOM 7705 N N . ALA B 1 273 ? 99.145 57.305 73.521 1.00 38.86 277 ALA B N 1
ATOM 7706 C CA . ALA B 1 273 ? 100.415 58.010 73.397 1.00 34.63 277 ALA B CA 1
ATOM 7707 C C . ALA B 1 273 ? 101.026 57.689 72.043 1.00 37.60 277 ALA B C 1
ATOM 7708 O O . ALA B 1 273 ? 100.630 56.731 71.373 1.00 35.69 277 ALA B O 1
ATOM 7710 N N . THR B 1 274 ? 101.993 58.511 71.649 1.00 30.91 278 THR B N 1
ATOM 7711 C CA . THR B 1 274 ? 102.825 58.264 70.482 1.00 31.66 278 THR B CA 1
ATOM 7712 C C . THR B 1 274 ? 104.286 58.211 70.908 1.00 30.37 278 THR B C 1
ATOM 7713 O O . THR B 1 274 ? 104.630 58.442 72.070 1.00 34.82 278 THR B O 1
ATOM 7717 N N . SER B 1 275 ? 105.150 57.898 69.946 1.00 36.94 279 SER B N 1
ATOM 7718 C CA . SER B 1 275 ? 106.586 57.871 70.189 1.00 40.36 279 SER B CA 1
ATOM 7719 C C . SER B 1 275 ? 107.226 59.250 70.093 1.00 39.40 279 SER B C 1
ATOM 7720 O O . SER B 1 275 ? 108.451 59.360 70.217 1.00 37.09 279 SER B O 1
ATOM 7723 N N . TYR B 1 276 ? 106.429 60.293 69.881 1.00 34.64 280 TYR B N 1
ATOM 7724 C CA . TYR B 1 276 ? 106.960 61.631 69.664 1.00 36.21 280 TYR B CA 1
ATOM 7725 C C . TYR B 1 276 ? 107.579 62.182 70.944 1.00 36.59 280 TYR B C 1
ATOM 7726 O O . TYR B 1 276 ? 106.972 62.122 72.018 1.00 31.27 280 TYR B O 1
ATOM 7735 N N . GLN B 1 277 ? 108.793 62.712 70.825 1.00 40.10 281 GLN B N 1
ATOM 7736 C CA . GLN B 1 277 ? 109.492 63.385 71.914 1.00 39.20 281 GLN B CA 1
ATOM 7737 C C . GLN B 1 277 ? 109.817 64.834 71.598 1.00 38.23 281 GLN B C 1
ATOM 7738 O O . GLN B 1 277 ? 109.654 65.703 72.458 1.00 33.59 281 GLN B O 1
ATOM 7744 N N . ARG B 1 278 ? 110.275 65.111 70.380 1.00 39.79 282 ARG B N 1
ATOM 7745 C CA . ARG B 1 278 ? 110.644 66.451 69.952 1.00 39.98 282 ARG B CA 1
ATOM 7746 C C . ARG B 1 278 ? 110.471 66.519 68.442 1.00 39.22 282 ARG B C 1
ATOM 7747 O O . ARG B 1 278 ? 110.231 65.506 67.781 1.00 40.98 282 ARG B O 1
ATOM 7755 N N . PHE B 1 279 ? 110.605 67.729 67.893 1.00 35.95 283 PHE B N 1
ATOM 7756 C CA . PHE B 1 279 ? 110.455 67.895 66.451 1.00 36.88 283 PHE B CA 1
ATOM 7757 C C . PHE B 1 279 ? 111.514 67.128 65.668 1.00 37.84 283 PHE B C 1
ATOM 7758 O O . PHE B 1 279 ? 111.334 66.899 64.467 1.00 31.86 283 PHE B O 1
ATOM 7766 N N . ASP B 1 280 ? 112.604 66.720 66.319 1.00 38.13 284 ASP B N 1
ATOM 7767 C CA . ASP B 1 280 ? 113.656 65.946 65.672 1.00 42.78 284 ASP B CA 1
ATOM 7768 C C . ASP B 1 280 ? 113.913 64.611 66.360 1.00 40.69 284 ASP B C 1
ATOM 7769 O O . ASP B 1 280 ? 114.931 63.970 66.079 1.00 43.29 284 ASP B O 1
ATOM 7774 N N . ALA B 1 281 ? 113.023 64.174 67.250 1.00 42.48 285 ALA B N 1
ATOM 7775 C CA . ALA B 1 281 ? 113.251 62.972 68.046 1.00 40.16 285 ALA B CA 1
ATOM 7776 C C . ALA B 1 281 ? 111.935 62.231 68.221 1.00 42.48 285 ALA B C 1
ATOM 7777 O O . ALA B 1 281 ? 110.990 62.772 68.804 1.00 38.87 285 ALA B O 1
ATOM 7779 N N . VAL B 1 282 ? 111.881 60.993 67.730 1.00 41.04 286 VAL B N 1
ATOM 7780 C CA . VAL B 1 282 ? 110.661 60.194 67.782 1.00 41.74 286 VAL B CA 1
ATOM 7781 C C . VAL B 1 282 ? 110.962 58.823 68.379 1.00 40.89 286 VAL B C 1
ATOM 7782 O O . VAL B 1 282 ? 110.537 57.793 67.844 1.00 43.80 286 VAL B O 1
ATOM 7786 N N . ASP B 1 283 ? 111.682 58.799 69.501 1.00 44.53 287 ASP B N 1
ATOM 7787 C CA . ASP B 1 283 ? 112.103 57.556 70.136 1.00 44.34 287 ASP B CA 1
ATOM 7788 C C . ASP B 1 283 ? 111.330 57.267 71.421 1.00 43.40 287 ASP B C 1
ATOM 7789 O O . ASP B 1 283 ? 111.874 56.682 72.361 1.00 42.14 287 ASP B O 1
ATOM 7794 N N . GLY B 1 284 ? 110.061 57.663 71.475 1.00 45.32 288 GLY B N 1
ATOM 7795 C CA . GLY B 1 284 ? 109.246 57.374 72.634 1.00 39.82 288 GLY B CA 1
ATOM 7796 C C . GLY B 1 284 ? 108.791 55.927 72.680 1.00 37.62 288 GLY B C 1
ATOM 7797 O O . GLY B 1 284 ? 108.941 55.161 71.728 1.00 46.43 288 GLY B O 1
ATOM 7798 N N . ASP B 1 285 ? 108.218 55.553 73.824 1.00 39.49 289 ASP B N 1
ATOM 7799 C CA . ASP B 1 285 ? 107.721 54.201 74.071 1.00 38.18 289 ASP B CA 1
ATOM 7800 C C . ASP B 1 285 ? 106.237 54.278 74.417 1.00 36.85 289 ASP B C 1
ATOM 7801 O O . ASP B 1 285 ? 105.853 54.138 75.586 1.00 40.48 289 ASP B O 1
ATOM 7806 N N . PRO B 1 286 ? 105.374 54.496 73.420 1.00 38.42 290 PRO B N 1
ATOM 7807 C CA . PRO B 1 286 ? 103.936 54.609 73.717 1.00 34.77 290 PRO B CA 1
ATOM 7808 C C . PRO B 1 286 ? 103.332 53.335 74.276 1.00 35.95 290 PRO B C 1
ATOM 7809 O O . PRO B 1 286 ? 102.346 53.405 75.020 1.00 41.09 290 PRO B O 1
ATOM 7813 N N . LEU B 1 287 ? 103.888 52.170 73.936 1.00 37.22 291 LEU B N 1
ATOM 7814 C CA . LEU B 1 287 ? 103.397 50.921 74.508 1.00 38.51 291 LEU B CA 1
ATOM 7815 C C . LEU B 1 287 ? 103.574 50.911 76.021 1.00 41.67 291 LEU B C 1
ATOM 7816 O O . LEU B 1 287 ? 102.656 50.545 76.765 1.00 42.17 291 LEU B O 1
ATOM 7821 N N . ALA B 1 288 ? 104.751 51.322 76.497 1.00 38.96 292 ALA B N 1
ATOM 7822 C CA . ALA B 1 288 ? 105.016 51.303 77.931 1.00 38.75 292 ALA B CA 1
ATOM 7823 C C . ALA B 1 288 ? 104.277 52.425 78.650 1.00 38.70 292 ALA B C 1
ATOM 7824 O O . ALA B 1 288 ? 103.738 52.217 79.743 1.00 36.32 292 ALA B O 1
ATOM 7826 N N . LEU B 1 289 ? 104.239 53.620 78.052 1.00 40.03 293 LEU B N 1
ATOM 7827 C CA . LEU B 1 289 ? 103.625 54.765 78.719 1.00 39.18 293 LEU B CA 1
ATOM 7828 C C . LEU B 1 289 ? 102.135 54.543 78.949 1.00 37.20 293 LEU B C 1
ATOM 7829 O O . LEU B 1 289 ? 101.601 54.910 80.003 1.00 39.15 293 LEU B O 1
ATOM 7834 N N . THR B 1 290 ? 101.446 53.943 77.975 1.00 40.18 294 THR B N 1
ATOM 7835 C CA . THR B 1 290 ? 100.020 53.678 78.137 1.00 42.66 294 THR B CA 1
ATOM 7836 C C . THR B 1 290 ? 99.773 52.603 79.187 1.00 37.94 294 THR B C 1
ATOM 7837 O O . THR B 1 290 ? 98.845 52.719 79.996 1.00 38.66 294 THR B O 1
ATOM 7841 N N . ALA B 1 291 ? 100.592 51.549 79.187 1.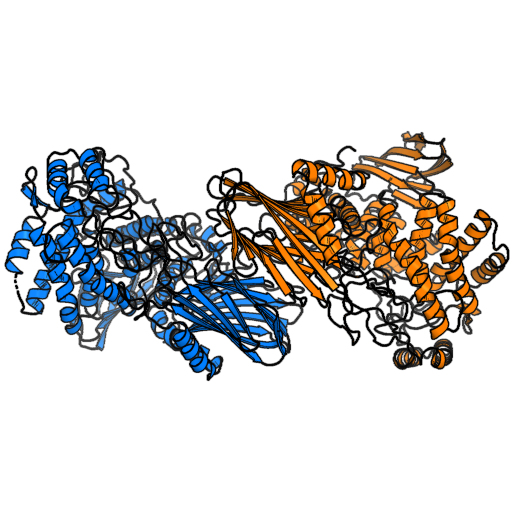00 40.63 295 ALA B N 1
ATOM 7842 C CA . ALA B 1 291 ? 100.437 50.496 80.184 1.00 38.81 295 ALA B CA 1
ATOM 7843 C C . ALA B 1 291 ? 100.743 51.015 81.582 1.00 41.11 295 ALA B C 1
ATOM 7844 O O . ALA B 1 291 ? 100.080 50.632 82.553 1.00 39.60 295 ALA B O 1
ATOM 7846 N N . ALA B 1 292 ? 101.744 51.891 81.703 1.00 41.66 296 ALA B N 1
ATOM 7847 C CA . ALA B 1 292 ? 102.082 52.455 83.006 1.00 38.35 296 ALA B CA 1
ATOM 7848 C C . ALA B 1 292 ? 100.934 53.288 83.561 1.00 38.58 296 ALA B C 1
ATOM 7849 O O . ALA B 1 292 ? 100.622 53.210 84.754 1.00 41.05 296 ALA B O 1
ATOM 7851 N N . ARG B 1 293 ? 100.292 54.091 82.709 1.00 41.19 297 ARG B N 1
ATOM 7852 C CA . ARG B 1 293 ? 99.174 54.908 83.168 1.00 38.68 297 ARG B CA 1
ATOM 7853 C C . ARG B 1 293 ? 97.969 54.055 83.541 1.00 41.69 297 ARG B C 1
ATOM 7854 O O . ARG B 1 293 ? 97.224 54.408 84.461 1.00 49.24 297 ARG B O 1
ATOM 7862 N N . LEU B 1 294 ? 97.767 52.931 82.850 1.00 43.31 298 LEU B N 1
ATOM 7863 C CA . LEU B 1 294 ? 96.598 52.096 83.111 1.00 41.11 298 LEU B CA 1
ATOM 7864 C C . LEU B 1 294 ? 96.700 51.413 84.470 1.00 45.98 298 LEU B C 1
ATOM 7865 O O . LEU B 1 294 ? 95.816 51.564 85.321 1.00 46.43 298 LEU B O 1
ATOM 7870 N N . ARG B 1 295 ? 97.777 50.654 84.694 1.00 42.76 299 ARG B N 1
ATOM 7871 C CA . ARG B 1 295 ? 97.930 49.954 85.967 1.00 48.45 299 ARG B CA 1
ATOM 7872 C C . ARG B 1 295 ? 98.033 50.929 87.133 1.00 47.02 299 ARG B C 1
ATOM 7873 O O . ARG B 1 295 ? 97.614 50.606 88.250 1.00 47.00 299 ARG B O 1
ATOM 7881 N N . LYS B 1 296 ? 98.583 52.120 86.895 1.00 50.27 300 LYS B N 1
ATOM 7882 C CA . LYS B 1 296 ? 98.609 53.148 87.930 1.00 45.22 300 LYS B CA 1
ATOM 7883 C C . LYS B 1 296 ? 97.200 53.634 88.245 1.00 46.78 300 LYS B C 1
ATOM 7884 O O . LYS B 1 296 ? 96.815 53.742 89.415 1.00 51.17 300 LYS B O 1
ATOM 7890 N N . ALA B 1 297 ? 96.411 53.920 87.208 1.00 49.78 301 ALA B N 1
ATOM 7891 C CA . ALA B 1 297 ? 95.050 54.402 87.412 1.00 47.61 301 ALA B CA 1
ATOM 7892 C C . ALA B 1 297 ? 94.095 53.283 87.805 1.00 46.98 301 ALA B C 1
ATOM 7893 O O . ALA B 1 297 ? 93.108 53.538 88.504 1.00 53.17 301 ALA B O 1
ATOM 7895 N N . ALA B 1 298 ? 94.365 52.046 87.376 1.00 45.13 302 ALA B N 1
ATOM 7896 C CA . ALA B 1 298 ? 93.495 50.930 87.731 1.00 50.85 302 ALA B CA 1
ATOM 7897 C C . ALA B 1 298 ? 93.516 50.632 89.224 1.00 49.96 302 ALA B C 1
ATOM 7898 O O . ALA B 1 298 ? 92.618 49.941 89.717 1.00 48.02 302 ALA B O 1
ATOM 7900 N N . LYS B 1 299 ? 94.513 51.136 89.951 1.00 53.07 303 LYS B N 1
ATOM 7901 C CA . LYS B 1 299 ? 94.571 50.972 91.398 1.00 54.71 303 LYS B CA 1
ATOM 7902 C C . LYS B 1 299 ? 93.539 51.815 92.132 1.00 53.45 303 LYS B C 1
ATOM 7903 O O . LYS B 1 299 ? 93.470 51.734 93.364 1.00 52.40 303 LYS B O 1
ATOM 7909 N N . LEU B 1 300 ? 92.745 52.611 91.425 1.00 55.36 304 LEU B N 1
ATOM 7910 C CA . LEU B 1 300 ? 91.841 53.568 92.042 1.00 51.79 304 LEU B CA 1
ATOM 7911 C C . LEU B 1 300 ? 90.387 53.150 91.856 1.00 54.52 304 LEU B C 1
ATOM 7912 O O . LEU B 1 300 ? 90.058 52.238 91.092 1.00 62.65 304 LEU B O 1
ATOM 7917 N N . ASP B 1 301 ? 89.519 53.848 92.579 1.00 51.72 305 ASP B N 1
ATOM 7918 C CA . ASP B 1 301 ? 88.082 53.630 92.586 1.00 53.94 305 ASP B CA 1
ATOM 7919 C C . ASP B 1 301 ? 87.409 54.762 91.818 1.00 49.80 305 ASP B C 1
ATOM 7920 O O . ASP B 1 301 ? 87.959 55.862 91.710 1.00 53.24 305 ASP B O 1
ATOM 7925 N N . PHE B 1 302 ? 86.223 54.493 91.262 1.00 45.68 306 PHE B N 1
ATOM 7926 C CA . PHE B 1 302 ? 85.591 55.505 90.415 1.00 47.96 306 PHE B CA 1
ATOM 7927 C C . PHE B 1 302 ? 85.237 56.776 91.176 1.00 50.43 306 PHE B C 1
ATOM 7928 O O . PHE B 1 302 ? 85.497 57.871 90.647 1.00 46.39 306 PHE B O 1
ATOM 7936 N N . PRO B 1 303 ? 84.625 56.728 92.369 1.00 46.60 307 PRO B N 1
ATOM 7937 C CA . PRO B 1 303 ? 84.513 57.964 93.161 1.00 46.84 307 PRO B CA 1
ATOM 7938 C C . PRO B 1 303 ? 85.848 58.655 93.387 1.00 41.89 307 PRO B C 1
ATOM 7939 O O . PRO B 1 303 ? 85.910 59.891 93.383 1.00 47.25 307 PRO B O 1
ATOM 7943 N N . ALA B 1 304 ? 86.924 57.886 93.576 1.00 40.59 308 ALA B N 1
ATOM 7944 C CA . ALA B 1 304 ? 88.249 58.475 93.742 1.00 46.10 308 ALA B CA 1
ATOM 7945 C C . ALA B 1 304 ? 88.792 59.020 92.426 1.00 46.06 308 ALA B C 1
ATOM 7946 O O . ALA B 1 304 ? 89.456 60.062 92.414 1.00 53.67 308 ALA B O 1
ATOM 7948 N N . LEU B 1 305 ? 88.529 58.329 91.313 1.00 46.57 309 LEU B N 1
ATOM 7949 C CA . LEU B 1 305 ? 88.864 58.881 90.004 1.00 46.80 309 LEU B CA 1
ATOM 7950 C C . LEU B 1 305 ? 88.126 60.189 89.761 1.00 43.97 309 LEU B C 1
ATOM 7951 O O . LEU B 1 305 ? 88.716 61.169 89.290 1.00 41.40 309 LEU B O 1
ATOM 7956 N N . LEU B 1 306 ? 86.832 60.220 90.089 1.00 42.15 310 LEU B N 1
ATOM 7957 C CA . LEU B 1 306 ? 86.006 61.385 89.794 1.00 42.82 310 LEU B CA 1
ATOM 7958 C C . LEU B 1 306 ? 86.419 62.588 90.632 1.00 39.99 310 LEU B C 1
ATOM 7959 O O . LEU B 1 306 ? 86.479 63.711 90.120 1.00 35.68 310 LEU B O 1
ATOM 7964 N N . ARG B 1 307 ? 86.701 62.375 91.920 1.00 42.36 311 ARG B N 1
ATOM 7965 C CA . ARG B 1 307 ? 87.091 63.486 92.782 1.00 41.52 311 ARG B CA 1
ATOM 7966 C C . ARG B 1 307 ? 88.389 64.126 92.305 1.00 37.47 311 ARG B C 1
ATOM 7967 O O . ARG B 1 307 ? 88.533 65.354 92.339 1.00 37.27 311 ARG B O 1
ATOM 7975 N N . ALA B 1 308 ? 89.341 63.310 91.847 1.00 38.11 312 ALA B N 1
ATOM 7976 C CA . ALA B 1 308 ? 90.604 63.853 91.355 1.00 37.94 312 ALA B CA 1
ATOM 7977 C C . ALA B 1 308 ? 90.404 64.651 90.072 1.00 39.85 312 ALA B C 1
ATOM 7978 O O . ALA B 1 308 ? 90.980 65.735 89.912 1.00 34.40 312 ALA B O 1
ATOM 7980 N N . HIS B 1 309 ? 89.592 64.135 89.146 1.00 36.94 313 HIS B N 1
ATOM 7981 C CA . HIS B 1 309 ? 89.342 64.854 87.900 1.00 36.60 313 HIS B CA 1
ATOM 7982 C C . HIS B 1 309 ? 88.611 66.164 88.163 1.00 39.66 313 HIS B C 1
ATOM 7983 O O . HIS B 1 309 ? 88.974 67.212 87.615 1.00 37.26 313 HIS B O 1
ATOM 7990 N N . LEU B 1 310 ? 87.569 66.120 88.998 1.00 35.48 314 LEU B N 1
ATOM 7991 C CA . LEU B 1 310 ? 86.805 67.327 89.293 1.00 34.57 314 LEU B CA 1
ATOM 7992 C C . LEU B 1 310 ? 87.678 68.385 89.955 1.00 37.61 314 LEU B C 1
ATOM 7993 O O . LEU B 1 310 ? 87.552 69.577 89.655 1.00 36.02 314 LEU B O 1
ATOM 7998 N N . ALA B 1 311 ? 88.575 67.967 90.851 1.00 38.77 315 ALA B N 1
ATOM 7999 C CA . ALA B 1 311 ? 89.426 68.925 91.551 1.00 39.30 315 ALA B CA 1
ATOM 8000 C C . ALA B 1 311 ? 90.380 69.625 90.591 1.00 36.64 315 ALA B C 1
ATOM 8001 O O . ALA B 1 311 ? 90.514 70.854 90.619 1.00 39.55 315 ALA B O 1
ATOM 8003 N N . ASP B 1 312 ? 91.053 68.857 89.732 1.00 37.28 316 ASP B N 1
ATOM 8004 C CA . ASP B 1 312 ? 92.001 69.452 88.794 1.00 40.14 316 ASP B CA 1
ATOM 8005 C C . ASP B 1 312 ? 91.290 70.352 87.791 1.00 39.53 316 ASP B C 1
ATOM 8006 O O . ASP B 1 312 ? 91.736 71.474 87.526 1.00 36.81 316 ASP B O 1
ATOM 8011 N N . HIS B 1 313 ? 90.177 69.880 87.226 1.00 41.98 317 HIS B N 1
ATOM 8012 C CA . HIS B 1 313 ? 89.471 70.679 86.230 1.00 32.63 317 HIS B CA 1
ATOM 8013 C C . HIS B 1 313 ? 88.876 71.941 86.840 1.00 36.46 317 HIS B C 1
ATOM 8014 O O . HIS B 1 313 ? 88.956 73.021 86.244 1.00 34.61 317 HIS B O 1
ATOM 8021 N N . GLN B 1 314 ? 88.274 71.832 88.025 1.00 38.73 318 GLN B N 1
ATOM 8022 C CA . GLN B 1 314 ? 87.555 72.970 88.587 1.00 38.06 318 GLN B CA 1
ATOM 8023 C C . GLN B 1 314 ? 88.476 74.018 89.201 1.00 36.99 318 GLN B C 1
ATOM 8024 O O . GLN B 1 314 ? 88.059 75.172 89.339 1.00 39.87 318 GLN B O 1
ATOM 8030 N N . ARG B 1 315 ? 89.712 73.656 89.562 1.00 35.80 319 ARG B N 1
ATOM 8031 C CA . ARG B 1 315 ? 90.650 74.667 90.040 1.00 39.47 319 ARG B CA 1
ATOM 8032 C C . ARG B 1 315 ? 90.937 75.699 88.958 1.00 38.98 319 ARG B C 1
ATOM 8033 O O . ARG B 1 315 ? 91.237 76.860 89.264 1.00 35.36 319 ARG B O 1
ATOM 8041 N N . LEU B 1 316 ? 90.853 75.298 87.690 1.00 38.47 320 LEU B N 1
ATOM 8042 C CA . LEU B 1 316 ? 91.060 76.220 86.583 1.00 38.90 320 LEU B CA 1
ATOM 8043 C C . LEU B 1 316 ? 89.753 76.804 86.059 1.00 37.19 320 LEU B C 1
ATOM 8044 O O . LEU B 1 316 ? 89.685 78.005 85.777 1.00 36.60 320 LEU B O 1
ATOM 8049 N N . PHE B 1 317 ? 88.705 75.985 85.931 1.00 36.36 321 PHE B N 1
ATOM 8050 C CA . PHE B 1 317 ? 87.476 76.473 85.312 1.00 36.89 321 PHE B CA 1
ATOM 8051 C C . PHE B 1 317 ? 86.743 77.459 86.213 1.00 31.19 321 PHE B C 1
ATOM 8052 O O . PHE B 1 317 ? 86.189 78.452 85.728 1.00 34.67 321 PHE B O 1
ATOM 8060 N N . ARG B 1 318 ? 86.719 77.206 87.518 1.00 39.84 322 ARG B N 1
ATOM 8061 C CA . ARG B 1 318 ? 85.955 78.040 88.437 1.00 35.30 322 ARG B CA 1
ATOM 8062 C C . ARG B 1 318 ? 86.658 79.349 88.783 1.00 40.16 322 ARG B C 1
ATOM 8063 O O . ARG B 1 318 ? 86.184 80.072 89.666 1.00 36.78 322 ARG B O 1
ATOM 8071 N N . ARG B 1 319 ? 87.760 79.675 88.102 1.00 34.81 323 ARG B N 1
ATOM 8072 C CA . ARG B 1 319 ? 88.468 80.919 88.385 1.00 36.73 323 ARG B CA 1
ATOM 8073 C C . ARG B 1 319 ? 87.676 82.141 87.936 1.00 34.52 323 ARG B C 1
ATOM 8074 O O . ARG B 1 319 ? 87.845 83.227 88.501 1.00 34.50 323 ARG B O 1
ATOM 8082 N N . VAL B 1 320 ? 86.818 81.993 86.928 1.00 38.10 324 VAL B N 1
ATOM 8083 C CA . VAL B 1 320 ? 86.090 83.111 86.340 1.00 34.27 324 VAL B CA 1
ATOM 8084 C C . VAL B 1 320 ? 84.601 82.794 86.359 1.00 37.35 324 VAL B C 1
ATOM 8085 O O . VAL B 1 320 ? 84.192 81.687 85.992 1.00 36.01 324 VAL B O 1
ATOM 8089 N N . ALA B 1 321 ? 83.797 83.765 86.791 1.00 37.43 325 ALA B N 1
ATOM 8090 C CA . ALA B 1 321 ? 82.345 83.668 86.780 1.00 36.56 325 ALA B CA 1
ATOM 8091 C C . ALA B 1 321 ? 81.778 84.854 86.014 1.00 36.93 325 ALA B C 1
ATOM 8092 O O . ALA B 1 321 ? 82.220 85.990 86.203 1.00 36.35 325 ALA B O 1
ATOM 8094 N N . ILE B 1 322 ? 80.803 84.588 85.150 1.00 32.24 326 ILE B N 1
ATOM 8095 C CA . ILE B 1 322 ? 80.215 85.619 84.304 1.00 33.07 326 ILE B CA 1
ATOM 8096 C C . ILE B 1 322 ? 78.702 85.446 84.294 1.00 36.24 326 ILE B C 1
ATOM 8097 O O . ILE B 1 322 ? 78.191 84.325 84.192 1.00 34.48 326 ILE B O 1
ATOM 8102 N N . ASP B 1 323 ? 77.988 86.564 84.414 1.00 40.38 327 ASP B N 1
ATOM 8103 C CA . ASP B 1 323 ? 76.528 86.578 84.421 1.00 40.33 327 ASP B CA 1
ATOM 8104 C C . ASP B 1 323 ? 76.078 87.735 83.541 1.00 37.72 327 ASP B C 1
ATOM 8105 O O . ASP B 1 323 ? 76.318 88.898 83.876 1.00 45.00 327 ASP B O 1
ATOM 8110 N N . LEU B 1 324 ? 75.445 87.421 82.412 1.00 29.61 328 LEU B N 1
ATOM 8111 C CA . LEU B 1 324 ? 74.959 88.433 81.482 1.00 38.09 328 LEU B CA 1
ATOM 8112 C C . LEU B 1 324 ? 73.439 88.527 81.469 1.00 41.81 328 LEU B C 1
ATOM 8113 O O . LEU B 1 324 ? 72.876 89.223 80.617 1.00 42.19 328 LEU B O 1
ATOM 8118 N N . GLY B 1 325 ? 72.765 87.848 82.392 1.00 40.40 329 GLY B N 1
ATOM 8119 C CA . GLY B 1 325 ? 71.318 87.821 82.410 1.00 41.48 329 GLY B CA 1
ATOM 8120 C C . GLY B 1 325 ? 70.778 86.414 82.264 1.00 41.28 329 GLY B C 1
ATOM 8121 O O . GLY B 1 325 ? 71.463 85.530 81.742 1.00 36.48 329 GLY B O 1
ATOM 8122 N N . SER B 1 326 ? 69.551 86.193 82.722 1.00 43.03 330 SER B N 1
ATOM 8123 C CA . SER B 1 326 ? 68.922 84.885 82.652 1.00 37.22 330 SER B CA 1
ATOM 8124 C C . SER B 1 326 ? 67.540 85.017 82.033 1.00 42.12 330 SER B C 1
ATOM 8125 O O . SER B 1 326 ? 66.850 86.024 82.216 1.00 40.63 330 SER B O 1
ATOM 8128 N N . SER B 1 327 ? 67.144 83.985 81.294 1.00 42.13 331 SER B N 1
ATOM 8129 C CA . SER B 1 327 ? 65.856 83.961 80.623 1.00 44.77 331 SER B CA 1
ATOM 8130 C C . SER B 1 327 ? 65.282 82.556 80.699 1.00 50.39 331 SER B C 1
ATOM 8131 O O . SER B 1 327 ? 65.950 81.606 81.116 1.00 47.32 331 SER B O 1
ATOM 8134 N N . GLU B 1 328 ? 64.019 82.434 80.289 1.00 50.08 332 GLU B N 1
ATOM 8135 C CA . GLU B 1 328 ? 63.389 81.125 80.198 1.00 51.03 332 GLU B CA 1
ATOM 8136 C C . GLU B 1 328 ? 64.041 80.260 79.129 1.00 49.84 332 GLU B C 1
ATOM 8137 O O . GLU B 1 328 ? 63.930 79.030 79.185 1.00 48.75 332 GLU B O 1
ATOM 8143 N N . ALA B 1 329 ? 64.735 80.878 78.170 1.00 46.11 333 ALA B N 1
ATOM 8144 C CA . ALA B 1 329 ? 65.365 80.151 77.075 1.00 47.59 333 ALA B CA 1
ATOM 8145 C C . ALA B 1 329 ? 66.481 79.225 77.537 1.00 44.88 333 ALA B C 1
ATOM 8146 O O . ALA B 1 329 ? 66.933 78.391 76.745 1.00 39.46 333 ALA B O 1
ATOM 8148 N N . VAL B 1 330 ? 66.941 79.350 78.786 1.00 43.52 334 VAL B N 1
ATOM 8149 C CA . VAL B 1 330 ? 67.917 78.408 79.320 1.00 46.19 334 VAL B CA 1
ATOM 8150 C C . VAL B 1 330 ? 67.348 76.995 79.359 1.00 47.22 334 VAL B C 1
ATOM 8151 O O . VAL B 1 330 ? 68.105 76.018 79.324 1.00 51.13 334 VAL B O 1
ATOM 8155 N N . GLN B 1 331 ? 66.021 76.861 79.409 1.00 47.95 335 GLN B N 1
ATOM 8156 C CA . GLN B 1 331 ? 65.396 75.544 79.418 1.00 43.88 335 GLN B CA 1
ATOM 8157 C C . GLN B 1 331 ? 65.434 74.869 78.052 1.00 45.73 335 GLN B C 1
ATOM 8158 O O . GLN B 1 331 ? 65.247 73.650 77.974 1.00 49.94 335 GLN B O 1
ATOM 8164 N N . LEU B 1 332 ? 65.668 75.626 76.979 1.00 40.63 336 LEU B N 1
ATOM 8165 C CA . LEU B 1 332 ? 65.658 75.063 75.638 1.00 39.23 336 LEU B CA 1
ATOM 8166 C C . LEU B 1 332 ? 66.945 74.286 75.364 1.00 36.56 336 LEU B C 1
ATOM 8167 O O . LEU B 1 332 ? 67.996 74.592 75.933 1.00 39.80 336 LEU B O 1
ATOM 8172 N N . PRO B 1 333 ? 66.885 73.269 74.503 1.00 38.44 337 PRO B N 1
ATOM 8173 C CA . PRO B 1 333 ? 68.116 72.574 74.109 1.00 36.51 337 PRO B CA 1
ATOM 8174 C C . PRO B 1 333 ? 69.047 73.506 73.347 1.00 35.47 337 PRO B C 1
ATOM 8175 O O . PRO B 1 333 ? 68.617 74.477 72.720 1.00 32.68 337 PRO B O 1
ATOM 8179 N N . THR B 1 334 ? 70.344 73.193 73.414 1.00 33.25 338 THR B N 1
ATOM 8180 C CA . THR B 1 334 ? 71.363 74.127 72.942 1.00 31.73 338 THR B CA 1
ATOM 8181 C C . THR B 1 334 ? 71.216 74.424 71.455 1.00 30.28 338 THR B C 1
ATOM 8182 O O . THR B 1 334 ? 71.442 75.559 71.020 1.00 29.08 338 THR B O 1
ATOM 8186 N N . ASP B 1 335 ? 70.835 73.422 70.658 1.00 32.98 339 ASP B N 1
ATOM 8187 C CA . ASP B 1 335 ? 70.690 73.643 69.222 1.00 33.48 339 ASP B CA 1
ATOM 8188 C C . ASP B 1 335 ? 69.592 74.658 68.927 1.00 33.31 339 ASP B C 1
ATOM 8189 O O . ASP B 1 335 ? 69.760 75.531 68.067 1.00 34.64 339 ASP B O 1
ATOM 8194 N N . GLU B 1 336 ? 68.463 74.565 69.635 1.00 33.28 340 GLU B N 1
ATOM 8195 C CA . GLU B 1 336 ? 67.397 75.545 69.454 1.00 35.76 340 GLU B CA 1
ATOM 8196 C C . GLU B 1 336 ? 67.828 76.932 69.913 1.00 33.31 340 GLU B C 1
ATOM 8197 O O . GLU B 1 336 ? 67.401 77.936 69.332 1.00 36.19 340 GLU B O 1
ATOM 8203 N N . ARG B 1 337 ? 68.669 77.006 70.947 1.00 31.42 341 ARG B N 1
ATOM 8204 C CA . ARG B 1 337 ? 69.135 78.302 71.429 1.00 33.44 341 ARG B CA 1
ATOM 8205 C C . ARG B 1 337 ? 69.951 79.024 70.364 1.00 31.82 341 ARG B C 1
ATOM 8206 O O . ARG B 1 337 ? 69.816 80.240 70.189 1.00 35.41 341 ARG B O 1
ATOM 8214 N N . VAL B 1 338 ? 70.796 78.289 69.636 1.00 29.39 342 VAL B N 1
ATOM 8215 C CA . VAL B 1 338 ? 71.573 78.901 68.561 1.00 34.32 342 VAL B CA 1
ATOM 8216 C C . VAL B 1 338 ? 70.656 79.395 67.451 1.00 33.47 342 VAL B C 1
ATOM 8217 O O . VAL B 1 338 ? 70.851 80.488 66.906 1.00 34.08 342 VAL B O 1
ATOM 8221 N N . GLN B 1 339 ? 69.635 78.607 67.105 1.00 34.64 343 GLN B N 1
ATOM 8222 C CA . GLN B 1 339 ? 68.717 79.007 66.045 1.00 35.87 343 GLN B CA 1
ATOM 8223 C C . GLN B 1 339 ? 67.906 80.239 66.426 1.00 32.73 343 GLN B C 1
ATOM 8224 O O . GLN B 1 339 ? 67.515 81.016 65.547 1.00 32.49 343 GLN B O 1
ATOM 8230 N N . ARG B 1 340 ? 67.649 80.440 67.718 1.00 34.36 344 ARG B N 1
ATOM 8231 C CA . ARG B 1 340 ? 66.736 81.476 68.184 1.00 36.09 344 ARG B CA 1
ATOM 8232 C C . ARG B 1 340 ? 67.437 82.608 68.925 1.00 41.60 344 ARG B C 1
ATOM 8233 O O . ARG B 1 340 ? 66.759 83.466 69.500 1.00 38.47 344 ARG B O 1
ATOM 8241 N N . PHE B 1 341 ? 68.773 82.635 68.930 1.00 31.63 345 PHE B N 1
ATOM 8242 C CA . PHE B 1 341 ? 69.482 83.667 69.680 1.00 36.68 345 PHE B CA 1
ATOM 8243 C C . PHE B 1 341 ? 69.208 85.060 69.125 1.00 34.72 345 PHE B C 1
ATOM 8244 O O . PHE B 1 341 ? 69.236 86.042 69.876 1.00 39.94 345 PHE B O 1
ATOM 8252 N N . ALA B 1 342 ? 68.931 85.167 67.824 1.00 39.62 346 ALA B N 1
ATOM 8253 C CA . ALA B 1 342 ? 68.650 86.459 67.208 1.00 40.09 346 ALA B CA 1
ATOM 8254 C C . ALA B 1 342 ? 67.354 87.088 67.703 1.00 43.77 346 ALA B C 1
ATOM 8255 O O . ALA B 1 342 ? 67.107 88.263 67.409 1.00 45.25 346 ALA B O 1
ATOM 8257 N N . GLU B 1 343 ? 66.525 86.345 68.438 1.00 44.41 347 GLU B N 1
ATOM 8258 C CA . GLU B 1 343 ? 65.288 86.899 68.975 1.00 45.89 347 GLU B CA 1
ATOM 8259 C C . GLU B 1 343 ? 65.527 87.887 70.108 1.00 49.01 347 GLU B C 1
ATOM 8260 O O . GLU B 1 343 ? 64.591 88.593 70.496 1.00 43.03 347 GLU B O 1
ATOM 8266 N N . GLY B 1 344 ? 66.744 87.956 70.643 1.00 44.97 348 GLY B N 1
ATOM 8267 C CA . GLY B 1 344 ? 67.028 88.871 71.732 1.00 43.21 348 GLY B CA 1
ATOM 8268 C C . GLY B 1 344 ? 66.406 88.479 73.053 1.00 43.20 348 GLY B C 1
ATOM 8269 O O . GLY B 1 344 ? 66.173 89.344 73.904 1.00 43.94 348 GLY B O 1
ATOM 8270 N N . ASN B 1 345 ? 66.138 87.187 73.256 1.00 42.76 349 ASN B N 1
ATOM 8271 C CA . ASN B 1 345 ? 65.458 86.710 74.456 1.00 41.09 349 ASN B CA 1
ATOM 8272 C C . ASN B 1 345 ? 66.276 85.670 75.213 1.00 45.27 349 ASN B C 1
ATOM 8273 O O . ASN B 1 345 ? 65.723 84.938 76.039 1.00 41.17 349 ASN B O 1
ATOM 8278 N N . ASP B 1 346 ? 67.579 85.585 74.951 1.00 40.65 350 ASP B N 1
ATOM 8279 C CA . ASP B 1 346 ? 68.444 84.579 75.571 1.00 36.34 350 ASP B CA 1
ATOM 8280 C C . ASP B 1 346 ? 69.813 85.189 75.837 1.00 37.65 350 ASP B C 1
ATOM 8281 O O . ASP B 1 346 ? 70.793 84.889 75.146 1.00 40.01 350 ASP B O 1
ATOM 8286 N N . PRO B 1 347 ? 69.918 86.052 76.851 1.00 39.04 351 PRO B N 1
ATOM 8287 C CA . PRO B 1 347 ? 71.227 86.652 77.157 1.00 36.54 351 PRO B CA 1
ATOM 8288 C C . PRO B 1 347 ? 72.244 85.648 77.665 1.00 38.53 351 PRO B C 1
ATOM 8289 O O . PRO B 1 347 ? 73.449 85.845 77.465 1.00 45.82 351 PRO B O 1
ATOM 8293 N N . ALA B 1 348 ? 71.794 84.569 78.309 1.00 34.32 352 ALA B N 1
ATOM 8294 C CA . ALA B 1 348 ? 72.714 83.616 78.917 1.00 37.97 352 ALA B CA 1
ATOM 8295 C C . ALA B 1 348 ? 73.513 82.825 77.888 1.00 35.39 352 ALA B C 1
ATOM 8296 O O . ALA B 1 348 ? 74.576 82.293 78.229 1.00 33.05 352 ALA B O 1
ATOM 8298 N N . LEU B 1 349 ? 73.034 82.731 76.644 1.00 32.85 353 LEU B N 1
ATOM 8299 C CA . LEU B 1 349 ? 73.785 82.000 75.628 1.00 32.67 353 LEU B CA 1
ATOM 8300 C C . LEU B 1 349 ? 75.131 82.656 75.352 1.00 32.53 353 LEU B C 1
ATOM 8301 O O . LEU B 1 349 ? 76.110 81.962 75.055 1.00 33.40 353 LEU B O 1
ATOM 8306 N N . ALA B 1 350 ? 75.200 83.986 75.447 1.00 27.47 354 ALA B N 1
ATOM 8307 C CA . ALA B 1 350 ? 76.479 84.670 75.295 1.00 35.10 354 ALA B CA 1
ATOM 8308 C C . ALA B 1 350 ? 77.434 84.299 76.423 1.00 32.52 354 ALA B C 1
ATOM 8309 O O . ALA B 1 350 ? 78.629 84.081 76.189 1.00 32.26 354 ALA B O 1
ATOM 8311 N N . ALA B 1 351 ? 76.924 84.224 77.655 1.00 28.96 355 ALA B N 1
ATOM 8312 C CA . ALA B 1 351 ? 77.762 83.808 78.775 1.00 33.68 355 ALA B CA 1
ATOM 8313 C C . ALA B 1 351 ? 78.187 82.352 78.632 1.00 32.48 355 ALA B C 1
ATOM 8314 O O . ALA B 1 351 ? 79.321 81.994 78.974 1.00 30.68 355 ALA B O 1
ATOM 8316 N N . LEU B 1 352 ? 77.293 81.501 78.124 1.00 31.10 356 LEU B N 1
ATOM 8317 C CA . LEU B 1 352 ? 77.651 80.108 77.878 1.00 31.41 356 LEU B CA 1
ATOM 8318 C C . LEU B 1 352 ? 78.733 79.999 76.811 1.00 31.64 356 LEU B C 1
ATOM 8319 O O . LEU B 1 352 ? 79.691 79.232 76.963 1.00 31.73 356 LEU B O 1
ATOM 8324 N N . TYR B 1 353 ? 78.594 80.763 75.725 1.00 32.45 357 TYR B N 1
ATOM 8325 C CA . TYR B 1 353 ? 79.616 80.783 74.683 1.00 33.71 357 TYR B CA 1
ATOM 8326 C C . TYR B 1 353 ? 80.957 81.243 75.239 1.00 30.44 357 TYR B C 1
ATOM 8327 O O . TYR B 1 353 ? 82.006 80.696 74.879 1.00 34.42 357 TYR B O 1
ATOM 8336 N N . HIS B 1 354 ? 80.940 82.248 76.119 1.00 29.97 358 HIS B N 1
ATOM 8337 C CA . HIS B 1 354 ? 82.172 82.724 76.741 1.00 31.72 358 HIS B CA 1
ATOM 8338 C C . HIS B 1 354 ? 82.867 81.606 77.507 1.00 33.49 358 HIS B C 1
ATOM 8339 O O . HIS B 1 354 ? 84.065 81.360 77.323 1.00 32.11 358 HIS B O 1
ATOM 8346 N N . GLN B 1 355 ? 82.126 80.913 78.374 1.00 31.11 359 GLN B N 1
ATOM 8347 C CA . GLN B 1 355 ? 82.724 79.852 79.173 1.00 33.81 359 GLN B CA 1
ATOM 8348 C C . GLN B 1 355 ? 83.071 78.626 78.341 1.00 32.49 359 GLN B C 1
ATOM 8349 O O . GLN B 1 355 ? 83.929 77.839 78.752 1.00 31.12 359 GLN B O 1
ATOM 8355 N N . TYR B 1 356 ? 82.424 78.448 77.186 1.00 27.33 360 TYR B N 1
ATOM 8356 C CA . TYR B 1 356 ? 82.789 77.352 76.296 1.00 29.73 360 TYR B CA 1
ATOM 8357 C C . TYR B 1 356 ? 84.202 77.535 75.757 1.00 30.49 360 TYR B C 1
ATOM 8358 O O . TYR B 1 356 ? 84.949 76.561 75.608 1.00 29.53 360 TYR B O 1
ATOM 8367 N N . GLY B 1 357 ? 84.588 78.778 75.464 1.00 30.12 361 GLY B N 1
ATOM 8368 C CA . GLY B 1 357 ? 85.949 79.035 75.024 1.00 30.01 361 GLY B CA 1
ATOM 8369 C C . GLY B 1 357 ? 86.971 78.792 76.118 1.00 34.65 361 GLY B C 1
ATOM 8370 O O . GLY B 1 357 ? 88.028 78.202 75.872 1.00 31.94 361 GLY B O 1
ATOM 8371 N N . ARG B 1 358 ? 86.676 79.247 77.339 1.00 29.05 362 ARG B N 1
ATOM 8372 C CA . ARG B 1 358 ? 87.539 78.928 78.473 1.00 30.89 362 ARG B CA 1
ATOM 8373 C C . ARG B 1 358 ? 87.629 77.422 78.676 1.00 33.81 362 ARG B C 1
ATOM 8374 O O . ARG B 1 358 ? 88.714 76.883 78.925 1.00 30.26 362 ARG B O 1
ATOM 8382 N N . TYR B 1 359 ? 86.495 76.729 78.565 1.00 27.68 363 TYR B N 1
ATOM 8383 C CA . TYR B 1 359 ? 86.483 75.274 78.671 1.00 32.82 363 TYR B CA 1
ATOM 8384 C C . TYR B 1 359 ? 87.369 74.637 77.606 1.00 30.05 363 TYR B C 1
ATOM 8385 O O . TYR B 1 359 ? 88.219 73.792 77.911 1.00 29.78 363 TYR B O 1
ATOM 8394 N N . LEU B 1 360 ? 87.193 75.046 76.345 1.00 26.56 364 LEU B N 1
ATOM 8395 C CA . LEU B 1 360 ? 87.933 74.424 75.250 1.00 30.86 364 LEU B CA 1
ATOM 8396 C C . LEU B 1 360 ? 89.434 74.661 75.368 1.00 31.94 364 LEU B C 1
ATOM 8397 O O . LEU B 1 360 ? 90.228 73.791 74.993 1.00 27.10 364 LEU B O 1
ATOM 8402 N N . LEU B 1 361 ? 89.844 75.828 75.870 1.00 32.04 365 LEU B N 1
ATOM 8403 C CA . LEU B 1 361 ? 91.269 76.076 76.068 1.00 30.29 365 LEU B CA 1
ATOM 8404 C C . LEU B 1 361 ? 91.833 75.179 77.162 1.00 34.51 365 LEU B C 1
ATOM 8405 O O . LEU B 1 361 ? 92.943 74.648 77.028 1.00 35.20 365 LEU B O 1
ATOM 8410 N N . ILE B 1 362 ? 91.081 74.999 78.250 1.00 31.15 366 ILE B N 1
ATOM 8411 C CA . ILE B 1 362 ? 91.503 74.095 79.317 1.00 31.86 366 ILE B CA 1
ATOM 8412 C C . ILE B 1 362 ? 91.657 72.678 78.783 1.00 35.24 366 ILE B C 1
ATOM 8413 O O . ILE B 1 362 ? 92.617 71.971 79.116 1.00 30.91 366 ILE B O 1
ATOM 8418 N N . CYS B 1 363 ? 90.730 72.248 77.929 1.00 30.42 367 CYS B N 1
ATOM 8419 C CA . CYS B 1 363 ? 90.688 70.870 77.462 1.00 32.92 367 CYS B CA 1
ATOM 8420 C C . CYS B 1 363 ? 91.574 70.604 76.252 1.00 29.46 367 CYS B C 1
ATOM 8421 O O . CYS B 1 363 ? 91.699 69.444 75.847 1.00 27.80 367 CYS B O 1
ATOM 8424 N N . SER B 1 364 ? 92.190 71.631 75.665 1.00 29.88 368 SER B N 1
ATOM 8425 C CA . SER B 1 364 ? 93.034 71.446 74.494 1.00 32.43 368 SER B CA 1
ATOM 8426 C C . SER B 1 364 ? 94.460 71.951 74.663 1.00 30.76 368 SER B C 1
ATOM 8427 O O . SER B 1 364 ? 95.274 71.748 73.754 1.00 31.31 368 SER B O 1
ATOM 8430 N N . SER B 1 365 ? 94.792 72.595 75.782 1.00 31.34 369 SER B N 1
ATOM 8431 C CA . SER B 1 365 ? 96.124 73.163 75.947 1.00 29.19 369 SER B CA 1
ATOM 8432 C C . SER B 1 365 ? 96.514 73.293 77.415 1.00 35.69 369 SER B C 1
ATOM 8433 O O . SER B 1 365 ? 96.384 74.370 78.005 1.00 35.65 369 SER B O 1
ATOM 8436 N N . ARG B 1 366 ? 96.995 72.209 78.008 1.00 32.61 370 ARG B N 1
ATOM 8437 C CA . ARG B 1 366 ? 97.519 72.202 79.364 1.00 33.34 370 ARG B CA 1
ATOM 8438 C C . ARG B 1 366 ? 99.039 72.238 79.338 1.00 29.82 370 ARG B C 1
ATOM 8439 O O . ARG B 1 366 ? 99.656 71.938 78.312 1.00 35.04 370 ARG B O 1
ATOM 8447 N N . PRO B 1 367 ? 99.684 72.618 80.443 1.00 34.00 371 PRO B N 1
ATOM 8448 C CA . PRO B 1 367 ? 101.153 72.585 80.480 1.00 34.52 371 PRO B CA 1
ATOM 8449 C C . PRO B 1 367 ? 101.684 71.197 80.148 1.00 32.15 371 PRO B C 1
ATOM 8450 O O . PRO B 1 367 ? 101.196 70.187 80.658 1.00 33.96 371 PRO B O 1
ATOM 8454 N N . GLY B 1 368 ? 102.685 71.156 79.273 1.00 38.80 372 GLY B N 1
ATOM 8455 C CA . GLY B 1 368 ? 103.273 69.906 78.846 1.00 34.60 372 GLY B CA 1
ATOM 8456 C C . GLY B 1 368 ? 102.608 69.252 77.655 1.00 33.20 372 GLY B C 1
ATOM 8457 O O . GLY B 1 368 ? 103.110 68.228 77.173 1.00 36.31 372 GLY B O 1
ATOM 8458 N N . THR B 1 369 ? 101.499 69.799 77.167 1.00 37.61 373 THR B N 1
ATOM 8459 C CA . THR B 1 369 ? 100.816 69.278 75.994 1.00 34.23 373 THR B CA 1
ATOM 8460 C C . THR B 1 369 ? 101.142 70.145 74.780 1.00 30.43 373 THR B C 1
ATOM 8461 O O . THR B 1 369 ? 101.827 71.166 74.876 1.00 35.35 373 THR B O 1
ATOM 8465 N N . GLN B 1 370 ? 100.648 69.725 73.620 1.00 28.67 374 GLN B N 1
ATOM 8466 C CA . GLN B 1 370 ? 100.827 70.524 72.419 1.00 33.93 374 GLN B CA 1
ATOM 8467 C C . GLN B 1 370 ? 99.855 71.703 72.421 1.00 29.45 374 GLN B C 1
ATOM 8468 O O . GLN B 1 370 ? 98.793 71.637 73.046 1.00 31.34 374 GLN B O 1
ATOM 8474 N N . PRO B 1 371 ? 100.196 72.795 71.741 1.00 31.36 375 PRO B N 1
ATOM 8475 C CA . PRO B 1 371 ? 99.284 73.941 71.694 1.00 33.46 375 PRO B CA 1
ATOM 8476 C C . PRO B 1 371 ? 98.013 73.608 70.931 1.00 33.31 375 PRO B C 1
ATOM 8477 O O . PRO B 1 371 ? 97.957 72.671 70.131 1.00 32.46 375 PRO B O 1
ATOM 8481 N N . ALA B 1 372 ? 96.977 74.399 71.197 1.00 30.05 376 ALA B N 1
ATOM 8482 C CA . ALA B 1 372 ? 95.705 74.234 70.506 1.00 32.38 376 ALA B CA 1
ATOM 8483 C C . ALA B 1 372 ? 95.881 74.563 69.029 1.00 27.48 376 ALA B C 1
ATOM 8484 O O . ALA B 1 372 ? 96.190 75.705 68.674 1.00 29.89 376 ALA B O 1
ATOM 8486 N N . ASN B 1 373 ? 95.696 73.564 68.170 1.00 28.72 377 ASN B N 1
ATOM 8487 C CA . ASN B 1 373 ? 95.841 73.766 66.735 1.00 29.91 377 ASN B CA 1
ATOM 8488 C C . ASN B 1 373 ? 94.539 74.333 66.170 1.00 31.61 377 ASN B C 1
ATOM 8489 O O . ASN B 1 373 ? 93.676 74.820 66.906 1.00 30.59 377 ASN B O 1
ATOM 8494 N N . LEU B 1 374 ? 94.387 74.275 64.843 1.00 30.30 378 LEU B N 1
ATOM 8495 C CA . LEU B 1 374 ? 93.213 74.851 64.195 1.00 27.34 378 LEU B CA 1
ATOM 8496 C C . LEU B 1 374 ? 91.909 74.267 64.719 1.00 29.09 378 LEU B C 1
ATOM 8497 O O . LEU B 1 374 ? 90.868 74.927 64.628 1.00 32.17 378 LEU B O 1
ATOM 8502 N N . GLN B 1 375 ? 91.939 73.053 65.272 1.00 32.27 379 GLN B N 1
ATOM 8503 C CA . GLN B 1 375 ? 90.740 72.398 65.780 1.00 31.40 379 GLN B CA 1
ATOM 8504 C C . GLN B 1 375 ? 90.876 72.004 67.247 1.00 31.40 379 GLN B C 1
ATOM 8505 O O . GLN B 1 375 ? 90.189 71.085 67.705 1.00 32.81 379 GLN B O 1
ATOM 8511 N N . GLY B 1 376 ? 91.739 72.687 67.996 1.00 31.19 380 GLY B N 1
ATOM 8512 C CA . GLY B 1 376 ? 91.974 72.339 69.384 1.00 34.30 380 GLY B CA 1
ATOM 8513 C C . GLY B 1 376 ? 92.739 71.040 69.515 1.00 31.34 380 GLY B C 1
ATOM 8514 O O . GLY B 1 376 ? 93.969 71.025 69.411 1.00 33.79 380 GLY B O 1
ATOM 8515 N N . ILE B 1 377 ? 92.021 69.942 69.746 1.00 31.41 381 ILE B N 1
ATOM 8516 C CA . ILE B 1 377 ? 92.611 68.608 69.720 1.00 29.67 381 ILE B CA 1
ATOM 8517 C C . ILE B 1 377 ? 91.634 67.645 69.061 1.00 30.77 381 ILE B C 1
ATOM 8518 O O . ILE B 1 377 ? 91.928 66.455 68.912 1.00 28.21 381 ILE B O 1
ATOM 8523 N N . TRP B 1 378 ? 90.471 68.149 68.659 1.00 34.93 382 TRP B N 1
ATOM 8524 C CA . TRP B 1 378 ? 89.370 67.312 68.196 1.00 32.45 382 TRP B CA 1
ATOM 8525 C C . TRP B 1 378 ? 89.338 67.291 66.672 1.00 31.68 382 TRP B C 1
ATOM 8526 O O . TRP B 1 378 ? 89.087 68.321 66.036 1.00 28.98 382 TRP B O 1
ATOM 8537 N N . ASN B 1 379 ? 89.574 66.114 66.093 1.00 27.61 383 ASN B N 1
ATOM 8538 C CA . ASN B 1 379 ? 89.678 65.977 64.644 1.00 29.03 383 ASN B CA 1
ATOM 8539 C C . ASN B 1 379 ? 89.491 64.515 64.266 1.00 32.53 383 ASN B C 1
ATOM 8540 O O . ASN B 1 379 ? 90.179 63.644 64.807 1.00 33.03 383 ASN B O 1
ATOM 8545 N N . ASP B 1 380 ? 88.576 64.252 63.332 1.00 28.92 384 ASP B N 1
ATOM 8546 C CA . ASP B 1 380 ? 88.279 62.897 62.883 1.00 30.77 384 ASP B CA 1
ATOM 8547 C C . ASP B 1 380 ? 88.682 62.649 61.433 1.00 29.38 384 ASP B C 1
ATOM 8548 O O . ASP B 1 380 ? 88.267 61.643 60.851 1.00 31.24 384 ASP B O 1
ATOM 8553 N N . LEU B 1 381 ? 89.484 63.528 60.839 1.00 33.10 385 LEU B N 1
ATOM 8554 C CA . LEU B 1 381 ? 89.824 63.450 59.425 1.00 33.47 385 LEU B CA 1
ATOM 8555 C C . LEU B 1 381 ? 91.320 63.225 59.256 1.00 34.15 385 LEU B C 1
ATOM 8556 O O . LEU B 1 381 ? 92.130 63.913 59.886 1.00 33.06 385 LEU B O 1
ATOM 8561 N N . MET B 1 382 ? 91.680 62.267 58.396 1.00 36.40 386 MET B N 1
ATOM 8562 C CA . MET B 1 382 ? 93.088 62.032 58.090 1.00 36.51 386 MET B CA 1
ATOM 8563 C C . MET B 1 382 ? 93.684 63.178 57.286 1.00 37.09 386 MET B C 1
ATOM 8564 O O . MET B 1 382 ? 94.879 63.469 57.413 1.00 32.79 386 MET B O 1
ATOM 8569 N N . GLN B 1 383 ? 92.874 63.832 56.451 1.00 38.29 387 GLN B N 1
ATOM 8570 C CA . GLN B 1 383 ? 93.286 64.999 55.675 1.00 37.17 387 GLN B CA 1
ATOM 8571 C C . GLN B 1 383 ? 92.332 66.137 56.023 1.00 36.04 387 GLN B C 1
ATOM 8572 O O . GLN B 1 383 ? 91.404 66.443 55.258 1.00 35.78 387 GLN B O 1
ATOM 8578 N N . PRO B 1 384 ? 92.528 66.780 57.170 1.00 31.67 388 PRO B N 1
ATOM 8579 C CA . PRO B 1 384 ? 91.598 67.817 57.616 1.00 33.25 388 PRO B CA 1
ATOM 8580 C C . PRO B 1 384 ? 91.811 69.109 56.850 1.00 32.13 388 PRO B C 1
ATOM 8581 O O . PRO B 1 384 ? 92.832 69.270 56.162 1.00 33.71 388 PRO B O 1
ATOM 8585 N N . PRO B 1 385 ? 90.863 70.044 56.925 1.00 33.93 389 PRO B N 1
ATOM 8586 C CA . PRO B 1 385 ? 91.045 71.340 56.256 1.00 31.95 389 PRO B CA 1
ATOM 8587 C C . PRO B 1 385 ? 92.318 72.036 56.718 1.00 37.03 389 PRO B C 1
ATOM 8588 O O . PRO B 1 385 ? 92.539 72.234 57.915 1.00 37.57 389 PRO B O 1
ATOM 8592 N N . TRP B 1 386 ? 93.159 72.401 55.746 1.00 35.91 390 TRP B N 1
ATOM 8593 C CA . TRP B 1 386 ? 94.408 73.124 55.999 1.00 33.56 390 TRP B CA 1
ATOM 8594 C C . TRP B 1 386 ? 95.280 72.404 57.026 1.00 26.86 390 TRP B C 1
ATOM 8595 O O . TRP B 1 386 ? 96.006 73.035 57.800 1.00 27.90 390 TRP B O 1
ATOM 8606 N N . GLU B 1 387 ? 95.195 71.074 57.044 1.00 31.90 391 GLU B N 1
ATOM 8607 C CA . GLU B 1 387 ? 95.998 70.163 57.855 1.00 31.66 391 GLU B CA 1
ATOM 8608 C C . GLU B 1 387 ? 95.741 70.293 59.351 1.00 33.53 391 GLU B C 1
ATOM 8609 O O . GLU B 1 387 ? 96.384 69.584 60.135 1.00 31.08 391 GLU B O 1
ATOM 8615 N N . SER B 1 388 ? 94.828 71.166 59.776 1.00 34.13 392 SER B N 1
ATOM 8616 C CA . SER B 1 388 ? 94.489 71.330 61.192 1.00 33.55 392 SER B CA 1
ATOM 8617 C C . SER B 1 388 ? 95.738 71.562 62.044 1.00 33.77 392 SER B C 1
ATOM 8618 O O . SER B 1 388 ? 95.835 71.095 63.180 1.00 33.32 392 SER B O 1
ATOM 8621 N N . LYS B 1 389 ? 96.705 72.296 61.488 1.00 29.29 393 LYS B N 1
ATOM 8622 C CA . LYS B 1 389 ? 97.937 72.596 62.206 1.00 27.00 393 LYS B CA 1
ATOM 8623 C C . LYS B 1 389 ? 97.905 73.980 62.843 1.00 32.64 393 LYS B C 1
ATOM 8624 O O . LYS B 1 389 ? 96.916 74.356 63.482 1.00 33.93 393 LYS B O 1
ATOM 8630 N N . TYR B 1 390 ? 98.986 74.740 62.689 1.00 31.98 394 TYR B N 1
ATOM 8631 C CA . TYR B 1 390 ? 99.111 76.050 63.323 1.00 34.22 394 TYR B CA 1
ATOM 8632 C C . TYR B 1 390 ? 99.327 77.114 62.251 1.00 32.75 394 TYR B C 1
ATOM 8633 O O . TYR B 1 390 ? 100.449 77.304 61.773 1.00 31.75 394 TYR B O 1
ATOM 8642 N N . THR B 1 391 ? 98.248 77.797 61.873 1.00 31.50 395 THR B N 1
ATOM 8643 C CA . THR B 1 391 ? 98.322 78.947 60.982 1.00 29.63 395 THR B CA 1
ATOM 8644 C C . THR B 1 391 ? 98.493 80.208 61.821 1.00 34.24 395 THR B C 1
ATOM 8645 O O . THR B 1 391 ? 97.597 80.574 62.590 1.00 32.42 395 THR B O 1
ATOM 8649 N N . ILE B 1 392 ? 99.633 80.879 61.663 1.00 36.09 396 ILE B N 1
ATOM 8650 C CA . ILE B 1 392 ? 100.032 81.910 62.613 1.00 28.37 396 ILE B CA 1
ATOM 8651 C C . ILE B 1 392 ? 100.070 83.295 61.979 1.00 29.40 396 ILE B C 1
ATOM 8652 O O . ILE B 1 392 ? 100.864 84.150 62.387 1.00 27.89 396 ILE B O 1
ATOM 8657 N N . ASN B 1 393 ? 99.205 83.543 60.995 1.00 33.46 397 ASN B N 1
ATOM 8658 C CA . ASN B 1 393 ? 98.962 84.907 60.543 1.00 33.05 397 ASN B CA 1
ATOM 8659 C C . ASN B 1 393 ? 97.608 85.430 61.017 1.00 34.92 397 ASN B C 1
ATOM 8660 O O . ASN B 1 393 ? 97.109 86.420 60.470 1.00 30.13 397 ASN B O 1
ATOM 8665 N N . ILE B 1 394 ? 97.003 84.759 62.009 1.00 33.23 398 ILE B N 1
ATOM 8666 C CA . ILE B 1 394 ? 95.906 85.266 62.839 1.00 33.66 398 ILE B CA 1
ATOM 8667 C C . ILE B 1 394 ? 95.415 84.167 63.778 1.00 31.41 398 ILE B C 1
ATOM 8668 O O . ILE B 1 394 ? 95.162 84.415 64.963 1.00 33.66 398 ILE B O 1
ATOM 8673 N N . ASN B 1 395 ? 95.309 82.941 63.262 1.00 33.26 399 ASN B N 1
ATOM 8674 C CA . ASN B 1 395 ? 94.441 81.938 63.877 1.00 32.43 399 ASN B CA 1
ATOM 8675 C C . ASN B 1 395 ? 94.995 81.432 65.205 1.00 31.49 399 ASN B C 1
ATOM 8676 O O . ASN B 1 395 ? 94.276 81.396 66.210 1.00 29.10 399 ASN B O 1
ATOM 8681 N N . THR B 1 396 ? 96.263 81.019 65.231 1.00 28.11 400 THR B N 1
ATOM 8682 C CA . THR B 1 396 ? 96.830 80.515 66.479 1.00 28.77 400 THR B CA 1
ATOM 8683 C C . THR B 1 396 ? 96.923 81.620 67.525 1.00 29.48 400 THR B C 1
ATOM 8684 O O . THR B 1 396 ? 96.740 81.367 68.721 1.00 32.23 400 THR B O 1
ATOM 8688 N N . GLU B 1 397 ? 97.197 82.852 67.091 1.00 32.44 401 GLU B N 1
ATOM 8689 C CA . GLU B 1 397 ? 97.193 83.980 68.016 1.00 34.22 401 GLU B CA 1
ATOM 8690 C C . GLU B 1 397 ? 95.818 84.157 68.647 1.00 34.58 401 GLU B C 1
ATOM 8691 O O . GLU B 1 397 ? 95.698 84.352 69.863 1.00 30.75 401 GLU B O 1
ATOM 8697 N N . MET B 1 398 ? 94.762 84.086 67.830 1.00 29.50 402 MET B N 1
ATOM 8698 C CA . MET B 1 398 ? 93.403 84.204 68.349 1.00 26.98 402 MET B CA 1
ATOM 8699 C C . MET B 1 398 ? 93.087 83.107 69.357 1.00 30.77 402 MET B C 1
ATOM 8700 O O . MET B 1 398 ? 92.345 83.345 70.317 1.00 37.04 402 MET B O 1
ATOM 8705 N N . ASN B 1 399 ? 93.649 81.910 69.164 1.00 30.06 403 ASN B N 1
ATOM 8706 C CA . ASN B 1 399 ? 93.419 80.820 70.106 1.00 28.32 403 ASN B CA 1
ATOM 8707 C C . ASN B 1 399 ? 93.800 81.223 71.525 1.00 36.64 403 ASN B C 1
ATOM 8708 O O . ASN B 1 399 ? 93.102 80.876 72.484 1.00 30.63 403 ASN B O 1
ATOM 8713 N N . TYR B 1 400 ? 94.892 81.969 71.677 1.00 32.28 404 TYR B N 1
ATOM 8714 C CA . TYR B 1 400 ? 95.428 82.292 72.991 1.00 33.33 404 TYR B CA 1
ATOM 8715 C C . TYR B 1 400 ? 95.118 83.714 73.440 1.00 28.91 404 TYR B C 1
ATOM 8716 O O . TYR B 1 400 ? 95.563 84.113 74.521 1.00 37.04 404 TYR B O 1
ATOM 8725 N N . TRP B 1 401 ? 94.369 84.480 72.647 1.00 31.01 405 TRP B N 1
ATOM 8726 C CA . TRP B 1 401 ? 93.906 85.799 73.078 1.00 31.94 405 TRP B CA 1
ATOM 8727 C C . TRP B 1 401 ? 93.194 85.783 74.428 1.00 36.42 405 TRP B C 1
ATOM 8728 O O . TRP B 1 401 ? 93.545 86.605 75.290 1.00 32.07 405 TRP B O 1
ATOM 8739 N N . PRO B 1 402 ? 92.212 84.909 74.688 1.00 36.20 406 PRO B N 1
ATOM 8740 C CA . PRO B 1 402 ? 91.486 84.990 75.967 1.00 29.06 406 PRO B CA 1
ATOM 8741 C C . PRO B 1 402 ? 92.273 84.507 77.176 1.00 35.43 406 PRO B C 1
ATOM 8742 O O . PRO B 1 402 ? 91.742 84.573 78.290 1.00 32.78 406 PRO B O 1
ATOM 8746 N N . SER B 1 403 ? 93.515 84.050 77.003 1.00 32.00 407 SER B N 1
ATOM 8747 C CA . SER B 1 403 ? 94.211 83.333 78.071 1.00 32.70 407 SER B CA 1
ATOM 8748 C C . SER B 1 403 ? 94.363 84.183 79.329 1.00 32.88 407 SER B C 1
ATOM 8749 O O . SER B 1 403 ? 93.965 83.765 80.423 1.00 32.96 407 SER B O 1
ATOM 8752 N N . GLU B 1 404 ? 94.939 85.380 79.198 1.00 34.33 408 GLU B N 1
ATOM 8753 C CA . GLU B 1 404 ? 95.373 86.118 80.382 1.00 35.74 408 GLU B CA 1
ATOM 8754 C C . GLU B 1 404 ? 94.201 86.745 81.132 1.00 33.83 408 GLU B C 1
ATOM 8755 O O . GLU B 1 404 ? 94.101 86.612 82.356 1.00 29.33 408 GLU B O 1
ATOM 8761 N N . ALA B 1 405 ? 93.306 87.434 80.420 1.00 33.50 409 ALA B N 1
ATOM 8762 C CA . ALA B 1 405 ? 92.197 88.102 81.095 1.00 31.83 409 ALA B CA 1
ATOM 8763 C C . ALA B 1 405 ? 91.227 87.104 81.716 1.00 37.07 409 ALA B C 1
ATOM 8764 O O . ALA B 1 405 ? 90.549 87.429 82.698 1.00 33.95 409 ALA B O 1
ATOM 8766 N N . ASN B 1 406 ? 91.145 85.892 81.169 1.00 34.66 410 ASN B N 1
ATOM 8767 C CA . ASN B 1 406 ? 90.260 84.863 81.695 1.00 34.02 410 ASN B CA 1
ATOM 8768 C C . ASN B 1 406 ? 90.978 83.901 82.638 1.00 34.12 410 ASN B C 1
ATOM 8769 O O . ASN B 1 406 ? 90.500 82.782 82.853 1.00 32.01 410 ASN B O 1
ATOM 8774 N N . ALA B 1 407 ? 92.127 84.315 83.183 1.00 31.86 411 ALA B N 1
ATOM 8775 C CA . ALA B 1 407 ? 92.785 83.642 84.306 1.00 36.68 411 ALA B CA 1
ATOM 8776 C C . ALA B 1 407 ? 93.241 82.225 83.955 1.00 33.59 411 ALA B C 1
ATOM 8777 O O . ALA B 1 407 ? 93.136 81.310 84.772 1.00 34.95 411 ALA B O 1
ATOM 8779 N N . LEU B 1 408 ? 93.771 82.040 82.748 1.00 33.62 412 LEU B N 1
ATOM 8780 C CA . LEU B 1 408 ? 94.236 80.733 82.295 1.00 33.02 412 LEU B CA 1
ATOM 8781 C C . LEU B 1 408 ? 95.620 80.837 81.673 1.00 35.93 412 LEU B C 1
ATOM 8782 O O . LEU B 1 408 ? 95.901 80.234 80.633 1.00 31.07 412 LEU B O 1
ATOM 8787 N N . HIS B 1 409 ? 96.516 81.593 82.313 1.00 35.21 413 HIS B N 1
ATOM 8788 C CA . HIS B 1 409 ? 97.845 81.810 81.754 1.00 35.81 413 HIS B CA 1
ATOM 8789 C C . HIS B 1 409 ? 98.673 80.532 81.695 1.00 31.52 413 HIS B C 1
ATOM 8790 O O . HIS B 1 409 ? 99.615 80.459 80.900 1.00 38.57 413 HIS B O 1
ATOM 8797 N N . GLU B 1 410 ? 98.348 79.528 82.513 1.00 34.08 414 GLU B N 1
ATOM 8798 C CA . GLU B 1 410 ? 99.082 78.269 82.451 1.00 32.70 414 GLU B CA 1
ATOM 8799 C C . GLU B 1 410 ? 98.845 77.548 81.131 1.00 38.14 414 GLU B C 1
ATOM 8800 O O . GLU B 1 410 ? 99.703 76.779 80.684 1.00 37.67 414 GLU B O 1
ATOM 8806 N N . CYS B 1 411 ? 97.696 77.784 80.494 1.00 37.70 415 CYS B N 1
ATOM 8807 C CA . CYS B 1 411 ? 97.424 77.208 79.184 1.00 35.91 415 CYS B CA 1
ATOM 8808 C C . CYS B 1 411 ? 98.328 77.770 78.096 1.00 38.66 415 CYS B C 1
ATOM 8809 O O . CYS B 1 411 ? 98.320 77.248 76.976 1.00 39.56 415 CYS B O 1
ATOM 8812 N N . VAL B 1 412 ? 99.101 78.815 78.397 1.00 37.78 416 VAL B N 1
ATOM 8813 C CA . VAL B 1 412 ? 100.031 79.380 77.426 1.00 34.81 416 VAL B CA 1
ATOM 8814 C C . VAL B 1 412 ? 101.326 78.580 77.347 1.00 38.32 416 VAL B C 1
ATOM 8815 O O . VAL B 1 412 ? 102.045 78.681 76.343 1.00 37.12 416 VAL B O 1
ATOM 8819 N N . GLU B 1 413 ? 101.628 77.770 78.367 1.00 33.88 417 GLU B N 1
ATOM 8820 C CA . GLU B 1 413 ? 102.864 76.986 78.397 1.00 40.33 417 GLU B CA 1
ATOM 8821 C C . GLU B 1 413 ? 103.161 76.257 77.090 1.00 36.29 417 GLU B C 1
ATOM 8822 O O . GLU B 1 413 ? 104.317 76.305 76.641 1.00 35.07 417 GLU B O 1
ATOM 8828 N N . PRO B 1 414 ? 102.209 75.563 76.448 1.00 37.75 418 PRO B N 1
ATOM 8829 C CA . PRO B 1 414 ? 102.542 74.922 75.163 1.00 36.18 418 PRO B CA 1
ATOM 8830 C C . PRO B 1 414 ? 103.004 75.900 74.098 1.00 36.27 418 PRO B C 1
ATOM 8831 O O . PRO B 1 414 ? 103.878 75.560 73.290 1.00 40.32 418 PRO B O 1
ATOM 8835 N N . LEU B 1 415 ? 102.439 77.109 74.069 1.00 35.62 419 LEU B N 1
ATOM 8836 C CA . LEU B 1 415 ? 102.890 78.108 73.106 1.00 37.65 419 LEU B CA 1
ATOM 8837 C C . LEU B 1 415 ? 104.331 78.516 73.384 1.00 36.71 419 LEU B C 1
ATOM 8838 O O . LEU B 1 415 ? 105.146 78.625 72.460 1.00 34.24 419 LEU B O 1
ATOM 8843 N N . GLU B 1 416 ? 104.661 78.749 74.658 1.00 36.65 420 GLU B N 1
ATOM 8844 C CA . GLU B 1 416 ? 106.042 79.041 75.031 1.00 36.02 420 GLU B CA 1
ATOM 8845 C C . GLU B 1 416 ? 106.979 77.935 74.564 1.00 33.89 420 GLU B C 1
ATOM 8846 O O . GLU B 1 416 ? 108.015 78.203 73.945 1.00 42.27 420 GLU B O 1
ATOM 8852 N N . ALA B 1 417 ? 106.623 76.680 74.850 1.00 36.87 421 ALA B N 1
ATOM 8853 C CA . ALA B 1 417 ? 107.465 75.558 74.447 1.00 36.16 421 ALA B CA 1
ATOM 8854 C C . ALA B 1 417 ? 107.627 75.502 72.935 1.00 35.43 421 ALA B C 1
ATOM 8855 O O . ALA B 1 417 ? 108.738 75.299 72.431 1.00 29.97 421 ALA B O 1
ATOM 8857 N N . MET B 1 418 ? 106.532 75.690 72.195 1.00 33.98 422 MET B N 1
ATOM 8858 C CA . MET B 1 418 ? 106.615 75.698 70.739 1.00 33.50 422 MET B CA 1
ATOM 8859 C C . MET B 1 418 ? 107.493 76.840 70.242 1.00 34.04 422 MET B C 1
ATOM 8860 O O . MET B 1 418 ? 108.226 76.687 69.259 1.00 38.18 422 MET B O 1
ATOM 8865 N N . LEU B 1 419 ? 107.435 77.994 70.913 1.00 33.95 423 LEU B N 1
ATOM 8866 C CA . LEU B 1 419 ? 108.220 79.142 70.470 1.00 35.32 423 LEU B CA 1
ATOM 8867 C C . LEU B 1 419 ? 109.712 78.929 70.698 1.00 38.70 423 LEU B C 1
ATOM 8868 O O . LEU B 1 419 ? 110.533 79.461 69.941 1.00 39.88 423 LEU B O 1
ATOM 8873 N N . PHE B 1 420 ? 110.085 78.162 71.726 1.00 34.21 424 PHE B N 1
ATOM 8874 C CA . PHE B 1 420 ? 111.487 77.790 71.886 1.00 37.28 424 PHE B CA 1
ATOM 8875 C C . PHE B 1 420 ? 111.917 76.796 70.814 1.00 37.89 424 PHE B C 1
ATOM 8876 O O . PHE B 1 420 ? 113.074 76.818 70.381 1.00 35.54 424 PHE B O 1
ATOM 8884 N N . ASP B 1 421 ? 111.006 75.920 70.381 1.00 36.22 425 ASP B N 1
ATOM 8885 C CA . ASP B 1 421 ? 111.286 75.054 69.239 1.00 37.38 425 ASP B CA 1
ATOM 8886 C C . ASP B 1 421 ? 111.487 75.876 67.973 1.00 40.47 425 ASP B C 1
ATOM 8887 O O . ASP B 1 421 ? 112.437 75.653 67.214 1.00 36.94 425 ASP B O 1
ATOM 8892 N N . LEU B 1 422 ? 110.587 76.833 67.727 1.00 41.29 426 LEU B N 1
ATOM 8893 C CA . LEU B 1 422 ? 110.690 77.673 66.541 1.00 41.05 426 LEU B CA 1
ATOM 8894 C C . LEU B 1 422 ? 111.920 78.567 66.575 1.00 35.93 426 LEU B C 1
ATOM 8895 O O . LEU B 1 422 ? 112.316 79.098 65.532 1.00 33.19 426 LEU B O 1
ATOM 8900 N N . ALA B 1 423 ? 112.530 78.752 67.748 1.00 36.96 427 ALA B N 1
ATOM 8901 C CA . ALA B 1 423 ? 113.802 79.461 67.810 1.00 40.74 427 ALA B CA 1
ATOM 8902 C C . ALA B 1 423 ? 114.909 78.653 67.145 1.00 37.19 427 ALA B C 1
ATOM 8903 O O . ALA B 1 423 ? 115.799 79.219 66.500 1.00 42.79 427 ALA B O 1
ATOM 8905 N N . GLN B 1 424 ? 114.867 77.326 67.286 1.00 37.49 428 GLN B N 1
ATOM 8906 C CA . GLN B 1 424 ? 115.883 76.478 66.672 1.00 37.47 428 GLN B CA 1
ATOM 8907 C C . GLN B 1 424 ? 115.655 76.356 65.170 1.00 37.45 428 GLN B C 1
ATOM 8908 O O . GLN B 1 424 ? 116.507 76.750 64.366 1.00 36.72 428 GLN B O 1
ATOM 8914 N N . THR B 1 425 ? 114.503 75.807 64.773 1.00 38.90 429 THR B N 1
ATOM 8915 C CA . THR B 1 425 ? 114.224 75.616 63.352 1.00 37.02 429 THR B CA 1
ATOM 8916 C C . THR B 1 425 ? 114.166 76.947 62.614 1.00 35.29 429 THR B C 1
ATOM 8917 O O . THR B 1 425 ? 114.594 77.043 61.458 1.00 34.24 429 THR B O 1
ATOM 8921 N N . GLY B 1 426 ? 113.642 77.987 63.267 1.00 33.32 430 GLY B N 1
ATOM 8922 C CA . GLY B 1 426 ? 113.600 79.298 62.645 1.00 35.10 430 GLY B CA 1
ATOM 8923 C C . GLY B 1 426 ? 114.973 79.894 62.416 1.00 36.57 430 GLY B C 1
ATOM 8924 O O . GLY B 1 426 ? 115.164 80.677 61.480 1.00 37.21 430 GLY B O 1
ATOM 8925 N N . THR B 1 427 ? 115.943 79.546 63.264 1.00 35.25 431 THR B N 1
ATOM 8926 C CA . THR B 1 427 ? 117.319 79.964 63.017 1.00 36.53 431 THR B CA 1
ATOM 8927 C C . THR B 1 427 ? 117.860 79.324 61.745 1.00 38.58 431 THR B C 1
ATOM 8928 O O . THR B 1 427 ? 118.496 79.999 60.927 1.00 37.64 431 THR B O 1
ATOM 8932 N N . HIS B 1 428 ? 117.608 78.025 61.563 1.00 36.30 432 HIS B N 1
ATOM 8933 C CA . HIS B 1 428 ? 117.999 77.346 60.332 1.00 37.35 432 HIS B CA 1
ATOM 8934 C C . HIS B 1 428 ? 117.371 78.018 59.118 1.00 39.47 432 HIS B C 1
ATOM 8935 O O . HIS B 1 428 ? 118.052 78.291 58.123 1.00 36.92 432 HIS B O 1
ATOM 8942 N N . THR B 1 429 ? 116.069 78.305 59.191 1.00 36.02 433 THR B N 1
ATOM 8943 C CA . THR B 1 429 ? 115.378 78.946 58.076 1.00 36.02 433 THR B CA 1
ATOM 8944 C C . THR B 1 429 ? 115.946 80.331 57.794 1.00 35.12 433 THR B C 1
ATOM 8945 O O . THR B 1 429 ? 116.143 80.705 56.631 1.00 31.07 433 THR B O 1
ATOM 8949 N N . ALA B 1 430 ? 116.223 81.106 58.846 1.00 34.69 434 ALA B N 1
ATOM 8950 C CA . ALA B 1 430 ? 116.755 82.451 58.656 1.00 34.77 434 ALA B CA 1
ATOM 8951 C C . ALA B 1 430 ? 118.096 82.421 57.933 1.00 38.78 434 ALA B C 1
ATOM 8952 O O . ALA B 1 430 ? 118.400 83.315 57.136 1.00 36.27 434 ALA B O 1
ATOM 8954 N N . ARG B 1 431 ? 118.908 81.399 58.194 1.00 39.47 435 ARG B N 1
ATOM 8955 C CA . ARG B 1 431 ? 120.224 81.333 57.573 1.00 37.11 435 ARG B CA 1
ATOM 8956 C C . ARG B 1 431 ? 120.177 80.665 56.206 1.00 38.31 435 ARG B C 1
ATOM 8957 O O . ARG B 1 431 ? 120.961 81.021 55.319 1.00 36.24 435 ARG B O 1
ATOM 8965 N N . ALA B 1 432 ? 119.267 79.710 56.009 1.00 39.78 436 ALA B N 1
ATOM 8966 C CA . ALA B 1 432 ? 119.218 78.983 54.746 1.00 40.21 436 ALA B CA 1
ATOM 8967 C C . ALA B 1 432 ? 118.483 79.757 53.658 1.00 42.58 436 ALA B C 1
ATOM 8968 O O . ALA B 1 432 ? 118.830 79.636 52.478 1.00 38.01 436 ALA B O 1
ATOM 8970 N N . ILE B 1 433 ? 117.481 80.550 54.024 1.00 38.50 437 ILE B N 1
ATOM 8971 C CA . ILE B 1 433 ? 116.722 81.318 53.040 1.00 35.45 437 ILE B CA 1
ATOM 8972 C C . ILE B 1 433 ? 117.293 82.717 52.866 1.00 36.91 437 ILE B C 1
ATOM 8973 O O . ILE B 1 433 ? 117.460 83.198 51.742 1.00 36.44 437 ILE B O 1
ATOM 8978 N N . TYR B 1 434 ? 117.600 83.392 53.973 1.00 33.27 438 TYR B N 1
ATOM 8979 C CA . TYR B 1 434 ? 117.983 84.795 53.939 1.00 38.39 438 TYR B CA 1
ATOM 8980 C C . TYR B 1 434 ? 119.453 85.043 54.243 1.00 33.06 438 TYR B C 1
ATOM 8981 O O . TYR B 1 434 ? 119.902 86.188 54.112 1.00 35.51 438 TYR B O 1
ATOM 8990 N N . ASP B 1 435 ? 120.211 84.014 54.626 1.00 39.13 439 ASP B N 1
ATOM 8991 C CA . ASP B 1 435 ? 121.594 84.175 55.076 1.00 37.39 439 ASP B CA 1
ATOM 8992 C C . ASP B 1 435 ? 121.688 85.294 56.111 1.00 38.79 439 ASP B C 1
ATOM 8993 O O . ASP B 1 435 ? 122.499 86.217 56.008 1.00 33.91 439 ASP B O 1
ATOM 8998 N N . ALA B 1 436 ? 120.819 85.213 57.111 1.00 42.35 440 ALA B N 1
ATOM 8999 C CA . ALA B 1 436 ? 120.681 86.246 58.121 1.00 37.67 440 ALA B CA 1
ATOM 9000 C C . ALA B 1 436 ? 120.757 85.632 59.508 1.00 38.93 440 ALA B C 1
ATOM 9001 O O . ALA B 1 436 ? 120.428 84.455 59.691 1.00 40.22 440 ALA B O 1
ATOM 9003 N N . PRO B 1 437 ? 121.196 86.397 60.499 1.00 37.93 441 PRO B N 1
ATOM 9004 C CA . PRO B 1 437 ? 121.184 85.921 61.884 1.00 40.08 441 PRO B CA 1
ATOM 9005 C C . PRO B 1 437 ? 119.764 85.934 62.441 1.00 36.98 441 PRO B C 1
ATOM 9006 O O . PRO B 1 437 ? 118.799 86.260 61.753 1.00 38.28 441 PRO B O 1
ATOM 9010 N N . GLY B 1 438 ? 119.652 85.574 63.717 1.00 37.41 442 GLY B N 1
ATOM 9011 C CA . GLY B 1 438 ? 118.347 85.521 64.339 1.00 36.18 442 GLY B CA 1
ATOM 9012 C C . GLY B 1 438 ? 117.531 84.334 63.848 1.00 38.85 442 GLY B C 1
ATOM 9013 O O . GLY B 1 438 ? 118.049 83.367 63.282 1.00 39.77 442 GLY B O 1
ATOM 9014 N N . TRP B 1 439 ? 116.222 84.423 64.077 1.00 38.06 443 TRP B N 1
ATOM 9015 C CA . TRP B 1 439 ? 115.299 83.378 63.664 1.00 37.37 443 TRP B CA 1
ATOM 9016 C C . TRP B 1 439 ? 114.051 84.010 63.065 1.00 34.52 443 TRP B C 1
ATOM 9017 O O . TRP B 1 439 ? 113.682 85.139 63.402 1.00 31.84 443 TRP B O 1
ATOM 9028 N N . VAL B 1 440 ? 113.406 83.267 62.170 1.00 32.81 444 VAL B N 1
ATOM 9029 C CA . VAL B 1 440 ? 112.249 83.755 61.431 1.00 29.84 444 VAL B CA 1
ATOM 9030 C C . VAL B 1 440 ? 111.255 82.614 61.262 1.00 32.14 444 VAL B C 1
ATOM 9031 O O . VAL B 1 440 ? 111.644 81.452 61.105 1.00 35.96 444 VAL B O 1
ATOM 9035 N N . VAL B 1 441 ? 109.969 82.947 61.330 1.00 34.04 445 VAL B N 1
ATOM 9036 C CA . VAL B 1 441 ? 108.885 82.017 61.039 1.00 33.21 445 VAL B CA 1
ATOM 9037 C C . VAL B 1 441 ? 107.905 82.709 60.105 1.00 34.75 445 VAL B C 1
ATOM 9038 O O . VAL B 1 441 ? 107.684 83.920 60.211 1.00 33.48 445 VAL B O 1
ATOM 9042 N N . HIS B 1 442 ? 107.320 81.942 59.189 1.00 32.38 446 HIS B N 1
ATOM 9043 C CA . HIS B 1 442 ? 106.346 82.512 58.270 1.00 33.18 446 HIS B CA 1
ATOM 9044 C C . HIS B 1 442 ? 104.932 82.243 58.772 1.00 30.42 446 HIS B C 1
ATOM 9045 O O . HIS B 1 442 ? 104.683 82.358 59.975 1.00 30.25 446 HIS B O 1
ATOM 9052 N N . ASN B 1 443 ? 103.995 81.903 57.891 1.00 27.92 447 ASN B N 1
ATOM 9053 C CA . ASN B 1 443 ? 102.592 81.939 58.289 1.00 31.56 447 ASN B CA 1
ATOM 9054 C C . ASN B 1 443 ? 102.041 80.597 58.769 1.00 37.86 447 ASN B C 1
ATOM 9055 O O . ASN B 1 443 ? 100.851 80.520 59.093 1.00 34.98 447 ASN B O 1
ATOM 9060 N N . ASN B 1 444 ? 102.862 79.550 58.849 1.00 30.17 448 ASN B N 1
ATOM 9061 C CA . ASN B 1 444 ? 102.365 78.241 59.253 1.00 31.23 448 ASN B CA 1
ATOM 9062 C C . ASN B 1 444 ? 103.477 77.425 59.898 1.00 30.25 448 ASN B C 1
ATOM 9063 O O . ASN B 1 444 ? 104.659 77.612 59.600 1.00 30.35 448 ASN B O 1
ATOM 9068 N N . THR B 1 445 ? 103.078 76.505 60.775 1.00 34.06 449 THR B N 1
ATOM 9069 C CA . THR B 1 445 ? 103.988 75.514 61.333 1.00 35.71 449 THR B CA 1
ATOM 9070 C C . THR B 1 445 ? 103.180 74.287 61.738 1.00 31.82 449 THR B C 1
ATOM 9071 O O . THR B 1 445 ? 101.949 74.326 61.813 1.00 33.64 449 THR B O 1
ATOM 9075 N N . ASP B 1 446 ? 103.886 73.183 61.988 1.00 35.29 450 ASP B N 1
ATOM 9076 C CA . ASP B 1 446 ? 103.222 71.948 62.390 1.00 34.48 450 ASP B CA 1
ATOM 9077 C C . ASP B 1 446 ? 103.916 71.300 63.583 1.00 30.05 450 ASP B C 1
ATOM 9078 O O . ASP B 1 446 ? 104.718 71.945 64.266 1.00 35.07 450 ASP B O 1
ATOM 9083 N N . LEU B 1 447 ? 103.607 70.025 63.841 1.00 34.05 451 LEU B N 1
ATOM 9084 C CA . LEU B 1 447 ? 104.244 69.309 64.943 1.00 33.35 451 LEU B CA 1
ATOM 9085 C C . LEU B 1 447 ? 105.751 69.203 64.746 1.00 35.83 451 LEU B C 1
ATOM 9086 O O . LEU B 1 447 ? 106.503 69.096 65.723 1.00 29.70 451 LEU B O 1
ATOM 9091 N N . TRP B 1 448 ? 106.209 69.235 63.499 1.00 35.67 452 TRP B N 1
ATOM 9092 C CA . TRP B 1 448 ? 107.624 69.153 63.178 1.00 36.75 452 TRP B CA 1
ATOM 9093 C C . TRP B 1 448 ? 108.282 70.526 63.097 1.00 34.31 452 TRP B C 1
ATOM 9094 O O . TRP B 1 448 ? 109.454 70.621 62.717 1.00 40.81 452 TRP B O 1
ATOM 9105 N N . ARG B 1 449 ? 107.543 71.584 63.442 1.00 31.73 453 ARG B N 1
ATOM 9106 C CA . ARG B 1 449 ? 108.096 72.913 63.710 1.00 33.00 453 ARG B CA 1
ATOM 9107 C C . ARG B 1 449 ? 108.789 73.523 62.493 1.00 34.88 453 ARG B C 1
ATOM 9108 O O . ARG B 1 449 ? 109.788 74.232 62.629 1.00 35.71 453 ARG B O 1
ATOM 9116 N N . GLN B 1 450 ? 108.266 73.267 61.298 1.00 30.51 454 GLN B N 1
ATOM 9117 C CA . GLN B 1 450 ? 108.801 73.910 60.107 1.00 36.39 454 GLN B CA 1
ATOM 9118 C C . GLN B 1 450 ? 108.490 75.404 60.130 1.00 35.79 454 GLN B C 1
ATOM 9119 O O . GLN B 1 450 ? 107.446 75.835 60.624 1.00 38.74 454 GLN B O 1
ATOM 9125 N N . ALA B 1 451 ? 109.415 76.201 59.590 1.00 34.39 455 ALA B N 1
ATOM 9126 C CA . ALA B 1 451 ? 109.320 77.652 59.688 1.00 28.71 455 ALA B CA 1
ATOM 9127 C C . ALA B 1 451 ? 109.364 78.361 58.339 1.00 30.61 455 ALA B C 1
ATOM 9128 O O . ALA B 1 451 ? 109.446 79.594 58.308 1.00 30.49 455 ALA B O 1
ATOM 9130 N N . GLY B 1 452 ? 109.311 77.630 57.229 1.00 33.48 456 GLY B N 1
ATOM 9131 C CA . GLY B 1 452 ? 109.386 78.238 55.921 1.00 31.39 456 GLY B CA 1
ATOM 9132 C C . GLY B 1 452 ? 108.023 78.572 55.348 1.00 34.89 456 GLY B C 1
ATOM 9133 O O . GLY B 1 452 ? 106.984 78.146 55.864 1.00 33.05 456 GLY B O 1
ATOM 9134 N N . PRO B 1 453 ? 108.001 79.354 54.272 1.00 33.62 457 PRO B N 1
ATOM 9135 C CA . PRO B 1 453 ? 106.737 79.639 53.588 1.00 35.59 457 PRO B CA 1
ATOM 9136 C C . PRO B 1 453 ? 106.289 78.456 52.747 1.00 36.60 457 PRO B C 1
ATOM 9137 O O . PRO B 1 453 ? 107.101 77.730 52.167 1.00 35.13 457 PRO B O 1
ATOM 9141 N N . ILE B 1 454 ? 104.972 78.264 52.683 1.00 37.61 458 ILE B N 1
ATOM 9142 C CA . ILE B 1 454 ? 104.377 77.077 52.084 1.00 34.55 458 ILE B CA 1
ATOM 9143 C C . ILE B 1 454 ? 103.158 77.477 51.257 1.00 38.25 458 ILE B C 1
ATOM 9144 O O . ILE B 1 454 ? 102.770 78.647 51.201 1.00 34.01 458 ILE B O 1
ATOM 9149 N N . ASP B 1 455 ? 102.564 76.477 50.597 1.00 40.37 459 ASP B N 1
ATOM 9150 C CA . ASP B 1 455 ? 101.316 76.596 49.846 1.00 37.43 459 ASP B CA 1
ATOM 9151 C C . ASP B 1 455 ? 101.430 77.530 48.647 1.00 40.69 459 ASP B C 1
ATOM 9152 O O . ASP B 1 455 ? 101.256 77.101 47.501 1.00 38.52 459 ASP B O 1
ATOM 9157 N N . GLY B 1 456 ? 101.697 78.807 48.900 1.00 41.89 460 GLY B N 1
ATOM 9158 C CA . GLY B 1 456 ? 101.780 79.794 47.842 1.00 35.57 460 GLY B CA 1
ATOM 9159 C C . GLY B 1 456 ? 102.335 81.111 48.342 1.00 36.89 460 GLY B C 1
ATOM 9160 O O . GLY B 1 456 ? 102.068 81.502 49.481 1.00 35.55 460 GLY B O 1
ATOM 9161 N N . ALA B 1 457 ? 103.113 81.803 47.505 1.00 35.11 461 ALA B N 1
ATOM 9162 C CA . ALA B 1 457 ? 103.674 83.085 47.923 1.00 34.91 461 ALA B CA 1
ATOM 9163 C C . ALA B 1 457 ? 102.584 84.114 48.187 1.00 37.05 461 ALA B C 1
ATOM 9164 O O . ALA B 1 457 ? 102.752 84.990 49.043 1.00 35.59 461 ALA B O 1
ATOM 9166 N N . GLN B 1 458 ? 101.457 84.017 47.478 1.00 35.88 462 GLN B N 1
ATOM 9167 C CA . GLN B 1 458 ? 100.372 84.975 47.644 1.00 31.72 462 GLN B CA 1
ATOM 9168 C C . GLN B 1 458 ? 99.664 84.845 48.986 1.00 33.40 462 GLN B C 1
ATOM 9169 O O . GLN B 1 458 ? 98.830 85.697 49.309 1.00 32.22 462 GLN B O 1
ATOM 9175 N N . TRP B 1 459 ? 99.972 83.812 49.771 1.00 36.18 463 TRP B N 1
ATOM 9176 C CA . TRP B 1 459 ? 99.381 83.633 51.088 1.00 33.17 463 TRP B CA 1
ATOM 9177 C C . TRP B 1 459 ? 100.389 83.606 52.224 1.00 35.06 463 TRP B C 1
ATOM 9178 O O . TRP B 1 459 ? 100.010 83.907 53.361 1.00 30.70 463 TRP B O 1
ATOM 9189 N N . SER B 1 460 ? 101.652 83.271 51.955 1.00 27.93 464 SER B N 1
ATOM 9190 C CA . SER B 1 460 ? 102.562 82.831 53.005 1.00 34.41 464 SER B CA 1
ATOM 9191 C C . SER B 1 460 ? 103.926 83.509 53.019 1.00 33.27 464 SER B C 1
ATOM 9192 O O . SER B 1 460 ? 104.620 83.408 54.039 1.00 31.56 464 SER B O 1
ATOM 9195 N N . LEU B 1 461 ? 104.345 84.179 51.944 1.00 33.55 465 LEU B N 1
ATOM 9196 C CA . LEU B 1 461 ? 105.657 84.832 51.905 1.00 32.55 465 LEU B CA 1
ATOM 9197 C C . LEU B 1 461 ? 105.619 86.043 52.835 1.00 29.94 465 LEU B C 1
ATOM 9198 O O . LEU B 1 461 ? 105.485 87.195 52.416 1.00 30.78 465 LEU B O 1
ATOM 9203 N N . TRP B 1 462 ? 105.769 85.764 54.132 1.00 30.39 466 TRP B N 1
ATOM 9204 C CA . TRP B 1 462 ? 105.440 86.692 55.207 1.00 29.42 466 TRP B CA 1
ATOM 9205 C C . TRP B 1 462 ? 106.255 86.340 56.448 1.00 29.98 466 TRP B C 1
ATOM 9206 O O . TRP B 1 462 ? 105.968 85.336 57.110 1.00 32.72 466 TRP B O 1
ATOM 9217 N N . PRO B 1 463 ? 107.276 87.129 56.797 1.00 32.52 467 PRO B N 1
ATOM 9218 C CA . PRO B 1 463 ? 108.235 86.683 57.818 1.00 33.64 467 PRO B CA 1
ATOM 9219 C C . PRO B 1 463 ? 107.908 87.115 59.241 1.00 30.08 467 PRO B C 1
ATOM 9220 O O . PRO B 1 463 ? 108.817 87.238 60.067 1.00 29.23 467 PRO B O 1
ATOM 9224 N N . MET B 1 464 ? 106.631 87.326 59.556 1.00 28.99 468 MET B N 1
ATOM 9225 C CA . MET B 1 464 ? 106.242 87.917 60.832 1.00 30.91 468 MET B CA 1
ATOM 9226 C C . MET B 1 464 ? 105.609 86.921 61.798 1.00 30.79 468 MET B C 1
ATOM 9227 O O . MET B 1 464 ? 105.080 87.337 62.835 1.00 33.05 468 MET B O 1
ATOM 9232 N N . GLY B 1 465 ? 105.651 85.623 61.491 1.00 32.59 469 GLY B N 1
ATOM 9233 C CA . GLY B 1 465 ? 104.955 84.651 62.322 1.00 28.77 469 GLY B CA 1
ATOM 9234 C C . GLY B 1 465 ? 105.490 84.582 63.740 1.00 35.13 469 GLY B C 1
ATOM 9235 O O . GLY B 1 465 ? 104.719 84.524 64.701 1.00 30.93 469 GLY B O 1
ATOM 9236 N N . GLY B 1 466 ? 106.815 84.580 63.891 1.00 28.42 470 GLY B N 1
ATOM 9237 C CA . GLY B 1 466 ? 107.392 84.533 65.224 1.00 31.89 470 GLY B CA 1
ATOM 9238 C C . GLY B 1 466 ? 107.127 85.797 66.019 1.00 23.88 470 GLY B C 1
ATOM 9239 O O . GLY B 1 466 ? 106.889 85.741 67.228 1.00 30.54 470 GLY B O 1
ATOM 9240 N N . VAL B 1 467 ? 107.152 86.950 65.348 1.00 28.80 471 VAL B N 1
ATOM 9241 C CA . VAL B 1 467 ? 106.938 88.226 66.028 1.00 31.08 471 VAL B CA 1
ATOM 9242 C C . VAL B 1 467 ? 105.546 88.276 66.646 1.00 34.10 471 VAL B C 1
ATOM 9243 O O . VAL B 1 467 ? 105.378 88.644 67.816 1.00 31.76 471 VAL B O 1
ATOM 9247 N N . TRP B 1 468 ? 104.525 87.911 65.867 1.00 32.94 472 TRP B N 1
ATOM 9248 C CA . TRP B 1 468 ? 103.152 87.985 66.360 1.00 28.84 472 TRP B CA 1
ATOM 9249 C C . TRP B 1 468 ? 102.911 86.979 67.479 1.00 30.59 472 TRP B C 1
ATOM 9250 O O . TRP B 1 468 ? 102.243 87.295 68.470 1.00 30.08 472 TRP B O 1
ATOM 9261 N N . LEU B 1 469 ? 103.451 85.765 67.345 1.00 35.79 473 LEU B N 1
ATOM 9262 C CA . LEU B 1 469 ? 103.311 84.781 68.414 1.00 34.24 473 LEU B CA 1
ATOM 9263 C C . LEU B 1 469 ? 103.994 85.245 69.694 1.00 35.17 473 LEU B C 1
ATOM 9264 O O . LEU B 1 469 ? 103.524 84.936 70.795 1.00 34.61 473 LEU B O 1
ATOM 9269 N N . LEU B 1 470 ? 105.095 85.993 69.572 1.00 34.73 474 LEU B N 1
ATOM 9270 C CA . LEU B 1 470 ? 105.799 86.489 70.749 1.00 33.21 474 LEU B CA 1
ATOM 9271 C C . LEU B 1 470 ? 104.984 87.515 71.527 1.00 35.76 474 LEU B C 1
ATOM 9272 O O . LEU B 1 470 ? 105.262 87.736 72.711 1.00 33.35 474 LEU B O 1
ATOM 9277 N N . GLN B 1 471 ? 103.993 88.148 70.893 1.00 34.00 475 GLN B N 1
ATOM 9278 C CA . GLN B 1 471 ? 103.168 89.121 71.602 1.00 32.78 475 GLN B CA 1
ATOM 9279 C C . GLN B 1 471 ? 102.430 88.482 72.769 1.00 32.11 475 GLN B C 1
ATOM 9280 O O . GLN B 1 471 ? 102.156 89.151 73.772 1.00 33.48 475 GLN B O 1
ATOM 9286 N N . GLN B 1 472 ? 102.103 87.191 72.661 1.00 32.27 476 GLN B N 1
ATOM 9287 C CA . GLN B 1 472 ? 101.455 86.497 73.768 1.00 31.74 476 GLN B CA 1
ATOM 9288 C C . GLN B 1 472 ? 102.389 86.372 74.965 1.00 34.92 476 GLN B C 1
ATOM 9289 O O . GLN B 1 472 ? 101.948 86.458 76.117 1.00 32.76 476 GLN B O 1
ATOM 9295 N N . LEU B 1 473 ? 103.684 86.171 74.712 1.00 36.22 477 LEU B N 1
ATOM 9296 C CA . LEU B 1 473 ? 104.638 86.046 75.809 1.00 35.67 477 LEU B CA 1
ATOM 9297 C C . LEU B 1 473 ? 104.863 87.380 76.510 1.00 34.76 477 LEU B C 1
ATOM 9298 O O . LEU B 1 473 ? 105.101 87.407 77.723 1.00 35.75 477 LEU B O 1
ATOM 9303 N N . TRP B 1 474 ? 104.793 88.490 75.771 1.00 32.42 478 TRP B N 1
ATOM 9304 C CA . TRP B 1 474 ? 104.895 89.800 76.405 1.00 30.44 478 TRP B CA 1
ATOM 9305 C C . TRP B 1 474 ? 103.714 90.053 77.333 1.00 35.68 478 TRP B C 1
ATOM 9306 O O . TRP B 1 474 ? 103.871 90.669 78.394 1.00 35.94 478 TRP B O 1
ATOM 9317 N N . ASP B 1 475 ? 102.523 89.589 76.947 1.00 32.98 479 ASP B N 1
ATOM 9318 C CA . ASP B 1 475 ? 101.367 89.720 77.824 1.00 37.90 479 ASP B CA 1
ATOM 9319 C C . ASP B 1 475 ? 101.541 88.901 79.094 1.00 28.73 479 ASP B C 1
ATOM 9320 O O . ASP B 1 475 ? 101.078 89.313 80.164 1.00 31.50 479 ASP B O 1
ATOM 9325 N N . ARG B 1 476 ? 102.205 87.747 79.004 1.00 30.75 480 ARG B N 1
ATOM 9326 C CA . ARG B 1 476 ? 102.469 86.968 80.210 1.00 32.74 480 ARG B CA 1
ATOM 9327 C C . ARG B 1 476 ? 103.408 87.714 81.149 1.00 35.02 480 ARG B C 1
ATOM 9328 O O . ARG B 1 476 ? 103.263 87.632 82.375 1.00 37.01 480 ARG B O 1
ATOM 9336 N N . TRP B 1 477 ? 104.372 88.453 80.597 1.00 36.90 481 TRP B N 1
ATOM 9337 C CA . TRP B 1 477 ? 105.195 89.315 81.436 1.00 40.71 481 TRP B CA 1
ATOM 9338 C C . TRP B 1 477 ? 104.372 90.464 82.004 1.00 41.66 481 TRP B C 1
ATOM 9339 O O . TRP B 1 477 ? 104.427 90.745 83.206 1.00 43.42 481 TRP B O 1
ATOM 9350 N N . ASP B 1 478 ? 103.602 91.142 81.149 1.00 38.61 482 ASP B N 1
ATOM 9351 C CA . ASP B 1 478 ? 102.876 92.329 81.588 1.00 39.28 482 ASP B CA 1
ATOM 9352 C C . ASP B 1 478 ? 101.754 91.985 82.561 1.00 38.76 482 ASP B C 1
ATOM 9353 O O . ASP B 1 478 ? 101.394 92.815 83.404 1.00 39.54 482 ASP B O 1
ATOM 9358 N N . TYR B 1 479 ? 101.191 90.779 82.464 1.00 39.44 483 TYR B N 1
ATOM 9359 C CA . TYR B 1 479 ? 100.138 90.380 83.392 1.00 35.90 483 TYR B CA 1
ATOM 9360 C C . TYR B 1 479 ? 100.713 89.826 84.690 1.00 35.95 483 TYR B C 1
ATOM 9361 O O . TYR B 1 479 ? 100.198 90.122 85.774 1.00 37.40 483 TYR B O 1
ATOM 9370 N N . GLY B 1 480 ? 101.775 89.028 84.601 1.00 35.60 484 GLY B N 1
ATOM 9371 C CA . GLY B 1 480 ? 102.313 88.347 85.764 1.00 44.29 484 GLY B CA 1
ATOM 9372 C C . GLY B 1 480 ? 103.447 89.072 86.461 1.00 44.36 484 GLY B C 1
ATOM 9373 O O . GLY B 1 480 ? 103.652 88.891 87.666 1.00 46.12 484 GLY B O 1
ATOM 9374 N N . ARG B 1 481 ? 104.197 89.881 85.711 1.00 43.74 485 ARG B N 1
ATOM 9375 C CA . ARG B 1 481 ? 105.306 90.673 86.250 1.00 46.54 485 ARG B CA 1
ATOM 9376 C C . ARG B 1 481 ? 106.349 89.803 86.950 1.00 47.32 485 ARG B C 1
ATOM 9377 O O . ARG B 1 481 ? 106.970 90.226 87.929 1.00 44.58 485 ARG B O 1
ATOM 9385 N N . ASP B 1 482 ? 106.552 88.582 86.457 1.00 44.70 486 ASP B N 1
ATOM 9386 C CA . ASP B 1 482 ? 107.568 87.682 86.996 1.00 42.63 486 ASP B CA 1
ATOM 9387 C C . ASP B 1 482 ? 108.899 88.003 86.321 1.00 41.68 486 ASP B C 1
ATOM 9388 O O . ASP B 1 482 ? 109.070 87.755 85.123 1.00 37.85 486 ASP B O 1
ATOM 9393 N N . ARG B 1 483 ? 109.841 88.555 87.092 1.00 42.85 487 ARG B N 1
ATOM 9394 C CA . ARG B 1 483 ? 111.112 88.989 86.517 1.00 40.21 487 ARG B CA 1
ATOM 9395 C C . ARG B 1 483 ? 111.919 87.811 85.984 1.00 37.01 487 ARG B C 1
ATOM 9396 O O . ARG B 1 483 ? 112.600 87.934 84.958 1.00 40.78 487 ARG B O 1
ATOM 9404 N N . ALA B 1 484 ? 111.858 86.662 86.662 1.00 37.21 488 ALA B N 1
ATOM 9405 C CA . ALA B 1 484 ? 112.563 85.482 86.172 1.00 39.42 488 ALA B CA 1
ATOM 9406 C C . ALA B 1 484 ? 111.995 85.007 84.842 1.00 38.59 488 ALA B C 1
ATOM 9407 O O . ALA B 1 484 ? 112.733 84.473 84.007 1.00 35.27 488 ALA B O 1
ATOM 9409 N N . TYR B 1 485 ? 110.691 85.190 84.630 1.00 42.06 489 TYR B N 1
ATOM 9410 C CA . TYR B 1 485 ? 110.093 84.837 83.347 1.00 39.06 489 TYR B CA 1
ATOM 9411 C C . TYR B 1 485 ? 110.645 85.715 82.231 1.00 36.51 489 TYR B C 1
ATOM 9412 O O . TYR B 1 485 ? 111.009 85.221 81.157 1.00 38.61 489 TYR B O 1
ATOM 9421 N N . LEU B 1 486 ? 110.712 87.027 82.473 1.00 36.89 490 LEU B N 1
ATOM 9422 C CA . LEU B 1 486 ? 111.253 87.948 81.478 1.00 34.85 490 LEU B CA 1
ATOM 9423 C C . LEU B 1 486 ? 112.696 87.602 81.132 1.00 41.36 490 LEU B C 1
ATOM 9424 O O . LEU B 1 486 ? 113.101 87.687 79.967 1.00 41.14 490 LEU B O 1
ATOM 9429 N N . SER B 1 487 ? 113.486 87.213 82.136 1.00 37.28 491 SER B N 1
ATOM 9430 C CA . SER B 1 487 ? 114.858 86.789 81.878 1.00 40.70 491 SER B CA 1
ATOM 9431 C C . SER B 1 487 ? 114.893 85.547 80.997 1.00 40.83 491 SER B C 1
ATOM 9432 O O . SER B 1 487 ? 115.791 85.395 80.159 1.00 41.35 491 SER B O 1
ATOM 9435 N N . LYS B 1 488 ? 113.917 84.653 81.163 1.00 41.89 492 LYS B N 1
ATOM 9436 C CA . LYS B 1 488 ? 113.900 83.421 80.383 1.00 38.57 492 LYS B CA 1
ATOM 9437 C C . LYS B 1 488 ? 113.488 83.679 78.938 1.00 34.47 492 LYS B C 1
ATOM 9438 O O . LYS B 1 488 ? 114.049 83.083 78.012 1.00 34.94 492 LYS B O 1
ATOM 9444 N N . VAL B 1 489 ? 112.516 84.572 78.721 1.00 34.63 493 VAL B N 1
ATOM 9445 C CA . VAL B 1 489 ? 111.963 84.766 77.381 1.00 36.20 493 VAL B CA 1
ATOM 9446 C C . VAL B 1 489 ? 112.669 85.850 76.579 1.00 37.04 493 VAL B C 1
ATOM 9447 O O . VAL B 1 489 ? 112.439 85.947 75.363 1.00 39.12 493 VAL B O 1
ATOM 9451 N N . TYR B 1 490 ? 113.513 86.669 77.209 1.00 35.15 494 TYR B N 1
ATOM 9452 C CA . TYR B 1 490 ? 114.178 87.739 76.470 1.00 37.02 494 TYR B CA 1
ATOM 9453 C C . TYR B 1 490 ? 115.027 87.249 75.300 1.00 35.66 494 TYR B C 1
ATOM 9454 O O . TYR B 1 490 ? 114.990 87.901 74.242 1.00 36.63 494 TYR B O 1
ATOM 9463 N N . PRO B 1 491 ? 115.804 86.161 75.403 1.00 35.38 495 PRO B N 1
ATOM 9464 C CA . PRO B 1 491 ? 116.573 85.717 74.227 1.00 32.06 495 PRO B CA 1
ATOM 9465 C C . PRO B 1 491 ? 115.719 85.466 72.995 1.00 34.47 495 PRO B C 1
ATOM 9466 O O . PRO B 1 491 ? 116.225 85.583 71.872 1.00 32.59 495 PRO B O 1
ATOM 9470 N N . LEU B 1 492 ? 114.438 85.130 73.168 1.00 36.19 496 LEU B N 1
ATOM 9471 C CA . LEU B 1 492 ? 113.554 84.970 72.017 1.00 36.96 496 LEU B CA 1
ATOM 9472 C C . LEU B 1 492 ? 113.314 86.305 71.322 1.00 32.94 496 LEU B C 1
ATOM 9473 O O . LEU B 1 492 ? 113.397 86.401 70.092 1.00 33.07 496 LEU B O 1
ATOM 9478 N N . PHE B 1 493 ? 113.011 87.349 72.098 1.00 34.42 497 PHE B N 1
ATOM 9479 C CA . PHE B 1 493 ? 112.782 88.667 71.513 1.00 37.77 497 PHE B CA 1
ATOM 9480 C C . PHE B 1 493 ? 114.051 89.213 70.873 1.00 36.66 497 PHE B C 1
ATOM 9481 O O . PHE B 1 493 ? 113.995 89.880 69.833 1.00 37.47 497 PHE B O 1
ATOM 9489 N N . LYS B 1 494 ? 115.206 88.941 71.484 1.00 38.19 498 LYS B N 1
ATOM 9490 C CA . LYS B 1 494 ? 116.475 89.406 70.934 1.00 33.34 498 LYS B CA 1
ATOM 9491 C C . LYS B 1 494 ? 116.737 88.796 69.562 1.00 37.21 498 LYS B C 1
ATOM 9492 O O . LYS B 1 494 ? 117.062 89.508 68.604 1.00 35.01 498 LYS B O 1
ATOM 9498 N N . GLY B 1 495 ? 116.591 87.474 69.448 1.00 38.86 499 GLY B N 1
ATOM 9499 C CA . GLY B 1 495 ? 116.869 86.815 68.181 1.00 38.66 499 GLY B CA 1
ATOM 9500 C C . GLY B 1 495 ? 115.952 87.273 67.064 1.00 35.91 499 GLY B C 1
ATOM 9501 O O . GLY B 1 495 ? 116.378 87.411 65.915 1.00 33.76 499 GLY B O 1
ATOM 9502 N N . ALA B 1 496 ? 114.678 87.513 67.382 1.00 32.55 500 ALA B N 1
ATOM 9503 C CA . ALA B 1 496 ? 113.755 88.017 66.371 1.00 35.15 500 ALA B CA 1
ATOM 9504 C C . ALA B 1 496 ? 114.150 89.416 65.917 1.00 34.73 500 ALA B C 1
ATOM 9505 O O . ALA B 1 496 ? 114.091 89.727 64.723 1.00 41.54 500 ALA B O 1
ATOM 9507 N N . ALA B 1 497 ? 114.565 90.270 66.856 1.00 32.92 501 ALA B N 1
ATOM 9508 C CA . ALA B 1 497 ? 115.026 91.604 66.489 1.00 35.90 501 ALA B CA 1
ATOM 9509 C C . ALA B 1 497 ? 116.282 91.536 65.630 1.00 36.61 501 ALA B C 1
ATOM 9510 O O . ALA B 1 497 ? 116.437 92.314 64.681 1.00 35.06 501 ALA B O 1
ATOM 9512 N N . GLU B 1 498 ? 117.187 90.605 65.945 1.00 35.60 502 GLU B N 1
ATOM 9513 C CA . GLU B 1 498 ? 118.427 90.488 65.184 1.00 36.58 502 GLU B CA 1
ATOM 9514 C C . GLU B 1 498 ? 118.153 90.138 63.728 1.00 36.15 502 GLU B C 1
ATOM 9515 O O . GLU B 1 498 ? 118.821 90.653 62.823 1.00 34.72 502 GLU B O 1
ATOM 9521 N N . PHE B 1 499 ? 117.175 89.262 63.480 1.00 37.60 503 PHE B N 1
ATOM 9522 C CA . PHE B 1 499 ? 116.837 88.913 62.104 1.00 37.35 503 PHE B CA 1
ATOM 9523 C C . PHE B 1 499 ? 116.395 90.140 61.319 1.00 34.81 503 PHE B C 1
ATOM 9524 O O . PHE B 1 499 ? 116.786 90.319 60.159 1.00 34.73 503 PHE B O 1
ATOM 9532 N N . PHE B 1 500 ? 115.587 91.003 61.935 1.00 36.67 504 PHE B N 1
ATOM 9533 C CA . PHE B 1 500 ? 115.060 92.151 61.210 1.00 39.00 504 PHE B CA 1
ATOM 9534 C C . PHE B 1 500 ? 116.071 93.285 61.116 1.00 34.96 504 PHE B C 1
ATOM 9535 O O . PHE B 1 500 ? 116.022 94.067 60.162 1.00 37.00 504 PHE B O 1
ATOM 9543 N N . VAL B 1 501 ? 116.993 93.387 62.076 1.00 35.23 505 VAL B N 1
ATOM 9544 C CA . VAL B 1 501 ? 118.111 94.314 61.922 1.00 38.24 505 VAL B CA 1
ATOM 9545 C C . VAL B 1 501 ? 118.869 94.011 60.637 1.00 41.60 505 VAL B C 1
ATOM 9546 O O . VAL B 1 501 ? 119.291 94.922 59.913 1.00 39.33 505 VAL B O 1
ATOM 9550 N N . ALA B 1 502 ? 119.022 92.726 60.312 1.00 37.77 506 ALA B N 1
ATOM 9551 C CA . ALA B 1 502 ? 119.810 92.326 59.157 1.00 38.25 506 ALA B CA 1
ATOM 9552 C C . ALA B 1 502 ? 119.011 92.301 57.860 1.00 42.98 506 ALA B C 1
ATOM 9553 O O . ALA B 1 502 ? 119.617 92.332 56.784 1.00 44.73 506 ALA B O 1
ATOM 9555 N N . THR B 1 503 ? 117.677 92.250 57.926 1.00 38.56 507 THR B N 1
ATOM 9556 C CA . THR B 1 503 ? 116.866 92.092 56.725 1.00 37.55 507 THR B CA 1
ATOM 9557 C C . THR B 1 503 ? 116.141 93.355 56.278 1.00 38.85 507 THR B C 1
ATOM 9558 O O . THR B 1 503 ? 115.782 93.447 55.100 1.00 30.98 507 THR B O 1
ATOM 9562 N N . LEU B 1 504 ? 115.913 94.319 57.169 1.00 39.44 508 LEU B N 1
ATOM 9563 C CA . LEU B 1 504 ? 115.193 95.525 56.780 1.00 34.99 508 LEU B CA 1
ATOM 9564 C C . LEU B 1 504 ? 115.993 96.315 55.748 1.00 40.93 508 LEU B C 1
ATOM 9565 O O . LEU B 1 504 ? 117.221 96.402 55.823 1.00 40.58 508 LEU B O 1
ATOM 9570 N N . MET B 1 505 ? 115.285 96.885 54.771 1.00 35.03 509 MET B N 1
ATOM 9571 C CA . MET B 1 505 ? 115.909 97.563 53.643 1.00 41.56 509 MET B CA 1
ATOM 9572 C C . MET B 1 505 ? 115.321 98.954 53.461 1.00 38.24 509 MET B C 1
ATOM 9573 O O . MET B 1 505 ? 114.176 99.218 53.836 1.00 41.67 509 MET B O 1
ATOM 9578 N N . ARG B 1 506 ? 116.111 99.833 52.850 1.00 37.16 510 ARG B N 1
ATOM 9579 C CA . ARG B 1 506 ? 115.642 101.169 52.503 1.00 40.29 510 ARG B CA 1
ATOM 9580 C C . ARG B 1 506 ? 114.706 101.091 51.301 1.00 41.10 510 ARG B C 1
ATOM 9581 O O . ARG B 1 506 ? 115.080 100.565 50.248 1.00 41.80 510 ARG B O 1
ATOM 9589 N N . ASP B 1 507 ? 113.492 101.613 51.459 1.00 40.88 511 ASP B N 1
ATOM 9590 C CA . ASP B 1 507 ? 112.509 101.581 50.379 1.00 42.59 511 ASP B CA 1
ATOM 9591 C C . ASP B 1 507 ? 112.785 102.713 49.394 1.00 42.92 511 ASP B C 1
ATOM 9592 O O . ASP B 1 507 ? 112.858 103.876 49.801 1.00 45.41 511 ASP B O 1
ATOM 9597 N N . PRO B 1 508 ? 112.935 102.416 48.098 1.00 43.69 512 PRO B N 1
ATOM 9598 C CA . PRO B 1 508 ? 113.314 103.467 47.141 1.00 42.77 512 PRO B CA 1
ATOM 9599 C C . PRO B 1 508 ? 112.191 104.423 46.774 1.00 46.08 512 PRO B C 1
ATOM 9600 O O . PRO B 1 508 ? 112.482 105.518 46.272 1.00 47.49 512 PRO B O 1
ATOM 9604 N N . GLN B 1 509 ? 110.929 104.060 46.997 1.00 45.43 513 GLN B N 1
ATOM 9605 C CA . GLN B 1 509 ? 109.818 104.957 46.700 1.00 45.21 513 GLN B CA 1
ATOM 9606 C C . GLN B 1 509 ? 109.348 105.755 47.906 1.00 45.05 513 GLN B C 1
ATOM 9607 O O . GLN B 1 509 ? 108.857 106.873 47.736 1.00 37.55 513 GLN B O 1
ATOM 9613 N N . THR B 1 510 ? 109.503 105.225 49.118 1.00 45.60 514 THR B N 1
ATOM 9614 C CA . THR B 1 510 ? 109.059 105.910 50.325 1.00 39.35 514 THR B CA 1
ATOM 9615 C C . THR B 1 510 ? 110.194 106.377 51.222 1.00 42.23 514 THR B C 1
ATOM 9616 O O . THR B 1 510 ? 110.011 107.334 51.979 1.00 44.76 514 THR B O 1
ATOM 9620 N N . GLY B 1 511 ? 111.354 105.731 51.162 1.00 39.82 515 GLY B N 1
ATOM 9621 C CA . GLY B 1 511 ? 112.489 106.124 51.967 1.00 41.02 515 GLY B CA 1
ATOM 9622 C C . GLY B 1 511 ? 112.528 105.542 53.362 1.00 38.85 515 GLY B C 1
ATOM 9623 O O . GLY B 1 511 ? 113.420 105.903 54.139 1.00 43.66 515 GLY B O 1
ATOM 9624 N N . ALA B 1 512 ? 111.596 104.662 53.708 1.00 38.60 516 ALA B N 1
ATOM 9625 C CA . ALA B 1 512 ? 111.579 104.033 55.018 1.00 37.88 516 ALA B CA 1
ATOM 9626 C C . ALA B 1 512 ? 112.333 102.706 54.983 1.00 34.78 516 ALA B C 1
ATOM 9627 O O . ALA B 1 512 ? 112.677 102.182 53.921 1.00 34.89 516 ALA B O 1
ATOM 9629 N N . MET B 1 513 ? 112.598 102.164 56.169 1.00 31.67 517 MET B N 1
ATOM 9630 C CA . MET B 1 513 ? 113.196 100.841 56.301 1.00 36.34 517 MET B CA 1
ATOM 9631 C C . MET B 1 513 ? 112.077 99.809 56.368 1.00 38.42 517 MET B C 1
ATOM 9632 O O . MET B 1 513 ? 111.271 99.822 57.305 1.00 37.41 517 MET B O 1
ATOM 9637 N N . VAL B 1 514 ? 112.023 98.919 55.374 1.00 35.31 518 VAL B N 1
ATOM 9638 C CA . VAL B 1 514 ? 110.855 98.076 55.155 1.00 35.44 518 VAL B CA 1
ATOM 9639 C C . VAL B 1 514 ? 111.256 96.613 55.042 1.00 38.92 518 VAL B C 1
ATOM 9640 O O . VAL B 1 514 ? 112.428 96.270 54.876 1.00 36.78 518 VAL B O 1
ATOM 9644 N N . THR B 1 515 ? 110.245 95.750 55.135 1.00 40.31 519 THR B N 1
ATOM 9645 C CA . THR B 1 515 ? 110.406 94.329 54.864 1.00 31.66 519 THR B CA 1
ATOM 9646 C C . THR B 1 515 ? 110.245 94.060 53.373 1.00 34.15 519 THR B C 1
ATOM 9647 O O . THR B 1 515 ? 109.423 94.689 52.701 1.00 34.88 519 THR B O 1
ATOM 9651 N N . ASN B 1 516 ? 111.025 93.111 52.863 1.00 33.04 520 ASN B N 1
ATOM 9652 C CA . ASN B 1 516 ? 111.012 92.759 51.449 1.00 34.94 520 ASN B CA 1
ATOM 9653 C C . ASN B 1 516 ? 111.738 91.432 51.263 1.00 36.07 520 ASN B C 1
ATOM 9654 O O . ASN B 1 516 ? 112.954 91.361 51.484 1.00 37.24 520 ASN B O 1
ATOM 9659 N N . PRO B 1 517 ? 111.043 90.356 50.854 1.00 34.55 521 PRO B N 1
ATOM 9660 C CA . PRO B 1 517 ? 109.634 90.284 50.453 1.00 36.29 521 PRO B CA 1
ATOM 9661 C C . PRO B 1 517 ? 108.668 90.071 51.616 1.00 33.85 521 PRO B C 1
ATOM 9662 O O . PRO B 1 517 ? 109.029 89.456 52.620 1.00 34.23 521 PRO B O 1
ATOM 9666 N N . SER B 1 518 ? 107.447 90.569 51.470 1.00 38.82 522 SER B N 1
ATOM 9667 C CA . SER B 1 518 ? 106.420 90.377 52.485 1.00 35.99 522 SER B CA 1
ATOM 9668 C C . SER B 1 518 ? 105.057 90.496 51.813 1.00 36.26 522 SER B C 1
ATOM 9669 O O . SER B 1 518 ? 104.945 90.423 50.585 1.00 34.42 522 SER B O 1
ATOM 9672 N N . MET B 1 519 ? 104.020 90.685 52.624 1.00 31.52 523 MET B N 1
ATOM 9673 C CA . MET B 1 519 ? 102.643 90.733 52.156 1.00 33.37 523 MET B CA 1
ATOM 9674 C C . MET B 1 519 ? 101.765 91.154 53.322 1.00 34.02 523 MET B C 1
ATOM 9675 O O . MET B 1 519 ? 102.163 91.060 54.487 1.00 34.89 523 MET B O 1
ATOM 9680 N N . SER B 1 520 ? 100.560 91.613 52.994 1.00 35.45 524 SER B N 1
ATOM 9681 C CA . SER B 1 520 ? 99.544 91.840 54.007 1.00 32.36 524 SER B CA 1
ATOM 9682 C C . SER B 1 520 ? 98.612 90.640 54.007 1.00 33.45 524 SER B C 1
ATOM 9683 O O . SER B 1 520 ? 97.866 90.450 53.035 1.00 35.31 524 SER B O 1
ATOM 9686 N N . PRO B 1 521 ? 98.628 89.801 55.040 1.00 33.78 525 PRO B N 1
ATOM 9687 C CA . PRO B 1 521 ? 97.761 88.617 55.041 1.00 31.86 525 PRO B CA 1
ATOM 9688 C C . PRO B 1 521 ? 96.295 89.021 55.030 1.00 35.30 525 PRO B C 1
ATOM 9689 O O . PRO B 1 521 ? 95.867 89.867 55.817 1.00 31.51 525 PRO B O 1
ATOM 9693 N N . GLU B 1 522 ? 95.535 88.455 54.093 1.00 33.74 526 GLU B N 1
ATOM 9694 C CA . GLU B 1 522 ? 96.067 87.688 52.968 1.00 33.70 526 GLU B CA 1
ATOM 9695 C C . GLU B 1 522 ? 95.500 88.314 51.700 1.00 37.40 526 GLU B C 1
ATOM 9696 O O . GLU B 1 522 ? 94.884 87.642 50.870 1.00 31.69 526 GLU B O 1
ATOM 9702 N N . ASN B 1 523 ? 95.734 89.615 51.564 1.00 32.33 527 ASN B N 1
ATOM 9703 C CA . ASN B 1 523 ? 94.969 90.479 50.678 1.00 34.82 527 ASN B CA 1
ATOM 9704 C C . ASN B 1 523 ? 95.738 90.790 49.400 1.00 32.33 527 ASN B C 1
ATOM 9705 O O . ASN B 1 523 ? 96.941 91.067 49.436 1.00 34.64 527 ASN B O 1
ATOM 9710 N N . GLN B 1 524 ? 95.030 90.748 48.273 1.00 32.16 528 GLN B N 1
ATOM 9711 C CA . GLN B 1 524 ? 95.585 91.240 47.019 1.00 31.99 528 GLN B CA 1
ATOM 9712 C C . GLN B 1 524 ? 95.595 92.763 47.024 1.00 37.33 528 GLN B C 1
ATOM 9713 O O . GLN B 1 524 ? 94.599 93.399 47.381 1.00 34.36 528 GLN B O 1
ATOM 9719 N N . HIS B 1 525 ? 96.718 93.349 46.636 1.00 38.11 529 HIS B N 1
ATOM 9720 C CA . HIS B 1 525 ? 96.792 94.786 46.421 1.00 35.45 529 HIS B CA 1
ATOM 9721 C C . HIS B 1 525 ? 96.369 95.103 44.992 1.00 37.50 529 HIS B C 1
ATOM 9722 O O . HIS B 1 525 ? 96.219 94.203 44.163 1.00 41.59 529 HIS B O 1
ATOM 9729 N N . PRO B 1 526 ? 96.128 96.388 44.664 1.00 34.78 530 PRO B N 1
ATOM 9730 C CA . PRO B 1 526 ? 95.567 96.711 43.340 1.00 37.90 530 PRO B CA 1
ATOM 9731 C C . PRO B 1 526 ? 96.470 96.420 42.149 1.00 40.17 530 PRO B C 1
ATOM 9732 O O . PRO B 1 526 ? 96.120 96.774 41.018 1.00 39.34 530 PRO B O 1
ATOM 9736 N N . PHE B 1 527 ? 97.617 95.779 42.361 1.00 37.91 531 PHE B N 1
ATOM 9737 C CA . PHE B 1 527 ? 98.534 95.567 41.249 1.00 40.27 531 PHE B CA 1
ATOM 9738 C C . PHE B 1 527 ? 98.877 94.093 41.063 1.00 33.88 531 PHE B C 1
ATOM 9739 O O . PHE B 1 527 ? 100.053 93.714 41.037 1.00 35.03 531 PHE B O 1
ATOM 9747 N N . GLY B 1 528 ? 97.844 93.261 40.944 1.00 33.96 532 GLY B N 1
ATOM 9748 C CA . GLY B 1 528 ? 97.983 91.918 40.418 1.00 37.52 532 GLY B CA 1
ATOM 9749 C C . GLY B 1 528 ? 98.693 90.909 41.289 1.00 38.98 532 GLY B C 1
ATOM 9750 O O . GLY B 1 528 ? 99.098 89.859 40.783 1.00 39.42 532 GLY B O 1
ATOM 9751 N N . ALA B 1 529 ? 98.847 91.174 42.582 1.00 37.17 533 ALA B N 1
ATOM 9752 C CA . ALA B 1 529 ? 99.531 90.232 43.463 1.00 31.39 533 ALA B CA 1
ATOM 9753 C C . ALA B 1 529 ? 99.254 90.620 44.910 1.00 36.30 533 ALA B C 1
ATOM 9754 O O . ALA B 1 529 ? 98.505 91.559 45.196 1.00 34.96 533 ALA B O 1
ATOM 9756 N N . ALA B 1 530 ? 99.871 89.873 45.825 1.00 31.45 534 ALA B N 1
ATOM 9757 C CA . ALA B 1 530 ? 99.861 90.188 47.245 1.00 33.93 534 ALA B CA 1
ATOM 9758 C C . ALA B 1 530 ? 101.220 90.609 47.778 1.00 35.16 534 ALA B C 1
ATOM 9759 O O . ALA B 1 530 ? 101.279 91.402 48.720 1.00 34.79 534 ALA B O 1
ATOM 9761 N N . VAL B 1 531 ? 102.312 90.106 47.197 1.00 32.94 535 VAL B N 1
ATOM 9762 C CA . VAL B 1 531 ? 103.637 90.445 47.698 1.00 34.15 535 VAL B CA 1
ATOM 9763 C C . VAL B 1 531 ? 103.936 91.912 47.416 1.00 36.74 535 VAL B C 1
ATOM 9764 O O . VAL B 1 531 ? 103.506 92.482 46.403 1.00 34.27 535 VAL B O 1
ATOM 9768 N N . CYS B 1 532 ? 104.676 92.528 48.325 1.00 33.11 536 CYS B N 1
ATOM 9769 C CA . CYS B 1 532 ? 104.995 93.951 48.281 1.00 36.26 536 CYS B CA 1
ATOM 9770 C C . CYS B 1 532 ? 106.103 94.197 49.298 1.00 33.76 536 CYS B C 1
ATOM 9771 O O . CYS B 1 532 ? 106.702 93.252 49.826 1.00 35.55 536 CYS B O 1
ATOM 9774 N N . ALA B 1 533 ? 106.373 95.468 49.580 1.00 38.14 537 ALA B N 1
ATOM 9775 C CA . ALA B 1 533 ? 107.380 95.859 50.553 1.00 35.83 537 ALA B CA 1
ATOM 9776 C C . ALA B 1 533 ? 106.725 96.631 51.689 1.00 37.97 537 ALA B C 1
ATOM 9777 O O . ALA B 1 533 ? 105.903 97.522 51.455 1.00 36.05 537 ALA B O 1
ATOM 9779 N N . GLY B 1 534 ? 107.095 96.272 52.917 1.00 33.17 538 GLY B N 1
ATOM 9780 C CA . GLY B 1 534 ? 106.637 96.945 54.110 1.00 33.28 538 GLY B CA 1
ATOM 9781 C C . GLY B 1 534 ? 105.138 97.160 54.206 1.00 37.22 538 GLY B C 1
ATOM 9782 O O . GLY B 1 534 ? 104.662 98.300 54.233 1.00 34.37 538 GLY B O 1
ATOM 9783 N N . PRO B 1 535 ? 104.358 96.079 54.266 1.00 34.21 539 PRO B N 1
ATOM 9784 C CA . PRO B 1 535 ? 102.932 96.236 54.568 1.00 36.13 539 PRO B CA 1
ATOM 9785 C C . PRO B 1 535 ? 102.753 96.789 55.972 1.00 35.21 539 PRO B C 1
ATOM 9786 O O . PRO B 1 535 ? 103.608 96.616 56.844 1.00 35.70 539 PRO B O 1
ATOM 9790 N N . SER B 1 536 ? 101.622 97.467 56.185 1.00 33.52 540 SER B N 1
ATOM 9791 C CA . SER B 1 536 ? 101.419 98.185 57.439 1.00 34.71 540 SER B CA 1
ATOM 9792 C C . SER B 1 536 ? 101.471 97.257 58.647 1.00 34.57 540 SER B C 1
ATOM 9793 O O . SER B 1 536 ? 101.922 97.671 59.720 1.00 32.62 540 SER B O 1
ATOM 9796 N N . MET B 1 537 ? 101.031 96.004 58.495 1.00 34.16 541 MET B N 1
ATOM 9797 C CA . MET B 1 537 ? 101.087 95.068 59.616 1.00 31.77 541 MET B CA 1
ATOM 9798 C C . MET B 1 537 ? 102.524 94.824 60.065 1.00 31.39 541 MET B C 1
ATOM 9799 O O . MET B 1 537 ? 102.802 94.744 61.268 1.00 35.43 541 MET B O 1
ATOM 9804 N N . ASP B 1 538 ? 103.451 94.702 59.112 1.00 36.10 542 ASP B N 1
ATOM 9805 C CA . ASP B 1 538 ? 104.851 94.491 59.468 1.00 38.51 542 ASP B CA 1
ATOM 9806 C C . ASP B 1 538 ? 105.400 95.667 60.264 1.00 29.05 542 ASP B C 1
ATOM 9807 O O . ASP B 1 538 ? 106.130 95.476 61.244 1.00 34.01 542 ASP B O 1
ATOM 9812 N N . ALA B 1 539 ? 105.058 96.893 59.861 1.00 29.66 543 ALA B N 1
ATOM 9813 C CA . ALA B 1 539 ? 105.522 98.066 60.594 1.00 35.09 543 ALA B CA 1
ATOM 9814 C C . ALA B 1 539 ? 104.938 98.107 62.001 1.00 33.97 543 ALA B C 1
ATOM 9815 O O . ALA B 1 539 ? 105.634 98.472 62.956 1.00 35.05 543 ALA B O 1
ATOM 9817 N N . GLN B 1 540 ? 103.666 97.731 62.151 1.00 31.37 544 GLN B N 1
ATOM 9818 C CA . GLN B 1 540 ? 103.048 97.725 63.474 1.00 32.65 544 GLN B CA 1
ATOM 9819 C C . GLN B 1 540 ? 103.643 96.637 64.361 1.00 29.86 544 GLN B C 1
ATOM 9820 O O . GLN B 1 540 ? 103.920 96.876 65.541 1.00 33.30 544 GLN B O 1
ATOM 9826 N N . LEU B 1 541 ? 103.846 95.438 63.808 1.00 27.48 545 LEU B N 1
ATOM 9827 C CA . LEU B 1 541 ? 104.406 94.343 64.593 1.00 30.79 545 LEU B CA 1
ATOM 9828 C C . LEU B 1 541 ? 105.823 94.660 65.051 1.00 35.51 545 LEU B C 1
ATOM 9829 O O . LEU B 1 541 ? 106.206 94.339 66.182 1.00 31.00 545 LEU B O 1
ATOM 9834 N N . LEU B 1 542 ? 106.617 95.288 64.183 1.00 34.02 546 LEU B N 1
ATOM 9835 C CA . LEU B 1 542 ? 107.998 95.589 64.537 1.00 36.36 546 LEU B CA 1
ATOM 9836 C C . LEU B 1 542 ? 108.101 96.816 65.433 1.00 32.75 546 LEU B C 1
ATOM 9837 O O . LEU B 1 542 ? 109.059 96.932 66.203 1.00 34.58 546 LEU B O 1
ATOM 9842 N N . ARG B 1 543 ? 107.132 97.732 65.353 1.00 35.71 547 ARG B N 1
ATOM 9843 C CA . ARG B 1 543 ? 107.071 98.820 66.324 1.00 36.27 547 ARG B CA 1
ATOM 9844 C C . ARG B 1 543 ? 106.855 98.275 67.730 1.00 34.24 547 ARG B C 1
ATOM 9845 O O . ARG B 1 543 ? 107.477 98.744 68.691 1.00 33.64 547 ARG B O 1
ATOM 9853 N N . ASP B 1 544 ? 105.979 97.275 67.866 1.00 30.96 548 ASP B N 1
ATOM 9854 C CA . ASP B 1 544 ? 105.767 96.640 69.162 1.00 31.14 548 ASP B CA 1
ATOM 9855 C C . ASP B 1 544 ? 106.973 95.806 69.574 1.00 32.68 548 ASP B C 1
ATOM 9856 O O . ASP B 1 544 ? 107.392 95.844 70.737 1.00 33.61 548 ASP B O 1
ATOM 9861 N N . LEU B 1 545 ? 107.545 95.044 68.636 1.00 38.12 549 LEU B N 1
ATOM 9862 C CA . LEU B 1 545 ? 108.679 94.187 68.968 1.00 39.19 549 LEU B CA 1
ATOM 9863 C C . LEU B 1 545 ? 109.878 95.006 69.428 1.00 38.96 549 LEU B C 1
ATOM 9864 O O . LEU B 1 545 ? 110.547 94.647 70.404 1.00 38.77 549 LEU B O 1
ATOM 9869 N N . PHE B 1 546 ? 110.164 96.112 68.740 1.00 41.94 550 PHE B N 1
ATOM 9870 C CA . PHE B 1 546 ? 111.323 96.921 69.101 1.00 38.93 550 PHE B CA 1
ATOM 9871 C C . PHE B 1 546 ? 111.098 97.652 70.418 1.00 41.00 550 PHE B C 1
ATOM 9872 O O . PHE B 1 546 ? 112.027 97.790 71.222 1.00 37.32 550 PHE B O 1
ATOM 9880 N N . ALA B 1 547 ? 109.873 98.126 70.659 1.00 40.25 551 ALA B N 1
ATOM 9881 C CA . ALA B 1 547 ? 109.570 98.755 71.940 1.00 36.49 551 ALA B CA 1
ATOM 9882 C C . ALA B 1 547 ? 109.727 97.766 73.087 1.00 41.41 551 ALA B C 1
ATOM 9883 O O . ALA B 1 547 ? 110.192 98.130 74.174 1.00 39.08 551 ALA B O 1
ATOM 9885 N N . GLN B 1 548 ? 109.354 96.505 72.859 1.00 36.63 552 GLN B N 1
ATOM 9886 C CA . GLN B 1 548 ? 109.485 95.492 73.902 1.00 35.19 552 GLN B CA 1
ATOM 9887 C C . GLN B 1 548 ? 110.949 95.150 74.155 1.00 37.33 552 GLN B C 1
ATOM 9888 O O . GLN B 1 548 ? 111.382 95.059 75.309 1.00 36.24 552 GLN B O 1
ATOM 9894 N N . CYS B 1 549 ? 111.727 94.961 73.086 1.00 34.79 553 CYS B N 1
ATOM 9895 C CA . CYS B 1 549 ? 113.150 94.676 73.249 1.00 39.20 553 CYS B CA 1
ATOM 9896 C C . CYS B 1 549 ? 113.859 95.807 73.984 1.00 35.67 553 CYS B C 1
ATOM 9897 O O . CYS B 1 549 ? 114.726 95.559 74.831 1.00 39.03 553 CYS B O 1
ATOM 9900 N N . ILE B 1 550 ? 113.500 97.056 73.679 1.00 37.08 554 ILE B N 1
ATOM 9901 C CA . ILE B 1 550 ? 114.117 98.193 74.354 1.00 37.25 554 ILE B CA 1
ATOM 9902 C C . ILE B 1 550 ? 113.737 98.209 75.830 1.00 40.02 554 ILE B C 1
ATOM 9903 O O . ILE B 1 550 ? 114.590 98.420 76.702 1.00 34.77 554 ILE B O 1
ATOM 9908 N N . ALA B 1 551 ? 112.457 97.979 76.136 1.00 35.46 555 ALA B N 1
ATOM 9909 C CA . ALA B 1 551 ? 112.017 97.979 77.527 1.00 32.72 555 ALA B CA 1
ATOM 9910 C C . ALA B 1 551 ? 112.620 96.821 78.313 1.00 35.80 555 ALA B C 1
ATOM 9911 O O . ALA B 1 551 ? 112.919 96.973 79.503 1.00 38.63 555 ALA B O 1
ATOM 9913 N N . MET B 1 552 ? 112.808 95.663 77.674 1.00 37.96 556 MET B N 1
ATOM 9914 C CA . MET B 1 552 ? 113.470 94.552 78.351 1.00 38.94 556 MET B CA 1
ATOM 9915 C C . MET B 1 552 ? 114.950 94.830 78.571 1.00 41.79 556 MET B C 1
ATOM 9916 O O . MET B 1 552 ? 115.513 94.404 79.585 1.00 40.30 556 MET B O 1
ATOM 9921 N N . SER B 1 553 ? 115.590 95.544 77.641 1.00 42.19 557 SER B N 1
ATOM 9922 C CA . SER B 1 553 ? 116.992 95.907 77.820 1.00 45.70 557 SER B CA 1
ATOM 9923 C C . SER B 1 553 ? 117.175 96.799 79.040 1.00 47.28 557 SER B C 1
ATOM 9924 O O . SER B 1 553 ? 118.170 96.676 79.764 1.00 45.76 557 SER B O 1
ATOM 9927 N N . LYS B 1 554 ? 116.226 97.706 79.283 1.00 48.85 558 LYS B N 1
ATOM 9928 C CA . LYS B 1 554 ? 116.297 98.569 80.456 1.00 43.48 558 LYS B CA 1
ATOM 9929 C C . LYS B 1 554 ? 115.906 97.818 81.724 1.00 48.71 558 LYS B C 1
ATOM 9930 O O . LYS B 1 554 ? 116.519 98.016 82.780 1.00 43.17 558 LYS B O 1
ATOM 9936 N N . LEU B 1 555 ? 114.899 96.946 81.636 1.00 45.14 559 LEU B N 1
ATOM 9937 C CA . LEU B 1 555 ? 114.433 96.216 82.809 1.00 44.41 559 LEU B CA 1
ATOM 9938 C C . LEU B 1 555 ? 115.402 95.124 83.245 1.00 41.40 559 LEU B C 1
ATOM 9939 O O . LEU B 1 555 ? 115.357 94.704 84.406 1.00 42.08 559 LEU B O 1
ATOM 9944 N N . LEU B 1 556 ? 116.268 94.652 82.349 1.00 43.19 560 LEU B N 1
ATOM 9945 C CA . LEU B 1 556 ? 117.222 93.599 82.670 1.00 42.27 560 LEU B CA 1
ATOM 9946 C C . LEU B 1 556 ? 118.666 94.082 82.673 1.00 44.28 560 LEU B C 1
ATOM 9947 O O . LEU B 1 556 ? 119.564 93.305 83.017 1.00 39.29 560 LEU B O 1
ATOM 9952 N N . GLY B 1 557 ? 118.914 95.333 82.297 1.00 49.04 561 GLY B N 1
ATOM 9953 C CA . GLY B 1 557 ? 120.254 95.897 82.378 1.00 46.76 561 GLY B CA 1
ATOM 9954 C C . GLY B 1 557 ? 121.273 95.239 81.474 1.00 50.65 561 GLY B C 1
ATOM 9955 O O . GLY B 1 557 ? 122.426 95.047 81.879 1.00 52.59 561 GLY B O 1
ATOM 9956 N N . ILE B 1 558 ? 120.873 94.882 80.252 1.00 46.04 562 ILE B N 1
ATOM 9957 C CA . ILE B 1 558 ? 121.767 94.261 79.283 1.00 48.50 562 ILE B CA 1
ATOM 9958 C C . ILE B 1 558 ? 121.476 94.836 77.906 1.00 50.54 562 ILE B C 1
ATOM 9959 O O . ILE B 1 558 ? 120.419 95.422 77.662 1.00 44.47 562 ILE B O 1
ATOM 9964 N N . ASP B 1 559 ? 122.435 94.648 77.000 1.00 43.65 563 ASP B N 1
ATOM 9965 C CA . ASP B 1 559 ? 122.304 95.055 75.603 1.00 50.66 563 ASP B CA 1
ATOM 9966 C C . ASP B 1 559 ? 121.843 96.507 75.484 1.00 52.67 563 ASP B C 1
ATOM 9967 O O . ASP B 1 559 ? 120.887 96.824 74.773 1.00 52.74 563 ASP B O 1
ATOM 9972 N N . ALA B 1 560 ? 122.533 97.399 76.204 1.00 46.39 564 ALA B N 1
ATOM 9973 C CA . ALA B 1 560 ? 122.248 98.829 76.091 1.00 50.27 564 ALA B CA 1
ATOM 9974 C C . ALA B 1 560 ? 122.466 99.309 74.664 1.00 57.29 564 ALA B C 1
ATOM 9975 O O . ALA B 1 560 ? 121.557 99.860 74.032 1.00 58.92 564 ALA B O 1
ATOM 9977 N N . GLN B 1 561 ? 123.662 99.094 74.130 1.00 61.13 565 GLN B N 1
ATOM 9978 C CA . GLN B 1 561 ? 123.806 99.084 72.680 1.00 59.79 565 GLN B CA 1
ATOM 9979 C C . GLN B 1 561 ? 122.972 97.951 72.059 1.00 59.84 565 GLN B C 1
ATOM 9980 O O . GLN B 1 561 ? 122.570 96.992 72.731 1.00 68.80 565 GLN B O 1
ATOM 9986 N N . LEU B 1 562 ? 122.716 98.092 70.748 1.00 57.38 566 LEU B N 1
ATOM 9987 C CA . LEU B 1 562 ? 121.720 97.327 69.994 1.00 60.28 566 LEU B CA 1
ATOM 9988 C C . LEU B 1 562 ? 120.306 97.759 70.358 1.00 52.20 566 LEU B C 1
ATOM 9989 O O . LEU B 1 562 ? 119.456 97.873 69.480 1.00 51.41 566 LEU B O 1
ATOM 9994 N N . ALA B 1 563 ? 120.043 98.018 71.644 1.00 53.06 567 ALA B N 1
ATOM 9995 C CA . ALA B 1 563 ? 118.769 98.641 72.009 1.00 50.58 567 ALA B CA 1
ATOM 9996 C C . ALA B 1 563 ? 118.717 100.095 71.552 1.00 50.93 567 ALA B C 1
ATOM 9997 O O . ALA B 1 563 ? 117.673 100.570 71.087 1.00 43.99 567 ALA B O 1
ATOM 9999 N N . GLN B 1 564 ? 119.841 100.816 71.660 1.00 54.28 568 GLN B N 1
ATOM 10000 C CA . GLN B 1 564 ? 119.895 102.179 71.134 1.00 50.16 568 GLN B CA 1
ATOM 10001 C C . GLN B 1 564 ? 119.705 102.191 69.620 1.00 50.66 568 GLN B C 1
ATOM 10002 O O . GLN B 1 564 ? 119.042 103.081 69.072 1.00 54.46 568 GLN B O 1
ATOM 10008 N N . GLN B 1 565 ? 120.281 101.207 68.929 1.00 45.31 569 GLN B N 1
ATOM 10009 C CA . GLN B 1 565 ? 120.140 101.138 67.481 1.00 51.19 569 GLN B CA 1
ATOM 10010 C C . GLN B 1 565 ? 118.775 100.607 67.068 1.00 47.83 569 GLN B C 1
ATOM 10011 O O . GLN B 1 565 ? 118.290 100.946 65.983 1.00 47.70 569 GLN B O 1
ATOM 10017 N N . LEU B 1 566 ? 118.144 99.779 67.906 1.00 46.85 570 LEU B N 1
ATOM 10018 C CA . LEU B 1 566 ? 116.760 99.397 67.652 1.00 42.94 570 LEU B CA 1
ATOM 10019 C C . LEU B 1 566 ? 115.836 100.603 67.729 1.00 44.45 570 LEU B C 1
ATOM 10020 O O . LEU B 1 566 ? 114.824 100.656 67.021 1.00 43.61 570 LEU B O 1
ATOM 10025 N N . ALA B 1 567 ? 116.169 101.580 68.576 1.00 42.37 571 ALA B N 1
ATOM 10026 C CA . ALA B 1 567 ? 115.347 102.780 68.690 1.00 39.85 571 ALA B CA 1
ATOM 10027 C C . ALA B 1 567 ? 115.439 103.635 67.433 1.00 44.64 571 ALA B C 1
ATOM 10028 O O . ALA B 1 567 ? 114.423 104.137 66.942 1.00 40.26 571 ALA B O 1
ATOM 10030 N N . ALA B 1 568 ? 116.650 103.815 66.899 1.00 46.67 572 ALA B N 1
ATOM 10031 C CA . ALA B 1 568 ? 116.798 104.555 65.650 1.00 43.84 572 ALA B CA 1
ATOM 10032 C C . ALA B 1 568 ? 116.155 103.806 64.490 1.00 42.59 572 ALA B C 1
ATOM 10033 O O . ALA B 1 568 ? 115.459 104.408 63.664 1.00 38.35 572 ALA B O 1
ATOM 10035 N N . LEU B 1 569 ? 116.374 102.490 64.417 1.00 42.49 573 LEU B N 1
ATOM 10036 C CA . LEU B 1 569 ? 115.737 101.688 63.379 1.00 41.28 573 LEU B CA 1
ATOM 10037 C C . LEU B 1 569 ? 114.220 101.698 63.518 1.00 40.36 573 LEU B C 1
ATOM 10038 O O . LEU B 1 569 ? 113.504 101.588 62.515 1.00 36.20 573 LEU B O 1
ATOM 10043 N N . ARG B 1 570 ? 113.714 101.837 64.746 1.00 36.69 574 ARG B N 1
ATOM 10044 C CA . ARG B 1 570 ? 112.269 101.874 64.954 1.00 38.39 574 ARG B CA 1
ATOM 10045 C C . ARG B 1 570 ? 111.657 103.145 64.378 1.00 38.36 574 ARG B C 1
ATOM 10046 O O . ARG B 1 570 ? 110.562 103.105 63.805 1.00 34.34 574 ARG B O 1
ATOM 10054 N N . GLU B 1 571 ? 112.344 104.282 64.522 1.00 39.12 575 GLU B N 1
ATOM 10055 C CA . GLU B 1 571 ? 111.847 105.530 63.950 1.00 37.85 575 GLU B CA 1
ATOM 10056 C C . GLU B 1 571 ? 111.779 105.482 62.430 1.00 36.82 575 GLU B C 1
ATOM 10057 O O . GLU B 1 571 ? 111.035 106.266 61.829 1.00 39.49 575 GLU B O 1
ATOM 10063 N N . GLN B 1 572 ? 112.537 104.589 61.799 1.00 37.16 576 GLN B N 1
ATOM 10064 C CA . GLN B 1 572 ? 112.623 104.511 60.348 1.00 35.22 576 GLN B CA 1
ATOM 10065 C C . GLN B 1 572 ? 111.541 103.638 59.729 1.00 39.46 576 GLN B C 1
ATOM 10066 O O . GLN B 1 572 ? 111.464 103.554 58.499 1.00 40.92 576 GLN B O 1
ATOM 10072 N N . LEU B 1 573 ? 110.714 102.987 60.542 1.00 38.33 577 LEU B N 1
ATOM 10073 C CA . LEU B 1 573 ? 109.667 102.130 60.020 1.00 35.42 577 LEU B CA 1
ATOM 10074 C C . LEU B 1 573 ? 108.627 102.956 59.268 1.00 36.46 577 LEU B C 1
ATOM 10075 O O . LEU B 1 573 ? 108.486 104.158 59.504 1.00 33.96 577 LEU B O 1
ATOM 10080 N N . PRO B 1 574 ? 107.906 102.339 58.334 1.00 38.48 578 PRO B N 1
ATOM 10081 C CA . PRO B 1 574 ? 106.796 103.031 57.672 1.00 36.84 578 PRO B CA 1
ATOM 10082 C C . PRO B 1 574 ? 105.781 103.516 58.690 1.00 38.64 578 PRO B C 1
ATOM 10083 O O . PRO B 1 574 ? 105.331 102.744 59.551 1.00 40.61 578 PRO B O 1
ATOM 10087 N N . PRO B 1 575 ? 105.405 104.788 58.634 1.00 40.48 579 PRO B N 1
ATOM 10088 C CA . PRO B 1 575 ? 104.480 105.332 59.630 1.00 39.43 579 PRO B CA 1
ATOM 10089 C C . PRO B 1 575 ? 103.034 104.966 59.331 1.00 40.44 579 PRO B C 1
ATOM 10090 O O . PRO B 1 575 ? 102.657 104.649 58.201 1.00 40.05 579 PRO B O 1
ATOM 10094 N N . ASN B 1 576 ? 102.222 105.003 60.387 1.00 35.35 580 ASN B N 1
ATOM 10095 C CA . ASN B 1 576 ? 100.781 104.882 60.219 1.00 39.75 580 ASN B CA 1
ATOM 10096 C C . ASN B 1 576 ? 100.263 106.075 59.426 1.00 37.54 580 ASN B C 1
ATOM 10097 O O . ASN B 1 576 ? 100.588 107.225 59.732 1.00 45.45 580 ASN B O 1
ATOM 10102 N N . ARG B 1 577 ? 99.466 105.801 58.396 1.00 34.82 581 ARG B N 1
ATOM 10103 C CA . ARG B 1 577 ? 99.013 106.837 57.480 1.00 37.19 581 ARG B CA 1
ATOM 10104 C C . ARG B 1 577 ? 97.504 106.766 57.299 1.00 39.78 581 ARG B C 1
ATOM 10105 O O . ARG B 1 577 ? 96.894 105.697 57.406 1.00 34.56 581 ARG B O 1
ATOM 10113 N N . ILE B 1 578 ? 96.910 107.923 57.021 1.00 37.42 582 ILE B N 1
ATOM 10114 C CA . ILE B 1 578 ? 95.473 108.063 56.815 1.00 36.12 582 ILE B CA 1
ATOM 10115 C C . ILE B 1 578 ? 95.249 108.455 55.360 1.00 38.44 582 ILE B C 1
ATOM 10116 O O . ILE B 1 578 ? 95.776 109.474 54.896 1.00 49.10 582 ILE B O 1
ATOM 10121 N N . GLY B 1 579 ? 94.464 107.650 54.644 1.00 36.22 583 GLY B N 1
ATOM 10122 C CA . GLY B 1 579 ? 94.293 107.803 53.215 1.00 38.82 583 GLY B CA 1
ATOM 10123 C C . GLY B 1 579 ? 93.195 108.782 52.837 1.00 40.84 583 GLY B C 1
ATOM 10124 O O . GLY B 1 579 ? 92.622 109.485 53.672 1.00 41.71 583 GLY B O 1
ATOM 10125 N N . LYS B 1 580 ? 92.894 108.807 51.535 1.00 40.81 584 LYS B N 1
ATOM 10126 C CA . LYS B 1 580 ? 91.971 109.794 50.982 1.00 41.06 584 LYS B CA 1
ATOM 10127 C C . LYS B 1 580 ? 90.539 109.608 51.468 1.00 41.04 584 LYS B C 1
ATOM 10128 O O . LYS B 1 580 ? 89.766 110.572 51.455 1.00 45.20 584 LYS B O 1
ATOM 10134 N N . ALA B 1 581 ? 90.162 108.401 51.889 1.00 43.00 585 ALA B N 1
ATOM 10135 C CA . ALA B 1 581 ? 88.832 108.141 52.419 1.00 37.18 585 ALA B CA 1
ATOM 10136 C C . ALA B 1 581 ? 88.796 108.201 53.941 1.00 43.37 585 ALA B C 1
ATOM 10137 O O . ALA B 1 581 ? 87.851 107.694 54.556 1.00 34.33 585 ALA B O 1
ATOM 10139 N N . GLY B 1 582 ? 89.803 108.817 54.559 1.00 37.63 586 GLY B N 1
ATOM 10140 C CA . GLY B 1 582 ? 89.906 108.830 56.002 1.00 36.29 586 GLY B CA 1
ATOM 10141 C C . GLY B 1 582 ? 90.253 107.497 56.618 1.00 37.28 586 GLY B C 1
ATOM 10142 O O . GLY B 1 582 ? 90.131 107.343 57.837 1.00 38.55 586 GLY B O 1
ATOM 10143 N N . GLN B 1 583 ? 90.689 106.533 55.816 1.00 35.35 587 GLN B N 1
ATOM 10144 C CA . GLN B 1 583 ? 90.938 105.179 56.282 1.00 33.33 587 GLN B CA 1
ATOM 10145 C C . GLN B 1 583 ? 92.405 104.988 56.644 1.00 36.14 587 GLN B C 1
ATOM 10146 O O . GLN B 1 583 ? 93.300 105.592 56.044 1.00 32.34 587 GLN B O 1
ATOM 10152 N N . LEU B 1 584 ? 92.642 104.151 57.651 1.00 35.82 588 LEU B N 1
ATOM 10153 C CA . LEU B 1 584 ? 93.995 103.695 57.932 1.00 37.61 588 LEU B CA 1
ATOM 10154 C C . LEU B 1 584 ? 94.476 102.819 56.782 1.00 34.49 588 LEU B C 1
ATOM 10155 O O . LEU B 1 584 ? 93.741 101.961 56.287 1.00 36.72 588 LEU B O 1
ATOM 10160 N N . GLN B 1 585 ? 95.712 103.046 56.348 1.00 32.20 589 GLN B N 1
ATOM 10161 C CA . GLN B 1 585 ? 96.212 102.452 55.116 1.00 35.73 589 GLN B CA 1
ATOM 10162 C C . GLN B 1 585 ? 96.781 101.061 55.373 1.00 32.12 589 GLN B C 1
ATOM 10163 O O . GLN B 1 585 ? 97.608 100.874 56.272 1.00 29.66 589 GLN B O 1
ATOM 10169 N N . GLU B 1 586 ? 96.329 100.086 54.576 1.00 28.92 590 GLU B N 1
ATOM 10170 C CA . GLU B 1 586 ? 96.824 98.719 54.709 1.00 32.13 590 GLU B CA 1
ATOM 10171 C C . GLU B 1 586 ? 98.237 98.581 54.155 1.00 30.70 590 GLU B C 1
ATOM 10172 O O . GLU B 1 586 ? 98.991 97.699 54.584 1.00 33.54 590 GLU B O 1
ATOM 10178 N N . TRP B 1 587 ? 98.614 99.442 53.217 1.00 31.84 591 TRP B N 1
ATOM 10179 C CA . TRP B 1 587 ? 99.927 99.407 52.596 1.00 33.58 591 TRP B CA 1
ATOM 10180 C C . TRP B 1 587 ? 100.577 100.777 52.736 1.00 32.98 591 TRP B C 1
ATOM 10181 O O . TRP B 1 587 ? 99.949 101.743 53.178 1.00 34.45 591 TRP B O 1
ATOM 10192 N N . GLN B 1 588 ? 101.860 100.848 52.368 1.00 35.38 592 GLN B N 1
ATOM 10193 C CA . GLN B 1 588 ? 102.570 102.123 52.402 1.00 36.35 592 GLN B CA 1
ATOM 10194 C C . GLN B 1 588 ? 101.874 103.164 51.538 1.00 36.39 592 GLN B C 1
ATOM 10195 O O . GLN B 1 588 ? 101.748 104.329 51.933 1.00 38.98 592 GLN B O 1
ATOM 10201 N N . GLN B 1 589 ? 101.418 102.761 50.357 1.00 38.15 593 GLN B N 1
ATOM 10202 C CA . GLN B 1 589 ? 100.723 103.654 49.445 1.00 38.81 593 GLN B CA 1
ATOM 10203 C C . GLN B 1 589 ? 99.223 103.621 49.707 1.00 38.65 593 GLN B C 1
ATOM 10204 O O . GLN B 1 589 ? 98.680 102.635 50.212 1.00 39.82 593 GLN B O 1
ATOM 10210 N N . ASP B 1 590 ? 98.554 104.717 49.349 1.00 40.71 594 ASP B N 1
ATOM 10211 C CA . ASP B 1 590 ? 97.106 104.845 49.508 1.00 38.73 594 ASP B CA 1
ATOM 10212 C C . ASP B 1 590 ? 96.424 103.982 48.449 1.00 41.46 594 ASP B C 1
ATOM 10213 O O . ASP B 1 590 ? 96.018 104.446 47.381 1.00 42.30 594 ASP B O 1
ATOM 10218 N N . TRP B 1 591 ? 96.296 102.691 48.761 1.00 36.78 595 TRP B N 1
ATOM 10219 C CA . TRP B 1 591 ? 95.757 101.708 47.832 1.00 36.27 595 TRP B CA 1
ATOM 10220 C C . TRP B 1 591 ? 94.418 101.125 48.260 1.00 34.81 595 TRP B C 1
ATOM 10221 O O . TRP B 1 591 ? 93.825 100.363 47.487 1.00 35.76 595 TRP B O 1
ATOM 10232 N N . ASP B 1 592 ? 93.926 101.460 49.456 1.00 37.41 596 ASP B N 1
ATOM 10233 C CA . ASP B 1 592 ? 92.813 100.718 50.043 1.00 34.32 596 ASP B CA 1
ATOM 10234 C C . ASP B 1 592 ? 91.557 100.796 49.182 1.00 34.14 596 ASP B C 1
ATOM 10235 O O . ASP B 1 592 ? 90.857 99.792 49.006 1.00 38.56 596 ASP B O 1
ATOM 10240 N N . MET B 1 593 ? 91.256 101.973 48.634 1.00 36.08 597 MET B N 1
ATOM 10241 C CA . MET B 1 593 ? 90.002 102.157 47.914 1.00 41.43 597 MET B CA 1
ATOM 10242 C C . MET B 1 593 ? 90.007 101.544 46.519 1.00 39.26 597 MET B C 1
ATOM 10243 O O . MET B 1 593 ? 88.940 101.454 45.903 1.00 35.54 597 MET B O 1
ATOM 10248 N N . GLN B 1 594 ? 91.163 101.114 46.009 1.00 39.16 598 GLN B N 1
ATOM 10249 C CA . GLN B 1 594 ? 91.231 100.435 44.720 1.00 39.77 598 GLN B CA 1
ATOM 10250 C C . GLN B 1 594 ? 91.709 98.992 44.860 1.00 41.18 598 GLN B C 1
ATOM 10251 O O . GLN B 1 594 ? 92.222 98.419 43.892 1.00 39.18 598 GLN B O 1
ATOM 10257 N N . ALA B 1 595 ? 91.543 98.386 46.046 1.00 35.13 599 ALA B N 1
ATOM 10258 C CA . ALA B 1 595 ? 91.916 96.994 46.247 1.00 36.65 599 ALA B CA 1
ATOM 10259 C C . ALA B 1 595 ? 90.819 96.064 45.726 1.00 38.83 599 ALA B C 1
ATOM 10260 O O . ALA B 1 595 ? 89.630 96.382 45.824 1.00 34.78 599 ALA B O 1
ATOM 10262 N N . PRO B 1 596 ? 91.196 94.904 45.176 1.00 35.77 600 PRO B N 1
ATOM 10263 C CA . PRO B 1 596 ? 90.196 94.059 44.494 1.00 40.63 600 PRO B CA 1
ATOM 10264 C C . PRO B 1 596 ? 89.052 93.587 45.381 1.00 40.11 600 PRO B C 1
ATOM 10265 O O . PRO B 1 596 ? 87.897 93.593 44.937 1.00 40.89 600 PRO B O 1
ATOM 10269 N N . GLU B 1 597 ? 89.330 93.171 46.613 1.00 38.05 601 GLU B N 1
ATOM 10270 C CA . GLU B 1 597 ? 88.305 92.634 47.512 1.00 38.31 601 GLU B CA 1
ATOM 10271 C C . GLU B 1 597 ? 88.132 93.604 48.681 1.00 35.60 601 GLU B C 1
ATOM 10272 O O . GLU B 1 597 ? 88.830 93.514 49.692 1.00 33.26 601 GLU B O 1
ATOM 10278 N N . ILE B 1 598 ? 87.169 94.520 48.540 1.00 31.61 602 ILE B N 1
ATOM 10279 C CA . ILE B 1 598 ? 86.964 95.572 49.531 1.00 35.22 602 ILE B CA 1
ATOM 10280 C C . ILE B 1 598 ? 86.549 95.014 50.886 1.00 31.84 602 ILE B C 1
ATOM 10281 O O . ILE B 1 598 ? 86.774 95.662 51.915 1.00 33.87 602 ILE B O 1
ATOM 10286 N N . ASN B 1 599 ? 85.960 93.819 50.921 1.00 33.11 603 ASN B N 1
ATOM 10287 C CA . ASN B 1 599 ? 85.533 93.230 52.185 1.00 37.20 603 ASN B CA 1
ATOM 10288 C C . ASN B 1 599 ? 86.352 91.987 52.511 1.00 33.68 603 ASN B C 1
ATOM 10289 O O . ASN B 1 599 ? 85.794 90.935 52.839 1.00 37.74 603 ASN B O 1
ATOM 10294 N N . HIS B 1 600 ? 87.675 92.110 52.425 1.00 34.02 604 HIS B N 1
ATOM 10295 C CA . HIS B 1 600 ? 88.567 90.998 52.724 1.00 30.54 604 HIS B CA 1
ATOM 10296 C C . HIS B 1 600 ? 88.386 90.536 54.166 1.00 32.92 604 HIS B C 1
ATOM 10297 O O . HIS B 1 600 ? 88.183 91.347 55.074 1.00 29.35 604 HIS B O 1
ATOM 10304 N N . ARG B 1 601 ? 88.459 89.217 54.371 1.00 35.26 605 ARG B N 1
ATOM 10305 C CA . ARG B 1 601 ? 88.232 88.656 55.701 1.00 33.13 605 ARG B CA 1
ATOM 10306 C C . ARG B 1 601 ? 89.314 89.092 56.682 1.00 35.22 605 ARG B C 1
ATOM 10307 O O . ARG B 1 601 ? 89.035 89.311 57.867 1.00 28.01 605 ARG B O 1
ATOM 10315 N N . HIS B 1 602 ? 90.551 89.221 56.211 1.00 33.43 606 HIS B N 1
ATOM 10316 C CA . HIS B 1 602 ? 91.640 89.687 57.054 1.00 31.75 606 HIS B CA 1
ATOM 10317 C C . HIS B 1 602 ? 91.573 91.200 57.218 1.00 29.61 606 HIS B C 1
ATOM 10318 O O . HIS B 1 602 ? 91.264 91.929 56.270 1.00 29.09 606 HIS B O 1
ATOM 10325 N N . VAL B 1 603 ? 91.866 91.669 58.429 1.00 30.03 607 VAL B N 1
ATOM 10326 C CA . VAL B 1 603 ? 92.039 93.094 58.689 1.00 31.15 607 VAL B CA 1
ATOM 10327 C C . VAL B 1 603 ? 93.418 93.288 59.307 1.00 31.17 607 VAL B C 1
ATOM 10328 O O . VAL B 1 603 ? 93.552 93.840 60.406 1.00 31.55 607 VAL B O 1
ATOM 10332 N N . SER B 1 604 ? 94.454 92.844 58.590 1.00 33.38 608 SER B N 1
ATOM 10333 C CA . SER B 1 604 ? 95.790 92.752 59.171 1.00 36.51 608 SER B CA 1
ATOM 10334 C C . SER B 1 604 ? 96.341 94.111 59.585 1.00 32.17 608 SER B C 1
ATOM 10335 O O . SER B 1 604 ? 97.054 94.204 60.591 1.00 36.94 608 SER B O 1
ATOM 10338 N N . HIS B 1 605 ? 96.029 95.168 58.838 1.00 34.11 609 HIS B N 1
ATOM 10339 C CA . HIS B 1 605 ? 96.537 96.496 59.158 1.00 32.79 609 HIS B CA 1
ATOM 10340 C C . HIS B 1 605 ? 95.806 97.148 60.324 1.00 36.68 609 HIS B C 1
ATOM 10341 O O . HIS B 1 605 ? 96.190 98.250 60.731 1.00 32.99 609 HIS B O 1
ATOM 10348 N N . LEU B 1 606 ? 94.766 96.513 60.856 1.00 33.19 610 LEU B N 1
ATOM 10349 C CA . LEU B 1 606 ? 94.119 96.974 62.074 1.00 33.75 610 LEU B CA 1
ATOM 10350 C C . LEU B 1 606 ? 94.671 96.285 63.315 1.00 33.49 610 LEU B C 1
ATOM 10351 O O . LEU B 1 606 ? 94.073 96.398 64.390 1.00 35.44 610 LEU B O 1
ATOM 10356 N N . TYR B 1 607 ? 95.797 95.576 63.185 1.00 33.47 611 TYR B N 1
ATOM 10357 C CA . TYR B 1 607 ? 96.420 94.940 64.341 1.00 31.66 611 TYR B CA 1
ATOM 10358 C C . TYR B 1 607 ? 96.757 95.958 65.422 1.00 30.28 611 TYR B C 1
ATOM 10359 O O . TYR B 1 607 ? 96.686 95.642 66.615 1.00 31.57 611 TYR B O 1
ATOM 10368 N N . ALA B 1 608 ? 97.123 97.180 65.027 1.00 31.97 612 ALA B N 1
ATOM 10369 C CA . ALA B 1 608 ? 97.494 98.208 65.991 1.00 35.19 612 ALA B CA 1
ATOM 10370 C C . ALA B 1 608 ? 96.323 98.646 66.862 1.00 35.49 612 ALA B C 1
ATOM 10371 O O . ALA B 1 608 ? 96.548 99.154 67.965 1.00 32.70 612 ALA B O 1
ATOM 10373 N N . LEU B 1 609 ? 95.087 98.474 66.392 1.00 34.29 613 LEU B N 1
ATOM 10374 C CA . LEU B 1 609 ? 93.912 98.759 67.208 1.00 33.49 613 LEU B CA 1
ATOM 10375 C C . LEU B 1 609 ? 93.505 97.570 68.068 1.00 32.52 613 LEU B C 1
ATOM 10376 O O . LEU B 1 609 ? 92.995 97.761 69.179 1.00 32.82 613 LEU B O 1
ATOM 10381 N N . HIS B 1 610 ? 93.721 96.352 67.574 1.00 34.30 614 HIS B N 1
ATOM 10382 C CA . HIS B 1 610 ? 93.557 95.109 68.318 1.00 32.37 614 HIS B CA 1
ATOM 10383 C C . HIS B 1 610 ? 94.204 93.985 67.518 1.00 30.61 614 HIS B C 1
ATOM 10384 O O . HIS B 1 610 ? 94.025 93.921 66.295 1.00 34.99 614 HIS B O 1
ATOM 10391 N N . PRO B 1 611 ? 94.946 93.065 68.159 1.00 29.36 615 PRO B N 1
ATOM 10392 C CA . PRO B 1 611 ? 95.149 92.904 69.606 1.00 31.72 615 PRO B CA 1
ATOM 10393 C C . PRO B 1 611 ? 96.084 93.926 70.255 1.00 34.84 615 PRO B C 1
ATOM 10394 O O . PRO B 1 611 ? 96.171 93.969 71.482 1.00 31.63 615 PRO B O 1
ATOM 10398 N N . SER B 1 612 ? 96.770 94.734 69.454 1.00 33.85 616 SER B N 1
ATOM 10399 C CA . SER B 1 612 ? 97.636 95.750 70.025 1.00 35.46 616 SER B CA 1
ATOM 10400 C C . SER B 1 612 ? 96.816 96.955 70.480 1.00 37.44 616 SER B C 1
ATOM 10401 O O . SER B 1 612 ? 95.661 97.139 70.090 1.00 38.18 616 SER B O 1
ATOM 10404 N N . SER B 1 613 ? 97.425 97.769 71.342 1.00 32.08 617 SER B N 1
ATOM 10405 C CA . SER B 1 613 ? 96.873 99.064 71.715 1.00 34.70 617 SER B CA 1
ATOM 10406 C C . SER B 1 613 ? 97.725 100.209 71.186 1.00 33.04 617 SER B C 1
ATOM 10407 O O . SER B 1 613 ? 97.551 101.355 71.616 1.00 29.99 617 SER B O 1
ATOM 10410 N N . GLN B 1 614 ? 98.644 99.908 70.262 1.00 32.05 618 GLN B N 1
ATOM 10411 C CA . GLN B 1 614 ? 99.454 100.920 69.590 1.00 31.76 618 GLN B CA 1
ATOM 10412 C C . GLN B 1 614 ? 98.600 102.075 69.079 1.00 37.98 618 GLN B C 1
ATOM 10413 O O . GLN B 1 614 ? 99.032 103.234 69.086 1.00 35.36 618 GLN B O 1
ATOM 10419 N N . ILE B 1 615 ? 97.386 101.773 68.628 1.00 35.56 619 ILE B N 1
ATOM 10420 C CA . ILE B 1 615 ? 96.395 102.768 68.241 1.00 31.47 619 ILE B CA 1
ATOM 10421 C C . ILE B 1 615 ? 95.191 102.595 69.156 1.00 34.74 619 ILE B C 1
ATOM 10422 O O . ILE B 1 615 ? 94.687 101.477 69.312 1.00 34.27 619 ILE B O 1
ATOM 10427 N N . ASN B 1 616 ? 94.741 103.689 69.770 1.00 31.10 620 ASN B N 1
ATOM 10428 C CA . ASN B 1 616 ? 93.595 103.609 70.667 1.00 32.81 620 ASN B CA 1
ATOM 10429 C C . ASN B 1 616 ? 92.907 104.965 70.745 1.00 34.29 620 ASN B C 1
ATOM 10430 O O . ASN B 1 616 ? 93.466 105.993 70.354 1.00 34.89 620 ASN B O 1
ATOM 10435 N N . LEU B 1 617 ? 91.677 104.944 71.271 1.00 37.96 621 LEU B N 1
ATOM 10436 C CA . LEU B 1 617 ? 90.843 106.143 71.304 1.00 35.91 621 LEU B CA 1
ATOM 10437 C C . LEU B 1 617 ? 91.451 107.241 72.165 1.00 34.85 621 LEU B C 1
ATOM 10438 O O . LEU B 1 617 ? 91.197 108.427 71.928 1.00 33.78 621 LEU B O 1
ATOM 10443 N N . ARG B 1 618 ? 92.244 106.872 73.169 1.00 38.32 622 ARG B N 1
ATOM 10444 C CA . ARG B 1 618 ? 92.775 107.863 74.098 1.00 36.12 622 ARG B CA 1
ATOM 10445 C C . ARG B 1 618 ? 94.029 108.531 73.546 1.00 37.13 622 ARG B C 1
ATOM 10446 O O . ARG B 1 618 ? 94.060 109.749 73.343 1.00 39.38 622 ARG B O 1
ATOM 10454 N N . ASP B 1 619 ? 95.073 107.742 73.289 1.00 30.18 623 ASP B N 1
ATOM 10455 C CA . ASP B 1 619 ? 96.385 108.309 73.002 1.00 36.55 623 ASP B CA 1
ATOM 10456 C C . ASP B 1 619 ? 96.544 108.722 71.543 1.00 37.13 623 ASP B C 1
ATOM 10457 O O . ASP B 1 619 ? 97.348 109.612 71.244 1.00 34.65 623 ASP B O 1
ATOM 10462 N N . THR B 1 620 ? 95.812 108.090 70.626 1.00 38.21 624 THR B N 1
ATOM 10463 C CA . THR B 1 620 ? 95.884 108.393 69.194 1.00 38.35 624 THR B CA 1
ATOM 10464 C C . THR B 1 620 ? 94.470 108.509 68.639 1.00 34.31 624 THR B C 1
ATOM 10465 O O . THR B 1 620 ? 94.002 107.632 67.903 1.00 38.53 624 THR B O 1
ATOM 10469 N N . PRO B 1 621 ? 93.760 109.593 68.967 1.00 34.62 625 PRO B N 1
ATOM 10470 C CA . PRO B 1 621 ? 92.346 109.683 68.563 1.00 36.84 625 PRO B CA 1
ATOM 10471 C C . PRO B 1 621 ? 92.142 109.696 67.058 1.00 36.90 625 PRO B C 1
ATOM 10472 O O . PRO B 1 621 ? 91.169 109.110 66.565 1.00 36.84 625 PRO B O 1
ATOM 10476 N N . GLU B 1 622 ? 93.034 110.350 66.312 1.00 35.06 626 GLU B N 1
ATOM 10477 C CA . GLU B 1 622 ? 92.864 110.450 64.866 1.00 38.19 626 GLU B CA 1
ATOM 10478 C C . GLU B 1 622 ? 93.068 109.099 64.192 1.00 39.17 626 GLU B C 1
ATOM 10479 O O . GLU B 1 622 ? 92.265 108.687 63.347 1.00 36.88 626 GLU B O 1
ATOM 10485 N N . LEU B 1 623 ? 94.145 108.396 64.552 1.00 34.08 627 LEU B N 1
ATOM 10486 C CA . LEU B 1 623 ? 94.406 107.090 63.956 1.00 36.83 627 LEU B CA 1
ATOM 10487 C C . LEU B 1 623 ? 93.348 106.069 64.353 1.00 38.42 627 LEU B C 1
ATOM 10488 O O . LEU B 1 623 ? 93.059 105.146 63.583 1.00 37.19 627 LEU B O 1
ATOM 10493 N N . ALA B 1 624 ? 92.762 106.214 65.544 1.00 34.58 628 ALA B N 1
ATOM 10494 C CA . ALA B 1 624 ? 91.675 105.328 65.944 1.00 32.16 628 ALA B CA 1
ATOM 10495 C C . ALA B 1 624 ? 90.424 105.587 65.116 1.00 32.44 628 ALA B C 1
ATOM 10496 O O . ALA B 1 624 ? 89.711 104.647 64.747 1.00 32.04 628 ALA B O 1
ATOM 10498 N N . ALA B 1 625 ? 90.139 106.857 64.817 1.00 34.55 629 ALA B N 1
ATOM 10499 C CA . ALA B 1 625 ? 89.016 107.173 63.941 1.00 36.75 629 ALA B CA 1
ATOM 10500 C C . ALA B 1 625 ? 89.270 106.695 62.519 1.00 34.96 629 ALA B C 1
ATOM 10501 O O . ALA B 1 625 ? 88.329 106.301 61.820 1.00 35.22 629 ALA B O 1
ATOM 10503 N N . ALA B 1 626 ? 90.529 106.722 62.074 1.00 37.42 630 ALA B N 1
ATOM 10504 C CA . ALA B 1 626 ? 90.857 106.197 60.754 1.00 35.39 630 ALA B CA 1
ATOM 10505 C C . ALA B 1 626 ? 90.730 104.680 60.721 1.00 37.66 630 ALA B C 1
ATOM 10506 O O . ALA B 1 626 ? 90.263 104.112 59.727 1.00 31.48 630 ALA B O 1
ATOM 10508 N N . ALA B 1 627 ? 91.144 104.008 61.798 1.00 35.40 631 ALA B N 1
ATOM 10509 C CA . ALA B 1 627 ? 90.955 102.564 61.882 1.00 37.58 631 ALA B CA 1
ATOM 10510 C C . ALA B 1 627 ? 89.475 102.209 61.932 1.00 35.54 631 ALA B C 1
ATOM 10511 O O . ALA B 1 627 ? 89.057 101.190 61.370 1.00 37.31 631 ALA B O 1
ATOM 10513 N N . ARG B 1 628 ? 88.668 103.037 62.600 1.00 38.07 632 ARG B N 1
ATOM 10514 C CA . ARG B 1 628 ? 87.226 102.816 62.608 1.00 37.14 632 ARG B CA 1
ATOM 10515 C C . ARG B 1 628 ? 86.647 102.940 61.205 1.00 34.21 632 ARG B C 1
ATOM 10516 O O . ARG B 1 628 ? 85.762 102.167 60.820 1.00 37.86 632 ARG B O 1
ATOM 10524 N N . ARG B 1 629 ? 87.139 103.905 60.424 1.00 32.35 633 ARG B N 1
ATOM 10525 C CA . ARG B 1 629 ? 86.667 104.061 59.052 1.00 39.64 633 ARG B CA 1
ATOM 10526 C C . ARG B 1 629 ? 87.059 102.864 58.194 1.00 36.11 633 ARG B C 1
ATOM 10527 O O . ARG B 1 629 ? 86.246 102.367 57.405 1.00 35.21 633 ARG B O 1
ATOM 10535 N N . SER B 1 630 ? 88.300 102.388 58.337 1.00 28.71 634 SER B N 1
ATOM 10536 C CA . SER B 1 630 ? 88.732 101.202 57.604 1.00 31.06 634 SER B CA 1
ATOM 10537 C C . SER B 1 630 ? 87.875 99.995 57.958 1.00 30.34 634 SER B C 1
ATOM 10538 O O . SER B 1 630 ? 87.495 99.213 57.078 1.00 31.76 634 SER B O 1
ATOM 10541 N N . LEU B 1 631 ? 87.566 99.825 59.246 1.00 31.93 635 LEU B N 1
ATOM 10542 C CA . LEU B 1 631 ? 86.726 98.711 59.671 1.00 33.50 635 LEU B CA 1
ATOM 10543 C C . LEU B 1 631 ? 85.314 98.833 59.112 1.00 31.28 635 LEU B C 1
ATOM 10544 O O . LEU B 1 631 ? 84.681 97.817 58.800 1.00 32.12 635 LEU B O 1
ATOM 10549 N N . GLU B 1 632 ? 84.807 100.061 58.973 1.00 34.18 636 GLU B N 1
ATOM 10550 C CA . GLU B 1 632 ? 83.494 100.257 58.368 1.00 27.54 636 GLU B CA 1
ATOM 10551 C C . GLU B 1 632 ? 83.510 99.941 56.878 1.00 34.52 636 GLU B C 1
ATOM 10552 O O . GLU B 1 632 ? 82.514 99.445 56.339 1.00 35.64 636 GLU B O 1
ATOM 10558 N N . ILE B 1 633 ? 84.626 100.220 56.200 1.00 33.12 637 ILE B N 1
ATOM 10559 C CA . ILE B 1 633 ? 84.731 99.917 54.777 1.00 33.52 637 ILE B CA 1
ATOM 10560 C C . ILE B 1 633 ? 84.822 98.412 54.552 1.00 33.72 637 ILE B C 1
ATOM 10561 O O . ILE B 1 633 ? 84.302 97.892 53.556 1.00 36.63 637 ILE B O 1
ATOM 10566 N N . ARG B 1 634 ? 85.458 97.686 55.475 1.00 35.01 638 ARG B N 1
ATOM 10567 C CA . ARG B 1 634 ? 85.576 96.238 55.331 1.00 36.69 638 ARG B CA 1
ATOM 10568 C C . ARG B 1 634 ? 84.236 95.538 55.512 1.00 39.47 638 ARG B C 1
ATOM 10569 O O . ARG B 1 634 ? 83.973 94.525 54.854 1.00 33.58 638 ARG B O 1
ATOM 10577 N N . GLY B 1 635 ? 83.386 96.045 56.397 1.00 38.40 639 GLY B N 1
ATOM 10578 C CA . GLY B 1 635 ? 82.114 95.409 56.662 1.00 35.86 639 GLY B CA 1
ATOM 10579 C C . GLY B 1 635 ? 82.177 94.428 57.811 1.00 36.06 639 GLY B C 1
ATOM 10580 O O . GLY B 1 635 ? 83.230 94.136 58.384 1.00 32.74 639 GLY B O 1
ATOM 10581 N N . ASP B 1 636 ? 81.004 93.889 58.139 1.00 30.34 640 ASP B N 1
ATOM 10582 C CA . ASP B 1 636 ? 80.838 93.078 59.338 1.00 32.85 640 ASP B CA 1
ATOM 10583 C C . ASP B 1 636 ? 80.988 91.583 59.081 1.00 33.57 640 ASP B C 1
ATOM 10584 O O . ASP B 1 636 ? 81.560 90.872 59.915 1.00 34.91 640 ASP B O 1
ATOM 10589 N N . ASN B 1 637 ? 80.482 91.078 57.959 1.00 29.41 641 ASN B N 1
ATOM 10590 C CA . ASN B 1 637 ? 80.401 89.637 57.754 1.00 27.80 641 ASN B CA 1
ATOM 10591 C C . ASN B 1 637 ? 81.701 89.079 57.190 1.00 28.55 641 ASN B C 1
ATOM 10592 O O . ASN B 1 637 ? 82.353 89.710 56.354 1.00 29.92 641 ASN B O 1
ATOM 10597 N N . ALA B 1 638 ? 82.061 87.880 57.654 1.00 33.84 642 ALA B N 1
ATOM 10598 C CA . ALA B 1 638 ? 83.240 87.162 57.186 1.00 31.43 642 ALA B CA 1
ATOM 10599 C C . ALA B 1 638 ? 83.248 85.745 57.741 1.00 33.40 642 ALA B C 1
ATOM 10600 O O . ALA B 1 638 ? 82.194 85.191 58.071 1.00 29.75 642 ALA B O 1
ATOM 10602 N N . THR B 1 639 ? 84.433 85.150 57.836 1.00 32.99 643 THR B N 1
ATOM 10603 C CA . THR B 1 639 ? 84.563 83.845 58.456 1.00 26.55 643 THR B CA 1
ATOM 10604 C C . THR B 1 639 ? 84.351 83.958 59.963 1.00 27.81 643 THR B C 1
ATOM 10605 O O . THR B 1 639 ? 84.254 85.052 60.528 1.00 28.61 643 THR B O 1
ATOM 10609 N N . GLY B 1 640 ? 84.283 82.796 60.614 1.00 29.62 644 GLY B N 1
ATOM 10610 C CA . GLY B 1 640 ? 84.104 82.776 62.056 1.00 29.30 644 GLY B CA 1
ATOM 10611 C C . GLY B 1 640 ? 85.184 83.544 62.793 1.00 28.96 644 GLY B C 1
ATOM 10612 O O . GLY B 1 640 ? 84.895 84.307 63.718 1.00 29.30 644 GLY B O 1
ATOM 10613 N N . TRP B 1 641 ? 86.445 83.361 62.389 1.00 26.39 645 TRP B N 1
ATOM 10614 C CA . TRP B 1 641 ? 87.526 84.107 63.025 1.00 28.22 645 TRP B CA 1
ATOM 10615 C C . TRP B 1 641 ? 87.523 85.565 62.582 1.00 26.70 645 TRP B C 1
ATOM 10616 O O . TRP B 1 641 ? 87.843 86.459 63.375 1.00 31.01 645 TRP B O 1
ATOM 10627 N N . GLY B 1 642 ? 87.169 85.824 61.321 1.00 26.25 646 GLY B N 1
ATOM 10628 C CA . GLY B 1 642 ? 87.073 87.200 60.864 1.00 27.00 646 GLY B CA 1
ATOM 10629 C C . GLY B 1 642 ? 86.016 87.979 61.619 1.00 32.03 646 GLY B C 1
ATOM 10630 O O . GLY B 1 642 ? 86.217 89.144 61.965 1.00 29.20 646 GLY B O 1
ATOM 10631 N N . ILE B 1 643 ? 84.879 87.339 61.893 1.00 30.40 647 ILE B N 1
ATOM 10632 C CA . ILE B 1 643 ? 83.853 87.962 62.720 1.00 33.66 647 ILE B CA 1
ATOM 10633 C C . ILE B 1 643 ? 84.369 88.171 64.139 1.00 31.97 647 ILE B C 1
ATOM 10634 O O . ILE B 1 643 ? 84.120 89.212 64.757 1.00 33.51 647 ILE B O 1
ATOM 10639 N N . GLY B 1 644 ? 85.111 87.196 64.669 1.00 30.18 648 GLY B N 1
ATOM 10640 C CA . GLY B 1 644 ? 85.629 87.324 66.022 1.00 29.68 648 GLY B CA 1
ATOM 10641 C C . GLY B 1 644 ? 86.663 88.425 66.159 1.00 32.80 648 GLY B C 1
ATOM 10642 O O . GLY B 1 644 ? 86.740 89.094 67.195 1.00 31.69 648 GLY B O 1
ATOM 10643 N N . TRP B 1 645 ? 87.485 88.621 65.124 1.00 34.61 649 TRP B N 1
ATOM 10644 C CA . TRP B 1 645 ? 88.437 89.729 65.144 1.00 30.53 649 TRP B CA 1
ATOM 10645 C C . TRP B 1 645 ? 87.713 91.070 65.114 1.00 30.28 649 TRP B C 1
ATOM 10646 O O . TRP B 1 645 ? 88.095 92.004 65.829 1.00 33.00 649 TRP B O 1
ATOM 10657 N N . ARG B 1 646 ? 86.657 91.174 64.300 1.00 30.36 650 ARG B N 1
ATOM 10658 C CA . ARG B 1 646 ? 85.872 92.402 64.237 1.00 30.97 650 ARG B CA 1
ATOM 10659 C C . ARG B 1 646 ? 85.146 92.674 65.545 1.00 32.34 650 ARG B C 1
ATOM 10660 O O . ARG B 1 646 ? 84.948 93.836 65.911 1.00 34.47 650 ARG B O 1
ATOM 10668 N N . LEU B 1 647 ? 84.738 91.623 66.255 1.00 34.96 651 LEU B N 1
ATOM 10669 C CA . LEU B 1 647 ? 84.121 91.804 67.566 1.00 30.02 651 LEU B CA 1
ATOM 10670 C C . LEU B 1 647 ? 85.079 92.496 68.528 1.00 36.45 651 LEU B C 1
ATOM 10671 O O . LEU B 1 647 ? 84.704 93.447 69.225 1.00 32.97 651 LEU B O 1
ATOM 10676 N N . ASN B 1 648 ? 86.325 92.023 68.582 1.00 32.59 652 ASN B N 1
ATOM 10677 C CA . ASN B 1 648 ? 87.304 92.617 69.484 1.00 30.99 652 ASN B CA 1
ATOM 10678 C C . ASN B 1 648 ? 87.641 94.044 69.072 1.00 34.36 652 ASN B C 1
ATOM 10679 O O . ASN B 1 648 ? 87.842 94.911 69.931 1.00 30.71 652 ASN B O 1
ATOM 10684 N N . LEU B 1 649 ? 87.716 94.305 67.765 1.00 30.69 653 LEU B N 1
ATOM 10685 C CA . LEU B 1 649 ? 88.052 95.646 67.296 1.00 31.45 653 LEU B CA 1
ATOM 10686 C C . LEU B 1 649 ? 86.975 96.650 67.691 1.00 29.55 653 LEU B C 1
ATOM 10687 O O . LEU B 1 649 ? 87.278 97.740 68.190 1.00 29.03 653 LEU B O 1
ATOM 10692 N N . TRP B 1 650 ? 85.706 96.294 67.481 1.00 32.36 654 TRP B N 1
ATOM 10693 C CA . TRP B 1 650 ? 84.621 97.186 67.874 1.00 32.01 654 TRP B CA 1
ATOM 10694 C C . TRP B 1 650 ? 84.547 97.342 69.387 1.00 30.76 654 TRP B C 1
ATOM 10695 O O . TRP B 1 650 ? 84.149 98.405 69.879 1.00 36.95 654 TRP B O 1
ATOM 10706 N N . ALA B 1 651 ? 84.923 96.304 70.137 1.00 31.94 655 ALA B N 1
ATOM 10707 C CA . ALA B 1 651 ? 85.026 96.444 71.585 1.00 31.60 655 ALA B CA 1
ATOM 10708 C C . ALA B 1 651 ? 86.084 97.473 71.960 1.00 35.82 655 ALA B C 1
ATOM 10709 O O . ALA B 1 651 ? 85.883 98.276 72.879 1.00 36.21 655 ALA B O 1
ATOM 10711 N N . ARG B 1 652 ? 87.217 97.470 71.250 1.00 33.86 656 ARG B N 1
ATOM 10712 C CA . ARG B 1 652 ? 88.264 98.448 71.524 1.00 30.84 656 ARG B CA 1
ATOM 10713 C C . ARG B 1 652 ? 87.809 99.862 71.197 1.00 36.44 656 ARG B C 1
ATOM 10714 O O . ARG B 1 652 ? 88.303 100.826 71.793 1.00 39.42 656 ARG B O 1
ATOM 10722 N N . LEU B 1 653 ? 86.875 100.007 70.260 1.00 32.18 657 LEU B N 1
ATOM 10723 C CA . LEU B 1 653 ? 86.349 101.311 69.880 1.00 35.09 657 LEU B CA 1
ATOM 10724 C C . LEU B 1 653 ? 85.218 101.779 70.788 1.00 34.02 657 LEU B C 1
ATOM 10725 O O . LEU B 1 653 ? 84.599 102.808 70.495 1.00 34.23 657 LEU B O 1
ATOM 10730 N N . ALA B 1 654 ? 84.937 101.044 71.867 1.00 35.36 658 ALA B N 1
ATOM 10731 C CA . ALA B 1 654 ? 83.944 101.429 72.871 1.00 30.55 658 ALA B CA 1
ATOM 10732 C C . ALA B 1 654 ? 82.551 101.607 72.271 1.00 34.35 658 ALA B C 1
ATOM 10733 O O . ALA B 1 654 ? 81.768 102.440 72.734 1.00 33.62 658 ALA B O 1
ATOM 10735 N N . ASP B 1 655 ? 82.226 100.824 71.246 1.00 36.25 659 ASP B N 1
ATOM 10736 C CA . ASP B 1 655 ? 80.915 100.854 70.598 1.00 35.85 659 ASP B CA 1
ATOM 10737 C C . ASP B 1 655 ? 80.209 99.541 70.933 1.00 34.51 659 ASP B C 1
ATOM 10738 O O . ASP B 1 655 ? 80.332 98.550 70.212 1.00 35.87 659 ASP B O 1
ATOM 10743 N N . GLY B 1 656 ? 79.460 99.546 72.037 1.00 37.30 660 GLY B N 1
ATOM 10744 C CA . GLY B 1 656 ? 78.843 98.316 72.509 1.00 38.04 660 GLY B CA 1
ATOM 10745 C C . GLY B 1 656 ? 77.781 97.776 71.569 1.00 37.83 660 GLY B C 1
ATOM 10746 O O . GLY B 1 656 ? 77.638 96.560 71.417 1.00 35.48 660 GLY B O 1
ATOM 10747 N N . GLU B 1 657 ? 77.025 98.668 70.922 1.00 37.49 661 GLU B N 1
ATOM 10748 C CA . GLU B 1 657 ? 75.925 98.220 70.072 1.00 38.71 661 GLU B CA 1
ATOM 10749 C C . GLU B 1 657 ? 76.436 97.586 68.784 1.00 37.58 661 GLU B C 1
ATOM 10750 O O . GLU B 1 657 ? 75.872 96.592 68.311 1.00 33.28 661 GLU B O 1
ATOM 10756 N N . HIS B 1 658 ? 77.494 98.147 68.195 1.00 34.77 662 HIS B N 1
ATOM 10757 C CA . HIS B 1 658 ? 78.090 97.510 67.025 1.00 36.30 662 HIS B CA 1
ATOM 10758 C C . HIS B 1 658 ? 78.761 96.197 67.404 1.00 37.11 662 HIS B C 1
ATOM 10759 O O . HIS B 1 658 ? 78.685 95.215 66.657 1.00 39.56 662 HIS B O 1
ATOM 10766 N N . ALA B 1 659 ? 79.416 96.161 68.567 1.00 38.09 663 ALA B N 1
ATOM 10767 C CA . ALA B 1 659 ? 80.032 94.924 69.034 1.00 35.81 663 ALA B CA 1
ATOM 10768 C C . ALA B 1 659 ? 78.989 93.832 69.229 1.00 37.22 663 ALA B C 1
ATOM 10769 O O . ALA B 1 659 ? 79.238 92.663 68.911 1.00 31.14 663 ALA B O 1
ATOM 10771 N N . TYR B 1 660 ? 77.811 94.193 69.746 1.00 39.13 664 TYR B N 1
ATOM 10772 C CA . TYR B 1 660 ? 76.749 93.205 69.901 1.00 30.84 664 TYR B CA 1
ATOM 10773 C C . TYR B 1 660 ? 76.225 92.731 68.552 1.00 33.25 664 TYR B C 1
ATOM 10774 O O . TYR B 1 660 ? 75.856 91.560 68.409 1.00 35.89 664 TYR B O 1
ATOM 10783 N N . ARG B 1 661 ? 76.180 93.621 67.557 1.00 34.74 665 ARG B N 1
ATOM 10784 C CA . ARG B 1 661 ? 75.749 93.215 66.222 1.00 36.96 665 ARG B CA 1
ATOM 10785 C C . ARG B 1 661 ? 76.714 92.202 65.619 1.00 36.03 665 ARG B C 1
ATOM 10786 O O . ARG B 1 661 ? 76.290 91.245 64.960 1.00 38.13 665 ARG B O 1
ATOM 10794 N N . ILE B 1 662 ? 78.017 92.399 65.831 1.00 35.64 666 ILE B N 1
ATOM 10795 C CA . ILE B 1 662 ? 79.001 91.414 65.391 1.00 33.57 666 ILE B CA 1
ATOM 10796 C C . ILE B 1 662 ? 78.784 90.093 66.116 1.00 33.83 666 ILE B C 1
ATOM 10797 O O . ILE B 1 662 ? 78.869 89.014 65.516 1.00 29.65 666 ILE B O 1
ATOM 10802 N N . LEU B 1 663 ? 78.490 90.160 67.418 1.00 32.75 667 LEU B N 1
ATOM 10803 C CA . LEU B 1 663 ? 78.272 88.950 68.203 1.00 33.80 667 LEU B CA 1
ATOM 10804 C C . LEU B 1 663 ? 77.063 88.168 67.708 1.00 33.94 667 LEU B C 1
ATOM 10805 O O . LEU B 1 663 ? 77.060 86.933 67.762 1.00 36.98 667 LEU B O 1
ATOM 10810 N N . GLN B 1 664 ? 76.029 88.864 67.227 1.00 34.82 668 GLN B N 1
ATOM 10811 C CA . GLN B 1 664 ? 74.892 88.175 66.628 1.00 35.69 668 GLN B CA 1
ATOM 10812 C C . GLN B 1 664 ? 75.307 87.435 65.364 1.00 39.55 668 GLN B C 1
ATOM 10813 O O . GLN B 1 664 ? 74.795 86.347 65.074 1.00 40.52 668 GLN B O 1
ATOM 10819 N N . LEU B 1 665 ? 76.234 88.013 64.595 1.00 36.97 669 LEU B N 1
ATOM 10820 C CA . LEU B 1 665 ? 76.732 87.334 63.405 1.00 34.85 669 LEU B CA 1
ATOM 10821 C C . LEU B 1 665 ? 77.570 86.114 63.766 1.00 33.36 669 LEU B C 1
ATOM 10822 O O . LEU B 1 665 ? 77.596 85.136 63.009 1.00 37.06 669 LEU B O 1
ATOM 10827 N N . LEU B 1 666 ? 78.257 86.151 64.910 1.00 35.53 670 LEU B N 1
ATOM 10828 C CA . LEU B 1 666 ? 79.089 85.026 65.319 1.00 34.03 670 LEU B CA 1
ATOM 10829 C C . LEU B 1 666 ? 78.244 83.882 65.867 1.00 35.33 670 LEU B C 1
ATOM 10830 O O . LEU B 1 666 ? 78.413 82.726 65.462 1.00 33.69 670 LEU B O 1
ATOM 10835 N N . ILE B 1 667 ? 77.329 84.190 66.785 1.00 35.31 671 ILE B N 1
ATOM 10836 C CA . ILE B 1 667 ? 76.462 83.184 67.401 1.00 33.49 671 ILE B CA 1
ATOM 10837 C C . ILE B 1 667 ? 75.189 83.146 66.565 1.00 34.58 671 ILE B C 1
ATOM 10838 O O . ILE B 1 667 ? 74.191 83.799 66.872 1.00 35.04 671 ILE B O 1
ATOM 10843 N N . SER B 1 668 ? 75.224 82.355 65.496 1.00 34.93 672 SER B N 1
ATOM 10844 C CA . SER B 1 668 ? 74.163 82.331 64.503 1.00 33.61 672 SER B CA 1
ATOM 10845 C C . SER B 1 668 ? 74.152 80.962 63.843 1.00 33.66 672 SER B C 1
ATOM 10846 O O . SER B 1 668 ? 75.148 80.231 63.907 1.00 35.34 672 SER B O 1
ATOM 10849 N N . PRO B 1 669 ? 73.044 80.583 63.192 1.00 35.77 673 PRO B N 1
ATOM 10850 C CA . PRO B 1 669 ? 73.026 79.309 62.453 1.00 34.53 673 PRO B CA 1
ATOM 10851 C C . PRO B 1 669 ? 73.978 79.277 61.270 1.00 36.41 673 PRO B C 1
ATOM 10852 O O . PRO B 1 669 ? 74.164 78.207 60.676 1.00 38.85 673 PRO B O 1
ATOM 10856 N N . GLU B 1 670 ? 74.580 80.409 60.910 1.00 33.65 674 GLU B N 1
ATOM 10857 C CA . GLU B 1 670 ? 75.527 80.466 59.808 1.00 33.33 674 GLU B CA 1
ATOM 10858 C C . GLU B 1 670 ? 76.971 80.293 60.256 1.00 28.70 674 GLU B C 1
ATOM 10859 O O . GLU B 1 670 ? 77.825 79.960 59.426 1.00 31.22 674 GLU B O 1
ATOM 10865 N N . ARG B 1 671 ? 77.265 80.500 61.543 1.00 37.13 675 ARG B N 1
ATOM 10866 C CA . ARG B 1 671 ? 78.639 80.498 62.024 1.00 32.89 675 ARG B CA 1
ATOM 10867 C C . ARG B 1 671 ? 78.858 79.700 63.304 1.00 32.52 675 ARG B C 1
ATOM 10868 O O . ARG B 1 671 ? 79.979 79.703 63.824 1.00 32.74 675 ARG B O 1
ATOM 10876 N N . THR B 1 672 ? 77.838 79.023 63.827 1.00 31.79 676 THR B N 1
ATOM 10877 C CA . THR B 1 672 ? 77.988 78.213 65.030 1.00 34.36 676 THR B CA 1
ATOM 10878 C C . THR B 1 672 ? 77.242 76.900 64.849 1.00 34.80 676 THR B C 1
ATOM 10879 O O . THR B 1 672 ? 76.070 76.896 64.460 1.00 31.70 676 THR B O 1
ATOM 10883 N N . TYR B 1 673 ? 77.924 75.795 65.130 1.00 31.67 677 TYR B N 1
ATOM 10884 C CA . TYR B 1 673 ? 77.351 74.463 65.003 1.00 31.71 677 TYR B CA 1
ATOM 10885 C C . TYR B 1 673 ? 76.474 74.150 66.212 1.00 28.55 677 TYR B C 1
ATOM 10886 O O . TYR B 1 673 ? 76.524 74.845 67.229 1.00 34.98 677 TYR B O 1
ATOM 10895 N N . PRO B 1 674 ? 75.636 73.110 66.125 1.00 29.40 678 PRO B N 1
ATOM 10896 C CA . PRO B 1 674 ? 74.762 72.786 67.267 1.00 33.33 678 PRO B CA 1
ATOM 10897 C C . PRO B 1 674 ? 75.513 72.459 68.546 1.00 33.05 678 PRO B C 1
ATOM 10898 O O . PRO B 1 674 ? 74.964 72.652 69.638 1.00 33.81 678 PRO B O 1
ATOM 10902 N N . ASN B 1 675 ? 76.747 71.967 68.452 1.00 33.56 679 ASN B N 1
ATOM 10903 C CA . ASN B 1 675 ? 77.581 71.727 69.622 1.00 31.20 679 ASN B CA 1
ATOM 10904 C C . ASN B 1 675 ? 78.355 72.967 70.052 1.00 32.93 679 ASN B C 1
ATOM 10905 O O . ASN B 1 675 ? 79.294 72.851 70.848 1.00 33.96 679 ASN B O 1
ATOM 10910 N N . LEU B 1 676 ? 77.994 74.138 69.521 1.00 29.02 680 LEU B N 1
ATOM 10911 C CA . LEU B 1 676 ? 78.587 75.445 69.802 1.00 28.53 680 LEU B CA 1
ATOM 10912 C C . LEU B 1 676 ? 79.973 75.625 69.193 1.00 33.53 680 LEU B C 1
ATOM 10913 O O . LEU B 1 676 ? 80.618 76.651 69.445 1.00 32.91 680 LEU B O 1
ATOM 10918 N N . PHE B 1 677 ? 80.448 74.673 68.390 1.00 33.13 681 PHE B N 1
ATOM 10919 C CA . PHE B 1 677 ? 81.712 74.850 67.685 1.00 34.21 681 PHE B CA 1
ATOM 10920 C C . PHE B 1 677 ? 81.616 76.014 66.705 1.00 33.64 681 PHE B C 1
ATOM 10921 O O . PHE B 1 677 ? 80.571 76.245 66.092 1.00 32.98 681 PHE B O 1
ATOM 10929 N N . ASP B 1 678 ? 82.716 76.749 66.556 1.00 31.06 682 ASP B N 1
ATOM 10930 C CA . ASP B 1 678 ? 82.755 77.865 65.621 1.00 32.15 682 ASP B CA 1
ATOM 10931 C C . ASP B 1 678 ? 82.950 77.363 64.194 1.00 30.77 682 ASP B C 1
ATOM 10932 O O . ASP B 1 678 ? 83.636 76.367 63.950 1.00 31.34 682 ASP B O 1
ATOM 10937 N N . ALA B 1 679 ? 82.341 78.072 63.246 1.00 31.83 683 ALA B N 1
ATOM 10938 C CA . ALA B 1 679 ? 82.342 77.680 61.843 1.00 29.74 683 ALA B CA 1
ATOM 10939 C C . ALA B 1 679 ? 83.139 78.685 61.021 1.00 30.99 683 ALA B C 1
ATOM 10940 O O . ALA B 1 679 ? 82.849 79.886 61.046 1.00 31.51 683 ALA B O 1
ATOM 10942 N N . HIS B 1 680 ? 84.144 78.186 60.293 1.00 29.92 684 HIS B N 1
ATOM 10943 C CA . HIS B 1 680 ? 84.800 79.014 59.281 1.00 26.28 684 HIS B CA 1
ATOM 10944 C C . HIS B 1 680 ? 83.864 79.335 58.122 1.00 31.73 684 HIS B C 1
ATOM 10945 O O . HIS B 1 680 ? 83.781 80.514 57.734 1.00 28.27 684 HIS B O 1
ATOM 10952 N N . PRO B 1 681 ? 83.135 78.368 57.521 1.00 30.40 685 PRO B N 1
ATOM 10953 C CA . PRO B 1 681 ? 83.082 76.912 57.724 1.00 31.38 685 PRO B CA 1
ATOM 10954 C C . PRO B 1 681 ? 84.196 76.186 56.970 1.00 31.52 685 PRO B C 1
ATOM 10955 O O . PRO B 1 681 ? 84.759 76.767 56.042 1.00 30.91 685 PRO B O 1
ATOM 10959 N N . PRO B 1 682 ? 84.520 74.938 57.357 1.00 31.23 686 PRO B N 1
ATOM 10960 C CA . PRO B 1 682 ? 83.953 74.120 58.439 1.00 32.95 686 PRO B CA 1
ATOM 10961 C C . PRO B 1 682 ? 84.457 74.494 59.834 1.00 31.50 686 PRO B C 1
ATOM 10962 O O . PRO B 1 682 ? 84.810 75.651 60.061 1.00 35.52 686 PRO B O 1
ATOM 10966 N N . PHE B 1 683 ? 84.488 73.525 60.750 1.00 30.44 687 PHE B N 1
ATOM 10967 C CA . PHE B 1 683 ? 84.867 73.810 62.129 1.00 30.01 687 PHE B CA 1
ATOM 10968 C C . PHE B 1 683 ? 86.279 74.372 62.201 1.00 29.35 687 PHE B C 1
ATOM 10969 O O . PHE B 1 683 ? 87.232 73.771 61.696 1.00 29.64 687 PHE B O 1
ATOM 10977 N N . GLN B 1 684 ? 86.401 75.538 62.829 1.00 32.73 688 GLN B N 1
ATOM 10978 C CA . GLN B 1 684 ? 87.690 76.117 63.185 1.00 27.48 688 GLN B CA 1
ATOM 10979 C C . GLN B 1 684 ? 87.551 76.690 64.585 1.00 31.04 688 GLN B C 1
ATOM 10980 O O . GLN B 1 684 ? 86.661 77.507 64.835 1.00 32.21 688 GLN B O 1
ATOM 10986 N N . ILE B 1 685 ? 88.417 76.251 65.502 1.00 28.14 689 ILE B N 1
ATOM 10987 C CA . ILE B 1 685 ? 88.263 76.633 66.904 1.00 28.54 689 ILE B CA 1
ATOM 10988 C C . ILE B 1 685 ? 88.697 78.063 67.181 1.00 29.32 689 ILE B C 1
ATOM 10989 O O . ILE B 1 685 ? 88.465 78.562 68.290 1.00 33.91 689 ILE B O 1
ATOM 10994 N N . ASP B 1 686 ? 89.297 78.747 66.202 1.00 30.46 690 ASP B N 1
ATOM 10995 C CA . ASP B 1 686 ? 89.784 80.102 66.443 1.00 33.55 690 ASP B CA 1
ATOM 10996 C C . ASP B 1 686 ? 88.648 81.042 66.829 1.00 31.59 690 ASP B C 1
ATOM 10997 O O . ASP B 1 686 ? 88.780 81.829 67.774 1.00 31.97 690 ASP B O 1
ATOM 11002 N N . GLY B 1 687 ? 87.517 80.961 66.123 1.00 30.51 691 GLY B N 1
ATOM 11003 C CA . GLY B 1 687 ? 86.410 81.861 66.410 1.00 32.46 691 GLY B CA 1
ATOM 11004 C C . GLY B 1 687 ? 85.859 81.699 67.814 1.00 30.68 691 GLY B C 1
ATOM 11005 O O . GLY B 1 687 ? 85.431 82.674 68.438 1.00 29.23 691 GLY B O 1
ATOM 11006 N N . ASN B 1 688 ? 85.853 80.464 68.327 1.00 28.19 692 ASN B N 1
ATOM 11007 C CA . ASN B 1 688 ? 85.440 80.231 69.708 1.00 33.69 692 ASN B CA 1
ATOM 11008 C C . ASN B 1 688 ? 86.287 81.049 70.674 1.00 29.74 692 ASN B C 1
ATOM 11009 O O . ASN B 1 688 ? 85.759 81.752 71.544 1.00 36.03 692 ASN B O 1
ATOM 11014 N N . PHE B 1 689 ? 87.610 80.973 70.527 1.00 30.99 693 PHE B N 1
ATOM 11015 C CA . PHE B 1 689 ? 88.505 81.669 71.443 1.00 32.00 693 PHE B CA 1
ATOM 11016 C C . PHE B 1 689 ? 88.427 83.179 71.256 1.00 31.83 693 PHE B C 1
ATOM 11017 O O . PHE B 1 689 ? 88.516 83.936 72.230 1.00 27.74 693 PHE B O 1
ATOM 11025 N N . GLY B 1 690 ? 88.262 83.637 70.013 1.00 31.55 694 GLY B N 1
ATOM 11026 C CA . GLY B 1 690 ? 88.132 85.063 69.770 1.00 32.06 694 GLY B CA 1
ATOM 11027 C C . GLY B 1 690 ? 86.827 85.636 70.279 1.00 32.80 694 GLY B C 1
ATOM 11028 O O . GLY B 1 690 ? 86.777 86.796 70.698 1.00 30.61 694 GLY B O 1
ATOM 11029 N N . GLY B 1 691 ? 85.754 84.843 70.242 1.00 30.80 695 GLY B N 1
ATOM 11030 C CA . GLY B 1 691 ? 84.495 85.296 70.808 1.00 27.11 695 GLY B CA 1
ATOM 11031 C C . GLY B 1 691 ? 84.545 85.398 72.320 1.00 28.71 695 GLY B C 1
ATOM 11032 O O . GLY B 1 691 ? 83.980 86.325 72.907 1.00 32.71 695 GLY B O 1
ATOM 11033 N N . THR B 1 692 ? 85.219 84.447 72.973 1.00 29.79 696 THR B N 1
ATOM 11034 C CA . THR B 1 692 ? 85.422 84.549 74.414 1.00 28.60 696 THR B CA 1
ATOM 11035 C C . THR B 1 692 ? 86.229 85.795 74.765 1.00 30.44 696 THR B C 1
ATOM 11036 O O . THR B 1 692 ? 85.916 86.495 75.737 1.00 29.44 696 THR B O 1
ATOM 11040 N N . ALA B 1 693 ? 87.263 86.096 73.975 1.00 32.60 697 ALA B N 1
ATOM 11041 C CA . ALA B 1 693 ? 88.072 87.282 74.235 1.00 28.62 697 ALA B CA 1
ATOM 11042 C C . ALA B 1 693 ? 87.312 88.569 73.938 1.00 31.98 697 ALA B C 1
ATOM 11043 O O . ALA B 1 693 ? 87.508 89.571 74.634 1.00 29.73 697 ALA B O 1
ATOM 11045 N N . GLY B 1 694 ? 86.445 88.561 72.923 1.00 22.74 698 GLY B N 1
ATOM 11046 C CA . GLY B 1 694 ? 85.715 89.770 72.582 1.00 29.18 698 GLY B CA 1
ATOM 11047 C C . GLY B 1 694 ? 84.638 90.108 73.594 1.00 33.91 698 GLY B C 1
ATOM 11048 O O . GLY B 1 694 ? 84.436 91.279 73.928 1.00 29.20 698 GLY B O 1
ATOM 11049 N N . ILE B 1 695 ? 83.919 89.093 74.079 1.00 33.51 699 ILE B N 1
ATOM 11050 C CA . ILE B 1 695 ? 82.961 89.314 75.157 1.00 29.89 699 ILE B CA 1
ATOM 11051 C C . ILE B 1 695 ? 83.669 89.884 76.379 1.00 32.06 699 ILE B C 1
ATOM 11052 O O . ILE B 1 695 ? 83.184 90.827 77.016 1.00 30.15 699 ILE B O 1
ATOM 11057 N N . THR B 1 696 ? 84.838 89.330 76.711 1.00 33.38 700 THR B N 1
ATOM 11058 C CA . THR B 1 696 ? 85.638 89.871 77.805 1.00 30.40 700 THR B CA 1
ATOM 11059 C C . THR B 1 696 ? 86.033 91.316 77.531 1.00 33.16 700 THR B C 1
ATOM 11060 O O . THR B 1 696 ? 85.921 92.181 78.409 1.00 39.05 700 THR B O 1
ATOM 11064 N N . GLU B 1 697 ? 86.495 91.597 76.309 1.00 34.79 701 GLU B N 1
ATOM 11065 C CA . GLU B 1 697 ? 86.946 92.944 75.974 1.00 33.32 701 GLU B CA 1
ATOM 11066 C C . GLU B 1 697 ? 85.807 93.953 76.030 1.00 30.61 701 GLU B C 1
ATOM 11067 O O . GLU B 1 697 ? 86.040 95.136 76.301 1.00 30.92 701 GLU B O 1
ATOM 11073 N N . MET B 1 698 ? 84.573 93.512 75.775 1.00 33.76 702 MET B N 1
ATOM 11074 C CA . MET B 1 698 ? 83.432 94.415 75.891 1.00 32.89 702 MET B CA 1
ATOM 11075 C C . MET B 1 698 ? 83.201 94.844 77.334 1.00 32.18 702 MET B C 1
ATOM 11076 O O . MET B 1 698 ? 82.765 95.974 77.581 1.00 39.29 702 MET B O 1
ATOM 11081 N N . LEU B 1 699 ? 83.490 93.965 78.293 1.00 33.40 703 LEU B N 1
ATOM 11082 C CA . LEU B 1 699 ? 83.224 94.248 79.698 1.00 33.66 703 LEU B CA 1
ATOM 11083 C C . LEU B 1 699 ? 84.419 94.849 80.425 1.00 40.21 703 LEU B C 1
ATOM 11084 O O . LEU B 1 699 ? 84.232 95.680 81.321 1.00 41.88 703 LEU B O 1
ATOM 11089 N N . LEU B 1 700 ? 85.638 94.449 80.070 1.00 36.83 704 LEU B N 1
ATOM 11090 C CA . LEU B 1 700 ? 86.823 94.921 80.773 1.00 36.43 704 LEU B CA 1
ATOM 11091 C C . LEU B 1 700 ? 87.997 94.973 79.810 1.00 34.71 704 LEU B C 1
ATOM 11092 O O . LEU B 1 700 ? 88.242 94.014 79.074 1.00 29.73 704 LEU B O 1
ATOM 11097 N N . GLN B 1 701 ? 88.717 96.093 79.821 1.00 33.81 705 GLN B N 1
ATOM 11098 C CA . GLN B 1 701 ? 89.908 96.266 79.006 1.00 32.11 705 GLN B CA 1
ATOM 11099 C C . GLN B 1 701 ? 91.067 96.698 79.891 1.00 37.30 705 GLN B C 1
ATOM 11100 O O . GLN B 1 701 ? 90.876 97.357 80.917 1.00 39.63 705 GLN B O 1
ATOM 11106 N N . SER B 1 702 ? 92.275 96.311 79.488 1.00 38.36 706 SER B N 1
ATOM 11107 C CA . SER B 1 702 ? 93.485 96.602 80.257 1.00 37.39 706 SER B CA 1
ATOM 11108 C C . SER B 1 702 ? 94.607 96.909 79.270 1.00 38.31 706 SER B C 1
ATOM 11109 O O . SER B 1 702 ? 95.240 95.992 78.738 1.00 35.25 706 SER B O 1
ATOM 11112 N N . TRP B 1 703 ? 94.841 98.195 79.023 1.00 34.66 707 TRP B N 1
ATOM 11113 C CA . TRP B 1 703 ? 95.942 98.633 78.178 1.00 37.28 707 TRP B CA 1
ATOM 11114 C C . TRP B 1 703 ? 96.325 100.047 78.584 1.00 35.02 707 TRP B C 1
ATOM 11115 O O . TRP B 1 703 ? 95.630 100.701 79.367 1.00 33.99 707 TRP B O 1
ATOM 11126 N N . GLY B 1 704 ? 97.438 100.522 78.030 1.00 40.24 708 GLY B N 1
ATOM 11127 C CA . GLY B 1 704 ? 97.992 101.731 78.594 1.00 39.06 708 GLY B CA 1
ATOM 11128 C C . GLY B 1 704 ? 98.320 101.504 80.055 1.00 42.16 708 GLY B C 1
ATOM 11129 O O . GLY B 1 704 ? 98.673 100.399 80.484 1.00 48.43 708 GLY B O 1
ATOM 11130 N N . GLY B 1 705 ? 98.180 102.561 80.843 1.00 40.33 709 GLY B N 1
ATOM 11131 C CA . GLY B 1 705 ? 98.398 102.426 82.270 1.00 42.76 709 GLY B CA 1
ATOM 11132 C C . GLY B 1 705 ? 97.098 102.291 83.031 1.00 34.70 709 GLY B C 1
ATOM 11133 O O . GLY B 1 705 ? 97.067 102.471 84.252 1.00 41.51 709 GLY B O 1
ATOM 11134 N N . SER B 1 706 ? 96.017 101.953 82.331 1.00 36.38 710 SER B N 1
ATOM 11135 C CA . SER B 1 706 ? 94.678 102.072 82.887 1.00 36.97 710 SER B CA 1
ATOM 11136 C C . SER B 1 706 ? 93.892 100.778 82.732 1.00 43.70 710 SER B C 1
ATOM 11137 O O . SER B 1 706 ? 94.250 99.888 81.955 1.00 41.08 710 SER B O 1
ATOM 11140 N N . VAL B 1 707 ? 92.802 100.706 83.494 1.00 39.93 711 VAL B N 1
ATOM 11141 C CA . VAL B 1 707 ? 91.825 99.625 83.435 1.00 36.63 711 VAL B CA 1
ATOM 11142 C C . VAL B 1 707 ? 90.470 100.254 83.141 1.00 38.14 711 VAL B C 1
ATOM 11143 O O . VAL B 1 707 ? 89.989 101.093 83.913 1.00 37.98 711 VAL B O 1
ATOM 11147 N N . PHE B 1 708 ? 89.855 99.850 82.033 1.00 34.98 712 PHE B N 1
ATOM 11148 C CA . PHE B 1 708 ? 88.616 100.451 81.556 1.00 35.37 712 PHE B CA 1
ATOM 11149 C C . PHE B 1 708 ? 87.437 99.542 81.878 1.00 32.47 712 PHE B C 1
ATOM 11150 O O . PHE B 1 708 ? 87.445 98.357 81.529 1.00 35.44 712 PHE B O 1
ATOM 11158 N N . LEU B 1 709 ? 86.427 100.103 82.538 1.00 36.45 713 LEU B N 1
ATOM 11159 C CA . LEU B 1 709 ? 85.279 99.346 83.021 1.00 34.78 713 LEU B CA 1
ATOM 11160 C C . LEU B 1 709 ? 84.101 99.522 82.074 1.00 37.33 713 LEU B C 1
ATOM 11161 O O . LEU B 1 709 ? 83.723 100.653 81.750 1.00 38.03 713 LEU B O 1
ATOM 11166 N N . LEU B 1 710 ? 83.517 98.397 81.650 1.00 35.95 714 LEU B N 1
ATOM 11167 C CA . LEU B 1 710 ? 82.376 98.331 80.742 1.00 38.07 714 LEU B CA 1
ATOM 11168 C C . LEU B 1 710 ? 82.491 99.328 79.592 1.00 37.33 714 LEU B C 1
ATOM 11169 O O . LEU B 1 710 ? 81.574 100.132 79.384 1.00 36.31 714 LEU B O 1
ATOM 11174 N N . PRO B 1 711 ? 83.586 99.316 78.822 1.00 35.07 715 PRO B N 1
ATOM 11175 C CA . PRO B 1 711 ? 83.724 100.317 77.753 1.00 35.27 715 PRO B CA 1
ATOM 11176 C C . PRO B 1 711 ? 82.809 100.070 76.566 1.00 35.32 715 PRO B C 1
ATOM 11177 O O . PRO B 1 711 ? 82.484 101.025 75.850 1.00 36.89 715 PRO B O 1
ATOM 11181 N N . ALA B 1 712 ? 82.373 98.833 76.340 1.00 33.75 716 ALA B N 1
ATOM 11182 C CA . ALA B 1 712 ? 81.504 98.487 75.219 1.00 34.52 716 ALA B CA 1
ATOM 11183 C C . ALA B 1 712 ? 80.351 97.610 75.692 1.00 35.80 716 ALA B C 1
ATOM 11184 O O . ALA B 1 712 ? 80.099 96.525 75.164 1.00 38.31 716 ALA B O 1
ATOM 11186 N N . LEU B 1 713 ? 79.630 98.083 76.701 1.00 35.94 717 LEU B N 1
ATOM 11187 C CA . LEU B 1 713 ? 78.497 97.338 77.236 1.00 37.16 717 LEU B CA 1
ATOM 11188 C C . LEU B 1 713 ? 77.267 97.576 76.368 1.00 37.63 717 LEU B C 1
ATOM 11189 O O . LEU B 1 713 ? 76.851 98.729 76.205 1.00 40.73 717 LEU B O 1
ATOM 11194 N N . PRO B 1 714 ? 76.664 96.537 75.798 1.00 40.63 718 PRO B N 1
ATOM 11195 C CA . PRO B 1 714 ? 75.492 96.726 74.941 1.00 38.75 718 PRO B CA 1
ATOM 11196 C C . PRO B 1 714 ? 74.194 96.778 75.737 1.00 34.69 718 PRO B C 1
ATOM 11197 O O . PRO B 1 714 ? 74.093 96.281 76.860 1.00 35.18 718 PRO B O 1
ATOM 11201 N N . LYS B 1 715 ? 73.185 97.395 75.115 1.00 37.30 719 LYS B N 1
ATOM 11202 C CA . LYS B 1 715 ? 71.879 97.528 75.752 1.00 37.19 719 LYS B CA 1
ATOM 11203 C C . LYS B 1 715 ? 71.212 96.181 75.998 1.00 36.72 719 LYS B C 1
ATOM 11204 O O . LYS B 1 715 ? 70.265 96.106 76.788 1.00 37.08 719 LYS B O 1
ATOM 11210 N N . ALA B 1 716 ? 71.679 95.118 75.341 1.00 39.78 720 ALA B N 1
ATOM 11211 C CA . ALA B 1 716 ? 71.126 93.789 75.569 1.00 40.93 720 ALA B CA 1
ATOM 11212 C C . ALA B 1 716 ? 71.570 93.186 76.895 1.00 39.11 720 ALA B C 1
ATOM 11213 O O . ALA B 1 716 ? 71.011 92.163 77.306 1.00 37.80 720 ALA B O 1
ATOM 11215 N N . TRP B 1 717 ? 72.553 93.786 77.568 1.00 37.93 721 TRP B N 1
ATOM 11216 C CA . TRP B 1 717 ? 73.069 93.300 78.847 1.00 39.11 721 TRP B CA 1
ATOM 11217 C C . TRP B 1 717 ? 72.948 94.410 79.888 1.00 38.32 721 TRP B C 1
ATOM 11218 O O . TRP B 1 717 ? 73.954 95.008 80.293 1.00 36.57 721 TRP B O 1
ATOM 11229 N N . PRO B 1 718 ? 71.727 94.706 80.351 1.00 35.38 722 PRO B N 1
ATOM 11230 C CA . PRO B 1 718 ? 71.553 95.831 81.282 1.00 33.05 722 PRO B CA 1
ATOM 11231 C C . PRO B 1 718 ? 71.981 95.526 82.706 1.00 38.52 722 PRO B C 1
ATOM 11232 O O . PRO B 1 718 ? 72.261 96.467 83.462 1.00 41.29 722 PRO B O 1
ATOM 11236 N N . ARG B 1 719 ? 72.038 94.256 83.098 1.00 40.49 723 ARG B N 1
ATOM 11237 C CA . ARG B 1 719 ? 72.451 93.865 84.437 1.00 43.25 723 ARG B CA 1
ATOM 11238 C C . ARG B 1 719 ? 73.341 92.637 84.339 1.00 43.75 723 ARG B C 1
ATOM 11239 O O . ARG B 1 719 ? 73.242 91.855 83.390 1.00 43.35 723 ARG B O 1
ATOM 11247 N N . GLY B 1 720 ? 74.216 92.476 85.320 1.00 40.58 724 GLY B N 1
ATOM 11248 C CA . GLY B 1 720 ? 75.070 91.309 85.354 1.00 34.50 724 GLY B CA 1
ATOM 11249 C C . GLY B 1 720 ? 76.292 91.537 86.222 1.00 37.06 724 GLY B C 1
ATOM 11250 O O . GLY B 1 720 ? 76.389 92.522 86.953 1.00 36.43 724 GLY B O 1
ATOM 11251 N N . SER B 1 721 ? 77.222 90.592 86.116 1.00 37.75 725 SER B N 1
ATOM 11252 C CA . SER B 1 721 ? 78.430 90.614 86.925 1.00 39.69 725 SER B CA 1
ATOM 11253 C C . SER B 1 721 ? 79.483 89.735 86.270 1.00 37.30 725 SER B C 1
ATOM 11254 O O . SER B 1 721 ? 79.169 88.827 85.497 1.00 40.18 725 SER B O 1
ATOM 11257 N N . VAL B 1 722 ? 80.741 90.024 86.591 1.00 37.33 726 VAL B N 1
ATOM 11258 C CA . VAL B 1 722 ? 81.865 89.175 86.219 1.00 39.96 726 VAL B CA 1
ATOM 11259 C C . VAL B 1 722 ? 82.872 89.205 87.361 1.00 43.34 726 VAL B C 1
ATOM 11260 O O . VAL B 1 722 ? 83.075 90.243 88.000 1.00 45.37 726 VAL B O 1
ATOM 11264 N N . ARG B 1 723 ? 83.477 88.053 87.641 1.00 38.51 727 ARG B N 1
ATOM 11265 C CA . ARG B 1 723 ? 84.372 87.906 88.779 1.00 38.56 727 ARG B CA 1
ATOM 11266 C C . ARG B 1 723 ? 85.596 87.103 88.369 1.00 39.33 727 ARG B C 1
ATOM 11267 O O . ARG B 1 723 ? 85.484 86.129 87.620 1.00 37.29 727 ARG B O 1
ATOM 11275 N N . GLY B 1 724 ? 86.759 87.513 88.867 1.00 37.98 728 GLY B N 1
ATOM 11276 C CA . GLY B 1 724 ? 87.983 86.777 88.637 1.00 34.22 728 GLY B CA 1
ATOM 11277 C C . GLY B 1 724 ? 88.736 87.131 87.375 1.00 35.31 728 GLY B C 1
ATOM 11278 O O . GLY B 1 724 ? 89.706 86.439 87.042 1.00 34.07 728 GLY B O 1
ATOM 11279 N N . LEU B 1 725 ? 88.323 88.172 86.657 1.00 32.99 729 LEU B N 1
ATOM 11280 C CA . LEU B 1 725 ? 89.089 88.628 85.507 1.00 39.56 729 LEU B CA 1
ATOM 11281 C C . LEU B 1 725 ? 90.432 89.186 85.961 1.00 36.91 729 LEU B C 1
ATOM 11282 O O . LEU B 1 725 ? 90.560 89.740 87.054 1.00 37.53 729 LEU B O 1
ATOM 11287 N N . ARG B 1 726 ? 91.441 89.030 85.110 1.00 38.41 730 ARG B N 1
ATOM 11288 C CA . ARG B 1 726 ? 92.783 89.514 85.394 1.00 37.66 730 ARG B CA 1
ATOM 11289 C C . ARG B 1 726 ? 93.088 90.746 84.553 1.00 42.29 730 ARG B C 1
ATOM 11290 O O . ARG B 1 726 ? 92.584 90.900 83.438 1.00 42.38 730 ARG B O 1
ATOM 11298 N N . VAL B 1 727 ? 93.920 91.630 85.107 1.00 44.58 731 VAL B N 1
ATOM 11299 C CA . VAL B 1 727 ? 94.415 92.798 84.394 1.00 40.86 731 VAL B CA 1
ATOM 11300 C C . VAL B 1 727 ? 95.930 92.839 84.538 1.00 35.68 731 VAL B C 1
ATOM 11301 O O . VAL B 1 727 ? 96.515 92.187 85.405 1.00 35.27 731 VAL B O 1
ATOM 11305 N N . ARG B 1 728 ? 96.563 93.617 83.663 1.00 39.24 732 ARG B N 1
ATOM 11306 C CA . ARG B 1 728 ? 98.009 93.772 83.717 1.00 33.85 732 ARG B CA 1
ATOM 11307 C C . ARG B 1 728 ? 98.426 94.405 85.041 1.00 33.01 732 ARG B C 1
ATOM 11308 O O . ARG B 1 728 ? 97.657 95.125 85.682 1.00 30.06 732 ARG B O 1
ATOM 11316 N N . GLY B 1 729 ? 99.658 94.120 85.452 1.00 40.13 733 GLY B N 1
ATOM 11317 C CA . GLY B 1 729 ? 100.147 94.575 86.736 1.00 36.84 733 GLY B CA 1
ATOM 11318 C C . GLY B 1 729 ? 99.812 93.677 87.903 1.00 37.91 733 GLY B C 1
ATOM 11319 O O . GLY B 1 729 ? 99.826 94.146 89.046 1.00 39.47 733 GLY B O 1
ATOM 11320 N N . GLY B 1 730 ? 99.497 92.406 87.654 1.00 39.68 734 GLY B N 1
ATOM 11321 C CA . GLY B 1 730 ? 99.256 91.444 88.712 1.00 39.47 734 GLY B CA 1
ATOM 11322 C C . GLY B 1 730 ? 98.051 91.735 89.584 1.00 37.16 734 GLY B C 1
ATOM 11323 O O . GLY B 1 730 ? 98.166 91.782 90.813 1.00 37.65 734 GLY B O 1
ATOM 11324 N N . ALA B 1 731 ? 96.885 91.916 88.968 1.00 38.41 735 ALA B N 1
ATOM 11325 C CA . ALA B 1 731 ? 95.682 92.262 89.710 1.00 34.63 735 ALA B CA 1
ATOM 11326 C C . ALA B 1 731 ? 94.472 91.585 89.084 1.00 39.46 735 ALA B C 1
ATOM 11327 O O . ALA B 1 731 ? 94.485 91.194 87.914 1.00 35.42 735 ALA B O 1
ATOM 11329 N N . SER B 1 732 ? 93.418 91.451 89.886 1.00 38.40 736 SER B N 1
ATOM 11330 C CA . SER B 1 732 ? 92.150 90.895 89.445 1.00 37.47 736 SER B CA 1
ATOM 11331 C C . SER B 1 732 ? 91.029 91.890 89.721 1.00 37.00 736 SER B C 1
ATOM 11332 O O . SER B 1 732 ? 91.152 92.774 90.574 1.00 38.82 736 SER B O 1
ATOM 11335 N N . VAL B 1 733 ? 89.930 91.741 88.984 1.00 40.57 737 VAL B N 1
ATOM 11336 C CA . VAL B 1 733 ? 88.805 92.667 89.052 1.00 38.95 737 VAL B CA 1
ATOM 11337 C C . VAL B 1 733 ? 87.503 91.877 89.089 1.00 41.92 737 VAL B C 1
ATOM 11338 O O . VAL B 1 733 ? 87.348 90.879 88.377 1.00 45.46 737 VAL B O 1
ATOM 11342 N N . ASP B 1 734 ? 86.570 92.323 89.928 1.00 35.18 738 ASP B N 1
ATOM 11343 C CA . ASP B 1 734 ? 85.186 91.875 89.895 1.00 36.69 738 ASP B CA 1
ATOM 11344 C C . ASP B 1 734 ? 84.303 93.060 89.525 1.00 43.23 738 ASP B C 1
ATOM 11345 O O . ASP B 1 734 ? 84.560 94.189 89.951 1.00 39.90 738 ASP B O 1
ATOM 11350 N N . LEU B 1 735 ? 83.268 92.804 88.725 1.00 41.72 739 LEU B N 1
ATOM 11351 C CA . LEU B 1 735 ? 82.409 93.854 88.194 1.00 42.47 739 LEU B CA 1
ATOM 11352 C C . LEU B 1 735 ? 80.947 93.514 88.443 1.00 39.09 739 LEU B C 1
ATOM 11353 O O . LEU B 1 735 ? 80.555 92.347 88.376 1.00 43.42 739 LEU B O 1
ATOM 11358 N N . GLU B 1 736 ? 80.145 94.540 88.722 1.00 40.04 740 GLU B N 1
ATOM 11359 C CA . GLU B 1 736 ? 78.704 94.395 88.896 1.00 40.30 740 GLU B CA 1
ATOM 11360 C C . GLU B 1 736 ? 78.022 95.628 88.327 1.00 39.48 740 GLU B C 1
ATOM 11361 O O . GLU B 1 736 ? 78.421 96.754 88.638 1.00 41.23 740 GLU B O 1
ATOM 11367 N N . TRP B 1 737 ? 76.997 95.421 87.499 1.00 40.99 741 TRP B N 1
ATOM 11368 C CA . TRP B 1 737 ? 76.303 96.530 86.859 1.00 38.37 741 TRP B CA 1
ATOM 11369 C C . TRP B 1 737 ? 74.804 96.263 86.831 1.00 40.62 741 TRP B C 1
ATOM 11370 O O . TRP B 1 737 ? 74.350 95.117 86.877 1.00 40.22 741 TRP B O 1
ATOM 11381 N N . GLU B 1 738 ? 74.039 97.351 86.752 1.00 39.49 742 GLU B N 1
ATOM 11382 C CA . GLU B 1 738 ? 72.584 97.294 86.790 1.00 44.91 742 GLU B CA 1
ATOM 11383 C C . GLU B 1 738 ? 72.028 98.507 86.057 1.00 40.07 742 GLU B C 1
ATOM 11384 O O . GLU B 1 738 ? 72.595 99.600 86.138 1.00 45.40 742 GLU B O 1
ATOM 11390 N N . GLY B 1 739 ? 70.920 98.306 85.345 1.00 41.67 743 GLY B N 1
ATOM 11391 C CA . GLY B 1 739 ? 70.325 99.372 84.561 1.00 38.59 743 GLY B CA 1
ATOM 11392 C C . GLY B 1 739 ? 71.225 99.930 83.485 1.00 42.50 743 GLY B C 1
ATOM 11393 O O . GLY B 1 739 ? 71.066 101.090 83.096 1.00 39.82 743 GLY B O 1
ATOM 11394 N N . GLY B 1 740 ? 72.169 99.134 82.989 1.00 39.48 744 GLY B N 1
ATOM 11395 C CA . GLY B 1 740 ? 73.158 99.620 82.050 1.00 39.22 744 GLY B CA 1
ATOM 11396 C C . GLY B 1 740 ? 74.242 100.475 82.661 1.00 35.65 744 GLY B C 1
ATOM 11397 O O . GLY B 1 740 ? 75.053 101.041 81.920 1.00 44.30 744 GLY B O 1
ATOM 11398 N N . ARG B 1 741 ? 74.288 100.580 83.985 1.00 41.38 745 ARG B N 1
ATOM 11399 C CA . ARG B 1 741 ? 75.210 101.457 84.687 1.00 41.76 745 ARG B CA 1
ATOM 11400 C C . ARG B 1 741 ? 76.053 100.648 85.663 1.00 43.83 745 ARG B C 1
ATOM 11401 O O . ARG B 1 741 ? 75.592 99.652 86.228 1.00 46.65 745 ARG B O 1
ATOM 11409 N N . LEU B 1 742 ? 77.297 101.084 85.854 1.00 43.61 746 LEU B N 1
ATOM 11410 C CA . LEU B 1 742 ? 78.187 100.414 86.792 1.00 45.64 746 LEU B CA 1
ATOM 11411 C C . LEU B 1 742 ? 77.660 100.550 88.215 1.00 44.21 746 LEU B C 1
ATOM 11412 O O . LEU B 1 742 ? 77.306 101.646 88.658 1.00 44.11 746 LEU B O 1
ATOM 11417 N N . GLN B 1 743 ? 77.604 99.428 88.929 1.00 41.01 747 GLN B N 1
ATOM 11418 C CA . GLN B 1 743 ? 77.185 99.415 90.324 1.00 46.15 747 GLN B CA 1
ATOM 11419 C C . GLN B 1 743 ? 78.357 99.345 91.292 1.00 47.45 747 GLN B C 1
ATOM 11420 O O . GLN B 1 743 ? 78.383 100.088 92.277 1.00 51.24 747 GLN B O 1
ATOM 11426 N N . GLN B 1 744 ? 79.332 98.476 91.029 1.00 43.58 748 GLN B N 1
ATOM 11427 C CA . GLN B 1 744 ? 80.487 98.330 91.903 1.00 48.33 748 GLN B CA 1
ATOM 11428 C C . GLN B 1 744 ? 81.581 97.580 91.160 1.00 44.98 748 GLN B C 1
ATOM 11429 O O . GLN B 1 744 ? 81.322 96.865 90.189 1.00 44.59 748 GLN B O 1
ATOM 11435 N N . ALA B 1 745 ? 82.812 97.749 91.638 1.00 42.92 749 ALA B N 1
ATOM 11436 C CA . ALA B 1 745 ? 83.943 96.997 91.119 1.00 45.24 749 ALA B CA 1
ATOM 11437 C C . ALA B 1 745 ? 84.975 96.827 92.223 1.00 43.63 749 ALA B C 1
ATOM 11438 O O . ALA B 1 745 ? 85.161 97.713 93.061 1.00 45.18 749 ALA B O 1
ATOM 11440 N N . ARG B 1 746 ? 85.648 95.677 92.211 1.00 43.01 750 ARG B N 1
ATOM 11441 C CA . ARG B 1 746 ? 86.647 95.322 93.212 1.00 39.91 750 ARG B CA 1
ATOM 11442 C C . ARG B 1 746 ? 87.957 95.001 92.510 1.00 44.35 750 ARG B C 1
ATOM 11443 O O . ARG B 1 746 ? 88.022 94.055 91.720 1.00 41.54 750 ARG B O 1
ATOM 11451 N N . LEU B 1 747 ? 88.993 95.781 92.798 1.00 38.37 751 LEU B N 1
ATOM 11452 C CA . LEU B 1 747 ? 90.330 95.542 92.271 1.00 40.26 751 LEU B CA 1
ATOM 11453 C C . LEU B 1 747 ? 91.198 94.962 93.381 1.00 39.45 751 LEU B C 1
ATOM 11454 O O . LEU B 1 747 ? 91.439 95.625 94.395 1.00 44.86 751 LEU B O 1
ATOM 11459 N N . HIS B 1 748 ? 91.654 93.725 93.195 1.00 44.22 752 HIS B N 1
ATOM 11460 C CA . HIS B 1 748 ? 92.546 93.055 94.134 1.00 40.00 752 HIS B CA 1
ATOM 11461 C C . HIS B 1 748 ? 93.945 93.023 93.535 1.00 41.32 752 HIS B C 1
ATOM 11462 O O . HIS B 1 748 ? 94.133 92.513 92.426 1.00 40.74 752 HIS B O 1
ATOM 11469 N N . SER B 1 749 ? 94.922 93.551 94.266 1.00 35.40 753 SER B N 1
ATOM 11470 C CA . SER B 1 749 ? 96.311 93.558 93.823 1.00 39.40 753 SER B CA 1
ATOM 11471 C C . SER B 1 749 ? 97.088 92.470 94.550 1.00 44.47 753 SER B C 1
ATOM 11472 O O . SER B 1 749 ? 96.976 92.333 95.772 1.00 43.51 753 SER B O 1
ATOM 11475 N N . ASP B 1 750 ? 97.882 91.705 93.799 1.00 44.64 754 ASP B N 1
ATOM 11476 C CA . ASP B 1 750 ? 98.610 90.588 94.392 1.00 43.93 754 ASP B CA 1
ATOM 11477 C C . ASP B 1 750 ? 99.875 91.051 95.107 1.00 46.08 754 ASP B C 1
ATOM 11478 O O . ASP B 1 750 ? 100.159 90.600 96.221 1.00 42.55 754 ASP B O 1
ATOM 11483 N N . ARG B 1 751 ? 100.643 91.949 94.485 1.00 45.35 755 ARG B N 1
ATOM 11484 C CA . ARG B 1 751 ? 101.901 92.433 95.047 1.00 45.05 755 ARG B CA 1
ATOM 11485 C C . ARG B 1 751 ? 101.910 93.942 95.261 1.00 44.35 755 ARG B C 1
ATOM 11486 O O . ARG B 1 751 ? 102.968 94.505 95.568 1.00 40.38 755 ARG B O 1
ATOM 11494 N N . GLY B 1 752 ? 100.766 94.611 95.123 1.00 41.98 756 GLY B N 1
ATOM 11495 C CA . GLY B 1 752 ? 100.697 96.048 95.274 1.00 39.16 756 GLY B CA 1
ATOM 11496 C C . GLY B 1 752 ? 101.096 96.782 94.008 1.00 39.35 756 GLY B C 1
ATOM 11497 O O . GLY B 1 752 ? 101.664 96.223 93.068 1.00 45.03 756 GLY B O 1
ATOM 11498 N N . GLY B 1 753 ? 100.788 98.067 93.991 1.00 42.51 757 GLY B N 1
ATOM 11499 C CA . GLY B 1 753 ? 101.161 98.914 92.876 1.00 36.50 757 GLY B CA 1
ATOM 11500 C C . GLY B 1 753 ? 100.137 100.003 92.644 1.00 37.31 757 GLY B C 1
ATOM 11501 O O . GLY B 1 753 ? 99.088 100.062 93.281 1.00 37.59 757 GLY B O 1
ATOM 11502 N N . ARG B 1 754 ? 100.471 100.886 91.706 1.00 40.37 758 ARG B N 1
ATOM 11503 C CA . ARG B 1 754 ? 99.576 101.958 91.298 1.00 39.09 758 ARG B CA 1
ATOM 11504 C C . ARG B 1 754 ? 98.765 101.519 90.087 1.00 38.29 758 ARG B C 1
ATOM 11505 O O . ARG B 1 754 ? 99.274 100.829 89.200 1.00 37.13 758 ARG B O 1
ATOM 11513 N N . TYR B 1 755 ? 97.495 101.911 90.065 1.00 38.54 759 TYR B N 1
ATOM 11514 C CA . TYR B 1 755 ? 96.594 101.578 88.972 1.00 39.93 759 TYR B CA 1
ATOM 11515 C C . TYR B 1 755 ? 95.723 102.787 88.673 1.00 41.60 759 TYR B C 1
ATOM 11516 O O . TYR B 1 755 ? 95.642 103.726 89.466 1.00 41.15 759 TYR B O 1
ATOM 11525 N N . GLN B 1 756 ? 95.071 102.757 87.513 1.00 36.66 760 GLN B N 1
ATOM 11526 C CA . GLN B 1 756 ? 94.059 103.750 87.181 1.00 38.03 760 GLN B CA 1
ATOM 11527 C C . GLN B 1 756 ? 92.834 103.047 86.623 1.00 39.77 760 GLN B C 1
ATOM 11528 O O . GLN B 1 756 ? 92.941 102.232 85.700 1.00 41.89 760 GLN B O 1
ATOM 11534 N N . LEU B 1 757 ? 91.676 103.364 87.191 1.00 40.88 761 LEU B N 1
ATOM 11535 C CA . LEU B 1 757 ? 90.395 102.892 86.691 1.00 37.10 761 LEU B CA 1
ATOM 11536 C C . LEU B 1 757 ? 89.740 103.994 85.873 1.00 43.26 761 LEU B C 1
ATOM 11537 O O . LEU B 1 757 ? 89.787 105.169 86.248 1.00 37.38 761 LEU B O 1
ATOM 11542 N N . SER B 1 758 ? 89.136 103.610 84.753 1.00 37.65 762 SER B N 1
ATOM 11543 C CA . SER B 1 758 ? 88.456 104.548 83.872 1.00 42.24 762 SER B CA 1
ATOM 11544 C C . SER B 1 758 ? 87.076 104.004 83.540 1.00 40.61 762 SER B C 1
ATOM 11545 O O . SER B 1 758 ? 86.940 102.839 83.152 1.00 41.92 762 SER B O 1
ATOM 11548 N N . TYR B 1 759 ? 86.058 104.847 83.698 1.00 41.20 763 TYR B N 1
ATOM 11549 C CA . TYR B 1 759 ? 84.681 104.476 83.399 1.00 42.23 763 TYR B CA 1
ATOM 11550 C C . TYR B 1 759 ? 83.991 105.661 82.745 1.00 42.82 763 TYR B C 1
ATOM 11551 O O . TYR B 1 759 ? 83.842 106.713 83.374 1.00 42.20 763 TYR B O 1
ATOM 11560 N N . ALA B 1 760 ? 83.586 105.488 81.485 1.00 41.40 764 ALA B N 1
ATOM 11561 C CA . ALA B 1 760 ? 82.803 106.487 80.756 1.00 38.52 764 ALA B CA 1
ATOM 11562 C C . ALA B 1 760 ? 83.489 107.851 80.753 1.00 42.79 764 ALA B C 1
ATOM 11563 O O . ALA B 1 760 ? 82.845 108.895 80.874 1.00 50.70 764 ALA B O 1
ATOM 11565 N N . GLY B 1 761 ? 84.814 107.844 80.617 1.00 39.41 765 GLY B N 1
ATOM 11566 C CA . GLY B 1 761 ? 85.582 109.066 80.526 1.00 41.10 765 GLY B CA 1
ATOM 11567 C C . GLY B 1 761 ? 86.104 109.611 81.839 1.00 42.03 765 GLY B C 1
ATOM 11568 O O . GLY B 1 761 ? 86.929 110.535 81.821 1.00 46.82 765 GLY B O 1
ATOM 11569 N N . GLN B 1 762 ? 85.653 109.084 82.974 1.00 41.61 766 GLN B N 1
ATOM 11570 C CA . GLN B 1 762 ? 86.137 109.506 84.281 1.00 39.44 766 GLN B CA 1
ATOM 11571 C C . GLN B 1 762 ? 87.227 108.556 84.758 1.00 43.60 766 GLN B C 1
ATOM 11572 O O . GLN B 1 762 ? 87.122 107.339 84.585 1.00 41.72 766 GLN B O 1
ATOM 11578 N N . THR B 1 763 ? 88.271 109.118 85.364 1.00 38.16 767 THR B N 1
ATOM 11579 C CA . THR B 1 763 ? 89.426 108.351 85.801 1.00 38.97 767 THR B CA 1
ATOM 11580 C C . THR B 1 763 ? 89.584 108.435 87.315 1.00 40.48 767 THR B C 1
ATOM 11581 O O . THR B 1 763 ? 89.087 109.357 87.966 1.00 40.93 767 THR B O 1
ATOM 11585 N N . LEU B 1 764 ? 90.291 107.450 87.868 1.00 40.69 768 LEU B N 1
ATOM 11586 C CA . LEU B 1 764 ? 90.547 107.396 89.306 1.00 42.45 768 LEU B CA 1
ATOM 11587 C C . LEU B 1 764 ? 91.899 106.729 89.519 1.00 41.09 768 LEU B C 1
ATOM 11588 O O . LEU B 1 764 ? 92.052 105.537 89.238 1.00 35.08 768 LEU B O 1
ATOM 11593 N N . ASP B 1 765 ? 92.870 107.495 90.010 1.00 41.56 769 ASP B N 1
ATOM 11594 C CA . ASP B 1 765 ? 94.210 106.984 90.277 1.00 39.70 769 ASP B CA 1
ATOM 11595 C C . ASP B 1 765 ? 94.240 106.358 91.666 1.00 41.64 769 ASP B C 1
ATOM 11596 O O . ASP B 1 765 ? 93.898 107.014 92.656 1.00 41.61 769 ASP B O 1
ATOM 11601 N N . LEU B 1 766 ? 94.657 105.097 91.739 1.00 39.39 770 LEU B N 1
ATOM 11602 C CA . LEU B 1 766 ? 94.681 104.355 92.988 1.00 38.90 770 LEU B CA 1
ATOM 11603 C C . LEU B 1 766 ? 96.093 103.884 93.307 1.00 42.35 770 LEU B C 1
ATOM 11604 O O . LEU B 1 766 ? 96.957 103.789 92.430 1.00 39.33 770 LEU B O 1
ATOM 11609 N N . GLU B 1 767 ? 96.314 103.590 94.586 1.00 42.77 771 GLU B N 1
ATOM 11610 C CA . GLU B 1 767 ? 97.529 102.927 95.044 1.00 41.94 771 GLU B CA 1
ATOM 11611 C C . GLU B 1 767 ? 97.126 101.840 96.027 1.00 42.67 771 GLU B C 1
ATOM 11612 O O . GLU B 1 767 ? 96.438 102.120 97.014 1.00 39.60 771 GLU B O 1
ATOM 11618 N N . LEU B 1 768 ? 97.549 100.609 95.756 1.00 43.77 772 LEU B N 1
ATOM 11619 C CA . LEU B 1 768 ? 97.169 99.453 96.552 1.00 43.04 772 LEU B CA 1
ATOM 11620 C C . LEU B 1 768 ? 98.407 98.779 97.126 1.00 39.51 772 LEU B C 1
ATOM 11621 O O . LEU B 1 768 ? 99.476 98.773 96.509 1.00 45.40 772 LEU B O 1
ATOM 11626 N N . GLY B 1 769 ? 98.247 98.211 98.322 1.00 40.61 773 GLY B N 1
ATOM 11627 C CA . GLY B 1 769 ? 99.273 97.374 98.903 1.00 38.25 773 GLY B CA 1
ATOM 11628 C C . GLY B 1 769 ? 99.110 95.920 98.497 1.00 44.10 773 GLY B C 1
ATOM 11629 O O . GLY B 1 769 ? 98.068 95.506 97.991 1.00 41.72 773 GLY B O 1
ATOM 11630 N N . ALA B 1 770 ? 100.168 95.146 98.732 1.00 46.85 774 ALA B N 1
ATOM 11631 C CA . ALA B 1 770 ? 100.176 93.744 98.337 1.00 44.95 774 ALA B CA 1
ATOM 11632 C C . ALA B 1 770 ? 99.060 92.979 99.034 1.00 40.26 774 ALA B C 1
ATOM 11633 O O . ALA B 1 770 ? 98.923 93.029 100.259 1.00 39.11 774 ALA B O 1
ATOM 11635 N N . GLY B 1 771 ? 98.255 92.271 98.244 1.00 41.03 775 GLY B N 1
ATOM 11636 C CA . GLY B 1 771 ? 97.185 91.470 98.805 1.00 37.84 775 GLY B CA 1
ATOM 11637 C C . GLY B 1 771 ? 95.995 92.253 99.308 1.00 46.72 775 GLY B C 1
ATOM 11638 O O . GLY B 1 771 ? 95.244 91.746 100.145 1.00 43.77 775 GLY B O 1
ATOM 11639 N N . ARG B 1 772 ? 95.789 93.469 98.816 1.00 41.41 776 ARG B N 1
ATOM 11640 C CA . ARG B 1 772 ? 94.694 94.312 99.268 1.00 47.01 776 ARG B CA 1
ATOM 11641 C C . ARG B 1 772 ? 93.657 94.489 98.166 1.00 45.31 776 ARG B C 1
ATOM 11642 O O . ARG B 1 772 ? 93.918 94.245 96.985 1.00 49.39 776 ARG B O 1
ATOM 11650 N N . THR B 1 773 ? 92.466 94.920 98.579 1.00 43.17 777 THR B N 1
ATOM 11651 C CA . THR B 1 773 ? 91.327 95.096 97.690 1.00 43.03 777 THR B CA 1
ATOM 11652 C C . THR B 1 773 ? 90.793 96.513 97.837 1.00 46.77 777 THR B C 1
ATOM 11653 O O . THR B 1 773 ? 90.583 96.987 98.959 1.00 46.64 777 THR B O 1
ATOM 11657 N N . GLN B 1 774 ? 90.572 97.183 96.710 1.00 41.93 778 GLN B N 1
ATOM 11658 C CA . GLN B 1 774 ? 89.943 98.496 96.686 1.00 44.46 778 GLN B CA 1
ATOM 11659 C C . GLN B 1 774 ? 88.609 98.382 95.961 1.00 42.58 778 GLN B C 1
ATOM 11660 O O . GLN B 1 774 ? 88.560 97.940 94.808 1.00 40.68 778 GLN B O 1
ATOM 11666 N N . GLN B 1 775 ? 87.535 98.776 96.635 1.00 41.87 779 GLN B N 1
ATOM 11667 C CA . GLN B 1 775 ? 86.216 98.804 96.022 1.00 42.84 779 GLN B CA 1
ATOM 11668 C C . GLN B 1 775 ? 85.951 100.185 95.438 1.00 43.32 779 GLN B C 1
ATOM 11669 O O . GLN B 1 775 ? 86.372 101.201 95.998 1.00 44.27 779 GLN B O 1
ATOM 11675 N N . VAL B 1 776 ? 85.258 100.212 94.301 1.00 44.24 780 VAL B N 1
ATOM 11676 C CA . VAL B 1 776 ? 84.948 101.447 93.598 1.00 42.15 780 VAL B CA 1
ATOM 11677 C C . VAL B 1 776 ? 83.461 101.452 93.269 1.00 44.29 780 VAL B C 1
ATOM 11678 O O . VAL B 1 776 ? 82.802 100.411 93.245 1.00 44.70 780 VAL B O 1
ATOM 11682 N N . GLY B 1 777 ? 82.933 102.646 93.023 1.00 42.17 781 GLY B N 1
ATOM 11683 C CA . GLY B 1 777 ? 81.517 102.771 92.729 1.00 42.49 781 GLY B CA 1
ATOM 11684 C C . GLY B 1 777 ? 81.193 104.153 92.206 1.00 45.41 781 GLY B C 1
ATOM 11685 O O . GLY B 1 777 ? 82.076 104.992 92.007 1.00 46.89 781 GLY B O 1
ATOM 11686 N N . LEU B 1 778 ? 79.900 104.377 91.986 1.00 41.39 782 LEU B N 1
ATOM 11687 C CA . LEU B 1 778 ? 79.387 105.639 91.469 1.00 43.37 782 LEU B CA 1
ATOM 11688 C C . LEU B 1 778 ? 78.662 106.387 92.579 1.00 53.84 782 LEU B C 1
ATOM 11689 O O . LEU B 1 778 ? 77.792 105.822 93.250 1.00 58.84 782 LEU B O 1
ATOM 11694 N N . ASN B 1 779 ? 79.023 107.655 92.767 1.00 54.98 783 ASN B N 1
ATOM 11695 C CA . ASN B 1 779 ? 78.367 108.536 93.728 1.00 54.98 783 ASN B CA 1
ATOM 11696 C C . ASN B 1 779 ? 77.997 109.817 92.995 1.00 50.39 783 ASN B C 1
ATOM 11697 O O . ASN B 1 779 ? 78.883 110.579 92.592 1.00 55.71 783 ASN B O 1
ATOM 11702 N N . ASN B 1 780 ? 76.695 110.055 92.836 1.00 48.41 784 ASN B N 1
ATOM 11703 C CA . ASN B 1 780 ? 76.182 111.205 92.093 1.00 52.57 784 ASN B CA 1
ATOM 11704 C C . ASN B 1 780 ? 76.866 111.316 90.731 1.00 50.22 784 ASN B C 1
ATOM 11705 O O . ASN B 1 780 ? 77.353 112.377 90.331 1.00 53.51 784 ASN B O 1
ATOM 11710 N N . ASN B 1 781 ? 76.923 110.179 90.032 1.00 52.25 785 ASN B N 1
ATOM 11711 C CA . ASN B 1 781 ? 77.453 110.051 88.676 1.00 53.71 785 ASN B CA 1
ATOM 11712 C C . ASN B 1 781 ? 78.963 110.250 88.594 1.00 54.38 785 ASN B C 1
ATOM 11713 O O . ASN B 1 781 ? 79.501 110.444 87.498 1.00 57.34 785 ASN B O 1
ATOM 11718 N N . ARG B 1 782 ? 79.674 110.190 89.719 1.00 47.80 786 ARG B N 1
ATOM 11719 C CA . ARG B 1 782 ? 81.124 110.333 89.736 1.00 47.52 786 ARG B CA 1
ATOM 11720 C C . ARG B 1 782 ? 81.768 109.045 90.232 1.00 44.86 786 ARG B C 1
ATOM 11721 O O . ARG B 1 782 ? 81.265 108.400 91.159 1.00 50.55 786 ARG B O 1
ATOM 11729 N N . LEU B 1 783 ? 82.880 108.674 89.605 1.00 42.92 787 LEU B N 1
ATOM 11730 C CA . LEU B 1 783 ? 83.589 107.448 89.958 1.00 44.62 787 LEU B CA 1
ATOM 11731 C C . LEU B 1 783 ? 84.446 107.706 91.189 1.00 43.96 787 LEU B C 1
ATOM 11732 O O . LEU B 1 783 ? 85.417 108.470 91.130 1.00 40.94 787 LEU B O 1
ATOM 11737 N N . VAL B 1 784 ? 84.095 107.066 92.307 1.00 34.06 788 VAL B N 1
ATOM 11738 C CA . VAL B 1 784 ? 84.743 107.309 93.589 1.00 41.18 788 VAL B CA 1
ATOM 11739 C C . VAL B 1 784 ? 84.959 105.986 94.310 1.00 43.27 788 VAL B C 1
ATOM 11740 O O . VAL B 1 784 ? 84.383 104.955 93.955 1.00 44.98 788 VAL B O 1
ATOM 11744 N N . THR B 1 785 ? 85.797 106.030 95.340 1.00 42.25 789 THR B N 1
ATOM 11745 C CA . THR B 1 785 ? 86.009 104.865 96.193 1.00 44.18 789 THR B CA 1
ATOM 11746 C C . THR B 1 785 ? 84.984 104.833 97.320 1.00 34.09 789 THR B C 1
ATOM 11747 O O . THR B 1 785 ? 83.793 104.636 97.079 1.00 42.69 789 THR B O 1
#

Radius of gyration: 39.78 Å; Cα contacts (8 Å, |Δi|>4): 3733; chains: 2; bounding box: 105×103×69 Å

Foldseek 3Di:
DDFQDPQLLQKFKDQDFAPDQLQFFWAFQAFKIWTWRQDQQKTKTWIFGQLDWFFAFDAFFFLQQQVCQVVLQVCQLVVVPVVSQVSCVVGPATVVQADIFGATDWMKIKGFDDDAPKADWMWMAGLLQRKTKIWIDHPHKIWMWIWHAFNPLRKIKIKTAMPDAQDTWTKIAIGAPADFDWDDWLQWIKTKDWHAHDSPGGTDKIKMKIKGKDFADFDWGDDDRIITGGRTRMIMIIMHMDMQDDALHGRRRDGVVVRVVSVVVVVVDDPVVRSVNRSVVSNVQLRLKHWWQDAAPCSVPRLLVCLACVVVLGGRSVLVSLLSVLSSLLSRQAAAPGAAQFQFRRDDHDSCDVSSSFHFQLFQSLLSCLLQAQSRNLRSCNNLLVLLVVQQVLQQVNLCSNVVFFFGWAWGGQGRSNHRGFRDGCLAIVAGCRSLSSCVSLVVVCQQAVPLVSLVVCLVSLVRVVRSLVGQFDQSPVPGFTWHPFHFQHHFAFLSNGGTHIHWLLNLLSLLVSLVVNLVSCVVVVDDPNVVSVVNNVRHQDFDQAPQLATDRGSDRGQVNTPQQQDLDPSNCVCLPPNVVDACPPHVSSLVRPVVSLVRNDQDAFLLSLLRNLQNVLRVLAQVVSVVSVSNNSHPVAARSNRAGDSPPGTNSNSSSSSSSVSSCAWDEDDQAIEGNSRHDPSRQWIWMWSTTYGQQKTKIFTHHRNGTAKMKIFHQAWDWYWYHYPRAIDIDTDHHGDMWMWGADPNHIGTD/DDFQDDQLLQKFKDQDFAPDQLQFFWAFQQFKIWTWRQDDQKTKIWIFGQLDKFFAFDAQFFLQQQVCQVVLQVCQLVVNNVVSQVSCVVGVATVVQADIFGATDWMKIKGFPDAADKADWMWMAGLLQSKTKTWIDGDHKIWMWIWHAFPVLQKIKIKTAMPDALPDWTKIAIGAPADFDWDDWLQWIKTKDWHAHDSPRGTDKIKMKIKGKDFADADWGDDDRIITGGRTRMIMIIMHMDMQDDALHGRRRDGVVVRVVSCVVPVVDDPVRVSVNRSVVSNVQLRLKHWWLDAAPCSPPRLLVCLACVVVLGGRSVLVNLLSVLSSLLSRQAAAPHAAQFQFRRDDHDSCDVSSSFHFQLFQSLLSCLVCAQSPNLRSCNNLVVLLVVQQVQQQVVLCSNVVFFFGWAWGGAGRSNHRGFRDGCLAIVAGCRSLSSCVSLVQVCQQVVDLVSLVVCLVNLVRVLRSLVGAFDQNPVPRFTWHPFHFQHRFAFLSNGGTHIHFLLVLLSLLVSLVVNLVSCVVVVDCPDVNVVSVVNNVRHQDFDQAPQLATDRGSDRGQVNTPQQQDLDPSNCVCLPPNVVDACPPHVSNLVNNVSSLVSNDQDAFLLSLLRSLQSVLRVLAQAVSVVSVSNNSHPVAARSNRAGDSPPGTNSSSSSSSSSVSSCAWDEDDQAIEGNSRHDPSRQWIKMFSTTYGQAWTKIFTGHRNGGAKMKIFHAAWDWYWYHYPHAIDIDTDHHGDIDMWGADPNHIGD

=== Feature glossary ===
Reading guide. The protein is described through the following features:

Foldseek 3Di. A 3Di character summarizes, for each residue, the relative orientation of the Cα frame of its nearest spatial neighbor. Because it encodes fold topology rather than chemistry, 3Di alignments detect remote structural similarity that sequence alignment misses.

Contact-map, Ramachandran, and PAE plots. Plot images: a contact map (which residues are close in 3D, as an N×N binary image), a Ramachandran scatter (backbone torsion angles, revealing secondary-structure composition at a glance), and — for AlphaFold structures — a PAE heatmap (pairwise prediction confidence).

Radius of gyration, Cα contacts, bounding box. Radius of gyration (Rg) is the root-mean-square distance of Cα atoms from their centroid — a single number for overall size and compactness. A globular domain of N residues has Rg ≈ 2.2·N^0.38 Å; an extended or disordered chain has a much larger Rg. The Cα contact count is the number of residue pairs whose Cα atoms are within 8 Å and are more than four positions apart in sequence — a standard proxy for tertiary packing density. The bounding box is the smallest axis-aligned box enclosing all Cα atoms.

Secondary structure (8-state, DSSP). Eight-state secondary structure (DSSP): H is the canonical α-helix, G the tighter 3₁₀-helix, I the wider π-helix; E/B are β-structure, T and S are turns and bends, and '-' is everything else. DSSP derives these from the pattern of main-chain N–H···O=C hydrogen bonds, not from the sequence.

B-factor. B-factor (Debye–Waller factor) reflects atomic displacement in the crystal lattice. It is an experimental observable (units Å²), not a prediction; low values mean the atom is pinned down, high values mean it moves or is heterogeneous across the crystal.

pLDDT. pLDDT is the predicted lDDT-Cα score: AlphaFold's confidence that the local environment of each residue (all inter-atomic distances within 15 Å) is correctly placed. It is a per-residue number between 0 and 100, with higher meaning more reliable.

Nearest PDB structures. Nearest PDB neighbors are the top structural matches found by Foldseek when searching this structure against the entire Protein Data Bank. Each hit reports a TM-score (0 to 1; >0.5 almost always implies the same fold) and an E-value. These are *structural* homologs — they may share no detectable sequence similarity.

Solvent-accessible surface area. Accessible surface area quantifies burial. A residue with SASA near zero is packed into the hydrophobic core; one with SASA >100 Å² sits on the surface. Computed here via the Shrake–Rupley numerical algorithm with a 1.4 Å probe.

Rendered structure images. Structure images are PyMOL renders from six orthogonal camera directions. Cartoon representation draws helices as coils and strands as arrows; sticks shows the backbone as bonds; surface shows the solvent-excluded envelope. Rainbow coloring maps sequence position to hue (blue→red, N→C); chain coloring assigns a distinct color per polypeptide.

Backbone torsions (φ/ψ). φ (phi) and ψ (psi) are the two rotatable backbone dihedrals per residue: φ is the C(i-1)–N–Cα–C torsion, ψ is the N–Cα–C–N(i+1) torsion, both in degrees on (−180°, 180°]. α-helical residues cluster near (−60°, −45°); β-strand residues near (−120°, +130°). A Ramachandran plot is simply a scatter of (φ, ψ) for every residue.

Predicted aligned error. Predicted Aligned Error (PAE) is an AlphaFold confidence matrix: entry (i, j) is the expected error in the position of residue j, in ångströms, when the prediction is superimposed on the true structure at residue i. Low PAE within a block of residues means that block is internally rigid and well-predicted; high PAE between two blocks means their relative placement is uncertain even if each block individually is confident.

mmCIF coordinates. Structure coordinates are given as an mmCIF _atom_site loop: one row per atom with element, residue name, chain id, sequence number, and x/y/z position in Å. Only the four main-chain atoms per residue are included here; side chains are omitted to keep the record compact.

InterPro / GO / CATH / organism. Database cross-references. InterPro integrates a dozen domain/family signature databases into unified entries with residue-range hits. GO terms attach function/process/location labels with evidence codes. CATH codes position the fold in a four-level structural taxonomy. Organism is the NCBI-taxonomy species name.

Secondary structure (3-state, P-SEA). SS3 is a coarse helix/strand/coil call (letters a/b/c) made by the P-SEA algorithm from inter-Cα distances and dihedrals. It is less detailed than DSSP but needs only Cα positions.

Sequence. Sequence gives the chain of amino acids in standard one-letter code (A=alanine, C=cysteine, …, Y=tyrosine), read N→C. It is the only feature that is directly encoded by the gene; all structural features are derived from the folded form of this sequence.